Protein AF-A0A836VST0-F1 (afdb_monomer_lite)

Structure (mmCIF, N/CA/C/O backbone):
data_AF-A0A836VST0-F1
#
_entry.id   AF-A0A836VST0-F1
#
loop_
_atom_site.group_PDB
_atom_site.id
_atom_site.type_symbol
_atom_site.label_atom_id
_atom_site.label_alt_id
_atom_site.label_comp_id
_atom_site.label_asym_id
_atom_site.label_entity_id
_atom_site.label_seq_id
_atom_site.pdbx_PDB_ins_code
_atom_site.Cartn_x
_atom_site.Cartn_y
_atom_site.Cartn_z
_atom_site.occupancy
_atom_site.B_iso_or_equiv
_atom_site.auth_seq_id
_atom_site.auth_comp_id
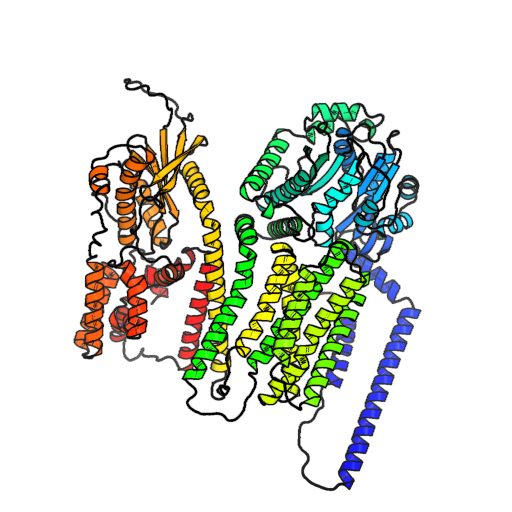_atom_site.auth_asym_id
_atom_site.auth_atom_id
_atom_site.pdbx_PDB_model_num
ATOM 1 N N . ARG A 1 1 ? -1.543 -33.586 1.232 1.00 31.83 1 ARG A N 1
ATOM 2 C CA . ARG A 1 1 ? -1.907 -34.970 0.840 1.00 31.83 1 ARG A CA 1
ATOM 3 C C . ARG A 1 1 ? -0.796 -35.488 -0.071 1.00 31.83 1 ARG A C 1
ATOM 5 O O . ARG A 1 1 ? -0.558 -34.846 -1.082 1.00 31.83 1 ARG A O 1
ATOM 12 N N . GLY A 1 2 ? -0.050 -36.518 0.348 1.00 39.66 2 GLY A N 1
ATOM 13 C CA . GLY A 1 2 ? 1.086 -37.079 -0.411 1.00 39.66 2 GLY A CA 1
ATOM 14 C C . GLY A 1 2 ? 2.455 -37.101 0.296 1.00 39.66 2 GLY A C 1
ATOM 15 O O . GLY A 1 2 ? 3.475 -37.101 -0.385 1.00 39.66 2 GLY A O 1
ATOM 16 N N . LEU A 1 3 ? 2.512 -37.085 1.635 1.00 35.84 3 LEU A N 1
ATOM 17 C CA . LEU A 1 3 ? 3.746 -37.400 2.371 1.00 35.84 3 LEU A CA 1
ATOM 18 C C . LEU A 1 3 ? 3.746 -38.905 2.700 1.00 35.84 3 LEU A C 1
ATOM 20 O O . LEU A 1 3 ? 2.733 -39.370 3.221 1.00 35.84 3 LEU A O 1
ATOM 24 N N . PRO A 1 4 ? 4.821 -39.664 2.411 1.00 44.03 4 PRO A N 1
ATOM 25 C CA . PRO A 1 4 ? 4.937 -41.047 2.870 1.00 44.03 4 PRO A CA 1
ATOM 26 C C . PRO A 1 4 ? 4.947 -41.084 4.405 1.00 44.03 4 PRO A C 1
ATOM 28 O O . PRO A 1 4 ? 5.564 -40.223 5.041 1.00 44.03 4 PRO A O 1
ATOM 31 N N . ALA A 1 5 ? 4.246 -42.063 4.984 1.00 39.41 5 ALA A N 1
ATOM 32 C CA . ALA A 1 5 ? 4.013 -42.206 6.426 1.00 39.41 5 ALA A CA 1
ATOM 33 C C . ALA A 1 5 ? 5.308 -42.165 7.265 1.00 39.41 5 ALA A C 1
ATOM 35 O O . ALA A 1 5 ? 5.320 -41.618 8.366 1.00 39.41 5 ALA A O 1
ATOM 36 N N . GLU A 1 6 ? 6.426 -42.613 6.696 1.00 40.56 6 GLU A N 1
ATOM 37 C CA . GLU A 1 6 ? 7.757 -42.601 7.317 1.00 40.56 6 GLU A CA 1
ATOM 38 C C . GLU A 1 6 ? 8.271 -41.190 7.664 1.00 40.56 6 GLU A C 1
ATOM 40 O O . GLU A 1 6 ? 9.011 -41.007 8.627 1.00 40.56 6 GLU A O 1
ATOM 45 N N . ARG A 1 7 ? 7.835 -40.146 6.944 1.00 44.38 7 ARG A N 1
ATOM 46 C CA . ARG A 1 7 ? 8.226 -38.749 7.233 1.00 44.38 7 ARG A CA 1
ATOM 47 C C . ARG A 1 7 ? 7.396 -38.101 8.326 1.00 44.38 7 ARG A C 1
ATOM 49 O O . ARG A 1 7 ? 7.887 -37.203 9.006 1.00 44.38 7 ARG A O 1
ATOM 56 N N . ILE A 1 8 ? 6.154 -38.550 8.489 1.00 45.81 8 ILE A N 1
ATOM 57 C CA . ILE A 1 8 ? 5.315 -38.142 9.615 1.00 45.81 8 ILE A CA 1
ATOM 58 C C . ILE A 1 8 ? 5.894 -38.754 10.890 1.00 45.81 8 ILE A C 1
ATOM 60 O O . ILE A 1 8 ? 6.000 -38.045 11.880 1.00 45.81 8 ILE A O 1
ATOM 64 N N . ALA A 1 9 ? 6.378 -39.999 10.839 1.00 40.22 9 ALA A N 1
ATOM 65 C CA . ALA A 1 9 ? 7.056 -40.641 11.964 1.00 40.22 9 ALA A CA 1
ATOM 66 C C . ALA A 1 9 ? 8.369 -39.939 12.358 1.00 40.22 9 ALA A C 1
ATOM 68 O O . ALA A 1 9 ? 8.625 -39.771 13.545 1.00 40.22 9 ALA A O 1
ATOM 69 N N . LEU A 1 10 ? 9.166 -39.455 11.395 1.00 38.84 10 LEU A N 1
ATOM 70 C CA . LEU A 1 10 ? 10.425 -38.757 11.695 1.00 38.84 10 LEU A CA 1
ATOM 71 C C . LEU A 1 10 ? 10.201 -37.367 12.321 1.00 38.84 10 LEU A C 1
ATOM 73 O O . LEU A 1 10 ? 10.872 -37.002 13.282 1.00 38.84 10 LEU A O 1
ATOM 77 N N . VAL A 1 11 ? 9.238 -36.593 11.803 1.00 39.47 11 VAL A N 1
ATOM 78 C CA . VAL A 1 11 ? 8.903 -35.259 12.340 1.00 39.47 11 VAL A CA 1
ATOM 79 C C . VAL A 1 11 ? 8.122 -35.375 13.648 1.00 39.47 11 VAL A C 1
ATOM 81 O O . VAL A 1 11 ? 8.413 -34.643 14.588 1.00 39.47 11 VAL A O 1
ATOM 84 N N . ALA A 1 12 ? 7.187 -36.323 13.754 1.00 40.03 12 ALA A N 1
ATOM 85 C CA . ALA A 1 12 ? 6.511 -36.622 15.012 1.00 40.03 12 ALA A CA 1
ATOM 86 C C . ALA A 1 12 ? 7.503 -37.144 16.055 1.00 40.03 12 ALA A C 1
ATOM 88 O O . ALA A 1 12 ? 7.417 -36.723 17.197 1.00 40.03 12 ALA A O 1
ATOM 89 N N . GLY A 1 13 ? 8.482 -37.967 15.668 1.00 38.47 13 GLY A N 1
ATOM 90 C CA . GLY A 1 13 ? 9.559 -38.435 16.542 1.00 38.47 13 GLY A CA 1
ATOM 91 C C . GLY A 1 13 ? 10.452 -37.301 17.046 1.00 38.47 13 GLY A C 1
ATOM 92 O O . GLY A 1 13 ? 10.760 -37.258 18.234 1.00 38.47 13 GLY A O 1
ATOM 93 N N . LEU A 1 14 ? 10.793 -36.327 16.193 1.00 39.16 14 LEU A N 1
ATOM 94 C CA . LEU A 1 14 ? 11.561 -35.145 16.604 1.00 39.16 14 LEU A CA 1
ATOM 95 C C . LEU A 1 14 ? 10.753 -34.232 17.546 1.00 39.16 14 LEU A C 1
ATOM 97 O O . LEU A 1 14 ? 11.276 -33.756 18.549 1.00 39.16 14 LEU A O 1
ATOM 101 N N . VAL A 1 15 ? 9.465 -34.022 17.254 1.00 39.41 15 VAL A N 1
ATOM 102 C CA . VAL A 1 15 ? 8.562 -33.184 18.064 1.00 39.41 15 VAL A CA 1
ATOM 103 C C . VAL A 1 15 ? 8.212 -33.859 19.397 1.00 39.41 15 VAL A C 1
ATOM 105 O O . VAL A 1 15 ? 8.201 -33.190 20.428 1.00 39.41 15 VAL A O 1
ATOM 108 N N . LEU A 1 16 ? 8.003 -35.179 19.418 1.00 39.66 16 LEU A N 1
ATOM 109 C CA . LEU A 1 16 ? 7.780 -35.961 20.640 1.00 39.66 16 LEU A CA 1
ATOM 110 C C . LEU A 1 16 ? 9.047 -36.067 21.489 1.00 39.66 16 LEU A C 1
ATOM 112 O O . LEU A 1 16 ? 8.943 -36.015 22.709 1.00 39.66 16 LEU A O 1
ATOM 116 N N . SER A 1 17 ? 10.237 -36.143 20.885 1.00 35.59 17 SER A N 1
ATOM 117 C CA . SER A 1 17 ? 11.496 -36.177 21.640 1.00 35.59 17 SER A CA 1
ATOM 118 C C . SER A 1 17 ? 11.819 -34.833 22.308 1.00 35.59 17 SER A C 1
ATOM 120 O O . SER A 1 17 ? 12.409 -34.831 23.389 1.00 35.59 17 SER A O 1
ATOM 122 N N . VAL A 1 18 ? 11.400 -33.707 21.713 1.00 37.06 18 VAL A N 1
ATOM 123 C CA . VAL A 1 18 ? 11.496 -32.361 22.315 1.00 37.06 18 VAL A CA 1
ATOM 124 C C . VAL A 1 18 ? 10.385 -32.127 23.352 1.00 37.06 18 VAL A C 1
ATOM 126 O O . VAL A 1 18 ? 10.632 -31.547 24.405 1.00 37.06 18 VAL A O 1
ATOM 129 N N . ALA A 1 19 ? 9.170 -32.633 23.120 1.00 35.31 19 ALA A N 1
ATOM 130 C CA . ALA A 1 19 ? 8.074 -32.539 24.090 1.00 35.31 19 ALA A CA 1
ATOM 131 C C . ALA A 1 19 ? 8.313 -33.414 25.338 1.00 35.31 19 ALA A C 1
ATOM 133 O O . ALA A 1 19 ? 8.010 -32.996 26.457 1.00 35.31 19 ALA A O 1
ATOM 134 N N . ALA A 1 20 ? 8.919 -34.593 25.172 1.00 36.44 20 ALA A N 1
ATOM 135 C CA . ALA A 1 20 ? 9.267 -35.493 26.272 1.00 36.44 20 ALA A CA 1
ATOM 136 C C . ALA A 1 20 ? 10.408 -34.959 27.159 1.00 36.44 20 ALA A C 1
ATOM 138 O O . ALA A 1 20 ? 10.540 -35.391 28.301 1.00 36.44 20 ALA A O 1
ATOM 139 N N . THR A 1 21 ? 11.205 -33.995 26.683 1.00 39.09 21 THR A N 1
ATOM 140 C CA . THR A 1 21 ? 12.284 -33.371 27.473 1.00 39.09 21 THR A CA 1
ATOM 141 C C . THR A 1 21 ? 11.822 -32.185 28.330 1.00 39.09 21 THR A C 1
ATOM 143 O O . THR A 1 21 ? 12.560 -31.771 29.219 1.00 39.09 21 THR A O 1
ATOM 146 N N . VAL A 1 22 ? 10.603 -31.665 28.130 1.00 37.94 22 VAL A N 1
ATOM 147 C CA . VAL A 1 22 ? 10.072 -30.498 28.872 1.00 37.94 22 VAL A CA 1
ATOM 148 C C . VAL A 1 22 ? 9.053 -30.892 29.958 1.00 37.94 22 VAL A C 1
ATOM 150 O O . VAL A 1 22 ? 8.786 -30.124 30.880 1.00 37.94 22 VAL A O 1
ATOM 153 N N . GLY A 1 23 ? 8.510 -32.110 29.918 1.00 35.81 23 GLY A N 1
ATOM 154 C CA . GLY A 1 23 ? 7.418 -32.543 30.795 1.00 35.81 23 GLY A CA 1
ATOM 155 C C . GLY A 1 23 ? 7.835 -33.376 32.008 1.00 35.81 23 GLY A C 1
ATOM 156 O O . GLY A 1 23 ? 7.440 -34.533 32.079 1.00 35.81 23 GLY A O 1
ATOM 157 N N . ALA A 1 24 ? 8.584 -32.819 32.966 1.00 35.56 24 ALA A N 1
ATOM 158 C CA . ALA A 1 24 ? 8.657 -33.364 34.334 1.00 35.56 24 ALA A CA 1
ATOM 159 C C . ALA A 1 24 ? 9.252 -32.348 35.330 1.00 35.56 24 ALA A C 1
ATOM 161 O O . ALA A 1 24 ? 10.381 -32.501 35.792 1.00 35.56 24 ALA A O 1
ATOM 162 N N . PHE A 1 25 ? 8.492 -31.310 35.684 1.00 33.81 25 PHE A N 1
ATOM 163 C CA . PHE A 1 25 ? 8.714 -30.567 36.929 1.00 33.81 25 PHE A CA 1
ATOM 164 C C . PHE A 1 25 ? 7.529 -30.841 37.854 1.00 33.81 25 PHE A C 1
ATOM 166 O O . PHE A 1 25 ? 6.464 -30.244 37.720 1.00 33.81 25 PHE A O 1
ATOM 173 N N . ASP A 1 26 ? 7.707 -31.813 38.748 1.00 33.62 26 ASP A N 1
ATOM 174 C CA . ASP A 1 26 ? 6.723 -32.181 39.763 1.00 33.62 26 ASP A CA 1
ATOM 175 C C . ASP A 1 26 ? 6.696 -31.096 40.852 1.00 33.62 26 ASP A C 1
ATOM 177 O O . ASP A 1 26 ? 7.674 -30.863 41.566 1.00 33.62 26 ASP A O 1
ATOM 181 N N . SER A 1 27 ? 5.589 -30.360 40.930 1.00 35.03 27 SER A N 1
ATOM 182 C CA . SER A 1 27 ? 5.390 -29.229 41.834 1.00 35.03 27 SER A CA 1
ATOM 183 C C . SER A 1 27 ? 4.758 -29.684 43.151 1.00 35.03 27 SER A C 1
ATOM 185 O O . SER A 1 27 ? 3.579 -29.423 43.408 1.00 35.03 27 SER A O 1
ATOM 187 N N . ARG A 1 28 ? 5.533 -30.354 44.010 1.00 33.41 28 ARG A N 1
ATOM 188 C CA . ARG A 1 28 ? 5.156 -30.566 45.418 1.00 33.41 28 ARG A CA 1
ATOM 189 C C . ARG A 1 28 ? 6.259 -30.054 46.348 1.00 33.41 28 ARG A C 1
ATOM 191 O O . ARG A 1 28 ? 7.420 -30.410 46.148 1.00 33.41 28 ARG A O 1
ATOM 198 N N . PRO A 1 29 ? 5.940 -29.235 47.367 1.00 37.50 29 PRO A N 1
ATOM 199 C CA . PRO A 1 29 ? 6.924 -28.856 48.373 1.00 37.50 29 PRO A CA 1
ATOM 200 C C . PRO A 1 29 ? 7.267 -30.087 49.232 1.00 37.50 29 PRO A C 1
ATOM 202 O O . PRO A 1 29 ? 6.350 -30.809 49.637 1.00 37.50 29 PRO A O 1
ATOM 205 N N . PRO A 1 30 ? 8.550 -30.369 49.523 1.00 40.41 30 PRO A N 1
ATOM 206 C CA . PRO A 1 30 ? 8.897 -31.468 50.412 1.00 40.41 30 PRO A CA 1
ATOM 207 C C . PRO A 1 30 ? 8.573 -31.080 51.865 1.00 40.41 30 PRO A C 1
ATOM 209 O O . PRO A 1 30 ? 8.796 -29.927 52.249 1.00 40.41 30 PRO A O 1
ATOM 212 N N . PRO A 1 31 ? 8.077 -32.013 52.695 1.00 43.12 31 PRO A N 1
ATOM 213 C CA . PRO A 1 31 ? 7.940 -31.771 54.120 1.00 43.12 31 PRO A CA 1
ATOM 214 C C . PRO A 1 31 ? 9.325 -31.701 54.779 1.00 43.12 31 PRO A C 1
ATOM 216 O O . PRO A 1 31 ? 10.317 -32.246 54.288 1.00 43.12 31 PRO A O 1
ATOM 219 N N . VAL A 1 32 ? 9.377 -30.993 55.901 1.00 50.97 32 VAL A N 1
ATOM 220 C CA . VAL A 1 32 ? 10.565 -30.761 56.726 1.00 50.97 32 VAL A CA 1
ATOM 221 C C . VAL A 1 32 ? 11.109 -32.094 57.259 1.00 50.97 32 VAL A C 1
ATOM 223 O O . VAL A 1 32 ? 10.440 -32.710 58.079 1.00 50.97 32 VAL A O 1
ATOM 226 N N . CYS A 1 33 ? 12.299 -32.534 56.813 1.00 45.81 33 CYS A N 1
ATOM 227 C CA . CYS A 1 33 ? 13.199 -33.420 57.578 1.00 45.81 33 CYS A CA 1
ATOM 228 C C . CYS A 1 33 ? 14.585 -33.648 56.919 1.00 45.81 33 CYS A C 1
ATOM 230 O O . CYS A 1 33 ? 14.680 -33.911 55.722 1.00 45.81 33 CYS A O 1
ATOM 232 N N . ASP A 1 34 ? 15.615 -33.621 57.776 1.00 55.09 34 ASP A N 1
ATOM 233 C CA . ASP A 1 34 ? 16.965 -34.227 57.726 1.00 55.09 34 ASP A CA 1
ATOM 234 C C . ASP A 1 34 ? 17.942 -33.895 56.560 1.00 55.09 34 ASP A C 1
ATOM 236 O O . ASP A 1 34 ? 17.784 -34.301 55.404 1.00 55.09 34 ASP A O 1
ATOM 240 N N . ASP A 1 35 ? 19.039 -33.203 56.905 1.00 55.19 35 ASP A N 1
ATOM 241 C CA . ASP A 1 35 ? 20.099 -32.690 56.014 1.00 55.19 35 ASP A CA 1
ATOM 242 C C . ASP A 1 35 ? 20.864 -33.809 55.270 1.00 55.19 35 ASP A C 1
ATOM 244 O O . ASP A 1 35 ? 21.394 -33.619 54.168 1.00 55.19 35 ASP A O 1
ATOM 248 N N . ARG A 1 36 ? 20.841 -35.038 55.804 1.00 54.59 36 ARG A N 1
ATOM 249 C CA . ARG A 1 36 ? 21.462 -36.210 55.165 1.00 54.59 36 ARG A CA 1
ATOM 250 C C . ARG A 1 36 ? 20.699 -36.671 53.915 1.00 54.59 36 ARG A C 1
ATOM 252 O O . ARG A 1 36 ? 21.322 -36.980 52.897 1.00 54.59 36 ARG A O 1
ATOM 259 N N . ARG A 1 37 ? 19.359 -36.620 53.937 1.00 53.59 37 ARG A N 1
ATOM 260 C CA . ARG A 1 37 ? 18.506 -36.988 52.788 1.00 53.59 37 ARG A CA 1
ATOM 261 C C . ARG A 1 37 ? 18.524 -35.935 51.677 1.00 53.59 37 ARG A C 1
ATOM 263 O O . ARG A 1 37 ? 18.409 -36.303 50.510 1.00 53.59 37 ARG A O 1
ATOM 270 N N . ARG A 1 38 ? 18.749 -34.649 51.990 1.00 53.12 38 ARG A N 1
ATOM 271 C CA . ARG A 1 38 ? 18.955 -33.585 50.980 1.00 53.12 38 ARG A CA 1
ATOM 272 C C . ARG A 1 38 ? 20.214 -33.806 50.143 1.00 53.12 38 ARG A C 1
ATOM 274 O O . ARG A 1 38 ? 20.172 -33.623 48.927 1.00 53.12 38 ARG A O 1
ATOM 281 N N . ARG A 1 39 ? 21.320 -34.231 50.763 1.00 57.09 39 ARG A N 1
ATOM 282 C CA . ARG A 1 39 ? 22.575 -34.516 50.043 1.00 57.09 39 ARG A CA 1
ATOM 283 C C . ARG A 1 39 ? 22.460 -35.756 49.153 1.00 57.09 39 ARG A C 1
ATOM 285 O O . ARG A 1 39 ? 22.973 -35.744 48.036 1.00 57.09 39 ARG A O 1
ATOM 292 N N . GLU A 1 40 ? 21.753 -36.794 49.598 1.00 58.84 40 GLU A N 1
ATOM 293 C CA . GLU A 1 40 ? 21.487 -37.988 48.781 1.00 58.84 40 GLU A CA 1
ATOM 294 C C . GLU A 1 40 ? 20.485 -37.731 47.650 1.00 58.84 40 GLU A C 1
ATOM 296 O O . GLU A 1 40 ? 20.718 -38.175 46.524 1.00 58.84 40 GLU A O 1
ATOM 301 N N . ALA A 1 41 ? 19.416 -36.968 47.905 1.00 55.53 41 ALA A N 1
ATOM 302 C CA . ALA A 1 41 ? 18.477 -36.534 46.872 1.00 55.53 41 ALA A CA 1
ATOM 303 C C . ALA A 1 41 ? 19.176 -35.653 45.824 1.00 55.53 41 ALA A C 1
ATOM 305 O O . ALA A 1 41 ? 19.047 -35.919 44.635 1.00 55.53 41 ALA A O 1
ATOM 306 N N . GLY A 1 42 ? 20.010 -34.694 46.246 1.00 62.91 42 GLY A N 1
ATOM 307 C CA . GLY A 1 42 ? 20.812 -33.858 45.346 1.00 62.91 42 GLY A CA 1
ATOM 308 C C . GLY A 1 42 ? 21.823 -34.649 44.507 1.00 62.91 42 GLY A C 1
ATOM 309 O O . GLY A 1 42 ? 21.976 -34.371 43.320 1.00 62.91 42 GLY A O 1
ATOM 310 N N . ARG A 1 43 ? 22.466 -35.685 45.073 1.00 63.44 43 ARG A N 1
ATOM 311 C CA . ARG A 1 43 ? 23.341 -36.601 44.312 1.00 63.44 43 ARG A CA 1
ATOM 312 C C . ARG A 1 43 ? 22.561 -37.460 43.315 1.00 63.44 43 ARG A C 1
ATOM 314 O O . ARG A 1 43 ? 23.029 -37.640 42.196 1.00 63.44 43 ARG A O 1
ATOM 321 N N . ARG A 1 44 ? 21.374 -37.962 43.682 1.00 60.84 44 ARG A N 1
ATOM 322 C CA . ARG A 1 44 ? 20.492 -38.717 42.770 1.00 60.84 44 ARG A CA 1
ATOM 323 C C . ARG A 1 44 ? 19.940 -37.836 41.646 1.00 60.84 44 ARG A C 1
ATOM 325 O O . ARG A 1 44 ? 19.890 -38.285 40.506 1.00 60.84 44 ARG A O 1
ATOM 332 N N . GLU A 1 45 ? 19.584 -36.588 41.941 1.00 61.91 45 GLU A N 1
ATOM 333 C CA . GLU A 1 45 ? 19.145 -35.585 40.962 1.00 61.91 45 GLU A CA 1
ATOM 334 C C . GLU A 1 45 ? 20.281 -35.228 39.988 1.00 61.91 45 GLU A C 1
ATOM 336 O O . GLU A 1 45 ? 20.083 -35.211 38.774 1.00 61.91 45 GLU A O 1
ATOM 341 N N . ALA A 1 46 ? 21.496 -35.007 40.504 1.00 61.53 46 ALA A N 1
ATOM 342 C CA . ALA A 1 46 ? 22.685 -34.735 39.699 1.00 61.53 46 ALA A CA 1
ATOM 343 C C . ALA A 1 46 ? 23.074 -35.935 38.820 1.00 61.53 46 ALA A C 1
ATOM 345 O O . ALA A 1 46 ? 23.380 -35.750 37.645 1.00 61.53 46 ALA A O 1
ATOM 346 N N . ALA A 1 47 ? 22.988 -37.163 39.345 1.00 65.75 47 ALA A N 1
ATOM 347 C CA . ALA A 1 47 ? 23.224 -38.387 38.582 1.00 65.75 47 ALA A CA 1
ATOM 348 C C . ALA A 1 47 ? 22.168 -38.597 37.482 1.00 65.75 47 ALA A C 1
ATOM 350 O O . ALA A 1 47 ? 22.524 -38.927 36.353 1.00 65.75 47 ALA A O 1
ATOM 351 N N . LYS A 1 48 ? 20.882 -38.328 37.762 1.00 65.62 48 LYS A N 1
ATOM 352 C CA . LYS A 1 48 ? 19.815 -38.344 36.745 1.00 65.62 48 LYS A CA 1
ATOM 353 C C . LYS A 1 48 ? 20.040 -37.289 35.661 1.00 65.62 48 LYS A C 1
ATOM 355 O O . LYS A 1 48 ? 19.895 -37.599 34.484 1.00 65.62 48 LYS A O 1
ATOM 360 N N . ARG A 1 49 ? 20.442 -36.065 36.029 1.00 62.84 49 ARG A N 1
ATOM 361 C CA . ARG A 1 49 ? 20.788 -35.002 35.066 1.00 62.84 49 ARG A CA 1
ATOM 362 C C . ARG A 1 49 ? 22.005 -35.368 34.217 1.00 62.84 49 ARG A C 1
ATOM 364 O O . ARG A 1 49 ? 21.967 -35.150 33.013 1.00 62.84 49 ARG A O 1
ATOM 371 N N . ALA A 1 50 ? 23.039 -35.962 34.812 1.00 63.50 50 ALA A N 1
ATOM 372 C CA . ALA A 1 50 ? 24.223 -36.432 34.092 1.00 63.50 50 ALA A CA 1
ATOM 373 C C . ALA A 1 50 ? 23.893 -37.583 33.125 1.00 63.50 50 ALA A C 1
ATOM 375 O O . ALA A 1 50 ? 24.366 -37.581 31.993 1.00 63.50 50 ALA A O 1
ATOM 376 N N . MET A 1 51 ? 23.029 -38.517 33.536 1.00 69.88 51 MET A N 1
ATOM 377 C CA . MET A 1 51 ? 22.559 -39.625 32.700 1.00 69.88 51 MET A CA 1
ATOM 378 C C . MET A 1 51 ? 21.643 -39.154 31.559 1.00 69.88 51 MET A C 1
ATOM 380 O O . MET A 1 51 ? 21.755 -39.636 30.437 1.00 69.88 51 MET A O 1
ATOM 384 N N . HIS A 1 52 ? 20.760 -38.180 31.804 1.00 67.44 52 HIS A N 1
ATOM 385 C CA . HIS A 1 52 ? 19.969 -37.560 30.737 1.00 67.44 52 HIS A CA 1
ATOM 386 C C . HIS A 1 52 ? 20.846 -36.751 29.777 1.00 67.44 52 HIS A C 1
ATOM 388 O O . HIS A 1 52 ? 20.631 -36.818 28.572 1.00 67.44 52 HIS A O 1
ATOM 394 N N . ALA A 1 53 ? 21.852 -36.032 30.281 1.00 62.38 53 ALA A N 1
ATOM 395 C CA . ALA A 1 53 ? 22.801 -35.296 29.450 1.00 62.38 53 ALA A CA 1
ATOM 396 C C . ALA A 1 53 ? 23.651 -36.235 28.578 1.00 62.38 53 ALA A C 1
ATOM 398 O O . ALA A 1 53 ? 23.851 -35.943 27.401 1.00 62.38 53 ALA A O 1
ATOM 399 N N . SER A 1 54 ? 24.099 -37.379 29.106 1.00 68.38 54 SER A N 1
ATOM 400 C CA . SER A 1 54 ? 24.838 -38.379 28.327 1.00 68.38 54 SER A CA 1
ATOM 401 C C . SER A 1 54 ? 23.949 -39.110 27.317 1.00 68.38 54 SER A C 1
ATOM 403 O O . SER A 1 54 ? 24.381 -39.333 26.189 1.00 68.38 54 SER A O 1
ATOM 405 N N . ALA A 1 55 ? 22.693 -39.408 27.663 1.00 70.31 55 ALA A N 1
ATOM 406 C CA . ALA A 1 55 ? 21.715 -39.969 26.730 1.00 70.31 55 ALA A CA 1
ATOM 407 C C . ALA A 1 55 ? 21.369 -38.987 25.595 1.00 70.31 55 ALA A C 1
ATOM 409 O O . ALA A 1 55 ? 21.320 -39.386 24.434 1.00 70.31 55 ALA A O 1
ATOM 410 N N . LEU A 1 56 ? 21.199 -37.695 25.907 1.00 68.81 56 LEU A N 1
ATOM 411 C CA . LEU A 1 56 ? 21.011 -36.626 24.919 1.00 68.81 56 LEU A CA 1
ATOM 412 C C . LEU A 1 56 ? 22.244 -36.455 24.028 1.00 68.81 56 LEU A C 1
ATOM 414 O O . LEU A 1 56 ? 22.096 -36.336 22.816 1.00 68.81 56 LEU A O 1
ATOM 418 N N . ALA A 1 57 ? 23.449 -36.485 24.601 1.00 69.69 57 ALA A N 1
ATOM 419 C CA . ALA A 1 57 ? 24.693 -36.414 23.839 1.00 69.69 57 ALA A CA 1
ATOM 420 C C . ALA A 1 57 ? 24.874 -37.637 22.923 1.00 69.69 57 ALA A C 1
ATOM 422 O O . ALA A 1 57 ? 25.264 -37.482 21.769 1.00 69.69 57 ALA A O 1
ATOM 423 N N . GLY A 1 58 ? 24.532 -38.838 23.398 1.00 79.44 58 GLY A N 1
ATOM 424 C CA . GLY A 1 58 ? 24.553 -40.068 22.605 1.00 79.44 58 GLY A CA 1
ATOM 425 C C . GLY A 1 58 ? 23.524 -40.060 21.473 1.00 79.44 58 GLY A C 1
ATOM 426 O O . GLY A 1 58 ? 23.860 -40.391 20.338 1.00 79.44 58 GLY A O 1
ATOM 427 N N . ALA A 1 59 ? 22.295 -39.611 21.745 1.00 75.75 59 ALA A N 1
ATOM 428 C CA . ALA A 1 59 ? 21.255 -39.449 20.730 1.00 75.75 59 ALA A CA 1
ATOM 429 C C . ALA A 1 59 ? 21.636 -38.383 19.690 1.00 75.75 59 ALA A C 1
ATOM 431 O O . ALA A 1 59 ? 21.503 -38.618 18.491 1.00 75.75 59 ALA A O 1
ATOM 432 N N . ALA A 1 60 ? 22.173 -37.240 20.128 1.00 74.75 60 ALA A N 1
ATOM 433 C CA . ALA A 1 60 ? 22.680 -36.199 19.238 1.00 74.75 60 ALA A CA 1
ATOM 434 C C . ALA A 1 60 ? 23.856 -36.702 18.387 1.00 74.75 60 ALA A C 1
ATOM 436 O O . ALA A 1 60 ? 23.900 -36.428 17.191 1.00 74.75 60 ALA A O 1
ATOM 437 N N . GLY A 1 61 ? 24.764 -37.489 18.973 1.00 83.25 61 GLY A N 1
ATOM 438 C CA . GLY A 1 61 ? 25.874 -38.130 18.269 1.00 83.25 61 GLY A CA 1
ATOM 439 C C . GLY A 1 61 ? 25.409 -39.139 17.217 1.00 83.25 61 GLY A C 1
ATOM 440 O O . GLY A 1 61 ? 25.895 -39.107 16.091 1.00 83.25 61 GLY A O 1
ATOM 441 N N . LEU A 1 62 ? 24.418 -39.976 17.537 1.00 83.12 62 LEU A N 1
ATOM 442 C CA . LEU A 1 62 ? 23.794 -40.913 16.593 1.00 83.12 62 LEU A CA 1
ATOM 443 C C . LEU A 1 62 ? 23.089 -40.190 15.443 1.00 83.12 62 LEU A C 1
ATOM 445 O O . LEU A 1 62 ? 23.246 -40.579 14.288 1.00 83.12 62 LEU A O 1
ATOM 449 N N . VAL A 1 63 ? 22.348 -39.119 15.736 1.00 83.19 63 VAL A N 1
ATOM 450 C CA . VAL A 1 63 ? 21.700 -38.292 14.707 1.00 83.19 63 VAL A CA 1
ATOM 451 C C . VAL A 1 63 ? 22.746 -37.601 13.834 1.00 83.19 63 VAL A C 1
ATOM 453 O O . VAL A 1 63 ? 22.606 -37.601 12.614 1.00 83.19 63 VAL A O 1
ATOM 456 N N . ALA A 1 64 ? 23.817 -37.064 14.420 1.00 81.06 64 ALA A N 1
ATOM 457 C CA . ALA A 1 64 ? 24.913 -36.454 13.675 1.00 81.06 64 ALA A CA 1
ATOM 458 C C . ALA A 1 64 ? 25.638 -37.476 12.785 1.00 81.06 64 ALA A C 1
ATOM 460 O O . ALA A 1 64 ? 25.886 -37.187 11.618 1.00 81.06 64 ALA A O 1
ATOM 461 N N . ALA A 1 65 ? 25.908 -38.684 13.289 1.00 83.31 65 ALA A N 1
ATOM 462 C CA . ALA A 1 65 ? 26.512 -39.771 12.521 1.00 83.31 65 ALA A CA 1
ATOM 463 C C . ALA A 1 65 ? 25.589 -40.263 11.393 1.00 83.31 65 ALA A C 1
ATOM 465 O O . ALA A 1 65 ? 26.051 -40.486 10.277 1.00 83.31 65 ALA A O 1
ATOM 466 N N . ALA A 1 66 ? 24.280 -40.366 11.643 1.00 82.50 66 ALA A N 1
ATOM 467 C CA . ALA A 1 66 ? 23.292 -40.714 10.625 1.00 82.50 66 ALA A CA 1
ATOM 468 C C . ALA A 1 66 ? 23.174 -39.627 9.544 1.00 82.50 66 ALA A C 1
ATOM 470 O O . ALA A 1 66 ? 23.133 -39.942 8.356 1.00 82.50 66 ALA A O 1
ATOM 471 N N . LEU A 1 67 ? 23.170 -38.346 9.929 1.00 80.00 67 LEU A N 1
ATOM 472 C CA . LEU A 1 67 ? 23.187 -37.220 8.991 1.00 80.00 67 LEU A CA 1
ATOM 473 C C . LEU A 1 67 ? 24.489 -37.184 8.181 1.00 80.00 67 LEU A C 1
ATOM 475 O O . LEU A 1 67 ? 24.436 -36.988 6.970 1.00 80.00 67 LEU A O 1
ATOM 479 N N . ALA A 1 68 ? 25.638 -37.432 8.814 1.00 80.00 68 ALA A N 1
ATOM 480 C CA . ALA A 1 68 ? 26.929 -37.534 8.140 1.00 80.00 68 ALA A CA 1
ATOM 481 C C . ALA A 1 68 ? 26.967 -38.717 7.159 1.00 80.00 68 ALA A C 1
ATOM 483 O O . ALA A 1 68 ? 27.414 -38.553 6.028 1.00 80.00 68 ALA A O 1
ATOM 484 N N . GLY A 1 69 ? 26.421 -39.876 7.542 1.00 82.75 69 GLY A N 1
ATOM 485 C CA . GLY A 1 69 ? 26.266 -41.034 6.659 1.00 82.75 69 GLY A CA 1
ATOM 486 C C . GLY A 1 69 ? 25.348 -40.747 5.466 1.00 82.75 69 GLY A C 1
ATOM 487 O O . GLY A 1 69 ? 25.691 -41.063 4.331 1.00 82.75 69 GLY A O 1
ATOM 488 N N . LEU A 1 70 ? 24.216 -40.069 5.686 1.00 78.19 70 LEU A N 1
ATOM 489 C CA . LEU A 1 70 ? 23.306 -39.644 4.613 1.00 78.19 70 LEU A CA 1
ATOM 490 C C . LEU A 1 70 ? 23.956 -38.637 3.650 1.00 78.19 70 LEU A C 1
ATOM 492 O O . LEU A 1 70 ? 23.697 -38.686 2.445 1.00 78.19 70 LEU A O 1
ATOM 496 N N . LEU A 1 71 ? 24.799 -37.736 4.163 1.00 77.06 71 LEU A N 1
ATOM 497 C CA . LEU A 1 71 ? 25.590 -36.817 3.343 1.00 77.06 71 LEU A CA 1
ATOM 498 C C . LEU A 1 71 ? 26.666 -37.566 2.543 1.00 77.06 71 LEU A C 1
ATOM 500 O O . LEU A 1 71 ? 26.795 -37.319 1.347 1.00 77.06 71 LEU A O 1
ATOM 504 N N . ALA A 1 72 ? 27.368 -38.522 3.161 1.00 78.50 72 ALA A N 1
ATOM 505 C CA . ALA A 1 72 ? 28.414 -39.318 2.516 1.00 78.50 72 ALA A CA 1
ATOM 506 C C . ALA A 1 72 ? 27.888 -40.202 1.369 1.00 78.50 72 ALA A C 1
ATOM 508 O O . ALA A 1 72 ? 28.592 -40.415 0.388 1.00 78.50 72 ALA A O 1
ATOM 509 N N . VAL A 1 73 ? 26.638 -40.676 1.453 1.00 83.62 73 VAL A N 1
ATOM 510 C CA . VAL A 1 73 ? 25.989 -41.498 0.408 1.00 83.62 73 VAL A CA 1
ATOM 511 C C . VAL A 1 73 ? 25.304 -40.635 -0.675 1.00 83.62 73 VAL A C 1
ATOM 513 O O . VAL A 1 73 ? 24.635 -41.149 -1.568 1.00 83.62 73 VAL A O 1
ATOM 516 N N . GLY A 1 74 ? 25.430 -39.303 -0.631 1.00 79.75 74 GLY A N 1
ATOM 517 C CA . GLY A 1 74 ? 24.834 -38.417 -1.643 1.00 79.75 74 GLY A CA 1
ATOM 518 C C . GLY A 1 74 ? 23.297 -38.376 -1.612 1.00 79.75 74 GLY A C 1
ATOM 519 O O . GLY A 1 74 ? 22.652 -37.935 -2.572 1.00 79.75 74 GLY A O 1
ATOM 520 N N . ALA A 1 75 ? 22.672 -38.797 -0.503 1.00 81.56 75 ALA A N 1
ATOM 521 C CA . ALA A 1 75 ? 21.216 -38.779 -0.350 1.00 81.56 75 ALA A CA 1
ATOM 522 C C . ALA A 1 75 ? 20.653 -37.350 -0.454 1.00 81.56 75 ALA A C 1
ATOM 524 O O . ALA A 1 75 ? 19.544 -37.151 -0.952 1.00 81.56 75 ALA A O 1
ATOM 525 N N . GLY A 1 76 ? 21.439 -36.348 -0.042 1.00 81.38 76 GLY A N 1
ATOM 526 C CA . GLY A 1 76 ? 21.108 -34.929 -0.187 1.00 81.38 76 GLY A CA 1
ATOM 527 C C . GLY A 1 76 ? 20.989 -34.477 -1.646 1.00 81.38 76 GLY A C 1
ATOM 528 O O . GLY A 1 76 ? 20.027 -33.791 -1.996 1.00 81.38 76 GLY A O 1
ATOM 529 N N . GLU A 1 77 ? 21.904 -34.902 -2.521 1.00 83.62 77 GLU A N 1
ATOM 530 C CA . GLU A 1 77 ? 21.863 -34.567 -3.951 1.00 83.62 77 GLU A CA 1
ATOM 531 C C . GLU A 1 77 ? 20.691 -35.250 -4.650 1.00 83.62 77 GLU A C 1
ATOM 533 O O . GLU A 1 77 ? 19.932 -34.605 -5.377 1.00 83.62 77 GLU A O 1
ATOM 538 N N . SER A 1 78 ? 20.485 -36.536 -4.357 1.00 84.75 78 SER A N 1
ATOM 539 C CA . SER A 1 78 ? 19.347 -37.308 -4.865 1.00 84.75 78 SER A CA 1
ATOM 540 C C . SER A 1 78 ? 18.015 -36.691 -4.427 1.00 84.75 78 SER A C 1
ATOM 542 O O . SER A 1 78 ? 17.095 -36.523 -5.233 1.00 84.75 78 SER A O 1
ATOM 544 N N . TRP A 1 79 ? 17.922 -36.272 -3.161 1.00 86.94 79 TRP A N 1
ATOM 545 C CA . TRP A 1 79 ? 16.767 -35.561 -2.621 1.00 86.94 79 TRP A CA 1
ATOM 546 C C . TRP A 1 79 ? 16.546 -34.208 -3.305 1.00 86.94 79 TRP A C 1
ATOM 548 O O . TRP A 1 79 ? 15.417 -33.886 -3.688 1.00 86.94 79 TRP A O 1
ATOM 558 N N . SER A 1 80 ? 17.613 -33.426 -3.488 1.00 87.81 80 SER A N 1
ATOM 559 C CA . SER A 1 80 ? 17.563 -32.127 -4.158 1.00 87.81 80 SER A CA 1
ATOM 560 C C . SER A 1 80 ? 17.085 -32.271 -5.602 1.00 87.81 80 SER A C 1
ATOM 562 O O . SER A 1 80 ? 16.115 -31.615 -5.986 1.00 87.81 80 SER A O 1
ATOM 564 N N . ARG A 1 81 ? 17.656 -33.211 -6.367 1.00 88.75 81 ARG A N 1
ATOM 565 C CA . ARG A 1 81 ? 17.265 -33.501 -7.754 1.00 88.75 81 ARG A CA 1
ATOM 566 C C . ARG A 1 81 ? 15.808 -33.959 -7.849 1.00 88.75 81 ARG A C 1
ATOM 568 O O . ARG A 1 81 ? 15.057 -33.451 -8.681 1.00 88.75 81 ARG A O 1
ATOM 575 N N . ALA A 1 82 ? 15.361 -34.843 -6.954 1.00 89.06 82 ALA A N 1
ATOM 576 C CA . ALA A 1 82 ? 13.963 -35.273 -6.898 1.00 89.06 82 ALA A CA 1
ATOM 577 C C . ALA A 1 82 ? 13.009 -34.110 -6.566 1.00 89.06 82 ALA A C 1
ATOM 579 O O . ALA A 1 82 ? 11.935 -33.989 -7.161 1.00 89.06 82 ALA A O 1
ATOM 580 N N . ARG A 1 83 ? 13.387 -33.226 -5.632 1.00 91.62 83 ARG A N 1
ATOM 581 C CA . ARG A 1 83 ? 12.618 -32.017 -5.297 1.00 91.62 83 ARG A CA 1
ATOM 582 C C . ARG A 1 83 ? 12.560 -31.049 -6.480 1.00 91.62 83 ARG A C 1
ATOM 584 O O . ARG A 1 83 ? 11.476 -30.560 -6.787 1.00 91.62 83 ARG A O 1
ATOM 591 N N . GLN A 1 84 ? 13.686 -30.790 -7.138 1.00 93.44 84 GLN A N 1
ATOM 592 C CA . GLN A 1 84 ? 13.784 -29.912 -8.307 1.00 93.44 84 GLN A CA 1
ATOM 593 C C . GLN A 1 84 ? 12.917 -30.431 -9.461 1.00 93.44 84 GLN A C 1
ATOM 595 O O . GLN A 1 84 ? 12.075 -29.686 -9.958 1.00 93.44 84 GLN A O 1
ATOM 600 N N . GLY A 1 85 ? 13.004 -31.725 -9.788 1.00 91.50 85 GLY A N 1
ATOM 601 C CA . GLY A 1 85 ? 12.148 -32.355 -10.797 1.00 91.50 85 GLY A CA 1
ATOM 602 C C . GLY A 1 85 ? 10.654 -32.289 -10.451 1.00 91.50 85 GLY A C 1
ATOM 603 O O . GLY A 1 85 ? 9.815 -32.103 -11.329 1.00 91.50 85 GLY A O 1
ATOM 604 N N . ARG A 1 86 ? 10.281 -32.360 -9.162 1.00 90.81 86 ARG A N 1
ATOM 605 C CA . ARG A 1 86 ? 8.887 -32.137 -8.727 1.00 90.81 86 ARG A CA 1
ATOM 606 C C . ARG A 1 86 ? 8.432 -30.690 -8.895 1.00 90.81 86 ARG A C 1
ATOM 608 O O . ARG A 1 86 ? 7.264 -30.491 -9.209 1.00 90.81 86 ARG A O 1
ATOM 615 N N . ILE A 1 87 ? 9.299 -29.710 -8.635 1.00 90.38 87 ILE A N 1
ATOM 616 C CA . ILE A 1 87 ? 8.984 -28.282 -8.801 1.00 90.38 87 ILE A CA 1
ATOM 617 C C . ILE A 1 87 ? 8.824 -27.956 -10.286 1.00 90.38 87 ILE A C 1
ATOM 619 O O . ILE A 1 87 ? 7.808 -27.377 -10.655 1.00 90.38 87 ILE A O 1
ATOM 623 N N . TRP A 1 88 ? 9.771 -28.392 -11.122 1.00 92.56 88 TRP A N 1
ATOM 624 C CA . TRP A 1 88 ? 9.686 -28.306 -12.582 1.00 92.56 88 TRP A CA 1
ATOM 625 C C . TRP A 1 88 ? 8.388 -28.937 -13.101 1.00 92.56 88 TRP A C 1
ATOM 627 O O . TRP A 1 88 ? 7.604 -28.281 -13.782 1.00 92.56 88 TRP A O 1
ATOM 637 N N . GLY A 1 89 ? 8.102 -30.157 -12.628 1.00 91.94 89 GLY A N 1
ATOM 638 C CA . GLY A 1 89 ? 6.902 -30.944 -12.919 1.00 91.94 89 GLY A CA 1
ATOM 639 C C . GLY A 1 89 ? 5.553 -30.288 -12.604 1.00 91.94 89 GLY A C 1
ATOM 640 O O . GLY A 1 89 ? 4.526 -30.888 -12.900 1.00 91.94 89 GLY A O 1
ATOM 641 N N . ARG A 1 90 ? 5.523 -29.112 -11.957 1.00 91.56 90 ARG A N 1
ATOM 642 C CA . ARG A 1 90 ? 4.288 -28.335 -11.740 1.00 91.56 90 ARG A CA 1
ATOM 643 C C . ARG A 1 90 ? 3.891 -27.497 -12.953 1.00 91.56 90 ARG A C 1
ATOM 645 O O . ARG A 1 90 ? 2.722 -27.154 -13.064 1.00 91.56 90 ARG A O 1
ATOM 652 N N . LEU A 1 91 ? 4.859 -27.128 -13.792 1.00 89.31 91 LEU A N 1
ATOM 653 C CA . LEU A 1 91 ? 4.667 -26.232 -14.936 1.00 89.31 91 LEU A CA 1
ATOM 654 C C . LEU A 1 91 ? 5.000 -26.919 -16.258 1.00 89.31 91 LEU A C 1
ATOM 656 O O . LEU A 1 91 ? 4.326 -26.674 -17.253 1.00 89.31 91 LEU A O 1
ATOM 660 N N . LEU A 1 92 ? 6.033 -27.764 -16.264 1.00 91.44 92 LEU A N 1
ATOM 661 C CA . LEU A 1 92 ? 6.554 -28.426 -17.456 1.00 91.44 92 LEU A CA 1
ATOM 662 C C . LEU A 1 92 ? 6.716 -29.936 -17.212 1.00 91.44 92 LEU A C 1
ATOM 664 O O . LEU A 1 92 ? 6.941 -30.343 -16.067 1.00 91.44 92 LEU A O 1
ATOM 668 N N . PRO A 1 93 ? 6.607 -30.783 -18.251 1.00 91.75 93 PRO A N 1
ATOM 669 C CA . PRO A 1 93 ? 6.837 -32.223 -18.146 1.00 91.75 93 PRO A CA 1
ATOM 670 C C . PRO A 1 93 ? 8.168 -32.562 -17.462 1.00 91.75 93 PRO A C 1
ATOM 672 O O . PRO A 1 93 ? 9.203 -31.957 -17.735 1.00 91.75 93 PRO A O 1
ATOM 675 N N . ARG A 1 94 ? 8.165 -33.549 -16.556 1.00 89.56 94 ARG A N 1
ATOM 676 C CA . ARG A 1 94 ? 9.359 -33.896 -15.754 1.00 89.56 94 ARG A CA 1
ATOM 677 C C . ARG A 1 94 ? 10.539 -34.397 -16.583 1.00 89.56 94 ARG A C 1
ATOM 679 O O . ARG A 1 94 ? 11.674 -34.217 -16.161 1.00 89.56 94 ARG A O 1
ATOM 686 N N . GLU A 1 95 ? 10.264 -35.016 -17.723 1.00 88.88 95 GLU A N 1
ATOM 687 C CA . GLU A 1 95 ? 11.261 -35.598 -18.632 1.00 88.88 95 GLU A CA 1
ATOM 688 C C . GLU A 1 95 ? 12.142 -34.530 -19.300 1.00 88.88 95 GLU A C 1
ATOM 690 O O . GLU A 1 95 ? 13.272 -34.799 -19.701 1.00 88.88 95 GLU A O 1
ATOM 695 N N . GLU A 1 96 ? 11.649 -33.293 -19.357 1.00 92.44 96 GLU A N 1
ATOM 696 C CA . GLU A 1 96 ? 12.326 -32.152 -19.973 1.00 92.44 96 GLU A CA 1
ATOM 697 C C . GLU A 1 96 ? 13.317 -31.457 -19.027 1.00 92.44 96 GLU A C 1
ATOM 699 O O . GLU A 1 96 ? 14.092 -30.601 -19.460 1.00 92.44 96 GLU A O 1
ATOM 704 N N . PHE A 1 97 ? 13.319 -31.816 -17.738 1.00 94.38 97 PHE A N 1
ATOM 705 C CA . PHE A 1 97 ? 14.225 -31.253 -16.739 1.00 94.38 97 PHE A CA 1
ATOM 706 C C . PHE A 1 97 ? 15.668 -31.715 -16.982 1.00 94.38 97 PHE A C 1
ATOM 708 O O . PHE A 1 97 ? 15.949 -32.912 -17.048 1.00 94.38 97 PHE A O 1
ATOM 715 N N . ARG A 1 98 ? 16.608 -30.767 -17.073 1.00 94.12 98 ARG A N 1
ATOM 716 C CA . ARG A 1 98 ? 18.032 -31.055 -17.328 1.00 94.12 98 ARG A CA 1
ATOM 717 C C . ARG A 1 98 ? 18.928 -30.744 -16.138 1.00 94.12 98 ARG A C 1
ATOM 719 O O . ARG A 1 98 ? 19.906 -31.453 -15.921 1.00 94.12 98 ARG A O 1
ATOM 726 N N . GLY A 1 99 ? 18.604 -29.726 -15.348 1.00 94.50 99 GLY A N 1
ATOM 727 C CA . GLY A 1 99 ? 19.413 -29.379 -14.187 1.00 94.50 99 GLY A CA 1
ATOM 728 C C . GLY A 1 99 ? 18.971 -28.103 -13.491 1.00 94.50 99 GLY A C 1
ATOM 729 O O . GLY A 1 99 ? 17.908 -27.546 -13.763 1.00 94.50 99 GLY A O 1
ATOM 730 N N . ALA A 1 100 ? 19.796 -27.649 -12.555 1.00 95.31 100 ALA A N 1
ATOM 731 C CA . ALA A 1 100 ? 19.569 -26.422 -11.813 1.00 95.31 100 ALA A CA 1
ATOM 732 C C . ALA A 1 100 ? 20.895 -25.738 -11.476 1.00 95.31 100 ALA A C 1
ATOM 734 O O . ALA A 1 100 ? 21.910 -26.407 -11.295 1.00 95.31 100 ALA A O 1
ATOM 735 N N . PHE A 1 101 ? 20.862 -24.420 -11.329 1.00 94.81 101 PHE A N 1
ATOM 736 C CA . PHE A 1 101 ? 21.939 -23.636 -10.730 1.00 94.81 101 PHE A CA 1
ATOM 737 C C . PHE A 1 101 ? 21.353 -22.679 -9.689 1.00 94.81 101 PHE A C 1
ATOM 739 O O . PHE A 1 101 ? 20.150 -22.418 -9.668 1.00 94.81 101 PHE A O 1
ATOM 746 N N . THR A 1 102 ? 22.189 -22.203 -8.773 1.00 92.06 102 THR A N 1
ATOM 747 C CA . THR A 1 102 ? 21.758 -21.338 -7.668 1.00 92.06 102 THR A CA 1
ATOM 748 C C . THR A 1 102 ? 22.659 -20.118 -7.624 1.00 92.06 102 THR A C 1
ATOM 750 O O . THR A 1 102 ? 23.869 -20.251 -7.780 1.00 92.06 102 THR A O 1
ATOM 753 N N . THR A 1 103 ? 22.056 -18.953 -7.431 1.00 91.12 103 THR A N 1
ATOM 754 C CA . THR A 1 103 ? 22.740 -17.688 -7.155 1.00 91.12 103 THR A CA 1
ATOM 755 C C . THR A 1 103 ? 22.459 -17.270 -5.717 1.00 91.12 103 THR A C 1
ATOM 757 O O . THR A 1 103 ? 21.625 -17.870 -5.028 1.00 91.12 103 THR A O 1
ATOM 760 N N . ALA A 1 104 ? 23.084 -16.182 -5.277 1.00 84.12 104 ALA A N 1
ATOM 761 C CA . ALA A 1 104 ? 22.712 -15.531 -4.027 1.00 84.12 104 ALA A CA 1
ATOM 762 C C . ALA A 1 104 ? 21.229 -15.110 -3.957 1.00 84.12 104 ALA A C 1
ATOM 764 O O . ALA A 1 104 ? 20.715 -14.936 -2.859 1.00 84.12 104 ALA A O 1
ATOM 765 N N . G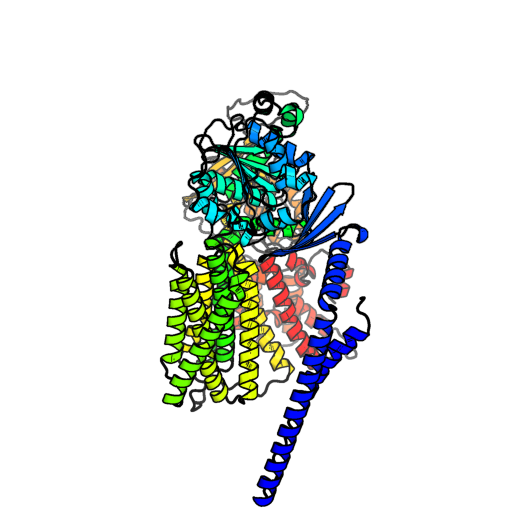LN A 1 105 ? 20.528 -14.912 -5.081 1.00 83.31 105 GLN A N 1
ATOM 766 C CA . GLN A 1 105 ? 19.143 -14.422 -5.069 1.00 83.31 105 GLN A CA 1
ATOM 767 C C . GLN A 1 105 ? 18.098 -15.521 -5.256 1.00 83.31 105 GLN A C 1
ATOM 769 O O . GLN A 1 105 ? 17.004 -15.417 -4.697 1.00 83.31 105 GLN A O 1
ATOM 774 N N . ALA A 1 106 ? 18.383 -16.543 -6.065 1.00 88.25 106 ALA A N 1
ATOM 775 C CA . ALA A 1 106 ? 17.390 -17.549 -6.414 1.00 88.25 106 ALA A CA 1
ATOM 776 C C . ALA A 1 106 ? 18.002 -18.879 -6.868 1.00 88.25 106 ALA A C 1
ATOM 778 O O . ALA A 1 106 ? 19.157 -18.978 -7.278 1.00 88.25 106 ALA A O 1
ATOM 779 N N . GLN A 1 107 ? 17.164 -19.915 -6.845 1.00 92.56 107 GLN A N 1
ATOM 780 C CA . GLN A 1 107 ? 17.425 -21.175 -7.529 1.00 92.56 107 GLN A CA 1
ATOM 781 C C . GLN A 1 107 ? 16.722 -21.166 -8.890 1.00 92.56 107 GLN A C 1
ATOM 783 O O . GLN A 1 107 ? 15.517 -20.910 -8.967 1.00 92.56 107 GLN A O 1
ATOM 788 N N . TYR A 1 108 ? 17.470 -21.496 -9.939 1.00 95.31 108 TYR A N 1
ATOM 789 C CA . TYR A 1 108 ? 17.004 -21.559 -11.319 1.00 95.31 108 TYR A CA 1
ATOM 790 C C . TYR A 1 108 ? 17.029 -23.006 -11.799 1.00 95.31 108 TYR A C 1
ATOM 792 O O . TYR A 1 108 ? 18.041 -23.695 -11.677 1.00 95.31 108 TYR A O 1
ATOM 800 N N . LEU A 1 109 ? 15.904 -23.475 -12.330 1.00 96.00 109 LEU A N 1
ATOM 801 C CA . LEU A 1 109 ? 15.762 -24.801 -12.927 1.00 96.00 109 LEU A CA 1
ATOM 802 C C . LEU A 1 109 ? 15.800 -24.646 -14.442 1.00 96.00 109 LEU A C 1
ATOM 804 O O . LEU A 1 109 ? 15.172 -23.727 -14.952 1.00 96.00 109 LEU A O 1
ATOM 808 N N . PHE A 1 110 ? 16.480 -25.525 -15.168 1.00 95.94 110 PHE A N 1
ATOM 809 C CA . PHE A 1 110 ? 16.533 -25.448 -16.624 1.00 95.94 110 PHE A CA 1
ATOM 810 C C . PHE A 1 110 ? 16.260 -26.793 -17.293 1.00 95.94 110 PHE A C 1
ATOM 812 O O . PHE A 1 110 ? 16.521 -27.867 -16.738 1.00 95.94 110 PHE A O 1
ATOM 819 N N . GLY A 1 111 ? 15.731 -26.712 -18.509 1.00 95.19 111 GLY A N 1
ATOM 820 C CA . GLY A 1 111 ? 15.306 -27.857 -19.297 1.00 95.19 111 GLY A CA 1
ATOM 821 C C . GLY A 1 111 ? 15.188 -27.543 -20.784 1.00 95.19 111 GLY A C 1
ATOM 822 O O . GLY A 1 111 ? 15.483 -26.429 -21.220 1.00 95.19 111 GLY A O 1
ATOM 823 N N . GLN A 1 112 ? 14.772 -28.537 -21.564 1.00 92.38 112 GLN A N 1
ATOM 824 C CA . GLN A 1 112 ? 14.528 -28.387 -23.000 1.00 92.38 112 GLN A CA 1
ATOM 825 C C . GLN A 1 112 ? 13.139 -28.897 -23.366 1.00 92.38 112 GLN A C 1
ATOM 827 O O . GLN A 1 112 ? 12.827 -30.048 -23.077 1.00 92.38 112 GLN A O 1
ATOM 832 N N . ARG A 1 113 ? 12.356 -28.058 -24.046 1.00 88.25 113 ARG A N 1
ATOM 833 C CA . ARG A 1 113 ? 10.993 -28.352 -24.493 1.00 88.25 113 ARG A CA 1
ATOM 834 C C . ARG A 1 113 ? 10.801 -27.898 -25.931 1.00 88.25 113 ARG A C 1
ATOM 836 O O . ARG A 1 113 ? 11.073 -26.742 -26.221 1.00 88.25 113 ARG A O 1
ATOM 843 N N . GLU A 1 114 ? 10.323 -28.781 -26.809 1.00 86.25 114 GLU A N 1
ATOM 844 C CA . GLU A 1 114 ? 9.944 -28.432 -28.195 1.00 86.25 114 GLU A CA 1
ATOM 845 C C . GLU A 1 114 ? 11.043 -27.636 -28.948 1.00 86.25 114 GLU A C 1
ATOM 847 O O . GLU A 1 114 ? 10.775 -26.700 -29.695 1.00 86.25 114 GLU A O 1
ATOM 852 N N . GLY A 1 115 ? 12.318 -27.977 -28.712 1.00 84.31 115 GLY A N 1
ATOM 853 C CA . GLY A 1 115 ? 13.473 -27.282 -29.302 1.00 84.31 115 GLY A CA 1
ATOM 854 C C . GLY A 1 115 ? 13.875 -25.964 -28.621 1.00 84.31 115 GLY A C 1
ATOM 855 O O . GLY A 1 115 ? 14.872 -25.360 -29.016 1.00 84.31 115 GLY A O 1
ATOM 856 N N . GLN A 1 116 ? 13.160 -25.534 -27.579 1.00 91.62 116 GLN A N 1
ATOM 857 C CA . GLN A 1 116 ? 13.487 -24.368 -26.761 1.00 91.62 116 GLN A CA 1
ATOM 858 C C . GLN A 1 116 ? 14.213 -24.759 -25.469 1.00 91.62 116 GLN A C 1
ATOM 860 O O . GLN A 1 116 ? 13.839 -25.705 -24.777 1.00 91.62 116 GLN A O 1
ATOM 865 N N . PHE A 1 117 ? 15.236 -23.995 -25.099 1.00 94.81 117 PHE A N 1
ATOM 866 C CA . PHE A 1 117 ? 15.841 -24.026 -23.774 1.00 94.81 117 PHE A CA 1
ATOM 867 C C . PHE A 1 117 ? 15.060 -23.103 -22.838 1.00 94.81 117 PHE A C 1
ATOM 869 O O . PHE A 1 117 ? 14.923 -21.911 -23.116 1.00 94.81 117 PHE A O 1
ATOM 876 N N . VAL A 1 118 ? 14.557 -23.649 -21.733 1.00 95.25 118 VAL A N 1
ATOM 877 C CA . VAL A 1 118 ? 13.682 -22.931 -20.799 1.00 95.25 118 VAL A CA 1
ATOM 878 C C . VAL A 1 118 ? 14.304 -22.919 -19.413 1.00 95.25 118 VAL A C 1
ATOM 880 O O . VAL A 1 118 ? 14.766 -23.950 -18.923 1.00 95.25 118 VAL A O 1
ATOM 883 N N . VAL A 1 119 ? 14.275 -21.756 -18.767 1.00 95.69 119 VAL A N 1
ATOM 884 C CA . VAL A 1 119 ? 14.702 -21.556 -17.381 1.00 95.69 119 VAL A CA 1
ATOM 885 C C . VAL A 1 119 ? 13.504 -21.121 -16.549 1.00 95.69 119 VAL A C 1
ATOM 887 O O . VAL A 1 119 ? 12.789 -20.195 -16.924 1.00 95.69 119 VAL A O 1
ATOM 890 N N . LEU A 1 120 ? 13.299 -21.767 -15.404 1.00 94.12 120 LEU A N 1
ATOM 891 C CA . LEU A 1 120 ? 12.256 -21.458 -14.434 1.00 94.12 120 LEU A CA 1
ATOM 892 C C . LEU A 1 120 ? 12.862 -20.923 -13.134 1.00 94.12 120 LEU A C 1
ATOM 894 O O . LEU A 1 120 ? 13.784 -21.522 -12.576 1.00 94.12 120 LEU A O 1
ATOM 898 N N . SER A 1 121 ? 12.277 -19.862 -12.584 1.00 91.56 121 SER A N 1
ATOM 899 C CA . SER A 1 121 ? 12.458 -19.463 -11.185 1.00 91.56 121 SER A CA 1
ATOM 900 C C . SER A 1 121 ? 11.178 -18.830 -10.639 1.00 91.56 121 SER A C 1
ATOM 902 O O . SER A 1 121 ? 10.280 -18.463 -11.393 1.00 91.56 121 SER A O 1
ATOM 904 N N . TRP A 1 122 ? 11.025 -18.794 -9.311 1.00 83.19 122 TRP A N 1
ATOM 905 C CA . TRP A 1 122 ? 9.851 -18.206 -8.636 1.00 83.19 122 TRP A CA 1
ATOM 906 C C . TRP A 1 122 ? 8.478 -18.733 -9.099 1.00 83.19 122 TRP A C 1
ATOM 908 O O . TRP A 1 122 ? 7.461 -18.069 -8.923 1.00 83.19 122 TRP A O 1
ATOM 918 N N . GLY A 1 123 ? 8.432 -19.946 -9.658 1.00 82.38 123 GLY A N 1
ATOM 919 C CA . GLY A 1 123 ? 7.196 -20.541 -10.173 1.00 82.38 123 GLY A CA 1
ATOM 920 C C . GLY A 1 123 ? 6.741 -19.995 -11.531 1.00 82.38 123 GLY A C 1
ATOM 921 O O . GLY A 1 123 ? 5.573 -20.164 -11.865 1.00 82.38 123 GLY A O 1
ATOM 922 N N . GLY A 1 124 ? 7.632 -19.372 -12.308 1.00 87.56 124 GLY A N 1
ATOM 923 C CA . GLY A 1 124 ? 7.374 -18.927 -13.679 1.00 87.56 124 GLY A CA 1
ATOM 924 C C . GLY A 1 124 ? 8.580 -19.127 -14.600 1.00 87.56 124 GLY A C 1
ATOM 925 O O . GLY A 1 124 ? 9.636 -19.588 -14.163 1.00 87.56 124 GLY A O 1
ATOM 926 N N . VAL A 1 125 ? 8.403 -18.800 -15.883 1.00 90.00 125 VAL A N 1
ATOM 927 C CA . VAL A 1 125 ? 9.473 -18.820 -16.893 1.00 90.00 125 VAL A CA 1
ATOM 928 C C . VAL A 1 125 ? 10.297 -17.540 -16.786 1.00 90.00 125 VAL A C 1
ATOM 930 O O . VAL A 1 125 ? 9.755 -16.442 -16.890 1.00 90.00 125 VAL A O 1
ATOM 933 N N . SER A 1 126 ? 11.602 -17.698 -16.592 1.00 90.31 126 SER A N 1
ATOM 934 C CA . SER A 1 126 ? 12.574 -16.607 -16.461 1.00 90.31 126 SER A CA 1
ATOM 935 C C . SER A 1 126 ? 13.343 -16.367 -17.758 1.00 90.31 126 SER A C 1
ATOM 937 O O . SER A 1 126 ? 13.707 -15.233 -18.049 1.00 90.31 126 SER A O 1
ATOM 939 N N . GLU A 1 127 ? 13.563 -17.417 -18.554 1.00 92.44 127 GLU A N 1
ATOM 940 C CA . GLU A 1 127 ? 14.182 -17.333 -19.879 1.00 92.44 127 GLU A CA 1
ATOM 941 C C . GLU A 1 127 ? 13.614 -18.428 -20.787 1.00 92.44 127 GLU A C 1
ATOM 943 O O . GLU A 1 127 ? 13.402 -19.558 -20.343 1.00 92.44 127 GLU A O 1
ATOM 948 N N . ALA A 1 128 ? 13.398 -18.100 -22.058 1.00 93.19 128 ALA A N 1
ATOM 949 C CA . ALA A 1 128 ? 13.055 -19.054 -23.106 1.00 93.19 128 ALA A CA 1
ATOM 950 C C . ALA A 1 128 ? 13.879 -18.725 -24.358 1.00 93.19 128 ALA A C 1
ATOM 952 O O . ALA A 1 128 ? 13.903 -17.575 -24.807 1.00 93.19 128 ALA A O 1
ATOM 953 N N . LEU A 1 129 ? 14.592 -19.716 -24.897 1.00 93.12 129 LEU A N 1
ATOM 954 C CA . LEU A 1 129 ? 15.517 -19.550 -26.019 1.00 93.12 129 LEU A CA 1
ATOM 955 C C . LEU A 1 129 ? 15.260 -20.621 -27.094 1.00 93.12 129 LEU A C 1
ATOM 957 O O . LEU A 1 129 ? 15.356 -21.800 -26.771 1.00 93.12 129 LEU A O 1
ATOM 961 N N . PRO A 1 130 ? 14.991 -20.254 -28.360 1.00 90.00 130 PRO A N 1
ATOM 962 C CA . PRO A 1 130 ? 14.893 -18.888 -28.851 1.00 90.00 130 PRO A CA 1
ATOM 963 C C . PRO A 1 130 ? 13.469 -18.333 -28.656 1.00 90.00 130 PRO A C 1
ATOM 965 O O . PRO A 1 130 ? 12.500 -18.930 -29.116 1.00 90.00 130 PRO A O 1
ATOM 968 N N . ASN A 1 131 ? 13.339 -17.157 -28.040 1.00 89.88 131 ASN A N 1
ATOM 969 C CA . ASN A 1 131 ? 12.095 -16.380 -28.040 1.00 89.88 131 ASN A CA 1
ATOM 970 C C . ASN A 1 131 ? 12.167 -15.338 -29.161 1.00 89.88 131 ASN A C 1
ATOM 972 O O . ASN A 1 131 ? 12.367 -14.145 -28.923 1.00 89.88 131 ASN A O 1
ATOM 976 N N . THR A 1 132 ? 12.135 -15.825 -30.403 1.00 90.31 132 THR A N 1
ATOM 977 C CA . THR A 1 132 ? 12.359 -14.995 -31.584 1.00 90.31 132 THR A CA 1
ATOM 978 C C . THR A 1 132 ? 11.301 -13.898 -31.668 1.00 90.31 132 THR A C 1
ATOM 980 O O . THR A 1 132 ? 11.658 -12.725 -31.573 1.00 90.31 132 THR A O 1
ATOM 983 N N . GLU A 1 133 ? 10.034 -14.248 -31.861 1.00 91.12 133 GLU A N 1
ATOM 984 C CA . GLU A 1 133 ? 8.941 -13.314 -32.163 1.00 91.12 133 GLU A CA 1
ATOM 985 C C . GLU A 1 133 ? 8.944 -12.069 -31.265 1.00 91.12 133 GLU A C 1
ATOM 987 O O . GLU A 1 133 ? 9.161 -10.961 -31.763 1.00 91.12 133 GLU A O 1
ATOM 992 N N . HIS A 1 134 ? 8.863 -12.269 -29.947 1.00 91.81 134 HIS A N 1
ATOM 993 C CA . HIS A 1 134 ? 8.894 -11.183 -28.971 1.00 91.81 134 HIS A CA 1
ATOM 994 C C . HIS A 1 134 ? 10.187 -10.356 -29.057 1.00 91.81 134 HIS A C 1
ATOM 996 O O . HIS A 1 134 ? 10.138 -9.127 -29.085 1.00 91.81 134 HIS A O 1
ATOM 1002 N N . ALA A 1 135 ? 11.355 -11.002 -29.169 1.00 94.69 135 ALA A N 1
ATOM 1003 C CA . ALA A 1 135 ? 12.622 -10.284 -29.296 1.00 94.69 135 ALA A CA 1
ATOM 1004 C C . ALA A 1 135 ? 12.671 -9.396 -30.550 1.00 94.69 135 ALA A C 1
ATOM 1006 O O . ALA A 1 135 ? 13.198 -8.289 -30.490 1.00 94.69 135 ALA A O 1
ATOM 1007 N N . SER A 1 136 ? 12.109 -9.847 -31.674 1.00 95.25 136 SER A N 1
ATOM 1008 C CA . SER A 1 136 ? 12.040 -9.026 -32.889 1.00 95.25 136 SER A CA 1
ATOM 1009 C C . SER A 1 136 ? 11.077 -7.861 -32.767 1.00 95.25 136 SER A C 1
ATOM 1011 O O . SER A 1 136 ? 11.408 -6.780 -33.243 1.00 95.25 136 SER A O 1
ATOM 1013 N N . GLU A 1 137 ? 9.924 -8.054 -32.126 1.00 94.56 137 GLU A N 1
ATOM 1014 C CA . GLU A 1 137 ? 8.972 -6.970 -31.873 1.00 94.56 137 GLU A CA 1
ATOM 1015 C C . GLU A 1 137 ? 9.622 -5.861 -31.031 1.00 94.56 137 GLU A C 1
ATOM 1017 O O . GLU A 1 137 ? 9.558 -4.682 -31.385 1.00 94.56 137 GLU A O 1
ATOM 1022 N N . VAL A 1 138 ? 10.322 -6.243 -29.954 1.00 95.19 138 VAL A N 1
ATOM 1023 C CA . VAL A 1 138 ? 11.031 -5.306 -29.069 1.00 95.19 138 VAL A CA 1
ATOM 1024 C C . VAL A 1 138 ? 12.165 -4.585 -29.800 1.00 95.19 138 VAL A C 1
ATOM 1026 O O . VAL A 1 138 ? 12.371 -3.387 -29.602 1.00 95.19 138 VAL A O 1
ATOM 1029 N N . ILE A 1 139 ? 12.895 -5.272 -30.679 1.00 96.31 139 ILE A N 1
ATOM 1030 C CA . ILE A 1 139 ? 13.939 -4.647 -31.503 1.00 96.31 139 ILE A CA 1
ATOM 1031 C C . ILE A 1 139 ? 13.325 -3.679 -32.517 1.00 96.31 139 ILE A C 1
ATOM 1033 O O . ILE A 1 139 ? 13.834 -2.572 -32.678 1.00 96.31 139 ILE A O 1
ATOM 1037 N N . ALA A 1 140 ? 12.221 -4.059 -33.163 1.00 96.12 140 ALA A N 1
ATOM 1038 C CA . ALA A 1 140 ? 11.544 -3.219 -34.141 1.00 96.12 140 ALA A CA 1
ATOM 1039 C C . ALA A 1 140 ? 11.023 -1.926 -33.514 1.00 96.12 140 ALA A C 1
ATOM 1041 O O . ALA A 1 140 ? 11.333 -0.842 -34.007 1.00 96.12 140 ALA A O 1
ATOM 1042 N N . LEU A 1 141 ? 10.297 -2.016 -32.393 1.00 94.94 141 LEU A N 1
ATOM 1043 C CA . LEU A 1 141 ? 9.747 -0.831 -31.726 1.00 94.94 141 LEU A CA 1
ATOM 1044 C C . LEU A 1 141 ? 10.843 0.102 -31.192 1.00 94.94 141 LEU A C 1
ATOM 1046 O O . LEU A 1 141 ? 10.656 1.316 -31.169 1.00 94.94 141 LEU A O 1
ATOM 1050 N N . SER A 1 142 ? 11.986 -0.446 -30.770 1.00 95.94 142 SER A N 1
ATOM 1051 C CA . SER A 1 142 ? 13.056 0.344 -30.155 1.00 95.94 142 SER A CA 1
ATOM 1052 C C . SER A 1 142 ? 14.002 0.969 -31.182 1.00 95.94 142 SER A C 1
ATOM 1054 O O . SER A 1 142 ? 14.256 2.172 -31.124 1.00 95.94 142 SER A O 1
ATOM 1056 N N . LEU A 1 143 ? 14.474 0.207 -32.174 1.00 96.75 143 LEU A N 1
ATOM 1057 C CA . LEU A 1 143 ? 15.345 0.736 -33.229 1.00 96.75 143 LEU A CA 1
ATOM 1058 C C . LEU A 1 143 ? 14.610 1.669 -34.195 1.00 96.75 143 LEU A C 1
ATOM 1060 O O . LEU A 1 143 ? 15.240 2.574 -34.731 1.00 96.75 143 LEU A O 1
ATOM 1064 N N . ALA A 1 144 ? 13.293 1.531 -34.378 1.00 96.56 144 ALA A N 1
ATOM 1065 C CA . ALA A 1 144 ? 12.518 2.512 -35.142 1.00 96.56 144 ALA A CA 1
ATOM 1066 C C . ALA A 1 144 ? 12.589 3.926 -34.531 1.00 96.56 144 ALA A C 1
ATOM 1068 O O . ALA A 1 144 ? 12.523 4.924 -35.249 1.00 96.56 144 ALA A O 1
ATOM 1069 N N . GLN A 1 145 ? 12.761 4.027 -33.208 1.00 96.69 145 GLN A N 1
ATOM 1070 C CA . GLN A 1 145 ? 12.909 5.308 -32.509 1.00 96.69 145 GLN A CA 1
ATOM 1071 C C . GLN A 1 145 ? 14.327 5.871 -32.643 1.00 96.69 145 GLN A C 1
ATOM 1073 O O . GLN A 1 145 ? 14.485 7.087 -32.741 1.00 96.69 145 GLN A O 1
ATOM 1078 N N . HIS A 1 146 ? 15.344 5.003 -32.707 1.00 96.19 146 HIS A N 1
ATOM 1079 C CA . HIS A 1 146 ? 16.740 5.395 -32.913 1.00 96.19 146 HIS A CA 1
ATOM 1080 C C . HIS A 1 146 ? 17.465 4.492 -33.939 1.00 96.19 146 HIS A C 1
ATOM 1082 O O . HIS A 1 146 ? 18.265 3.631 -33.557 1.00 96.19 146 HIS A O 1
ATOM 1088 N N . PRO A 1 147 ? 17.271 4.713 -35.256 1.00 95.19 147 PRO A N 1
ATOM 1089 C CA . PRO A 1 147 ? 17.787 3.812 -36.298 1.00 95.19 147 PRO A CA 1
ATOM 1090 C C . PRO A 1 147 ? 19.311 3.705 -36.366 1.00 95.19 147 PRO A C 1
ATOM 1092 O O . PRO A 1 147 ? 19.843 2.710 -36.848 1.00 95.19 147 PRO A O 1
ATOM 1095 N N . GLN A 1 148 ? 20.018 4.724 -35.870 1.00 94.62 148 GLN A N 1
ATOM 1096 C CA . GLN A 1 148 ? 21.482 4.798 -35.856 1.00 94.62 148 GLN A CA 1
ATOM 1097 C C . GLN A 1 148 ? 22.112 4.233 -34.571 1.00 94.62 148 GLN A C 1
ATOM 1099 O O . GLN A 1 148 ? 23.298 4.449 -34.338 1.00 94.62 148 GLN A O 1
ATOM 1104 N N . ALA A 1 149 ? 21.338 3.568 -33.704 1.00 96.31 149 ALA A N 1
ATOM 1105 C CA . ALA A 1 149 ? 21.856 3.057 -32.435 1.00 96.31 149 ALA A CA 1
ATOM 1106 C C . ALA A 1 149 ? 22.921 1.976 -32.679 1.00 96.31 149 ALA A C 1
ATOM 1108 O O . ALA A 1 149 ? 22.694 1.060 -33.473 1.00 96.31 149 ALA A O 1
ATOM 1109 N N . ARG A 1 150 ? 24.060 2.076 -31.982 1.00 97.12 150 ARG A N 1
ATOM 1110 C CA . ARG A 1 150 ? 25.191 1.138 -32.097 1.00 97.12 150 ARG A CA 1
ATOM 1111 C C . ARG A 1 150 ? 25.540 0.467 -30.777 1.00 97.12 150 ARG A C 1
ATOM 1113 O O . ARG A 1 150 ? 25.940 -0.697 -30.760 1.00 97.12 150 ARG A O 1
ATOM 1120 N N . ARG A 1 151 ? 25.383 1.197 -29.671 1.00 98.00 151 ARG A N 1
ATOM 1121 C CA . ARG A 1 151 ? 25.659 0.728 -28.309 1.00 98.00 151 ARG A CA 1
ATOM 1122 C C . ARG A 1 151 ? 24.351 0.569 -27.551 1.00 98.00 151 ARG A C 1
ATOM 1124 O O . ARG A 1 151 ? 23.670 1.558 -27.276 1.00 98.00 151 ARG A O 1
ATOM 1131 N N . VAL A 1 152 ? 24.015 -0.671 -27.211 1.00 98.19 152 VAL A N 1
ATOM 1132 C CA . VAL A 1 152 ? 22.732 -1.023 -26.594 1.00 98.19 152 VAL A CA 1
ATOM 1133 C C . VAL A 1 152 ? 22.945 -1.618 -25.208 1.00 98.19 152 VAL A C 1
ATOM 1135 O O . VAL A 1 152 ? 23.708 -2.569 -25.037 1.00 98.19 152 VAL A O 1
ATOM 1138 N N . LEU A 1 153 ? 22.230 -1.082 -24.223 1.00 98.25 153 LEU A N 1
ATOM 1139 C CA . LEU A 1 153 ? 22.116 -1.663 -22.890 1.00 98.25 153 LEU A CA 1
ATOM 1140 C C . LEU A 1 153 ? 20.760 -2.355 -22.760 1.00 98.25 153 LEU A C 1
ATOM 1142 O O . LEU A 1 153 ? 19.723 -1.731 -22.966 1.00 98.25 153 LEU A O 1
ATOM 1146 N N . VAL A 1 154 ? 20.755 -3.627 -22.373 1.00 98.06 154 VAL A N 1
ATOM 1147 C CA . VAL A 1 154 ? 19.536 -4.406 -22.135 1.00 98.06 154 VAL A CA 1
ATOM 1148 C C . VAL A 1 154 ? 19.504 -4.846 -20.676 1.00 98.06 154 VAL A C 1
ATOM 1150 O O . VAL A 1 154 ? 20.458 -5.446 -20.181 1.00 98.06 154 VAL A O 1
ATOM 1153 N N . VAL A 1 155 ? 18.410 -4.552 -19.978 1.00 96.94 155 VAL A N 1
ATOM 1154 C CA . VAL A 1 155 ? 18.236 -4.846 -18.553 1.00 96.94 155 VAL A CA 1
ATOM 1155 C C . VAL A 1 155 ? 16.975 -5.674 -18.341 1.00 96.94 155 VAL A C 1
ATOM 1157 O O . VAL A 1 155 ? 15.878 -5.209 -18.643 1.00 96.94 155 VAL A O 1
ATOM 1160 N N . GLY A 1 156 ? 17.122 -6.861 -17.751 1.00 92.19 156 GLY A N 1
ATOM 1161 C CA . GLY A 1 156 ? 15.995 -7.673 -17.284 1.00 92.19 156 GLY A CA 1
ATOM 1162 C C . GLY A 1 156 ? 16.072 -9.163 -17.633 1.00 92.19 156 GLY A C 1
ATOM 1163 O O . GLY A 1 156 ? 16.961 -9.583 -18.382 1.00 92.19 156 GLY A O 1
ATOM 1164 N N . PRO A 1 157 ? 15.165 -9.978 -17.057 1.00 88.06 157 PRO A N 1
ATOM 1165 C CA . PRO A 1 157 ? 15.009 -11.394 -17.404 1.00 88.06 157 PRO A CA 1
ATOM 1166 C C . PRO A 1 157 ? 14.474 -11.562 -18.835 1.00 88.06 157 PRO A C 1
ATOM 1168 O O . PRO A 1 157 ? 13.983 -10.603 -19.434 1.00 88.06 157 PRO A O 1
ATOM 1171 N N . GLY A 1 158 ? 14.588 -12.762 -19.412 1.00 88.88 158 GLY A N 1
ATOM 1172 C CA . GLY A 1 158 ? 14.040 -13.077 -20.741 1.00 88.88 158 GLY A CA 1
ATOM 1173 C C . GLY A 1 158 ? 14.665 -12.285 -21.895 1.00 88.88 158 GLY A C 1
ATOM 1174 O O . GLY A 1 158 ? 14.098 -12.207 -22.985 1.00 88.88 158 GLY A O 1
ATOM 1175 N N . SER A 1 159 ? 15.796 -11.628 -21.641 1.00 93.94 159 SER A N 1
ATOM 1176 C CA . SER A 1 159 ? 16.362 -10.611 -22.525 1.00 93.94 159 SER A CA 1
ATOM 1177 C C . SER A 1 159 ? 17.547 -11.112 -23.340 1.00 93.94 159 SER A C 1
ATOM 1179 O O . SER A 1 159 ? 17.994 -10.413 -24.251 1.00 93.94 159 SER A O 1
ATOM 1181 N N . LEU A 1 160 ? 18.031 -12.335 -23.092 1.00 95.38 160 LEU A N 1
ATOM 1182 C CA . LEU A 1 160 ? 19.134 -12.880 -23.876 1.00 95.38 160 LEU A CA 1
ATOM 1183 C C . LEU A 1 160 ? 18.721 -13.046 -25.346 1.00 95.38 160 LEU A C 1
ATOM 1185 O O . LEU A 1 160 ? 19.495 -12.697 -26.231 1.00 95.38 160 LEU A O 1
ATOM 1189 N N . SER A 1 161 ? 17.478 -13.461 -25.622 1.00 94.62 161 SER A N 1
ATOM 1190 C CA . SER A 1 161 ? 16.942 -13.526 -26.995 1.00 94.62 161 SER A CA 1
ATOM 1191 C C . SER A 1 161 ? 17.020 -12.178 -27.732 1.00 94.62 161 SER A C 1
ATOM 1193 O O . SER A 1 161 ? 17.348 -12.154 -28.919 1.00 94.62 161 SER A O 1
ATOM 1195 N N . ILE A 1 162 ? 16.777 -11.058 -27.035 1.00 95.94 162 ILE A N 1
ATOM 1196 C CA . ILE A 1 162 ? 16.897 -9.696 -27.587 1.00 95.94 162 ILE A CA 1
ATOM 1197 C C . ILE A 1 162 ? 18.359 -9.406 -27.936 1.00 95.94 162 ILE A C 1
ATOM 1199 O O . ILE A 1 162 ? 18.658 -9.014 -29.064 1.00 95.94 162 ILE A O 1
ATOM 1203 N N . CYS A 1 163 ? 19.285 -9.675 -27.011 1.00 96.38 163 CYS A N 1
ATOM 1204 C CA . CYS A 1 163 ? 20.720 -9.488 -27.229 1.00 96.38 163 CYS A CA 1
ATOM 1205 C C . CYS A 1 163 ? 21.234 -10.307 -28.424 1.00 96.38 163 CYS A C 1
ATOM 1207 O O . CYS A 1 163 ? 21.913 -9.770 -29.297 1.00 96.38 163 CYS A O 1
ATOM 1209 N N . LEU A 1 164 ? 20.873 -11.593 -28.499 1.00 94.94 164 LEU A N 1
ATOM 1210 C CA . LEU A 1 164 ? 21.293 -12.491 -29.579 1.00 94.94 164 LEU A CA 1
ATOM 1211 C C . LEU A 1 164 ? 20.783 -12.030 -30.951 1.00 94.94 164 LEU A C 1
ATOM 1213 O O . LEU A 1 164 ? 21.500 -12.154 -31.945 1.00 94.94 164 LEU A O 1
ATOM 1217 N N . ARG A 1 165 ? 19.558 -11.491 -31.026 1.00 93.94 165 ARG A N 1
ATOM 1218 C CA . ARG A 1 165 ? 19.003 -10.975 -32.286 1.00 93.94 165 ARG A CA 1
ATOM 1219 C C . ARG A 1 165 ? 19.588 -9.625 -32.683 1.00 93.94 165 ARG A C 1
ATOM 1221 O O . ARG A 1 165 ? 19.893 -9.455 -33.860 1.00 93.94 165 ARG A O 1
ATOM 1228 N N . LEU A 1 166 ? 19.806 -8.710 -31.737 1.00 95.00 166 LEU A N 1
ATOM 1229 C CA . LEU A 1 166 ? 20.453 -7.417 -32.000 1.00 95.00 166 LEU A CA 1
ATOM 1230 C C . LEU A 1 166 ? 21.833 -7.592 -32.643 1.00 95.00 166 LEU A C 1
ATOM 1232 O O . LEU A 1 166 ? 22.158 -6.873 -33.582 1.00 95.00 166 LEU A O 1
ATOM 1236 N N . ARG A 1 167 ? 22.611 -8.598 -32.221 1.00 93.69 167 ARG A N 1
ATOM 1237 C CA . ARG A 1 167 ? 23.926 -8.903 -32.817 1.00 93.69 167 ARG A CA 1
ATOM 1238 C C . ARG A 1 167 ? 23.893 -9.269 -34.297 1.00 93.69 167 ARG A C 1
ATOM 1240 O O . ARG A 1 167 ? 24.931 -9.215 -34.945 1.00 93.69 167 ARG A O 1
ATOM 1247 N N . ARG A 1 168 ? 22.740 -9.679 -34.835 1.00 92.62 168 ARG A N 1
ATOM 1248 C CA . ARG A 1 168 ? 22.614 -9.986 -36.268 1.00 92.62 168 ARG A CA 1
ATOM 1249 C C . ARG A 1 168 ? 22.625 -8.724 -37.132 1.00 92.62 168 ARG A C 1
ATOM 1251 O O . ARG A 1 168 ? 22.801 -8.833 -38.341 1.00 92.62 168 ARG A O 1
ATOM 1258 N N . LEU A 1 169 ? 22.423 -7.548 -36.535 1.00 94.56 169 LEU A N 1
ATOM 1259 C CA . LEU A 1 169 ? 22.464 -6.278 -37.246 1.00 94.56 169 LEU A CA 1
ATOM 1260 C C . LEU A 1 169 ? 23.905 -5.759 -37.320 1.00 94.56 169 LEU A C 1
ATOM 1262 O O . LEU A 1 169 ? 24.544 -5.600 -36.280 1.00 94.56 169 LEU A O 1
ATOM 1266 N N . PRO A 1 170 ? 24.408 -5.418 -38.519 1.00 93.12 170 PRO A N 1
ATOM 1267 C CA . PRO A 1 170 ? 25.815 -5.065 -38.718 1.00 93.12 170 PRO A CA 1
ATOM 1268 C C . PRO A 1 170 ? 26.229 -3.750 -38.043 1.00 93.12 170 PRO A C 1
ATOM 1270 O O . PRO A 1 170 ? 27.411 -3.523 -37.820 1.00 93.12 170 PRO A O 1
ATOM 1273 N N . GLN A 1 171 ? 25.274 -2.874 -37.730 1.00 95.44 171 GLN A N 1
ATOM 1274 C CA . GLN A 1 171 ? 25.528 -1.587 -37.075 1.00 95.44 171 GLN A CA 1
ATOM 1275 C C . GLN A 1 171 ? 25.687 -1.675 -35.552 1.00 95.44 171 GLN A C 1
ATOM 1277 O O . GLN A 1 171 ? 26.092 -0.696 -34.929 1.00 95.44 171 GLN A O 1
ATOM 1282 N N . ILE A 1 172 ? 25.308 -2.802 -34.940 1.00 96.56 172 ILE A N 1
ATOM 1283 C CA . ILE A 1 172 ? 25.366 -2.972 -33.489 1.00 96.56 172 ILE A CA 1
ATOM 1284 C C . ILE A 1 172 ? 26.786 -3.383 -33.107 1.00 96.56 172 ILE A C 1
ATOM 1286 O O . ILE A 1 172 ? 27.214 -4.507 -33.353 1.00 96.56 172 ILE A O 1
ATOM 1290 N N . GLU A 1 173 ? 27.508 -2.456 -32.486 1.00 95.81 173 GLU A N 1
ATOM 1291 C CA . GLU A 1 173 ? 28.916 -2.615 -32.116 1.00 95.81 173 GLU A CA 1
ATOM 1292 C C . GLU A 1 173 ? 29.067 -3.213 -30.710 1.00 95.81 173 GLU A C 1
ATOM 1294 O O . GLU A 1 173 ? 29.958 -4.023 -30.452 1.00 95.81 173 GLU A O 1
ATOM 1299 N N . ARG A 1 174 ? 28.188 -2.822 -29.777 1.00 96.75 174 ARG A N 1
ATOM 1300 C CA . ARG A 1 174 ? 28.296 -3.189 -28.359 1.00 96.75 174 ARG A CA 1
ATOM 1301 C C . ARG A 1 174 ? 26.930 -3.490 -27.766 1.00 96.75 174 ARG A C 1
ATOM 1303 O O . ARG A 1 174 ? 26.017 -2.672 -27.851 1.00 96.75 174 ARG A O 1
ATOM 1310 N N . ILE A 1 175 ? 26.827 -4.633 -27.092 1.00 97.81 175 ILE A N 1
ATOM 1311 C CA . ILE A 1 175 ? 25.648 -5.004 -26.308 1.00 97.81 175 ILE A CA 1
ATOM 1312 C C . ILE A 1 175 ? 26.087 -5.323 -24.890 1.00 97.81 175 ILE A C 1
ATOM 1314 O O . ILE A 1 175 ? 26.922 -6.205 -24.683 1.00 97.81 175 ILE A O 1
ATOM 1318 N N . VAL A 1 176 ? 25.503 -4.625 -23.924 1.00 97.75 176 VAL A N 1
ATOM 1319 C CA . VAL A 1 176 ? 25.666 -4.918 -22.501 1.00 97.75 176 VAL A CA 1
ATOM 1320 C C . VAL A 1 176 ? 24.355 -5.490 -21.986 1.00 97.75 176 VAL A C 1
ATOM 1322 O O . VAL A 1 176 ? 23.302 -4.880 -22.159 1.00 97.75 176 VAL A O 1
ATOM 1325 N N . TRP A 1 177 ? 24.414 -6.663 -21.360 1.00 97.44 177 TRP A N 1
ATOM 1326 C CA . TRP A 1 177 ? 23.261 -7.290 -20.727 1.00 97.44 177 TRP A CA 1
ATOM 1327 C C . TRP A 1 177 ? 23.431 -7.308 -19.211 1.00 97.44 177 TRP A C 1
ATOM 1329 O O . TRP A 1 177 ? 24.395 -7.867 -18.680 1.00 97.44 177 TRP A O 1
ATOM 1339 N N . LEU A 1 178 ? 22.471 -6.696 -18.521 1.00 96.12 178 LEU A N 1
ATOM 1340 C CA . LEU A 1 178 ? 22.377 -6.688 -17.069 1.00 96.12 178 LEU A CA 1
ATOM 1341 C C . LEU A 1 178 ? 21.090 -7.367 -16.609 1.00 96.12 178 LEU A C 1
ATOM 1343 O O . LEU A 1 178 ? 20.062 -7.369 -17.289 1.00 96.12 178 LEU A O 1
ATOM 1347 N N . HIS A 1 179 ? 21.140 -7.903 -15.399 1.00 93.31 179 HIS A N 1
ATOM 1348 C CA . HIS A 1 179 ? 20.023 -8.589 -14.776 1.00 93.31 179 HIS A CA 1
ATOM 1349 C C . HIS A 1 179 ? 19.918 -8.155 -13.301 1.00 93.31 179 HIS A C 1
ATOM 1351 O O . HIS A 1 179 ? 20.956 -7.909 -12.683 1.00 93.31 179 HIS A O 1
ATOM 1357 N N . PRO A 1 180 ? 18.704 -8.047 -12.714 1.00 89.69 180 PRO A N 1
ATOM 1358 C CA . PRO A 1 180 ? 18.539 -7.715 -11.290 1.00 89.69 180 PRO A CA 1
ATOM 1359 C C . PRO A 1 180 ? 19.268 -8.670 -10.331 1.00 89.69 180 PRO A C 1
ATOM 1361 O O . PRO A 1 180 ? 19.653 -8.277 -9.230 1.00 89.69 180 PRO A O 1
ATOM 1364 N N . ASP A 1 181 ? 19.463 -9.912 -10.773 1.00 91.19 181 ASP A N 1
ATOM 1365 C CA . ASP A 1 181 ? 20.390 -10.884 -10.191 1.00 91.19 181 ASP A CA 1
ATOM 1366 C C . ASP A 1 181 ? 21.743 -10.822 -10.927 1.00 91.19 181 ASP A C 1
ATOM 1368 O O . ASP A 1 181 ? 21.815 -11.323 -12.054 1.00 91.19 181 ASP A O 1
ATOM 1372 N N . PRO A 1 182 ? 22.795 -10.211 -10.342 1.00 90.94 182 PRO A N 1
ATOM 1373 C CA . PRO A 1 182 ? 24.075 -9.980 -11.019 1.00 90.94 182 PRO A CA 1
ATOM 1374 C C . PRO A 1 182 ? 24.815 -11.260 -11.419 1.00 90.94 182 PRO A C 1
ATOM 1376 O O . PRO A 1 182 ? 25.560 -11.267 -12.399 1.00 90.94 182 PRO A O 1
ATOM 1379 N N . GLU A 1 183 ? 24.615 -12.350 -10.675 1.00 92.19 183 GLU A N 1
ATOM 1380 C CA . GLU A 1 183 ? 25.276 -13.637 -10.925 1.00 92.19 183 GLU A CA 1
ATOM 1381 C C . GLU A 1 183 ? 24.594 -14.417 -12.058 1.00 92.19 183 GLU A C 1
ATOM 1383 O O . GLU A 1 183 ? 25.240 -15.213 -12.748 1.00 92.19 183 GLU A O 1
ATOM 1388 N N . TYR A 1 184 ? 23.301 -14.159 -12.287 1.00 94.06 184 TYR A N 1
ATOM 1389 C CA . TYR A 1 184 ? 22.470 -14.923 -13.216 1.00 94.06 184 TYR A CA 1
ATOM 1390 C C . TYR A 1 184 ? 23.011 -14.959 -14.654 1.00 94.06 184 TYR A C 1
ATOM 1392 O O . TYR A 1 184 ? 23.138 -16.065 -15.178 1.00 94.06 184 TYR A O 1
ATOM 1400 N N . PRO A 1 185 ? 23.397 -13.839 -15.306 1.00 94.69 185 PRO A N 1
ATOM 1401 C CA . PRO A 1 185 ? 23.893 -13.880 -16.681 1.00 94.69 185 PRO A CA 1
ATOM 1402 C C . PRO A 1 185 ? 25.090 -14.815 -16.861 1.00 94.69 185 PRO A C 1
ATOM 1404 O O . PRO A 1 185 ? 25.110 -15.629 -17.780 1.00 94.69 185 PRO A O 1
ATOM 1407 N N . ARG A 1 186 ? 26.073 -14.751 -15.953 1.00 93.62 186 ARG A N 1
ATOM 1408 C CA . ARG A 1 186 ? 27.275 -15.597 -16.016 1.00 93.62 186 ARG A CA 1
ATOM 1409 C C . ARG A 1 186 ? 26.944 -17.061 -15.739 1.00 93.62 186 ARG A C 1
ATOM 1411 O O . ARG A 1 186 ? 27.423 -17.937 -16.455 1.00 93.62 186 ARG A O 1
ATOM 1418 N N . ALA A 1 187 ? 26.100 -17.325 -14.741 1.00 94.62 187 ALA A N 1
ATOM 1419 C CA . ALA A 1 187 ? 25.654 -18.677 -14.425 1.00 94.62 187 ALA A CA 1
ATOM 1420 C C . ALA A 1 187 ? 24.852 -19.305 -15.581 1.00 94.62 187 ALA A C 1
ATOM 1422 O O . ALA A 1 187 ? 25.062 -20.473 -15.906 1.00 94.62 187 ALA A O 1
ATOM 1423 N N . LEU A 1 188 ? 24.001 -18.520 -16.252 1.00 95.06 188 LEU A N 1
ATOM 1424 C CA . LEU A 1 188 ? 23.238 -18.959 -17.417 1.00 95.06 188 LEU A CA 1
ATOM 1425 C C . LEU A 1 188 ? 24.164 -19.359 -18.569 1.00 95.06 188 LEU A C 1
ATOM 1427 O O . LEU A 1 188 ? 24.019 -20.456 -19.103 1.00 95.06 188 LEU A O 1
ATOM 1431 N N . LEU A 1 189 ? 25.142 -18.515 -18.925 1.00 93.12 189 LEU A N 1
ATOM 1432 C CA . LEU A 1 189 ? 26.092 -18.807 -20.009 1.00 93.12 189 LEU A CA 1
ATOM 1433 C C . LEU A 1 189 ? 26.823 -20.145 -19.805 1.00 93.12 189 LEU A C 1
ATOM 1435 O O . LEU A 1 189 ? 27.097 -20.843 -20.780 1.00 93.12 189 LEU A O 1
ATOM 1439 N N . ASN A 1 190 ? 27.071 -20.539 -18.551 1.00 93.19 190 ASN A N 1
ATOM 1440 C CA . ASN A 1 190 ? 27.715 -21.810 -18.216 1.00 93.19 190 ASN A CA 1
ATOM 1441 C C . ASN A 1 190 ? 26.831 -23.038 -18.464 1.00 93.19 190 ASN A C 1
ATOM 1443 O O . ASN A 1 190 ? 27.373 -24.121 -18.687 1.00 93.19 190 ASN A O 1
ATOM 1447 N N . VAL A 1 191 ? 25.505 -22.887 -18.479 1.00 94.31 191 VAL A N 1
ATOM 1448 C CA . VAL A 1 191 ? 24.548 -23.988 -18.693 1.00 94.31 191 VAL A CA 1
ATOM 1449 C C . VAL A 1 191 ? 23.863 -23.948 -20.062 1.00 94.31 191 VAL A C 1
ATOM 1451 O O . VAL A 1 191 ? 23.144 -24.884 -20.409 1.00 94.31 191 VAL A O 1
ATOM 1454 N N . LEU A 1 192 ? 24.088 -22.898 -20.862 1.00 93.62 192 LEU A N 1
ATOM 1455 C CA . LEU A 1 192 ? 23.492 -22.779 -22.192 1.00 93.62 192 LEU A CA 1
ATOM 1456 C C . LEU A 1 192 ? 23.949 -23.906 -23.135 1.00 93.62 192 LEU A C 1
ATOM 1458 O O . LEU A 1 192 ? 25.145 -24.239 -23.157 1.00 93.62 192 LEU A O 1
ATOM 1462 N N . PRO A 1 193 ? 23.035 -24.427 -23.979 1.00 92.19 193 PRO A N 1
ATOM 1463 C CA . PRO A 1 193 ? 23.387 -25.282 -25.107 1.00 92.19 193 PRO A CA 1
ATOM 1464 C C . PRO A 1 193 ? 24.374 -24.595 -26.062 1.00 92.19 193 PRO A C 1
ATOM 1466 O O . PRO A 1 193 ? 24.333 -23.373 -26.226 1.00 92.19 193 PRO A O 1
ATOM 1469 N N . HIS A 1 194 ? 25.214 -25.391 -26.734 1.00 88.94 194 HIS A N 1
ATOM 1470 C CA . HIS A 1 194 ? 26.303 -24.918 -27.605 1.00 88.94 194 HIS A CA 1
ATOM 1471 C C . HIS A 1 194 ? 25.880 -23.822 -28.610 1.00 88.94 194 HIS A C 1
ATOM 1473 O O . HIS A 1 194 ? 26.523 -22.773 -28.617 1.00 88.94 194 HIS A O 1
ATOM 1479 N N . PRO A 1 195 ? 24.758 -23.947 -29.359 1.00 88.56 195 PRO A N 1
ATOM 1480 C CA . PRO A 1 195 ? 24.374 -22.926 -30.342 1.00 88.56 195 PRO A CA 1
ATOM 1481 C C . PRO A 1 195 ? 24.092 -21.546 -29.728 1.00 88.56 195 PRO A C 1
ATOM 1483 O O . PRO A 1 195 ? 24.421 -20.515 -30.313 1.00 88.56 195 PRO A O 1
ATOM 1486 N N . PHE A 1 196 ? 23.487 -21.506 -28.536 1.00 90.94 196 PHE A N 1
ATOM 1487 C CA . PHE A 1 196 ? 23.173 -20.248 -27.848 1.00 90.94 196 PHE A CA 1
ATOM 1488 C C . PHE A 1 196 ? 24.383 -19.676 -27.118 1.00 90.94 196 PHE A C 1
ATOM 1490 O O . PHE A 1 196 ? 24.523 -18.457 -27.035 1.00 90.94 196 PHE A O 1
ATOM 1497 N N . ARG A 1 197 ? 25.264 -20.546 -26.613 1.00 91.25 197 ARG A N 1
ATOM 1498 C CA . ARG A 1 197 ? 26.523 -20.144 -25.987 1.00 91.25 197 ARG A CA 1
ATOM 1499 C C . ARG A 1 197 ? 27.424 -19.426 -26.986 1.00 91.25 197 ARG A C 1
ATOM 1501 O O . ARG A 1 197 ? 27.911 -18.345 -26.671 1.00 91.25 197 ARG A O 1
ATOM 1508 N N . ASP A 1 198 ? 27.583 -19.975 -28.187 1.00 89.69 198 ASP A N 1
ATOM 1509 C CA . ASP A 1 198 ? 28.399 -19.360 -29.240 1.00 89.69 198 ASP A CA 1
ATOM 1510 C C . ASP A 1 198 ? 27.805 -18.036 -29.709 1.00 89.69 198 ASP A C 1
ATOM 1512 O O . ASP A 1 198 ? 28.499 -17.024 -29.787 1.00 89.69 198 ASP A O 1
ATOM 1516 N N . ALA A 1 199 ? 26.488 -17.998 -29.927 1.00 89.31 199 ALA A N 1
ATOM 1517 C CA . ALA A 1 199 ? 25.797 -16.769 -30.305 1.00 89.31 199 ALA A CA 1
ATOM 1518 C C . ALA A 1 199 ? 25.929 -15.661 -29.237 1.00 89.31 199 ALA A C 1
ATOM 1520 O O . ALA A 1 199 ? 25.898 -14.469 -29.563 1.00 89.31 199 ALA A O 1
ATOM 1521 N N . ALA A 1 200 ? 26.110 -16.032 -27.965 1.00 91.31 200 ALA A N 1
ATOM 1522 C CA . ALA A 1 200 ? 26.321 -15.095 -26.867 1.00 91.31 200 ALA A CA 1
ATOM 1523 C C . ALA A 1 200 ? 27.768 -14.566 -26.767 1.00 91.31 200 ALA A C 1
ATOM 1525 O O . ALA A 1 200 ? 27.983 -13.574 -26.067 1.00 91.31 200 ALA A O 1
ATOM 1526 N N . GLN A 1 201 ? 28.749 -15.151 -27.475 1.00 85.88 201 GLN A N 1
ATOM 1527 C CA . GLN A 1 201 ? 30.159 -14.723 -27.459 1.00 85.88 201 GLN A CA 1
ATOM 1528 C C . GLN A 1 201 ? 30.328 -13.327 -28.083 1.00 85.88 201 GLN A C 1
ATOM 1530 O O . GLN A 1 201 ? 30.501 -13.190 -29.293 1.00 85.88 201 GLN A O 1
ATOM 1535 N N . GLY A 1 202 ? 30.212 -12.273 -27.272 1.00 85.12 202 GLY A N 1
ATOM 1536 C CA . GLY A 1 202 ? 30.213 -10.866 -27.703 1.00 85.12 202 GLY A CA 1
ATOM 1537 C C . GLY A 1 202 ? 29.141 -10.005 -27.025 1.00 85.12 202 GLY A C 1
ATOM 1538 O O . GLY A 1 202 ? 29.167 -8.784 -27.151 1.00 85.12 202 GLY A O 1
ATOM 1539 N N . VAL A 1 203 ? 28.226 -10.619 -26.269 1.00 95.00 203 VAL A N 1
ATOM 1540 C CA . VAL A 1 203 ? 27.370 -9.908 -25.313 1.00 95.00 203 VAL A CA 1
ATOM 1541 C C . VAL A 1 203 ? 28.163 -9.695 -24.025 1.00 95.00 203 VAL A C 1
ATOM 1543 O O . VAL A 1 203 ? 28.624 -10.652 -23.403 1.00 95.00 203 VAL A O 1
ATOM 1546 N N . ALA A 1 204 ? 28.335 -8.444 -23.608 1.00 95.94 204 ALA A N 1
ATOM 1547 C CA . ALA A 1 204 ? 29.028 -8.129 -22.370 1.00 95.94 204 ALA A CA 1
ATOM 1548 C C . ALA A 1 204 ? 28.123 -8.392 -21.162 1.00 95.94 204 ALA A C 1
ATOM 1550 O O . ALA A 1 204 ? 27.018 -7.857 -21.079 1.00 95.94 204 ALA A O 1
ATOM 1551 N N . VAL A 1 205 ? 28.625 -9.178 -20.207 1.00 95.56 205 VAL A N 1
ATOM 1552 C CA . VAL A 1 205 ? 27.947 -9.512 -18.944 1.00 95.56 205 VAL A CA 1
ATOM 1553 C C . VAL A 1 205 ? 28.816 -9.098 -17.742 1.00 95.56 205 VAL A C 1
ATOM 1555 O O . VAL A 1 205 ? 29.525 -9.926 -17.154 1.00 95.56 205 VAL A O 1
ATOM 1558 N N . PRO A 1 206 ? 28.803 -7.804 -17.359 1.00 92.75 206 PRO A N 1
ATOM 1559 C CA . PRO A 1 206 ? 29.659 -7.264 -16.298 1.00 92.75 206 PRO A CA 1
ATOM 1560 C C . PRO A 1 206 ? 29.522 -7.966 -14.941 1.00 92.75 206 PRO A C 1
ATOM 1562 O O . PRO A 1 206 ? 30.453 -7.918 -14.144 1.00 92.75 206 PRO A O 1
ATOM 1565 N N . GLY A 1 207 ? 28.396 -8.642 -14.681 1.00 89.81 207 GLY A N 1
ATOM 1566 C CA . GLY A 1 207 ? 28.153 -9.364 -13.428 1.00 89.81 207 GLY A CA 1
ATOM 1567 C C . GLY A 1 207 ? 28.020 -8.446 -12.210 1.00 89.81 207 GLY A C 1
ATOM 1568 O O . GLY A 1 207 ? 28.357 -8.849 -11.103 1.00 89.81 207 GLY A O 1
ATOM 1569 N N . GLN A 1 208 ? 27.584 -7.203 -12.427 1.00 90.38 208 GLN A N 1
ATOM 1570 C CA . GLN A 1 208 ? 27.384 -6.181 -11.399 1.00 90.38 208 GLN A CA 1
ATOM 1571 C C . GLN A 1 208 ? 25.895 -5.854 -11.245 1.00 90.38 208 GLN A C 1
ATOM 1573 O O . GLN A 1 208 ? 25.095 -6.111 -12.148 1.00 90.38 208 GLN A O 1
ATOM 1578 N N . GLU A 1 209 ? 25.519 -5.265 -10.108 1.00 90.31 209 GLU A N 1
ATOM 1579 C CA . GLU A 1 209 ? 24.161 -4.757 -9.905 1.00 90.31 209 GLU A CA 1
ATOM 1580 C C . GLU A 1 209 ? 23.883 -3.561 -10.828 1.00 90.31 209 GLU A C 1
ATOM 1582 O O . GLU A 1 209 ? 24.755 -2.731 -11.078 1.00 90.31 209 GLU A O 1
ATOM 1587 N N . VAL A 1 210 ? 22.657 -3.477 -11.354 1.00 93.25 210 VAL A N 1
ATOM 1588 C CA . VAL A 1 210 ? 22.273 -2.524 -12.406 1.00 93.25 210 VAL A CA 1
ATOM 1589 C C . VAL A 1 210 ? 22.545 -1.066 -12.016 1.00 93.25 210 VAL A C 1
ATOM 1591 O O . VAL A 1 210 ? 23.165 -0.333 -12.782 1.00 93.25 210 VAL A O 1
ATOM 1594 N N . ARG A 1 211 ? 22.095 -0.614 -10.838 1.00 93.25 211 ARG A N 1
ATOM 1595 C CA . ARG A 1 211 ? 22.305 0.770 -10.379 1.00 93.25 211 ARG A CA 1
ATOM 1596 C C . ARG A 1 211 ? 23.762 1.042 -10.044 1.00 93.25 211 ARG A C 1
ATOM 1598 O O . ARG A 1 211 ? 24.193 2.185 -10.167 1.00 93.25 211 ARG A O 1
ATOM 1605 N N . GLN A 1 212 ? 24.497 0.045 -9.559 1.00 91.69 212 GLN A N 1
ATOM 1606 C CA . GLN A 1 212 ? 25.938 0.172 -9.351 1.00 91.69 212 GLN A CA 1
ATOM 1607 C C . GLN A 1 212 ? 26.660 0.382 -10.689 1.00 91.69 212 GLN A C 1
ATOM 1609 O O . GLN A 1 212 ? 27.335 1.395 -10.856 1.00 91.69 212 GLN A O 1
ATOM 1614 N N . TYR A 1 213 ? 26.415 -0.488 -11.670 1.00 94.62 213 TYR A N 1
ATOM 1615 C CA . TYR A 1 213 ? 27.007 -0.377 -13.002 1.00 94.62 213 TYR A CA 1
ATOM 1616 C C . TYR A 1 213 ? 26.696 0.978 -13.653 1.00 94.62 213 TYR A C 1
ATOM 1618 O O . TYR A 1 213 ? 27.598 1.640 -14.150 1.00 94.62 213 TYR A O 1
ATOM 1626 N N . LEU A 1 214 ? 25.441 1.444 -13.594 1.00 95.25 214 LEU A N 1
ATOM 1627 C CA . LEU A 1 214 ? 25.049 2.747 -14.155 1.00 95.25 214 LEU A CA 1
ATOM 1628 C C . LEU A 1 214 ? 25.697 3.954 -13.451 1.00 95.25 214 LEU A C 1
ATOM 1630 O O . LEU A 1 214 ? 25.781 5.024 -14.048 1.00 95.25 214 LEU A O 1
ATOM 1634 N N . ARG A 1 215 ? 26.122 3.816 -12.187 1.00 92.75 215 ARG A N 1
ATOM 1635 C CA . ARG A 1 215 ? 26.841 4.873 -11.455 1.00 92.75 215 ARG A CA 1
ATOM 1636 C C . ARG A 1 215 ? 28.321 4.920 -11.814 1.00 92.75 215 ARG A C 1
ATOM 1638 O O . ARG A 1 215 ? 28.888 6.006 -11.862 1.00 92.75 215 ARG A O 1
ATOM 1645 N N . GLU A 1 216 ? 28.928 3.755 -12.006 1.00 93.62 216 GLU A N 1
ATOM 1646 C CA . GLU A 1 216 ? 30.376 3.601 -12.168 1.00 93.62 216 GLU A CA 1
ATOM 1647 C C . GLU A 1 216 ? 30.813 3.606 -13.638 1.00 93.62 216 GLU A C 1
ATOM 1649 O O . GLU A 1 216 ? 31.951 3.962 -13.941 1.00 93.62 216 GLU A O 1
ATOM 1654 N N . THR A 1 217 ? 29.929 3.219 -14.564 1.00 94.44 217 THR A N 1
ATOM 1655 C CA . THR A 1 217 ? 30.297 3.065 -15.972 1.00 94.44 217 THR A CA 1
ATOM 1656 C C . THR A 1 217 ? 30.582 4.414 -16.645 1.00 94.44 217 THR A C 1
ATOM 1658 O O . THR A 1 217 ? 29.746 5.324 -16.610 1.00 94.44 217 THR A O 1
ATOM 1661 N N . PRO A 1 218 ? 31.734 4.564 -17.323 1.00 92.94 218 PRO A N 1
ATOM 1662 C CA . PRO A 1 218 ? 31.985 5.713 -18.184 1.00 92.94 218 PRO A CA 1
ATOM 1663 C C . PRO A 1 218 ? 31.294 5.570 -19.551 1.00 92.94 218 PRO A C 1
ATOM 1665 O O . PRO A 1 218 ? 31.200 6.553 -20.286 1.00 92.94 218 PRO A O 1
ATOM 1668 N N . GLU A 1 219 ? 30.815 4.369 -19.908 1.00 94.19 219 GLU A N 1
ATOM 1669 C CA . GLU A 1 219 ? 30.191 4.097 -21.205 1.00 94.19 219 GLU A CA 1
ATOM 1670 C C . GLU A 1 219 ? 28.907 4.933 -21.406 1.00 94.19 219 GLU A C 1
ATOM 1672 O O . GLU A 1 219 ? 28.212 5.314 -20.458 1.00 94.19 219 GLU A O 1
ATOM 1677 N N . ARG A 1 220 ? 28.598 5.245 -22.671 1.00 96.38 220 ARG A N 1
ATOM 1678 C CA . ARG A 1 220 ? 27.348 5.896 -23.086 1.00 96.38 220 ARG A CA 1
ATOM 1679 C C . ARG A 1 220 ? 26.607 4.999 -24.067 1.00 96.38 220 ARG A C 1
ATOM 1681 O O . ARG A 1 220 ? 27.231 4.440 -24.968 1.00 96.38 220 ARG A O 1
ATOM 1688 N N . PHE A 1 221 ? 25.295 4.890 -23.901 1.00 98.00 221 PHE A N 1
ATOM 1689 C CA . PHE A 1 221 ? 24.434 4.023 -24.701 1.00 98.00 221 PHE A CA 1
ATOM 1690 C C . PHE A 1 221 ? 23.497 4.846 -25.578 1.00 98.00 221 PHE A C 1
ATOM 1692 O O . PHE A 1 221 ? 22.925 5.837 -25.129 1.00 98.00 221 PHE A O 1
ATOM 1699 N N . ASP A 1 222 ? 23.314 4.414 -26.821 1.00 98.06 222 ASP A N 1
ATOM 1700 C CA . ASP A 1 222 ? 22.386 5.061 -27.752 1.00 98.06 222 ASP A CA 1
ATOM 1701 C C . ASP A 1 222 ? 20.954 4.542 -27.517 1.00 98.06 222 ASP A C 1
ATOM 1703 O O . ASP A 1 222 ? 19.974 5.248 -27.745 1.00 98.06 222 ASP A O 1
ATOM 1707 N N . LEU A 1 223 ? 20.833 3.310 -27.006 1.00 98.12 223 LEU A N 1
ATOM 1708 C CA . LEU A 1 223 ? 19.563 2.671 -26.679 1.00 98.12 223 LEU A CA 1
ATOM 1709 C C . LEU A 1 223 ? 19.656 1.911 -25.349 1.00 98.12 223 LEU A C 1
ATOM 1711 O O . LEU A 1 223 ? 20.547 1.084 -25.159 1.00 98.12 223 LEU A O 1
ATOM 1715 N N . VAL A 1 224 ? 18.707 2.157 -24.445 1.00 98.44 224 VAL A N 1
ATOM 1716 C CA . VAL A 1 224 ? 18.557 1.433 -23.175 1.00 98.44 224 VAL A CA 1
ATOM 1717 C C . VAL A 1 224 ? 17.192 0.750 -23.143 1.00 98.44 224 VAL A C 1
ATOM 1719 O O . VAL A 1 224 ? 16.159 1.415 -23.171 1.00 98.44 224 VAL A O 1
ATOM 1722 N N . LEU A 1 225 ? 17.181 -0.578 -23.047 1.00 98.19 225 LEU A N 1
ATOM 1723 C CA . LEU A 1 225 ? 15.980 -1.406 -22.975 1.00 98.19 225 LEU A CA 1
ATOM 1724 C C . LEU A 1 225 ? 15.787 -1.929 -21.550 1.00 98.19 225 LEU A C 1
ATOM 1726 O O . LEU A 1 225 ? 16.538 -2.787 -21.090 1.00 98.19 225 LEU A O 1
ATOM 1730 N N . LEU A 1 226 ? 14.761 -1.441 -20.857 1.00 97.38 226 LEU A N 1
ATOM 1731 C CA . LEU A 1 226 ? 14.335 -1.945 -19.554 1.00 97.38 226 LEU A CA 1
ATOM 1732 C C . LEU A 1 226 ? 13.203 -2.957 -19.748 1.00 97.38 226 LEU A C 1
ATOM 1734 O O . LEU A 1 226 ? 12.018 -2.616 -19.714 1.00 97.38 226 LEU A O 1
ATOM 1738 N N . ASN A 1 227 ? 13.582 -4.216 -19.939 1.00 94.50 227 ASN A N 1
ATOM 1739 C CA . ASN A 1 227 ? 12.670 -5.345 -20.060 1.00 94.50 227 ASN A CA 1
ATOM 1740 C C . ASN A 1 227 ? 12.426 -6.004 -18.691 1.00 94.50 227 ASN A C 1
ATOM 1742 O O . ASN A 1 227 ? 12.679 -7.188 -18.469 1.00 94.50 227 ASN A O 1
ATOM 1746 N N . LEU A 1 228 ? 11.975 -5.204 -17.728 1.00 92.06 228 LEU A N 1
ATOM 1747 C CA . LEU A 1 228 ? 11.765 -5.636 -16.349 1.00 92.06 228 LEU A CA 1
ATOM 1748 C C . LEU A 1 228 ? 10.294 -5.983 -16.101 1.00 92.06 228 LEU A C 1
ATOM 1750 O O . LEU A 1 228 ? 9.420 -5.422 -16.757 1.00 92.06 228 LEU A O 1
ATOM 1754 N N . PRO A 1 229 ? 9.990 -6.922 -15.189 1.00 89.50 229 PRO A N 1
ATOM 1755 C CA . PRO A 1 229 ? 8.617 -7.156 -14.754 1.00 89.50 229 PRO A CA 1
ATOM 1756 C C . PRO A 1 229 ? 8.057 -5.941 -14.002 1.00 89.50 229 PRO A C 1
ATOM 1758 O O . PRO A 1 229 ? 8.808 -5.077 -13.536 1.00 89.50 229 PRO A O 1
ATOM 1761 N N . ASP A 1 230 ? 6.731 -5.906 -13.846 1.00 89.69 230 ASP A N 1
ATOM 1762 C CA . ASP A 1 230 ? 6.064 -4.872 -13.055 1.00 89.69 230 ASP A CA 1
ATOM 1763 C C . ASP A 1 230 ? 6.637 -4.809 -11.628 1.00 89.69 230 ASP A C 1
ATOM 1765 O O . ASP A 1 230 ? 6.994 -5.851 -11.061 1.00 89.69 230 ASP A O 1
ATOM 1769 N N . PRO A 1 231 ? 6.692 -3.618 -11.005 1.00 91.56 231 PRO A N 1
ATOM 1770 C CA . PRO A 1 231 ? 7.318 -3.418 -9.702 1.00 91.56 231 PRO A CA 1
ATOM 1771 C C . PRO A 1 231 ? 6.497 -3.984 -8.530 1.00 91.56 231 PRO A C 1
ATOM 1773 O O . PRO A 1 231 ? 6.141 -3.271 -7.609 1.00 91.56 231 PRO A O 1
ATOM 1776 N N . THR A 1 232 ? 6.211 -5.283 -8.500 1.00 88.94 232 THR A N 1
ATOM 1777 C CA . THR A 1 232 ? 5.402 -5.940 -7.451 1.00 88.94 232 THR A CA 1
ATOM 1778 C C . THR A 1 232 ? 6.135 -6.134 -6.121 1.00 88.94 232 THR A C 1
ATOM 1780 O O . THR A 1 232 ? 5.524 -6.530 -5.128 1.00 88.94 232 THR A O 1
ATOM 1783 N N . THR A 1 233 ? 7.435 -5.839 -6.074 1.00 87.94 233 THR A N 1
ATOM 1784 C CA . THR A 1 233 ? 8.276 -5.935 -4.877 1.00 87.94 233 THR A CA 1
ATOM 1785 C C . THR A 1 233 ? 9.106 -4.670 -4.691 1.00 87.94 233 THR A C 1
ATOM 1787 O O . THR A 1 233 ? 9.384 -3.942 -5.646 1.00 87.94 233 THR A O 1
ATOM 1790 N N . LEU A 1 234 ? 9.587 -4.443 -3.465 1.00 82.94 234 LEU A N 1
ATOM 1791 C CA . LEU A 1 234 ? 10.488 -3.328 -3.156 1.00 82.94 234 LEU A CA 1
ATOM 1792 C C . LEU A 1 234 ? 11.822 -3.422 -3.925 1.00 82.94 234 LEU A C 1
ATOM 1794 O O . LEU A 1 234 ? 12.431 -2.394 -4.212 1.00 82.94 234 LEU A O 1
ATOM 1798 N N . VAL A 1 235 ? 12.260 -4.637 -4.295 1.00 84.75 235 VAL A N 1
ATOM 1799 C CA . VAL A 1 235 ? 13.436 -4.854 -5.161 1.00 84.75 235 VAL A CA 1
ATOM 1800 C C . VAL A 1 235 ? 13.173 -4.269 -6.546 1.00 84.75 235 VAL A C 1
ATOM 1802 O O . VAL A 1 235 ? 13.960 -3.463 -7.026 1.00 84.75 235 VAL A O 1
ATOM 1805 N N . LEU A 1 236 ? 12.053 -4.642 -7.173 1.00 89.50 236 LEU A N 1
ATOM 1806 C CA . LEU A 1 236 ? 11.727 -4.236 -8.541 1.00 89.50 236 LEU A CA 1
ATOM 1807 C C . LEU A 1 236 ? 11.316 -2.763 -8.635 1.00 89.50 236 LEU A C 1
ATOM 1809 O O . LEU A 1 236 ? 11.619 -2.108 -9.631 1.00 89.50 236 LEU A O 1
ATOM 1813 N N . ASN A 1 237 ? 10.690 -2.214 -7.587 1.00 92.62 237 ASN A N 1
ATOM 1814 C CA . ASN A 1 237 ? 10.289 -0.806 -7.534 1.00 92.62 237 ASN A CA 1
ATOM 1815 C C . ASN A 1 237 ? 11.448 0.151 -7.805 1.00 92.62 237 ASN A C 1
ATOM 1817 O O . ASN A 1 237 ? 11.242 1.200 -8.407 1.00 92.62 237 ASN A O 1
ATOM 1821 N N . ARG A 1 238 ? 12.666 -0.223 -7.403 1.00 91.75 238 ARG A N 1
ATOM 1822 C CA . ARG A 1 238 ? 13.864 0.592 -7.603 1.00 91.75 238 ARG A CA 1
ATOM 1823 C C . ARG A 1 238 ? 14.152 0.890 -9.073 1.00 91.75 238 ARG A C 1
ATOM 1825 O O . ARG A 1 238 ? 14.792 1.883 -9.376 1.00 91.75 238 ARG A O 1
ATOM 1832 N N . TYR A 1 239 ? 13.711 0.046 -9.996 1.00 94.06 239 TYR A N 1
ATOM 1833 C CA . TYR A 1 239 ? 13.940 0.270 -11.423 1.00 94.06 239 TYR A CA 1
ATOM 1834 C C . TYR A 1 239 ? 12.855 1.147 -12.065 1.00 94.06 239 TYR A C 1
ATOM 1836 O O . TYR A 1 239 ? 12.858 1.363 -13.271 1.00 94.06 239 TYR A O 1
ATOM 1844 N N . TRP A 1 240 ? 11.938 1.669 -11.248 1.00 95.31 240 TRP A N 1
ATOM 1845 C CA . TRP A 1 240 ? 10.823 2.519 -11.655 1.00 95.31 240 TRP A CA 1
ATOM 1846 C C . TRP A 1 240 ? 10.813 3.866 -10.930 1.00 95.31 240 TRP A C 1
ATOM 1848 O O . TRP A 1 240 ? 9.780 4.533 -10.911 1.00 95.31 240 TRP A O 1
ATOM 1858 N N . THR A 1 241 ? 11.911 4.257 -10.280 1.00 96.12 241 THR A N 1
ATOM 1859 C CA . THR A 1 241 ? 11.992 5.512 -9.520 1.00 96.12 241 THR A CA 1
ATOM 1860 C C . THR A 1 241 ? 12.609 6.642 -10.333 1.00 96.12 241 THR A C 1
ATOM 1862 O O . THR A 1 241 ? 13.371 6.414 -11.278 1.00 96.12 241 THR A O 1
ATOM 1865 N N . ARG A 1 242 ? 12.309 7.885 -9.944 1.00 97.25 242 ARG A N 1
ATOM 1866 C CA . ARG A 1 242 ? 12.936 9.087 -10.511 1.00 97.25 242 ARG A CA 1
ATOM 1867 C C . ARG A 1 242 ? 14.462 9.013 -10.436 1.00 97.25 242 ARG A C 1
ATOM 1869 O O . ARG A 1 242 ? 15.141 9.369 -11.399 1.00 97.25 242 ARG A O 1
ATOM 1876 N N . GLU A 1 243 ? 15.001 8.541 -9.316 1.00 95.31 243 GLU A N 1
ATOM 1877 C CA . GLU A 1 243 ? 16.440 8.410 -9.085 1.00 95.31 243 GLU A CA 1
ATOM 1878 C C . GLU A 1 243 ? 17.068 7.436 -10.089 1.00 95.31 243 GLU A C 1
ATOM 1880 O O . GLU A 1 243 ? 18.093 7.742 -10.701 1.00 95.31 243 GLU A O 1
ATOM 1885 N N . PHE A 1 244 ? 16.416 6.299 -10.345 1.00 96.00 244 PHE A N 1
ATOM 1886 C CA . PHE A 1 244 ? 16.888 5.341 -11.339 1.00 96.00 244 PHE A CA 1
ATOM 1887 C C . PHE A 1 244 ? 16.828 5.882 -12.766 1.00 96.00 244 PHE A C 1
ATOM 1889 O O . PHE A 1 244 ? 17.810 5.774 -13.496 1.00 96.00 244 PHE A O 1
ATOM 1896 N N . PHE A 1 245 ? 15.724 6.516 -13.164 1.00 97.75 245 PHE A N 1
ATOM 1897 C CA . PHE A 1 245 ? 15.645 7.125 -14.493 1.00 97.75 245 PHE A CA 1
ATOM 1898 C C . PHE A 1 245 ? 16.665 8.255 -14.669 1.00 97.75 245 PHE A C 1
ATOM 1900 O O . PHE A 1 245 ? 17.186 8.434 -15.766 1.00 97.75 245 PHE A O 1
ATOM 1907 N N . THR A 1 246 ? 17.022 8.963 -13.594 1.00 97.25 246 THR A N 1
ATOM 1908 C CA . THR A 1 246 ? 18.105 9.958 -13.606 1.00 97.25 246 THR A CA 1
ATOM 1909 C C . THR A 1 246 ? 19.471 9.305 -13.832 1.00 97.25 246 THR A C 1
ATOM 1911 O O . THR A 1 246 ? 20.282 9.839 -14.588 1.00 97.25 246 THR A O 1
ATOM 1914 N N . LEU A 1 247 ? 19.732 8.136 -13.230 1.00 95.88 247 LEU A N 1
ATOM 1915 C CA . LEU A 1 247 ? 20.942 7.352 -13.510 1.00 95.88 247 LEU A CA 1
ATOM 1916 C C . LEU A 1 247 ? 20.985 6.894 -14.970 1.00 95.88 247 LEU A C 1
ATOM 1918 O O . LEU A 1 247 ? 21.984 7.119 -15.646 1.00 95.88 247 LEU A O 1
ATOM 1922 N N . VAL A 1 248 ? 19.885 6.331 -15.479 1.00 97.50 248 VAL A N 1
ATOM 1923 C CA . VAL A 1 248 ? 19.778 5.911 -16.885 1.00 97.50 248 VAL A CA 1
ATOM 1924 C C . VAL A 1 248 ? 20.041 7.090 -17.820 1.00 97.50 248 VAL A C 1
ATOM 1926 O O . VAL A 1 248 ? 20.869 6.983 -18.722 1.00 97.50 248 VAL A O 1
ATOM 1929 N N . LYS A 1 249 ? 19.414 8.241 -17.557 1.00 97.38 249 LYS A N 1
ATOM 1930 C CA . LYS A 1 249 ? 19.601 9.474 -18.327 1.00 97.38 249 LYS A CA 1
ATOM 1931 C C . LYS A 1 249 ? 21.074 9.882 -18.438 1.00 97.38 249 LYS A C 1
ATOM 1933 O O . LYS A 1 249 ? 21.523 10.207 -19.527 1.00 97.38 249 LYS A O 1
ATOM 1938 N N . ARG A 1 250 ? 21.847 9.809 -17.346 1.00 96.06 250 ARG A N 1
ATOM 1939 C CA . ARG A 1 250 ? 23.289 10.148 -17.343 1.00 96.06 250 ARG A CA 1
ATOM 1940 C C . ARG A 1 250 ? 24.139 9.220 -18.215 1.00 96.06 250 ARG A C 1
ATOM 1942 O O . ARG A 1 250 ? 25.211 9.626 -18.658 1.00 96.06 250 ARG A O 1
ATOM 1949 N N . THR A 1 251 ? 23.675 7.993 -18.444 1.00 96.69 251 THR A N 1
ATOM 1950 C CA . THR A 1 251 ? 24.358 6.997 -19.285 1.00 96.69 251 THR A CA 1
ATOM 1951 C C . THR A 1 251 ? 23.906 7.013 -20.744 1.00 96.69 251 THR A C 1
ATOM 1953 O O . THR A 1 251 ? 24.509 6.327 -21.565 1.00 96.69 251 THR A O 1
ATOM 1956 N N . LEU A 1 252 ? 22.878 7.787 -21.103 1.00 97.31 252 LEU A N 1
ATOM 1957 C CA . LEU A 1 252 ? 22.456 7.925 -22.496 1.00 97.31 252 LEU A CA 1
ATOM 1958 C C . LEU A 1 252 ? 23.412 8.848 -23.264 1.00 97.31 252 LEU A C 1
ATOM 1960 O O . LEU A 1 252 ? 23.880 9.863 -22.748 1.00 97.31 252 LEU A O 1
ATOM 1964 N N . ALA A 1 253 ? 23.714 8.483 -24.508 1.00 96.38 253 ALA A N 1
ATOM 1965 C CA . ALA A 1 253 ? 24.372 9.364 -25.464 1.00 96.38 253 ALA A CA 1
ATOM 1966 C C . ALA A 1 253 ? 23.426 10.502 -25.892 1.00 96.38 253 ALA A C 1
ATOM 1968 O O . ALA A 1 253 ? 22.216 10.444 -25.665 1.00 96.38 253 ALA A O 1
ATOM 1969 N N . THR A 1 254 ? 23.956 11.541 -26.541 1.00 92.38 254 THR A N 1
ATOM 1970 C CA . THR A 1 254 ? 23.133 12.626 -27.096 1.00 92.38 254 THR A CA 1
ATOM 1971 C C . THR A 1 254 ? 22.119 12.066 -28.094 1.00 92.38 254 THR A C 1
ATOM 1973 O O . THR A 1 254 ? 22.493 11.412 -29.062 1.00 92.38 254 THR A O 1
ATOM 1976 N N . GLY A 1 255 ? 20.831 12.321 -27.852 1.00 91.62 255 GLY A N 1
ATOM 1977 C CA . GLY A 1 255 ? 19.737 11.753 -28.647 1.00 91.62 255 GLY A CA 1
ATOM 1978 C C . GLY A 1 255 ? 19.377 10.306 -28.301 1.00 91.62 255 GLY A C 1
ATOM 1979 O O . GLY A 1 255 ? 18.458 9.768 -28.908 1.00 91.62 255 GLY A O 1
ATOM 1980 N N . GLY A 1 256 ? 20.044 9.694 -27.319 1.00 96.81 256 GLY A N 1
ATOM 1981 C CA . GLY A 1 256 ? 19.788 8.325 -26.890 1.00 96.81 256 GLY A CA 1
ATOM 1982 C C . GLY A 1 256 ? 18.360 8.112 -26.384 1.00 96.81 256 GLY A C 1
ATOM 1983 O O . GLY A 1 256 ? 17.684 9.041 -25.925 1.00 96.81 256 GLY A O 1
ATOM 1984 N N . VAL A 1 257 ? 17.894 6.869 -26.480 1.00 98.25 257 VAL A N 1
ATOM 1985 C CA . VAL A 1 257 ? 16.502 6.498 -26.203 1.00 98.25 257 VAL A CA 1
ATOM 1986 C C . VAL A 1 257 ? 16.423 5.462 -25.086 1.00 98.25 257 VAL A C 1
ATOM 1988 O O . VAL A 1 257 ? 17.132 4.458 -25.084 1.00 98.25 257 VAL A O 1
ATOM 1991 N N . LEU A 1 258 ? 15.516 5.695 -24.143 1.00 98.44 258 LEU A N 1
ATOM 1992 C CA . LEU A 1 258 ? 15.089 4.736 -23.133 1.00 98.44 258 LEU A CA 1
ATOM 1993 C C . LEU A 1 258 ? 13.786 4.071 -23.582 1.00 98.44 258 LEU A C 1
ATOM 1995 O O . LEU A 1 258 ? 12.838 4.775 -23.910 1.00 98.44 258 LEU A O 1
ATOM 1999 N N . CYS A 1 259 ? 13.695 2.744 -23.526 1.00 97.88 259 CYS A N 1
ATOM 2000 C CA . CYS A 1 259 ? 12.446 1.999 -23.690 1.00 97.88 259 CYS A CA 1
ATOM 2001 C C . CYS A 1 259 ? 12.172 1.172 -22.429 1.00 97.88 259 CYS A C 1
ATOM 2003 O O . CYS A 1 259 ? 12.954 0.285 -22.094 1.00 97.88 259 CYS A O 1
ATOM 2005 N N . ALA A 1 260 ? 11.062 1.436 -21.741 1.00 97.00 260 ALA A N 1
ATOM 2006 C CA . ALA A 1 260 ? 10.672 0.751 -20.513 1.00 97.00 260 ALA A CA 1
ATOM 2007 C C . ALA A 1 260 ? 9.336 0.021 -20.675 1.00 97.00 260 ALA A C 1
ATOM 2009 O O . ALA A 1 260 ? 8.325 0.635 -21.025 1.00 97.00 260 ALA A O 1
ATOM 2010 N N . ARG A 1 261 ? 9.335 -1.287 -20.403 1.00 94.94 261 ARG A N 1
ATOM 2011 C CA . ARG A 1 261 ? 8.157 -2.156 -20.522 1.00 94.94 261 ARG A CA 1
ATOM 2012 C C . ARG A 1 261 ? 7.325 -2.153 -19.248 1.00 94.94 261 ARG A C 1
ATOM 2014 O O . ARG A 1 261 ? 7.869 -2.401 -18.185 1.00 94.94 261 ARG A O 1
ATOM 2021 N N . MET A 1 262 ? 6.012 -1.989 -19.353 1.00 91.31 262 MET A N 1
ATOM 2022 C CA . MET A 1 262 ? 5.067 -2.218 -18.255 1.00 91.31 262 MET A CA 1
ATOM 2023 C C . MET A 1 262 ? 3.841 -2.988 -18.732 1.00 91.31 262 MET A C 1
ATOM 2025 O O . MET A 1 262 ? 3.513 -2.983 -19.921 1.00 91.31 262 MET A O 1
ATOM 2029 N N . THR A 1 263 ? 3.096 -3.564 -17.795 1.00 88.31 263 THR A N 1
ATOM 2030 C CA . THR A 1 263 ? 1.746 -4.047 -18.092 1.00 88.31 263 THR A CA 1
ATOM 2031 C C . THR A 1 263 ? 0.848 -2.908 -18.588 1.00 88.31 263 THR A C 1
ATOM 2033 O O . THR A 1 263 ? 0.689 -1.881 -17.926 1.00 88.31 263 THR A O 1
ATOM 2036 N N . GLY A 1 264 ? 0.214 -3.135 -19.737 1.00 82.94 264 GLY A N 1
ATOM 2037 C CA . GLY A 1 264 ? -0.813 -2.290 -20.334 1.00 82.94 264 GLY A CA 1
ATOM 2038 C C . GLY A 1 264 ? -2.151 -3.021 -20.474 1.00 82.94 264 GLY A C 1
ATOM 2039 O O . GLY A 1 264 ? -2.423 -4.016 -19.800 1.00 82.94 264 GLY A O 1
ATOM 2040 N N . ALA A 1 265 ? -3.017 -2.501 -21.342 1.00 76.44 265 ALA A N 1
ATOM 2041 C CA . ALA A 1 265 ? -4.196 -3.218 -21.819 1.00 76.44 265 ALA A CA 1
ATOM 2042 C C . ALA A 1 265 ? -4.559 -2.788 -23.241 1.00 76.44 265 ALA A C 1
ATOM 2044 O O . ALA A 1 265 ? -4.638 -1.592 -23.534 1.00 76.44 265 ALA A O 1
ATOM 2045 N N . ALA A 1 266 ? -4.869 -3.754 -24.107 1.00 64.12 266 ALA A N 1
ATOM 2046 C CA . ALA A 1 266 ? -5.222 -3.464 -25.494 1.00 64.12 266 ALA A CA 1
ATOM 2047 C C . ALA A 1 266 ? -6.543 -2.679 -25.661 1.00 64.12 266 ALA A C 1
ATOM 2049 O O . ALA A 1 266 ? -6.605 -1.789 -26.508 1.00 64.12 266 ALA A O 1
ATOM 2050 N N . ASN A 1 267 ? -7.582 -2.977 -24.860 1.00 67.44 267 ASN A N 1
ATOM 2051 C CA . ASN A 1 267 ? -8.956 -2.496 -25.120 1.00 67.44 267 ASN A CA 1
ATOM 2052 C C . ASN A 1 267 ? -9.692 -1.877 -23.913 1.00 67.44 267 ASN A C 1
ATOM 2054 O O . ASN A 1 267 ? -10.610 -1.080 -24.100 1.00 67.44 267 ASN A O 1
ATOM 2058 N N . PHE A 1 268 ? -9.329 -2.222 -22.673 1.00 72.81 268 PHE A N 1
ATOM 2059 C CA . PHE A 1 268 ? -10.019 -1.728 -21.476 1.00 72.81 268 PHE A CA 1
ATOM 2060 C C . PHE A 1 268 ? -9.029 -1.369 -20.373 1.00 72.81 268 PHE A C 1
ATOM 2062 O O . PHE A 1 268 ? -8.227 -2.200 -19.959 1.00 72.81 268 PHE A O 1
ATOM 2069 N N . MET A 1 269 ? -9.131 -0.147 -19.848 1.00 76.94 269 MET A N 1
ATOM 2070 C CA . MET A 1 269 ? -8.287 0.308 -18.745 1.00 76.94 269 MET A CA 1
ATOM 2071 C C . MET A 1 269 ? -9.102 0.511 -17.472 1.00 76.94 269 MET A C 1
ATOM 2073 O O . MET A 1 269 ? -9.799 1.515 -17.307 1.00 76.94 269 MET A O 1
ATOM 2077 N N . GLY A 1 270 ? -8.990 -0.459 -16.561 1.00 80.06 270 GLY A N 1
ATOM 2078 C CA . GLY A 1 270 ? -9.487 -0.337 -15.193 1.00 80.06 270 GLY A CA 1
ATOM 2079 C C . GLY A 1 270 ? -8.714 0.719 -14.395 1.00 80.06 270 GLY A C 1
ATOM 2080 O O . GLY A 1 270 ? -7.589 1.074 -14.743 1.00 80.06 270 GLY A O 1
ATOM 2081 N N . GLY A 1 271 ? -9.306 1.215 -13.306 1.00 82.06 271 GLY A N 1
ATOM 2082 C CA . GLY A 1 271 ? -8.719 2.299 -12.512 1.00 82.06 271 GLY A CA 1
ATOM 2083 C C . GLY A 1 271 ? -7.325 1.975 -11.964 1.00 82.06 271 GLY A C 1
ATOM 2084 O O . GLY A 1 271 ? -6.445 2.827 -12.009 1.00 82.06 271 GLY A O 1
ATOM 2085 N N . GLU A 1 272 ? -7.096 0.746 -11.499 1.00 87.06 272 GLU A N 1
ATOM 2086 C CA . GLU A 1 272 ? -5.804 0.305 -10.959 1.00 87.06 272 GLU A CA 1
ATOM 2087 C C . GLU A 1 272 ? -4.694 0.336 -12.021 1.00 87.06 272 GLU A C 1
ATOM 2089 O O . GLU A 1 272 ? -3.596 0.822 -11.752 1.00 87.06 272 GLU A O 1
ATOM 2094 N N . LEU A 1 273 ? -5.001 -0.103 -13.246 1.00 88.12 273 LEU A N 1
ATOM 2095 C CA . LEU A 1 273 ? -4.068 -0.056 -14.373 1.00 88.12 273 LEU A CA 1
ATOM 2096 C C . LEU A 1 273 ? -3.771 1.389 -14.795 1.00 88.12 273 LEU A C 1
ATOM 2098 O O . LEU A 1 273 ? -2.621 1.733 -15.056 1.00 88.12 273 LEU A O 1
ATOM 2102 N N . VAL A 1 274 ? -4.792 2.257 -14.802 1.00 90.50 274 VAL A N 1
ATOM 2103 C CA . VAL A 1 274 ? -4.611 3.691 -15.076 1.00 90.50 274 VAL A CA 1
ATOM 2104 C C . VAL A 1 274 ? -3.677 4.331 -14.051 1.00 90.50 274 VAL A C 1
ATOM 2106 O O . VAL A 1 274 ? -2.827 5.127 -14.439 1.00 90.50 274 VAL A O 1
ATOM 2109 N N . TYR A 1 275 ? -3.792 3.984 -12.764 1.00 91.25 275 TYR A N 1
ATOM 2110 C CA . TYR A 1 275 ? -2.881 4.493 -11.738 1.00 91.25 275 TYR A CA 1
ATOM 2111 C C . TYR A 1 275 ? -1.441 4.022 -11.953 1.00 91.25 275 TYR A C 1
ATOM 2113 O O . TYR A 1 275 ? -0.545 4.866 -11.936 1.00 91.25 275 TYR A O 1
ATOM 2121 N N . LEU A 1 276 ? -1.227 2.732 -12.239 1.00 92.19 276 LEU A N 1
ATOM 2122 C CA . LEU A 1 276 ? 0.100 2.192 -12.552 1.00 92.19 276 LEU A CA 1
ATOM 2123 C C . LEU A 1 276 ? 0.737 2.920 -13.746 1.00 92.19 276 LEU A C 1
ATOM 2125 O O . LEU A 1 276 ? 1.830 3.471 -13.615 1.00 92.19 276 LEU A O 1
ATOM 2129 N N . GLY A 1 277 ? 0.017 3.007 -14.869 1.00 92.75 277 GLY A N 1
ATOM 2130 C CA . GLY A 1 277 ? 0.494 3.700 -16.065 1.00 92.75 277 GLY A CA 1
ATOM 2131 C C . GLY A 1 277 ? 0.721 5.196 -15.833 1.00 92.75 277 GLY A C 1
ATOM 2132 O O . GLY A 1 277 ? 1.759 5.726 -16.215 1.00 92.75 277 GLY A O 1
ATOM 2133 N N . SER A 1 278 ? -0.187 5.882 -15.127 1.00 93.19 278 SER A N 1
ATOM 2134 C CA . SER A 1 278 ? -0.025 7.311 -14.813 1.00 93.19 278 SER A CA 1
ATOM 2135 C C . SER A 1 278 ? 1.159 7.593 -13.886 1.00 93.19 278 SER A C 1
ATOM 2137 O O . SER A 1 278 ? 1.850 8.589 -14.081 1.00 93.19 278 SER A O 1
ATOM 2139 N N . SER A 1 279 ? 1.438 6.712 -12.921 1.00 94.62 279 SER A N 1
ATOM 2140 C CA . SER A 1 279 ? 2.610 6.813 -12.048 1.00 94.62 279 SER A CA 1
ATOM 2141 C C . SER A 1 279 ? 3.901 6.643 -12.832 1.00 94.62 279 SER A C 1
ATOM 2143 O O . SER A 1 279 ? 4.816 7.456 -12.705 1.00 94.62 279 SER A O 1
ATOM 2145 N N . ALA A 1 280 ? 3.958 5.636 -13.697 1.00 94.69 280 ALA A N 1
ATOM 2146 C CA . ALA A 1 280 ? 5.130 5.372 -14.509 1.00 94.69 280 ALA A CA 1
ATOM 2147 C C . ALA A 1 280 ? 5.388 6.476 -15.550 1.00 94.69 280 ALA A C 1
ATOM 2149 O O . ALA A 1 280 ? 6.502 6.997 -15.604 1.00 94.69 280 ALA A O 1
ATOM 2150 N N . VAL A 1 281 ? 4.359 6.911 -16.293 1.00 94.94 281 VAL A N 1
ATOM 2151 C CA . VAL A 1 281 ? 4.448 8.055 -17.220 1.00 94.94 281 VAL A CA 1
ATOM 2152 C C . VAL A 1 281 ? 4.927 9.294 -16.476 1.00 94.94 281 VAL A C 1
ATOM 2154 O O . VAL A 1 281 ? 5.916 9.897 -16.881 1.00 94.94 281 VAL A O 1
ATOM 2157 N N . ARG A 1 282 ? 4.295 9.645 -15.347 1.00 95.88 282 ARG A N 1
ATOM 2158 C CA . ARG A 1 282 ? 4.644 10.874 -14.630 1.00 95.88 282 ARG A CA 1
ATOM 2159 C C . ARG A 1 282 ? 6.043 10.834 -14.020 1.00 95.88 282 ARG A C 1
ATOM 2161 O O . ARG A 1 282 ? 6.715 11.860 -13.946 1.00 95.88 282 ARG A O 1
ATOM 2168 N N . THR A 1 283 ? 6.498 9.657 -13.596 1.00 97.06 283 THR A N 1
ATOM 2169 C CA . THR A 1 283 ? 7.856 9.484 -13.069 1.00 97.06 283 THR A CA 1
ATOM 2170 C C . THR A 1 283 ? 8.897 9.670 -14.175 1.00 97.06 283 THR A C 1
ATOM 2172 O O . THR A 1 283 ? 9.860 10.407 -13.966 1.00 97.06 283 THR A O 1
ATOM 2175 N N . ILE A 1 284 ? 8.680 9.096 -15.363 1.00 96.81 284 ILE A N 1
ATOM 2176 C CA . ILE A 1 284 ? 9.567 9.283 -16.523 1.00 96.81 284 ILE A CA 1
ATOM 2177 C C . ILE A 1 284 ? 9.536 10.737 -17.015 1.00 96.81 284 ILE A C 1
ATOM 2179 O O . ILE A 1 284 ? 10.598 11.327 -17.192 1.00 96.81 284 ILE A O 1
ATOM 2183 N N . GLU A 1 285 ? 8.353 11.346 -17.153 1.00 96.00 285 GLU A N 1
ATOM 2184 C CA . GLU A 1 285 ? 8.185 12.759 -17.546 1.00 96.00 285 GLU A CA 1
ATOM 2185 C C . GLU A 1 285 ? 8.850 13.736 -16.559 1.00 96.00 285 GLU A C 1
ATOM 2187 O O . GLU A 1 285 ? 9.165 14.867 -16.915 1.00 96.00 285 GLU A O 1
ATOM 2192 N N . SER A 1 286 ? 9.090 13.321 -15.308 1.00 96.19 286 SER A N 1
ATOM 2193 C CA . SER A 1 286 ? 9.834 14.140 -14.341 1.00 96.19 286 SER A CA 1
ATOM 2194 C C . SER A 1 286 ? 11.349 14.183 -14.588 1.00 96.19 286 SER A C 1
ATOM 2196 O O . SER A 1 286 ? 12.046 14.951 -13.930 1.00 96.19 286 SER A O 1
ATOM 2198 N N . VAL A 1 287 ? 11.857 13.366 -15.518 1.00 97.50 287 VAL A N 1
ATOM 2199 C CA . VAL A 1 287 ? 13.284 13.237 -15.864 1.00 97.50 287 VAL A CA 1
ATOM 2200 C C . VAL A 1 287 ? 13.535 13.510 -17.354 1.00 97.50 287 VAL A C 1
ATOM 2202 O O . VAL A 1 287 ? 14.536 14.145 -17.710 1.00 97.50 287 VAL A O 1
ATOM 2205 N N . PHE A 1 288 ? 12.632 13.044 -18.219 1.00 97.56 288 PHE A N 1
ATOM 2206 C CA . PHE A 1 288 ? 12.708 13.174 -19.671 1.00 97.56 288 PHE A CA 1
ATOM 2207 C C . PHE A 1 288 ? 11.612 14.109 -20.201 1.00 97.56 288 PHE A C 1
ATOM 2209 O O . PHE A 1 288 ? 10.444 13.914 -19.863 1.00 97.56 288 PHE A O 1
ATOM 2216 N N . PRO A 1 289 ? 11.956 15.090 -21.053 1.00 95.38 289 PRO A N 1
ATOM 2217 C CA . PRO A 1 289 ? 10.984 16.030 -21.608 1.00 95.38 289 PRO A CA 1
ATOM 2218 C C . PRO A 1 289 ? 10.058 15.398 -22.657 1.00 95.38 289 PRO A C 1
ATOM 2220 O O . PRO A 1 289 ? 8.898 15.796 -22.763 1.00 95.38 289 PRO A O 1
ATOM 2223 N N . HIS A 1 290 ? 10.541 14.408 -23.416 1.00 96.75 290 HIS A N 1
ATOM 2224 C CA . HIS A 1 290 ? 9.783 13.769 -24.491 1.00 96.75 290 HIS A CA 1
ATOM 2225 C C . HIS A 1 290 ? 9.508 12.303 -24.159 1.00 96.75 290 HIS A C 1
ATOM 2227 O O . HIS A 1 290 ? 10.435 11.535 -23.893 1.00 96.75 290 HIS A O 1
ATOM 2233 N N . VAL A 1 291 ? 8.226 11.917 -24.187 1.00 96.62 291 VAL A N 1
ATOM 2234 C CA . VAL A 1 291 ? 7.762 10.548 -23.926 1.00 96.62 291 VAL A CA 1
ATOM 2235 C C . VAL A 1 291 ? 6.701 10.149 -24.951 1.00 96.62 291 VAL A C 1
ATOM 2237 O O . VAL A 1 291 ? 5.696 10.844 -25.119 1.00 96.62 291 VAL A O 1
ATOM 2240 N N . VAL A 1 292 ? 6.900 9.003 -25.601 1.00 95.94 292 VAL A N 1
ATOM 2241 C CA . VAL A 1 292 ? 5.927 8.355 -26.492 1.00 95.94 292 VAL A CA 1
ATOM 2242 C C . VAL A 1 292 ? 5.582 6.959 -25.973 1.00 95.94 292 VAL A C 1
ATOM 2244 O O . VAL A 1 292 ? 6.303 6.378 -25.162 1.00 95.94 292 VAL A O 1
ATOM 2247 N N . LEU A 1 293 ? 4.440 6.427 -26.401 1.00 94.81 293 LEU A N 1
ATOM 2248 C CA . LEU A 1 293 ? 3.890 5.167 -25.905 1.00 94.81 293 LEU A CA 1
ATOM 2249 C C . LEU A 1 293 ? 3.632 4.217 -27.073 1.00 94.81 293 LEU A C 1
ATOM 2251 O O . LEU A 1 293 ? 2.926 4.583 -28.011 1.00 94.81 293 LEU A O 1
ATOM 2255 N N . LYS A 1 294 ? 4.122 2.979 -26.964 1.00 94.62 294 LYS A N 1
ATOM 2256 C CA . LYS A 1 294 ? 3.578 1.838 -27.712 1.00 94.62 294 LYS A CA 1
ATOM 2257 C C . LYS A 1 294 ? 2.497 1.168 -26.853 1.00 94.62 294 LYS A C 1
ATOM 2259 O O . LYS A 1 294 ? 2.819 0.739 -25.744 1.00 94.62 294 LYS A O 1
ATOM 2264 N N . PRO A 1 295 ? 1.236 1.090 -27.308 1.00 91.31 295 PRO A N 1
ATOM 2265 C CA . PRO A 1 295 ? 0.142 0.494 -26.555 1.00 91.31 295 PRO A CA 1
ATOM 2266 C C . PRO A 1 295 ? 0.100 -1.027 -26.756 1.00 91.31 295 PRO A C 1
ATOM 2268 O O . PRO A 1 295 ? 0.580 -1.557 -27.756 1.00 91.31 295 PRO A O 1
ATOM 2271 N N . GLY A 1 296 ? -0.545 -1.733 -25.834 1.00 86.38 296 GLY A N 1
ATOM 2272 C CA . GLY A 1 296 ? -0.808 -3.166 -25.944 1.00 86.38 296 GLY A CA 1
ATOM 2273 C C . GLY A 1 296 ? -1.086 -3.774 -24.579 1.00 86.38 296 GLY A C 1
ATOM 2274 O O . GLY A 1 296 ? -1.262 -3.043 -23.605 1.00 86.38 296 GLY A O 1
ATOM 2275 N N . ASP A 1 297 ? -1.105 -5.103 -24.511 1.00 82.75 297 ASP A N 1
ATOM 2276 C CA . ASP A 1 297 ? -1.076 -5.820 -23.228 1.00 82.75 297 ASP A CA 1
ATOM 2277 C C . ASP A 1 297 ? 0.263 -5.603 -22.512 1.00 82.75 297 ASP A C 1
ATOM 2279 O O . ASP A 1 297 ? 0.317 -5.508 -21.286 1.00 82.75 297 ASP A O 1
ATOM 2283 N N . GLU A 1 298 ? 1.323 -5.395 -23.295 1.00 88.88 298 GLU A N 1
ATOM 2284 C CA . GLU A 1 298 ? 2.566 -4.774 -22.858 1.00 88.88 298 GLU A CA 1
ATOM 2285 C C . GLU A 1 298 ? 2.677 -3.376 -23.462 1.00 88.88 298 GLU A C 1
ATOM 2287 O O . GLU A 1 298 ? 2.793 -3.201 -24.682 1.00 88.88 298 GLU A O 1
ATOM 2292 N N . SER A 1 299 ? 2.642 -2.376 -22.588 1.00 92.06 299 SER A N 1
ATOM 2293 C CA . SER A 1 299 ? 2.872 -0.989 -22.954 1.00 92.06 299 SER A CA 1
ATOM 2294 C C . SER A 1 299 ? 4.359 -0.673 -22.828 1.00 92.06 299 SER A C 1
ATOM 2296 O O . SER A 1 299 ? 4.977 -0.965 -21.805 1.00 92.06 299 SER A O 1
ATOM 2298 N N . TRP A 1 300 ? 4.935 -0.036 -23.846 1.00 95.31 300 TRP A N 1
ATOM 2299 C CA . TRP A 1 300 ? 6.315 0.449 -23.793 1.00 95.31 300 TRP A CA 1
ATOM 2300 C C . TRP A 1 300 ? 6.332 1.969 -23.734 1.00 95.31 300 TRP A C 1
ATOM 2302 O O . TRP A 1 300 ? 5.853 2.636 -24.654 1.00 95.31 300 TRP A O 1
ATOM 2312 N N . LEU A 1 301 ? 6.889 2.511 -22.652 1.00 96.31 301 LEU A N 1
ATOM 2313 C CA . LEU A 1 301 ? 7.182 3.933 -22.528 1.00 96.31 301 LEU A CA 1
ATOM 2314 C C . LEU A 1 301 ? 8.564 4.211 -23.092 1.00 96.31 301 LEU A C 1
ATOM 2316 O O . LEU A 1 301 ? 9.555 3.628 -22.654 1.00 96.31 301 LEU A O 1
ATOM 2320 N N . ILE A 1 302 ? 8.614 5.106 -24.065 1.00 97.88 302 ILE A N 1
ATOM 2321 C CA . ILE A 1 302 ? 9.823 5.449 -24.794 1.00 97.88 302 ILE A CA 1
ATOM 2322 C C . ILE A 1 302 ? 10.135 6.906 -24.491 1.00 97.88 302 ILE A C 1
ATOM 2324 O O . ILE A 1 302 ? 9.274 7.760 -24.686 1.00 97.88 302 ILE A O 1
ATOM 2328 N N . ALA A 1 303 ? 11.337 7.186 -24.003 1.00 97.94 303 ALA A N 1
ATOM 2329 C CA . ALA A 1 303 ? 11.712 8.501 -23.504 1.00 97.94 303 ALA A CA 1
ATOM 2330 C C . ALA A 1 303 ? 13.094 8.939 -23.996 1.00 97.94 303 ALA A C 1
ATOM 2332 O O . ALA A 1 303 ? 13.993 8.117 -24.168 1.00 97.94 303 ALA A O 1
ATOM 2333 N N . SER A 1 304 ? 13.256 10.241 -24.228 1.00 97.62 304 SER A N 1
ATOM 2334 C CA . SER A 1 304 ? 14.513 10.848 -24.675 1.00 97.62 304 SER A CA 1
ATOM 2335 C C . SER A 1 304 ? 14.568 12.327 -24.287 1.00 97.62 304 SER A C 1
ATOM 2337 O O . SER A 1 304 ? 13.552 12.949 -23.970 1.00 97.62 304 SER A O 1
ATOM 2339 N N . GLU A 1 305 ? 15.776 12.890 -24.300 1.00 95.38 305 GLU A N 1
ATOM 2340 C CA . GLU A 1 305 ? 15.974 14.343 -24.285 1.00 95.38 305 GLU A CA 1
ATOM 2341 C C . GLU A 1 305 ? 15.754 14.978 -25.658 1.00 95.38 305 GLU A C 1
ATOM 2343 O O . GLU A 1 305 ? 15.501 16.175 -25.733 1.00 95.38 305 GLU A O 1
ATOM 2348 N N . SER A 1 306 ? 15.835 14.190 -26.734 1.00 91.69 306 SER A N 1
ATOM 2349 C CA . SER A 1 306 ? 15.569 14.669 -28.087 1.00 91.69 306 SER A CA 1
ATOM 2350 C C . SER A 1 306 ? 14.074 14.648 -28.402 1.00 91.69 306 SER A C 1
ATOM 2352 O O . SER A 1 306 ? 13.340 13.739 -28.014 1.00 91.69 306 SER A O 1
ATOM 2354 N N . ASP A 1 307 ? 13.652 15.631 -29.185 1.00 91.75 307 ASP A N 1
ATOM 2355 C CA . ASP A 1 307 ? 12.333 15.767 -29.801 1.00 91.75 307 ASP A CA 1
ATOM 2356 C C . ASP A 1 307 ? 12.095 14.818 -30.994 1.00 91.75 307 ASP A C 1
ATOM 2358 O O . ASP A 1 307 ? 10.996 14.779 -31.539 1.00 91.75 307 ASP A O 1
ATOM 2362 N N . ARG A 1 308 ? 13.089 14.005 -31.384 1.00 92.06 308 ARG A N 1
ATOM 2363 C CA . ARG A 1 308 ? 13.014 13.066 -32.522 1.00 92.06 308 ARG A CA 1
ATOM 2364 C C . ARG A 1 308 ? 12.100 11.860 -32.298 1.00 92.06 308 ARG A C 1
ATOM 2366 O O . ARG A 1 308 ? 11.904 11.074 -33.234 1.00 92.06 308 ARG A O 1
ATOM 2373 N N . LEU A 1 309 ? 11.594 11.665 -31.081 1.00 95.88 309 LEU A N 1
ATOM 2374 C CA . LEU A 1 309 ? 10.655 10.588 -30.778 1.00 95.88 309 LEU A CA 1
ATOM 2375 C C . LEU A 1 309 ? 9.344 10.797 -31.531 1.00 95.88 309 LEU A C 1
ATOM 2377 O O . LEU A 1 309 ? 8.806 11.899 -31.575 1.00 95.88 309 LEU A O 1
ATOM 2381 N N . THR A 1 310 ? 8.796 9.716 -32.074 1.00 95.44 310 THR A N 1
ATOM 2382 C CA . THR A 1 310 ? 7.551 9.774 -32.841 1.00 95.44 310 THR A CA 1
ATOM 2383 C C . THR A 1 310 ? 6.634 8.617 -32.469 1.00 95.44 310 THR A C 1
ATOM 2385 O O . THR A 1 310 ? 7.072 7.510 -32.152 1.00 95.44 310 THR A O 1
ATOM 2388 N N . ALA A 1 311 ? 5.336 8.895 -32.480 1.00 93.81 311 ALA A N 1
ATOM 2389 C CA . ALA A 1 311 ? 4.278 7.898 -32.357 1.00 93.81 311 ALA A CA 1
ATOM 2390 C C . ALA A 1 311 ? 3.625 7.597 -33.718 1.00 93.81 311 ALA A C 1
ATOM 2392 O O . ALA A 1 311 ? 2.674 6.819 -33.773 1.00 93.81 311 ALA A O 1
ATOM 2393 N N . ALA A 1 312 ? 4.098 8.230 -34.801 1.00 95.69 312 ALA A N 1
ATOM 2394 C CA . ALA A 1 312 ? 3.544 8.063 -36.135 1.00 95.69 312 ALA A CA 1
ATOM 2395 C C . ALA A 1 312 ? 4.003 6.719 -36.734 1.00 95.69 312 ALA A C 1
ATOM 2397 O O . ALA A 1 312 ? 5.195 6.534 -36.989 1.00 95.69 312 ALA A O 1
ATOM 2398 N N . PRO A 1 313 ? 3.084 5.773 -36.993 1.00 95.56 313 PRO A N 1
ATOM 2399 C CA . PRO A 1 313 ? 3.459 4.422 -37.401 1.00 95.56 313 PRO A CA 1
ATOM 2400 C C . PRO A 1 313 ? 4.165 4.372 -38.766 1.00 95.56 313 PRO A C 1
ATOM 2402 O O . PRO A 1 313 ? 5.114 3.609 -38.924 1.00 95.56 313 PRO A O 1
ATOM 2405 N N . ALA A 1 314 ? 3.759 5.213 -39.727 1.00 96.38 314 ALA A N 1
ATOM 2406 C CA . ALA A 1 314 ? 4.382 5.269 -41.053 1.00 96.38 314 ALA A CA 1
ATOM 2407 C C . ALA A 1 314 ? 5.843 5.740 -40.984 1.00 96.38 314 ALA A C 1
ATOM 2409 O O . ALA A 1 314 ? 6.720 5.151 -41.607 1.00 96.38 314 ALA A O 1
ATOM 2410 N N . GLU A 1 315 ? 6.117 6.746 -40.153 1.00 96.56 315 GLU A N 1
ATOM 2411 C CA . GLU A 1 315 ? 7.474 7.244 -39.942 1.00 96.56 315 GLU A CA 1
ATOM 2412 C C . GLU A 1 315 ? 8.359 6.182 -39.275 1.00 96.56 315 GLU A C 1
ATOM 2414 O O . GLU A 1 315 ? 9.495 5.967 -39.690 1.00 96.56 315 GLU A O 1
ATOM 2419 N N . LEU A 1 316 ? 7.833 5.473 -38.269 1.00 96.94 316 LEU A N 1
ATOM 2420 C CA . LEU A 1 316 ? 8.550 4.380 -37.604 1.00 96.94 316 LEU A CA 1
ATOM 2421 C C . LEU A 1 316 ? 8.846 3.221 -38.558 1.00 96.94 316 LEU A C 1
ATOM 2423 O O . LEU A 1 316 ? 9.957 2.690 -38.534 1.00 96.94 316 LEU A O 1
ATOM 2427 N N . ARG A 1 317 ? 7.884 2.857 -39.416 1.00 97.12 317 ARG A N 1
ATOM 2428 C CA . ARG A 1 317 ? 8.077 1.871 -40.487 1.00 97.12 317 ARG A CA 1
ATOM 2429 C C . ARG A 1 317 ? 9.242 2.278 -41.384 1.00 97.12 317 ARG A C 1
ATOM 2431 O O . ARG A 1 317 ? 10.142 1.468 -41.585 1.00 97.12 317 ARG A O 1
ATOM 2438 N N . ASP A 1 318 ? 9.247 3.512 -41.884 1.00 97.25 318 ASP A N 1
ATOM 2439 C CA . ASP A 1 318 ? 10.268 3.993 -42.826 1.00 97.25 318 ASP A CA 1
ATOM 2440 C C . ASP A 1 318 ? 11.653 4.058 -42.166 1.00 97.25 318 ASP A C 1
ATOM 2442 O O . ASP A 1 318 ? 12.646 3.591 -42.729 1.00 97.25 318 ASP A O 1
ATOM 2446 N N . ARG A 1 319 ? 11.710 4.542 -40.918 1.00 96.56 319 ARG A N 1
ATOM 2447 C CA . ARG A 1 319 ? 12.923 4.559 -40.089 1.00 96.56 319 ARG A CA 1
ATOM 2448 C C . ARG A 1 319 ? 13.500 3.160 -39.874 1.00 96.56 319 ARG A C 1
ATOM 2450 O O . ARG A 1 319 ? 14.713 2.985 -39.961 1.00 96.56 319 ARG A O 1
ATOM 2457 N N . PHE A 1 320 ? 12.654 2.169 -39.598 1.00 97.00 320 PHE A N 1
ATOM 2458 C CA . PHE A 1 320 ? 13.091 0.788 -39.399 1.00 97.00 320 PHE A CA 1
ATOM 2459 C C . PHE A 1 320 ? 13.468 0.097 -40.715 1.00 97.00 320 PHE A C 1
ATOM 2461 O O . PHE A 1 320 ? 14.453 -0.635 -40.760 1.00 97.00 320 PHE A O 1
ATOM 2468 N N . ALA A 1 321 ? 12.738 0.363 -41.801 1.00 96.38 321 ALA A N 1
ATOM 2469 C CA . ALA A 1 321 ? 13.033 -0.172 -43.130 1.00 96.38 321 ALA A CA 1
ATOM 2470 C C . ALA A 1 321 ? 14.400 0.292 -43.663 1.00 96.38 321 ALA A C 1
ATOM 2472 O O . ALA A 1 321 ? 15.065 -0.457 -44.376 1.00 96.38 321 ALA A O 1
ATOM 2473 N N . ALA A 1 322 ? 14.850 1.491 -43.276 1.00 95.88 322 ALA A N 1
ATOM 2474 C CA . ALA A 1 322 ? 16.163 2.025 -43.641 1.00 95.88 322 ALA A CA 1
ATOM 2475 C C . ALA A 1 322 ? 17.350 1.281 -42.987 1.00 95.88 322 ALA A C 1
ATOM 2477 O O . ALA A 1 322 ? 18.498 1.456 -43.401 1.00 95.88 322 ALA A O 1
ATOM 2478 N N . ILE A 1 323 ? 17.106 0.451 -41.968 1.00 96.06 323 ILE A N 1
ATOM 2479 C CA . ILE A 1 323 ? 18.148 -0.283 -41.246 1.00 96.06 323 ILE A CA 1
ATOM 2480 C C . ILE A 1 323 ? 18.557 -1.529 -42.040 1.00 96.06 323 ILE A C 1
ATOM 2482 O O . ILE A 1 323 ? 17.751 -2.421 -42.324 1.00 96.06 323 ILE A O 1
ATOM 2486 N N . ARG A 1 324 ? 19.851 -1.651 -42.351 1.00 94.88 324 ARG A N 1
ATOM 2487 C CA . ARG A 1 324 ? 20.381 -2.796 -43.103 1.00 94.88 324 ARG A CA 1
ATOM 2488 C C . ARG A 1 324 ? 20.160 -4.105 -42.332 1.00 94.88 324 ARG A C 1
ATOM 2490 O O . ARG A 1 324 ? 20.708 -4.296 -41.252 1.00 94.88 324 ARG A O 1
ATOM 2497 N N . GLY A 1 325 ? 19.391 -5.024 -42.918 1.00 92.44 325 GLY A N 1
ATOM 2498 C CA . GLY A 1 325 ? 19.075 -6.334 -42.330 1.00 92.44 325 GLY A CA 1
ATOM 2499 C C . GLY A 1 325 ? 17.866 -6.350 -41.383 1.00 92.44 325 GLY A C 1
ATOM 2500 O O . GLY A 1 325 ? 17.443 -7.429 -40.973 1.00 92.44 325 GLY A O 1
ATOM 2501 N N . ALA A 1 326 ? 17.252 -5.201 -41.080 1.00 92.19 326 ALA A N 1
ATOM 2502 C CA . ALA A 1 326 ? 16.101 -5.130 -40.175 1.00 92.19 326 ALA A CA 1
ATOM 2503 C C . ALA A 1 326 ? 14.858 -5.861 -40.702 1.00 92.19 326 ALA A C 1
ATOM 2505 O O . ALA A 1 326 ? 14.202 -6.565 -39.935 1.00 92.19 326 ALA A O 1
ATOM 2506 N N . ALA A 1 327 ? 14.587 -5.792 -42.010 1.00 92.38 327 ALA A N 1
ATOM 2507 C CA . ALA A 1 327 ? 13.448 -6.480 -42.626 1.00 92.38 327 ALA A CA 1
ATOM 2508 C C . ALA A 1 327 ? 13.500 -8.017 -42.479 1.00 92.38 327 ALA A C 1
ATOM 2510 O O . ALA A 1 327 ? 12.463 -8.673 -42.493 1.00 92.38 327 ALA A O 1
ATOM 2511 N N . GLN A 1 328 ? 14.695 -8.598 -42.298 1.00 92.25 328 GLN A N 1
ATOM 2512 C CA . GLN A 1 328 ? 14.871 -10.035 -42.039 1.00 92.25 328 GLN A CA 1
ATOM 2513 C C . GLN A 1 328 ? 14.600 -10.404 -40.571 1.00 92.25 328 GLN A C 1
ATOM 2515 O O . GLN A 1 328 ? 14.360 -11.569 -40.251 1.00 92.25 328 GLN A O 1
ATOM 2520 N N . LEU A 1 329 ? 14.665 -9.429 -39.657 1.00 91.69 329 LEU A N 1
ATOM 2521 C CA . LEU A 1 329 ? 14.324 -9.626 -38.251 1.00 91.69 329 LEU A CA 1
ATOM 2522 C C . LEU A 1 329 ? 12.823 -9.494 -38.023 1.00 91.69 329 LEU A C 1
ATOM 2524 O O . LEU A 1 329 ? 12.242 -10.339 -37.337 1.00 91.69 329 LEU A O 1
ATOM 2528 N N . TYR A 1 330 ? 12.220 -8.435 -38.554 1.00 95.38 330 TYR A N 1
ATOM 2529 C CA . TYR A 1 330 ? 10.811 -8.111 -38.376 1.00 95.38 330 TYR A CA 1
ATOM 2530 C C . TYR A 1 330 ? 10.298 -7.365 -39.618 1.00 95.38 330 TYR A C 1
ATOM 2532 O O . TYR A 1 330 ? 11.010 -6.499 -40.129 1.00 95.38 330 TYR A O 1
ATOM 2540 N N . PRO A 1 331 ? 9.091 -7.661 -40.126 1.00 95.56 331 PRO A N 1
ATOM 2541 C CA . PRO A 1 331 ? 8.536 -6.930 -41.261 1.00 95.56 331 PRO A CA 1
ATOM 2542 C C . PRO A 1 331 ? 8.260 -5.467 -40.865 1.00 95.56 331 PRO A C 1
ATOM 2544 O O . PRO A 1 331 ? 7.515 -5.246 -39.907 1.00 95.56 331 PRO A O 1
ATOM 2547 N N . PRO A 1 332 ? 8.802 -4.454 -41.575 1.00 94.50 332 PRO A N 1
ATOM 2548 C CA . PRO A 1 332 ? 8.600 -3.049 -41.209 1.00 94.50 332 PRO A CA 1
ATOM 2549 C C . PRO A 1 332 ? 7.125 -2.648 -41.110 1.00 94.50 332 PRO A C 1
ATOM 2551 O O . PRO A 1 332 ? 6.753 -1.921 -40.191 1.00 94.50 332 PRO A O 1
ATOM 2554 N N . ASP A 1 333 ? 6.263 -3.179 -41.984 1.00 94.69 333 ASP A N 1
ATOM 2555 C CA . ASP A 1 333 ? 4.815 -2.927 -41.950 1.00 94.69 333 ASP A CA 1
ATOM 2556 C C . ASP A 1 333 ? 4.149 -3.397 -40.650 1.00 94.69 333 ASP A C 1
ATOM 2558 O O . ASP A 1 333 ? 3.129 -2.845 -40.238 1.00 94.69 333 ASP A O 1
ATOM 2562 N N . GLY A 1 334 ? 4.758 -4.345 -39.932 1.00 93.56 334 GLY A N 1
ATOM 2563 C CA . GLY A 1 334 ? 4.294 -4.761 -38.612 1.00 93.56 334 GLY A CA 1
ATOM 2564 C C . GLY A 1 334 ? 4.335 -3.632 -37.573 1.00 93.56 334 GLY A C 1
ATOM 2565 O O . GLY A 1 334 ? 3.619 -3.704 -36.577 1.00 93.56 334 GLY A O 1
ATOM 2566 N N . LEU A 1 335 ? 5.115 -2.561 -37.778 1.00 94.06 335 LEU A N 1
ATOM 2567 C CA . LEU A 1 335 ? 5.092 -1.385 -36.893 1.00 94.06 335 LEU A CA 1
ATOM 2568 C C . LEU A 1 335 ? 3.755 -0.635 -36.960 1.00 94.06 335 LEU A C 1
ATOM 2570 O O . LEU A 1 335 ? 3.351 -0.034 -35.961 1.00 94.06 335 LEU A O 1
ATOM 2574 N N . MET A 1 336 ? 3.023 -0.748 -38.075 1.00 93.88 336 MET A N 1
ATOM 2575 C CA . MET A 1 336 ? 1.688 -0.164 -38.225 1.00 93.88 336 MET A CA 1
ATOM 2576 C C . MET A 1 336 ? 0.684 -0.770 -37.238 1.00 93.88 336 MET A C 1
ATOM 2578 O O . MET A 1 336 ? -0.162 -0.054 -36.706 1.00 93.88 336 MET A O 1
ATOM 2582 N N . SER A 1 337 ? 0.801 -2.070 -36.939 1.00 91.19 337 SER A N 1
ATOM 2583 C CA . SER A 1 337 ? -0.047 -2.743 -35.945 1.00 91.19 337 SER A CA 1
ATOM 2584 C C . SER A 1 337 ? 0.403 -2.522 -34.501 1.00 91.19 337 SER A C 1
ATOM 2586 O O . SER A 1 337 ? -0.412 -2.633 -33.585 1.00 91.19 337 SER A O 1
ATOM 2588 N N . LEU A 1 338 ? 1.681 -2.195 -34.279 1.00 91.00 338 LEU A N 1
ATOM 2589 C CA . LEU A 1 338 ? 2.204 -1.915 -32.939 1.00 91.00 338 LEU A CA 1
ATOM 2590 C C . LEU A 1 338 ? 1.843 -0.501 -32.470 1.00 91.00 338 LEU A C 1
ATOM 2592 O O . LEU A 1 338 ? 1.510 -0.321 -31.302 1.00 91.00 338 LEU A O 1
ATOM 2596 N N . TYR A 1 339 ? 1.862 0.488 -33.369 1.00 92.88 339 TYR A N 1
ATOM 2597 C CA . TYR A 1 339 ? 1.623 1.904 -33.062 1.00 92.88 339 TYR A CA 1
ATOM 2598 C C . TYR A 1 339 ? 0.271 2.401 -33.590 1.00 92.88 339 TYR A C 1
ATOM 2600 O O . TYR A 1 339 ? 0.197 3.332 -34.388 1.00 92.88 339 TYR A O 1
ATOM 2608 N N . VAL A 1 340 ? -0.824 1.794 -33.122 1.00 91.75 340 VAL A N 1
ATOM 2609 C CA . VAL A 1 340 ? -2.187 2.212 -33.497 1.00 91.75 340 VAL A CA 1
ATOM 2610 C C . VAL A 1 340 ? -2.513 3.591 -32.885 1.00 91.75 340 VAL A C 1
ATOM 2612 O O . VAL A 1 340 ? -2.635 3.673 -31.656 1.00 91.75 340 VAL A O 1
ATOM 2615 N N . PRO A 1 341 ? -2.712 4.663 -33.686 1.00 91.56 341 PRO A N 1
ATOM 2616 C CA . PRO A 1 341 ? -2.830 6.035 -33.174 1.00 91.56 341 PRO A CA 1
ATOM 2617 C C . PRO A 1 341 ? -3.962 6.230 -32.162 1.00 91.56 341 PRO A C 1
ATOM 2619 O O . PRO A 1 341 ? -3.742 6.799 -31.092 1.00 91.56 341 PRO A O 1
ATOM 2622 N N . ASP A 1 342 ? -5.145 5.677 -32.441 1.00 90.00 342 ASP A N 1
ATOM 2623 C CA . ASP A 1 342 ? -6.312 5.792 -31.559 1.00 90.00 342 ASP A CA 1
ATOM 2624 C C . ASP A 1 342 ? -6.059 5.163 -30.184 1.00 90.00 342 ASP A C 1
ATOM 2626 O O . ASP A 1 342 ? -6.468 5.703 -29.155 1.00 90.00 342 ASP A O 1
ATOM 2630 N N . ARG A 1 343 ? -5.328 4.038 -30.141 1.00 90.00 343 ARG A N 1
ATOM 2631 C CA . ARG A 1 343 ? -4.967 3.366 -28.883 1.00 90.00 343 ARG A CA 1
ATOM 2632 C C . ARG A 1 343 ? -3.941 4.172 -28.097 1.00 90.00 343 ARG A C 1
ATOM 2634 O O . ARG A 1 343 ? -4.066 4.271 -26.878 1.00 90.00 343 ARG A O 1
ATOM 2641 N N . ILE A 1 344 ? -2.962 4.768 -28.779 1.00 92.12 344 ILE A N 1
ATOM 2642 C CA . ILE A 1 344 ? -1.963 5.647 -28.155 1.00 92.12 344 ILE A CA 1
ATOM 2643 C C . ILE A 1 344 ? -2.660 6.844 -27.513 1.00 92.12 344 ILE A C 1
ATOM 2645 O O . ILE A 1 344 ? -2.462 7.105 -26.325 1.00 92.12 344 ILE A O 1
ATOM 2649 N N . GLN A 1 345 ? -3.511 7.537 -28.275 1.00 90.12 345 GLN A N 1
ATOM 2650 C CA . GLN A 1 345 ? -4.253 8.699 -27.790 1.00 90.12 345 GLN A CA 1
ATOM 2651 C C . GLN A 1 345 ? -5.175 8.328 -26.627 1.00 90.12 345 GLN A C 1
ATOM 2653 O O . GLN A 1 345 ? -5.149 8.991 -25.589 1.00 90.12 345 GLN A O 1
ATOM 2658 N N . PHE A 1 346 ? -5.933 7.233 -26.751 1.00 89.12 346 PHE A N 1
ATOM 2659 C CA . PHE A 1 346 ? -6.811 6.747 -25.689 1.00 89.12 346 PHE A CA 1
ATOM 2660 C C . PHE A 1 346 ? -6.047 6.446 -24.394 1.00 89.12 346 PHE A C 1
ATOM 2662 O O . PHE A 1 346 ? -6.461 6.892 -23.318 1.00 89.12 346 PHE A O 1
ATOM 2669 N N . GLN A 1 347 ? -4.935 5.706 -24.478 1.00 91.25 347 GLN A N 1
ATOM 2670 C CA . GLN A 1 347 ? -4.156 5.341 -23.297 1.00 91.25 347 GLN A CA 1
ATOM 2671 C C . GLN A 1 347 ? -3.487 6.559 -22.654 1.00 91.25 347 GLN A C 1
ATOM 2673 O O . GLN A 1 347 ? -3.634 6.791 -21.450 1.00 91.25 347 GLN A O 1
ATOM 2678 N N . MET A 1 348 ? -2.810 7.379 -23.459 1.00 91.31 348 MET A N 1
ATOM 2679 C CA . MET A 1 348 ? -2.078 8.545 -22.972 1.00 91.31 348 MET A CA 1
ATOM 2680 C C . MET A 1 348 ? -3.010 9.601 -22.364 1.00 91.31 348 MET A C 1
ATOM 2682 O O . MET A 1 348 ? -2.698 10.160 -21.311 1.00 91.31 348 MET A O 1
ATOM 2686 N N . GLU A 1 349 ? -4.183 9.846 -22.958 1.00 90.06 349 GLU A N 1
ATOM 2687 C CA . GLU A 1 349 ? -5.146 10.808 -22.411 1.00 90.06 349 GLU A CA 1
ATOM 2688 C C . GLU A 1 349 ? -5.693 10.347 -21.057 1.00 90.06 349 GLU A C 1
ATOM 2690 O O . GLU A 1 349 ? -5.825 11.150 -20.135 1.00 90.06 349 GLU A O 1
ATOM 2695 N N . LYS A 1 350 ? -5.944 9.047 -20.872 1.00 89.31 350 LYS A N 1
ATOM 2696 C CA . LYS A 1 350 ? -6.356 8.496 -19.571 1.00 89.31 350 LYS A CA 1
ATOM 2697 C C . LYS A 1 350 ? -5.265 8.643 -18.513 1.00 89.31 350 LYS A C 1
ATOM 2699 O O . LYS A 1 350 ? -5.582 9.033 -17.386 1.00 89.31 350 LYS A O 1
ATOM 2704 N N . TYR A 1 351 ? -4.004 8.380 -18.859 1.00 91.44 351 TYR A N 1
ATOM 2705 C CA . TYR A 1 351 ? -2.879 8.572 -17.940 1.00 91.44 351 TYR A CA 1
ATOM 2706 C C . TYR A 1 351 ? -2.716 10.043 -17.553 1.00 91.44 351 TYR A C 1
ATOM 2708 O O . TYR A 1 351 ? -2.678 10.356 -16.364 1.00 91.44 351 TYR A O 1
ATOM 2716 N N . ARG A 1 352 ? -2.727 10.962 -18.526 1.00 89.38 352 ARG A N 1
ATOM 2717 C CA . ARG A 1 352 ? -2.610 12.409 -18.279 1.00 89.38 352 ARG A CA 1
ATOM 2718 C C . ARG A 1 352 ? -3.815 12.977 -17.535 1.00 89.38 352 ARG A C 1
ATOM 2720 O O . ARG A 1 352 ? -3.655 13.809 -16.646 1.00 89.38 352 ARG A O 1
ATOM 2727 N N . GLN A 1 353 ? -5.026 12.506 -17.829 1.00 86.56 353 GLN A N 1
ATOM 2728 C CA . GLN A 1 353 ? -6.229 12.884 -17.090 1.00 86.56 353 GLN A CA 1
ATOM 2729 C C . GLN A 1 353 ? -6.164 12.415 -15.632 1.00 86.56 353 GLN A C 1
ATOM 2731 O O . GLN A 1 353 ? -6.542 13.174 -14.740 1.00 86.56 353 GLN A O 1
ATOM 2736 N N . SER A 1 354 ? -5.688 11.192 -15.382 1.00 86.94 354 SER A N 1
ATOM 2737 C CA . SER A 1 354 ? -5.432 10.693 -14.026 1.00 86.94 354 SER A CA 1
ATOM 2738 C C . SER A 1 354 ? -4.369 11.538 -13.321 1.00 86.94 354 SER A C 1
ATOM 2740 O O . SER A 1 354 ? -4.582 11.974 -12.189 1.00 86.94 354 SER A O 1
ATOM 2742 N N . ALA A 1 355 ? -3.282 11.874 -14.021 1.00 86.56 355 ALA A N 1
ATOM 2743 C CA . ALA A 1 355 ? -2.199 12.691 -13.487 1.00 86.56 355 ALA A CA 1
ATOM 2744 C C . ALA A 1 355 ? -2.644 14.094 -13.075 1.00 86.56 355 ALA A C 1
ATOM 2746 O O . ALA A 1 355 ? -2.374 14.511 -11.951 1.00 86.56 355 ALA A O 1
ATOM 2747 N N . ARG A 1 356 ? -3.433 14.774 -13.915 1.00 82.06 356 ARG A N 1
ATOM 2748 C CA . ARG A 1 356 ? -4.026 16.082 -13.586 1.00 82.06 356 ARG A CA 1
ATOM 2749 C C . ARG A 1 356 ? -4.958 16.034 -12.369 1.00 82.06 356 ARG A C 1
ATOM 2751 O O . ARG A 1 356 ? -5.126 17.047 -11.704 1.00 82.06 356 ARG A O 1
ATOM 2758 N N . ARG A 1 357 ? -5.582 14.883 -12.082 1.00 76.81 357 ARG A N 1
ATOM 2759 C CA . ARG A 1 357 ? -6.488 14.706 -10.930 1.00 76.81 357 ARG A CA 1
ATOM 2760 C C . ARG A 1 357 ? -5.753 14.368 -9.636 1.00 76.81 357 ARG A C 1
ATOM 2762 O O . ARG A 1 357 ? -6.173 14.821 -8.581 1.00 76.81 357 ARG A O 1
ATOM 2769 N N . ALA A 1 358 ? -4.736 13.511 -9.708 1.00 79.88 358 ALA A N 1
ATOM 2770 C CA . ALA A 1 358 ? -4.031 13.003 -8.533 1.00 79.88 358 ALA A CA 1
ATOM 2771 C C . ALA A 1 358 ? -2.879 13.917 -8.087 1.00 79.88 358 ALA A C 1
ATOM 2773 O O . ALA A 1 358 ? -2.622 14.029 -6.891 1.00 79.88 358 ALA A O 1
ATOM 2774 N N . GLY A 1 359 ? -2.206 14.577 -9.033 1.00 80.88 359 GLY A N 1
ATOM 2775 C CA . GLY A 1 359 ? -1.032 15.405 -8.775 1.00 80.88 359 GLY A CA 1
ATOM 2776 C C . GLY A 1 359 ? 0.264 14.610 -8.565 1.00 80.88 359 GLY A C 1
ATOM 2777 O O . GLY A 1 359 ? 0.274 13.391 -8.371 1.00 80.88 359 GLY A O 1
ATOM 2778 N N . ASP A 1 360 ? 1.387 15.329 -8.592 1.00 82.62 360 ASP A N 1
ATOM 2779 C CA . ASP A 1 360 ? 2.732 14.737 -8.613 1.00 82.62 360 ASP A CA 1
ATOM 2780 C C . ASP A 1 360 ? 3.105 14.034 -7.308 1.00 82.62 360 ASP A C 1
ATOM 2782 O O . ASP A 1 360 ? 3.710 12.964 -7.336 1.00 82.62 360 ASP A O 1
ATOM 2786 N N . ALA A 1 361 ? 2.690 14.580 -6.162 1.00 80.81 361 ALA A N 1
ATOM 2787 C CA . ALA A 1 361 ? 2.976 14.000 -4.848 1.00 80.81 361 ALA A CA 1
ATOM 2788 C C . ALA A 1 361 ? 2.400 12.580 -4.670 1.00 80.81 361 ALA A C 1
ATOM 2790 O O . ALA A 1 361 ? 2.892 11.807 -3.845 1.00 80.81 361 ALA A O 1
ATOM 2791 N N . VAL A 1 362 ? 1.356 12.248 -5.436 1.00 83.25 362 VAL A N 1
ATOM 2792 C CA . VAL A 1 362 ? 0.647 10.964 -5.387 1.00 83.25 362 VAL A CA 1
ATOM 2793 C C . VAL A 1 362 ? 1.242 9.959 -6.376 1.00 83.25 362 VAL A C 1
ATOM 2795 O O . VAL A 1 362 ? 1.283 8.766 -6.077 1.00 83.25 362 VAL A O 1
ATOM 2798 N N . LEU A 1 363 ? 1.690 10.429 -7.544 1.00 90.62 363 LEU A N 1
ATOM 2799 C CA . LEU A 1 363 ? 2.051 9.573 -8.676 1.00 90.62 363 LEU A CA 1
ATOM 2800 C C . LEU A 1 363 ? 3.547 9.376 -8.883 1.00 90.62 363 LEU A C 1
ATOM 2802 O O . LEU A 1 363 ? 3.935 8.320 -9.380 1.00 90.62 363 LEU A O 1
ATOM 2806 N N . VAL A 1 364 ? 4.383 10.356 -8.541 1.00 94.12 364 VAL A N 1
ATOM 2807 C CA . VAL A 1 364 ? 5.828 10.236 -8.754 1.00 94.12 364 VAL A CA 1
ATOM 2808 C C . VAL A 1 364 ? 6.389 9.173 -7.813 1.00 94.12 364 VAL A C 1
ATOM 2810 O O . VAL A 1 364 ? 6.268 9.272 -6.591 1.00 94.12 364 VAL A O 1
ATOM 2813 N N . ASN A 1 365 ? 7.030 8.167 -8.401 1.00 95.12 365 ASN A N 1
ATOM 2814 C CA . ASN A 1 365 ? 7.698 7.100 -7.678 1.00 95.12 365 ASN A CA 1
ATOM 2815 C C . ASN A 1 365 ? 9.143 7.499 -7.345 1.00 95.12 365 ASN A C 1
ATOM 2817 O O . ASN A 1 365 ? 9.911 7.877 -8.233 1.00 95.12 365 ASN A O 1
ATOM 2821 N N . THR A 1 366 ? 9.523 7.384 -6.074 1.00 93.25 366 THR A N 1
ATOM 2822 C CA . THR A 1 366 ? 10.887 7.654 -5.592 1.00 93.25 366 THR A CA 1
ATOM 2823 C C . THR A 1 366 ? 11.373 6.521 -4.700 1.00 93.25 366 THR A C 1
ATOM 2825 O O . THR A 1 366 ? 10.573 5.721 -4.208 1.00 93.25 366 THR A O 1
ATOM 2828 N N . ASP A 1 367 ? 12.676 6.457 -4.437 1.00 90.75 367 ASP A N 1
ATOM 2829 C CA . ASP A 1 367 ? 13.259 5.446 -3.541 1.00 90.75 367 ASP A CA 1
ATOM 2830 C C . ASP A 1 367 ? 12.626 5.453 -2.136 1.00 90.75 367 ASP A C 1
ATOM 2832 O O . ASP A 1 367 ? 12.385 4.402 -1.542 1.00 90.75 367 ASP A O 1
ATOM 2836 N N . ARG A 1 368 ? 12.282 6.638 -1.615 1.00 89.44 368 ARG A N 1
ATOM 2837 C CA . ARG A 1 368 ? 11.621 6.795 -0.305 1.00 89.44 368 ARG A CA 1
ATOM 2838 C C . ARG A 1 368 ? 10.103 6.594 -0.356 1.00 89.44 368 ARG A C 1
ATOM 2840 O O . ARG A 1 368 ? 9.477 6.395 0.687 1.00 89.44 368 ARG A O 1
ATOM 2847 N N . ARG A 1 369 ? 9.492 6.661 -1.543 1.00 90.44 369 ARG A N 1
ATOM 2848 C CA . ARG A 1 369 ? 8.040 6.548 -1.753 1.00 90.44 369 ARG A CA 1
ATOM 2849 C C . ARG A 1 369 ? 7.751 5.578 -2.909 1.00 90.44 369 ARG A C 1
ATOM 2851 O O . ARG A 1 369 ? 7.551 6.038 -4.034 1.00 90.44 369 ARG A O 1
ATOM 2858 N N . PRO A 1 370 ? 7.676 4.258 -2.637 1.00 91.44 370 PRO A N 1
ATOM 2859 C CA . PRO A 1 370 ? 7.526 3.213 -3.651 1.00 91.44 370 PRO A CA 1
ATOM 2860 C C . PRO A 1 370 ? 6.092 3.117 -4.221 1.00 91.44 370 PRO A C 1
ATOM 2862 O O . PRO A 1 370 ? 5.397 2.112 -4.070 1.00 91.44 370 PRO A O 1
ATOM 2865 N N . LYS A 1 371 ? 5.615 4.188 -4.869 1.00 90.62 371 LYS A N 1
ATOM 2866 C CA . LYS A 1 371 ? 4.253 4.308 -5.419 1.00 90.62 371 LYS A CA 1
ATOM 2867 C C . LYS A 1 371 ? 3.976 3.330 -6.559 1.00 90.62 371 LYS A C 1
ATOM 2869 O O . LYS A 1 371 ? 2.866 2.805 -6.642 1.00 90.62 371 LYS A O 1
ATOM 2874 N N . ALA A 1 372 ? 4.968 3.032 -7.398 1.00 90.75 372 ALA A N 1
ATOM 2875 C CA . ALA A 1 372 ? 4.776 2.086 -8.497 1.00 90.75 372 ALA A CA 1
ATOM 2876 C C . ALA A 1 372 ? 4.468 0.672 -7.968 1.00 90.75 372 ALA A C 1
ATOM 2878 O O . ALA A 1 372 ? 3.611 -0.025 -8.522 1.00 90.75 372 ALA A O 1
ATOM 2879 N N . MET A 1 373 ? 5.080 0.285 -6.842 1.00 91.19 373 MET A N 1
ATOM 2880 C CA . MET A 1 373 ? 4.753 -0.962 -6.151 1.00 91.19 373 MET A CA 1
ATOM 2881 C C . MET A 1 373 ? 3.346 -0.989 -5.588 1.00 91.19 373 MET A C 1
ATOM 2883 O O . MET A 1 373 ? 2.644 -1.981 -5.779 1.00 91.19 373 MET A O 1
ATOM 2887 N N . LEU A 1 374 ? 2.902 0.091 -4.947 1.00 89.25 374 LEU A N 1
ATOM 2888 C CA . LEU A 1 374 ? 1.526 0.187 -4.467 1.00 89.25 374 LEU A CA 1
ATOM 2889 C C . LEU A 1 374 ? 0.524 -0.061 -5.603 1.00 89.25 374 LEU A C 1
ATOM 2891 O O . LEU A 1 374 ? -0.368 -0.898 -5.466 1.00 89.25 374 LEU A O 1
ATOM 2895 N N . PHE A 1 375 ? 0.687 0.622 -6.739 1.00 90.38 375 PHE A N 1
ATOM 2896 C CA . PHE A 1 375 ? -0.232 0.476 -7.870 1.00 90.38 375 PHE A CA 1
ATOM 2897 C C . PHE A 1 375 ? -0.144 -0.902 -8.533 1.00 90.38 375 PHE A C 1
ATOM 2899 O O . PHE A 1 375 ? -1.172 -1.457 -8.920 1.00 90.38 375 PHE A O 1
ATOM 2906 N N . SER A 1 376 ? 1.047 -1.502 -8.579 1.00 90.25 376 SER A N 1
ATOM 2907 C CA . SER A 1 376 ? 1.233 -2.873 -9.071 1.00 90.25 376 SER A CA 1
ATOM 2908 C C . SER A 1 376 ? 0.563 -3.909 -8.164 1.00 90.25 376 SER A C 1
ATOM 2910 O O . SER A 1 376 ? -0.114 -4.811 -8.654 1.00 90.25 376 SER A O 1
ATOM 2912 N N . LEU A 1 377 ? 0.679 -3.766 -6.838 1.00 87.81 377 LEU A N 1
ATOM 2913 C CA . LEU A 1 377 ? 0.001 -4.635 -5.871 1.00 87.81 377 LEU A CA 1
ATOM 2914 C C . LEU A 1 377 ? -1.519 -4.486 -5.942 1.00 87.81 377 LEU A C 1
ATOM 2916 O O . LEU A 1 377 ? -2.242 -5.478 -5.891 1.00 87.81 377 LEU A O 1
ATOM 2920 N N . MET A 1 378 ? -2.016 -3.262 -6.116 1.00 87.19 378 MET A N 1
ATOM 2921 C CA . MET A 1 378 ? -3.441 -3.016 -6.329 1.00 87.19 378 MET A CA 1
ATOM 2922 C C . MET A 1 378 ? -3.954 -3.668 -7.614 1.00 87.19 378 MET A C 1
ATOM 2924 O O . MET A 1 378 ? -5.032 -4.263 -7.607 1.00 87.19 378 MET A O 1
ATOM 2928 N N . LEU A 1 379 ? -3.181 -3.602 -8.702 1.00 87.94 379 LEU A N 1
ATOM 2929 C CA . LEU A 1 379 ? -3.508 -4.286 -9.950 1.00 87.94 379 LEU A CA 1
ATOM 2930 C C . LEU A 1 379 ? -3.497 -5.813 -9.775 1.00 87.94 379 LEU A C 1
ATOM 2932 O O . LEU A 1 379 ? -4.413 -6.488 -10.244 1.00 87.94 379 LEU A O 1
ATOM 2936 N N . ALA A 1 380 ? -2.516 -6.360 -9.053 1.00 86.00 380 ALA A N 1
ATOM 2937 C CA . ALA A 1 380 ? -2.448 -7.786 -8.739 1.00 86.00 380 ALA A CA 1
ATOM 2938 C C . ALA A 1 380 ? -3.652 -8.248 -7.896 1.00 86.00 380 ALA A C 1
ATOM 2940 O O . ALA A 1 380 ? -4.279 -9.255 -8.221 1.00 86.00 380 ALA A O 1
ATOM 2941 N N . LEU A 1 381 ? -4.039 -7.477 -6.873 1.00 84.94 381 LEU A N 1
ATOM 2942 C CA . LEU A 1 381 ? -5.243 -7.724 -6.071 1.00 84.94 381 LEU A CA 1
ATOM 2943 C C . LEU A 1 381 ? -6.521 -7.639 -6.909 1.00 84.94 381 LEU A C 1
ATOM 2945 O O . LEU A 1 381 ? -7.447 -8.419 -6.700 1.00 84.94 381 LEU A O 1
ATOM 2949 N N . ARG A 1 382 ? -6.586 -6.719 -7.877 1.00 84.19 382 ARG A N 1
ATOM 2950 C CA . ARG A 1 382 ? -7.731 -6.599 -8.788 1.00 84.19 382 ARG A CA 1
ATOM 2951 C C . ARG A 1 382 ? -7.846 -7.787 -9.746 1.00 84.19 382 ARG A C 1
ATOM 2953 O O . ARG A 1 382 ? -8.953 -8.139 -10.137 1.00 84.19 382 ARG A O 1
ATOM 2960 N N . ARG A 1 383 ? -6.724 -8.408 -10.126 1.00 84.19 383 ARG A N 1
ATOM 2961 C CA . ARG A 1 383 ? -6.709 -9.626 -10.956 1.00 84.19 383 ARG A CA 1
ATOM 2962 C C . ARG A 1 383 ? -7.187 -10.862 -10.192 1.00 84.19 383 ARG A C 1
ATOM 2964 O O . ARG A 1 383 ? -7.750 -11.760 -10.806 1.00 84.19 383 ARG A O 1
ATOM 2971 N N . THR A 1 384 ? -6.978 -10.910 -8.877 1.00 83.06 384 THR A N 1
ATOM 2972 C CA . THR A 1 384 ? -7.345 -12.061 -8.033 1.00 83.06 384 THR A CA 1
ATOM 2973 C C . THR A 1 384 ? -8.657 -11.881 -7.270 1.00 83.06 384 THR A C 1
ATOM 2975 O O . THR A 1 384 ? -9.214 -12.861 -6.782 1.00 83.06 384 THR A O 1
ATOM 2978 N N . SER A 1 385 ? -9.174 -10.654 -7.158 1.00 77.50 385 SER A N 1
ATOM 2979 C CA . SER A 1 385 ? -10.375 -10.343 -6.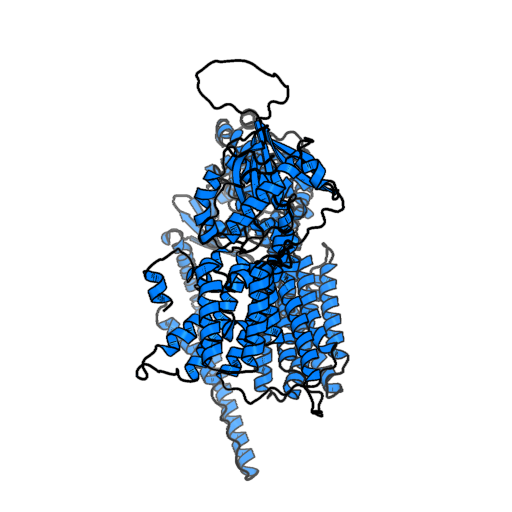382 1.00 77.50 385 SER A CA 1
ATOM 2980 C C . SER A 1 385 ? -11.319 -9.383 -7.107 1.00 77.50 385 SER A C 1
ATOM 2982 O O . SER A 1 385 ? -10.914 -8.542 -7.906 1.00 77.50 385 SER A O 1
ATOM 2984 N N . LEU A 1 386 ? -12.607 -9.445 -6.756 1.00 72.25 386 LEU A N 1
ATOM 2985 C CA . LEU A 1 386 ? -13.616 -8.492 -7.236 1.00 72.25 386 LEU A CA 1
ATOM 2986 C C . LEU A 1 386 ? -13.511 -7.113 -6.561 1.00 72.25 386 LEU A C 1
ATOM 2988 O O . LEU A 1 386 ? -14.253 -6.194 -6.923 1.00 72.25 386 LEU A O 1
ATOM 2992 N N . LEU A 1 387 ? -12.599 -6.940 -5.600 1.00 71.81 387 LEU A N 1
ATOM 2993 C CA . LEU A 1 387 ? -12.388 -5.676 -4.902 1.00 71.81 387 LEU A CA 1
ATOM 2994 C C . LEU A 1 387 ? -11.681 -4.678 -5.831 1.00 71.81 387 LEU A C 1
ATOM 2996 O O . LEU A 1 387 ? -10.810 -5.041 -6.619 1.00 71.81 387 LEU A O 1
ATOM 3000 N N . SER A 1 388 ? -12.091 -3.410 -5.783 1.00 72.38 388 SER A N 1
ATOM 3001 C CA . SER A 1 388 ? -11.412 -2.306 -6.471 1.00 72.38 388 SER A CA 1
ATOM 3002 C C . SER A 1 388 ? -11.090 -1.226 -5.454 1.00 72.38 388 SER A C 1
ATOM 3004 O O . SER A 1 388 ? -11.968 -0.748 -4.726 1.00 72.38 388 SER A O 1
ATOM 3006 N N . PHE A 1 389 ? -9.817 -0.851 -5.416 1.00 73.19 389 PHE A N 1
ATOM 3007 C CA . PHE A 1 389 ? -9.292 0.153 -4.498 1.00 73.19 389 PHE A CA 1
ATOM 3008 C C . PHE A 1 389 ? -8.935 1.453 -5.220 1.00 73.19 389 PHE A C 1
ATOM 3010 O O . PHE A 1 389 ? -8.704 2.455 -4.549 1.00 73.19 389 PHE A O 1
ATOM 3017 N N . ALA A 1 390 ? -8.963 1.485 -6.561 1.00 72.12 390 ALA A N 1
ATOM 3018 C CA . ALA A 1 390 ? -8.615 2.664 -7.357 1.00 72.12 390 ALA A CA 1
ATOM 3019 C C . ALA A 1 390 ? -9.356 3.936 -6.914 1.00 72.12 390 ALA A C 1
ATOM 3021 O O . ALA A 1 390 ? -8.748 4.992 -6.775 1.00 72.12 390 ALA A O 1
ATOM 3022 N N . ARG A 1 391 ? -10.657 3.838 -6.607 1.00 70.75 391 ARG A N 1
ATOM 3023 C CA . ARG A 1 391 ? -11.460 4.993 -6.156 1.00 70.75 391 ARG A CA 1
ATOM 3024 C C . ARG A 1 391 ? -10.986 5.606 -4.832 1.00 70.75 391 ARG A C 1
ATOM 3026 O O . ARG A 1 391 ? -11.251 6.775 -4.572 1.00 70.75 391 ARG A O 1
ATOM 3033 N N . HIS A 1 392 ? -10.318 4.812 -3.998 1.00 75.12 392 HIS A N 1
ATOM 3034 C CA . HIS A 1 392 ? -9.877 5.197 -2.658 1.00 75.12 392 HIS A CA 1
ATOM 3035 C C . HIS A 1 392 ? -8.411 5.634 -2.624 1.00 75.12 392 HIS A C 1
ATOM 3037 O O . HIS A 1 392 ? -7.977 6.191 -1.620 1.00 75.12 392 HIS A O 1
ATOM 3043 N N . VAL A 1 393 ? -7.666 5.435 -3.718 1.00 74.06 393 VAL A N 1
ATOM 3044 C CA . VAL A 1 393 ? -6.240 5.781 -3.834 1.00 74.06 393 VAL A CA 1
ATOM 3045 C C . VAL A 1 393 ? -5.941 7.219 -3.424 1.00 74.06 393 VAL A C 1
ATOM 3047 O O . VAL A 1 393 ? -5.067 7.390 -2.575 1.00 74.06 393 VAL A O 1
ATOM 3050 N N . PRO A 1 394 ? -6.636 8.254 -3.947 1.00 72.06 394 PRO A N 1
ATOM 3051 C CA . PRO A 1 394 ? -6.283 9.632 -3.616 1.00 72.06 394 PRO A CA 1
ATOM 3052 C C . PRO A 1 394 ? -6.402 9.906 -2.120 1.00 72.06 394 PRO A C 1
ATOM 3054 O O . PRO A 1 394 ? -5.524 10.531 -1.547 1.00 72.06 394 PRO A O 1
ATOM 3057 N N . VAL A 1 395 ? -7.451 9.377 -1.485 1.00 74.00 395 VAL A N 1
ATOM 3058 C CA . VAL A 1 395 ? -7.721 9.544 -0.051 1.00 74.00 395 VAL A CA 1
ATOM 3059 C C . VAL A 1 395 ? -6.693 8.805 0.796 1.00 74.00 395 VAL A C 1
ATOM 3061 O O . VAL A 1 395 ? -6.180 9.341 1.775 1.00 74.00 395 VAL A O 1
ATOM 3064 N N . LEU A 1 396 ? -6.387 7.567 0.412 1.00 76.19 396 LEU A N 1
ATOM 3065 C CA . LEU A 1 396 ? -5.451 6.725 1.138 1.00 76.19 396 LEU A CA 1
ATOM 3066 C C . LEU A 1 396 ? -4.016 7.263 1.032 1.00 76.19 396 LEU A C 1
ATOM 3068 O O . LEU A 1 396 ? -3.251 7.148 1.981 1.00 76.19 396 LEU A O 1
ATOM 3072 N N . LEU A 1 397 ? -3.654 7.894 -0.086 1.00 75.44 397 LEU A N 1
ATOM 3073 C CA . LEU A 1 397 ? -2.336 8.499 -0.273 1.00 75.44 397 LEU A CA 1
ATOM 3074 C C . LEU A 1 397 ? -2.214 9.902 0.329 1.00 75.44 397 LEU A C 1
ATOM 3076 O O . LEU A 1 397 ? -1.139 10.238 0.819 1.00 75.44 397 LEU A O 1
ATOM 3080 N N . SER A 1 398 ? -3.281 10.707 0.328 1.00 73.12 398 SER A N 1
ATOM 3081 C CA . SER A 1 398 ? -3.241 12.063 0.891 1.00 73.12 398 SER A CA 1
ATOM 3082 C C . SER A 1 398 ? -3.402 12.085 2.410 1.00 73.12 398 SER A C 1
ATOM 3084 O O . SER A 1 398 ? -2.758 12.889 3.078 1.00 73.12 398 SER A O 1
ATOM 3086 N N . VAL A 1 399 ? -4.231 11.198 2.973 1.00 77.12 399 VAL A N 1
ATOM 3087 C CA . VAL A 1 399 ? -4.587 11.227 4.404 1.00 77.12 399 VAL A CA 1
ATOM 3088 C C . VAL A 1 399 ? -4.333 9.893 5.117 1.00 77.12 399 VAL A C 1
ATOM 3090 O O . VAL A 1 399 ? -4.627 9.746 6.304 1.00 77.12 399 VAL A O 1
ATOM 3093 N N . GLY A 1 400 ? -3.718 8.921 4.433 1.00 76.44 400 GLY A N 1
ATOM 3094 C CA . GLY A 1 400 ? -3.410 7.595 4.982 1.00 76.44 400 GLY A CA 1
ATOM 3095 C C . GLY A 1 400 ? -2.571 7.612 6.254 1.00 76.44 400 GLY A C 1
ATOM 3096 O O . GLY A 1 400 ? -2.772 6.761 7.116 1.00 76.44 400 GLY A O 1
ATOM 3097 N N . VAL A 1 401 ? -1.689 8.604 6.419 1.00 81.81 401 VAL A N 1
ATOM 3098 C CA . VAL A 1 401 ? -0.884 8.767 7.643 1.00 81.81 401 VAL A CA 1
ATOM 3099 C C . VAL A 1 401 ? -1.783 8.986 8.858 1.00 81.81 401 VAL A C 1
ATOM 3101 O O . VAL A 1 401 ? -1.618 8.324 9.878 1.00 81.81 401 VAL A O 1
ATOM 3104 N N . TRP A 1 402 ? -2.784 9.861 8.741 1.00 83.38 402 TRP A N 1
ATOM 3105 C CA . TRP A 1 402 ? -3.725 10.140 9.826 1.00 83.38 402 TRP A CA 1
ATOM 3106 C C . TRP A 1 402 ? -4.679 8.975 10.077 1.00 83.38 402 TRP A C 1
ATOM 3108 O O . TRP A 1 402 ? -5.011 8.692 11.226 1.00 83.38 402 TRP A O 1
ATOM 3118 N N . ILE A 1 403 ? -5.073 8.258 9.020 1.00 84.44 403 ILE A N 1
ATOM 3119 C CA . ILE A 1 403 ? -5.851 7.018 9.144 1.00 84.44 403 ILE A CA 1
ATOM 3120 C C . ILE A 1 403 ? -5.058 5.974 9.945 1.00 84.44 403 ILE A C 1
ATOM 3122 O O . ILE A 1 403 ? -5.603 5.371 10.866 1.00 84.44 403 ILE A O 1
ATOM 3126 N N . ALA A 1 404 ? -3.767 5.803 9.647 1.00 84.19 404 ALA A N 1
ATOM 3127 C CA . ALA A 1 404 ? -2.894 4.881 10.366 1.00 84.19 404 ALA A CA 1
ATOM 3128 C C . ALA A 1 404 ? -2.592 5.347 11.801 1.00 84.19 404 ALA A C 1
ATOM 3130 O O . ALA A 1 404 ? -2.492 4.516 12.701 1.00 84.19 404 ALA A O 1
ATOM 3131 N N . ALA A 1 405 ? -2.453 6.654 12.044 1.00 86.81 405 ALA A N 1
ATOM 3132 C CA . ALA A 1 405 ? -2.185 7.213 13.374 1.00 86.81 405 ALA A CA 1
ATOM 3133 C C . ALA A 1 405 ? -3.419 7.205 14.296 1.00 86.81 405 ALA A C 1
ATOM 3135 O O . ALA A 1 405 ? -3.283 7.189 15.520 1.00 86.81 405 ALA A O 1
ATOM 3136 N N . CYS A 1 406 ? -4.628 7.191 13.730 1.00 90.19 406 CYS A N 1
ATOM 3137 C CA . CYS A 1 406 ? -5.880 7.284 14.478 1.00 90.19 406 CYS A CA 1
ATOM 3138 C C . CYS A 1 406 ? -6.029 6.230 15.601 1.00 90.19 406 CYS A C 1
ATOM 3140 O O . CYS A 1 406 ? -6.332 6.635 16.726 1.00 90.19 406 CYS A O 1
ATOM 3142 N N . PRO A 1 407 ? -5.778 4.922 15.385 1.00 89.81 407 PRO A N 1
ATOM 3143 C CA . PRO A 1 407 ? -5.818 3.926 16.459 1.00 89.81 407 PRO A CA 1
ATOM 3144 C C . PRO A 1 407 ? -4.886 4.237 17.635 1.00 89.81 407 PRO A C 1
ATOM 3146 O O . PRO A 1 407 ? -5.277 4.048 18.785 1.00 89.81 407 PRO A O 1
ATOM 3149 N N . ILE A 1 408 ? -3.687 4.766 17.363 1.00 91.75 408 ILE A N 1
ATOM 3150 C CA . ILE A 1 408 ? -2.709 5.133 18.398 1.00 91.75 408 ILE A CA 1
ATOM 3151 C C . ILE A 1 408 ? -3.240 6.309 19.220 1.00 91.75 408 ILE A C 1
ATOM 3153 O O . ILE A 1 408 ? -3.235 6.260 20.447 1.00 91.75 408 ILE A O 1
ATOM 3157 N N . ILE A 1 409 ? -3.754 7.346 18.553 1.00 91.25 409 ILE A N 1
ATOM 3158 C CA . ILE A 1 409 ? -4.309 8.532 19.220 1.00 91.25 409 ILE A CA 1
ATOM 3159 C C . ILE A 1 409 ? -5.512 8.145 20.086 1.00 91.25 409 ILE A C 1
ATOM 3161 O O . ILE A 1 409 ? -5.585 8.537 21.249 1.00 91.25 409 ILE A O 1
ATOM 3165 N N . VAL A 1 410 ? -6.435 7.340 19.550 1.00 90.94 410 VAL A N 1
ATOM 3166 C CA . VAL A 1 410 ? -7.606 6.851 20.296 1.00 90.94 410 VAL A CA 1
ATOM 3167 C C . VAL A 1 410 ? -7.167 6.042 21.513 1.00 90.94 410 VAL A C 1
ATOM 3169 O O . VAL A 1 410 ? -7.690 6.268 22.602 1.00 90.94 410 VAL A O 1
ATOM 3172 N N . TYR A 1 411 ? -6.180 5.156 21.365 1.00 90.69 411 TYR A N 1
ATOM 3173 C CA . TYR A 1 411 ? -5.606 4.421 22.489 1.00 90.69 411 TYR A CA 1
ATOM 3174 C C . TYR A 1 411 ? -5.050 5.364 23.567 1.00 90.69 411 TYR A C 1
ATOM 3176 O O . TYR A 1 411 ? -5.423 5.230 24.732 1.00 90.69 411 TYR A O 1
ATOM 3184 N N . VAL A 1 412 ? -4.221 6.345 23.193 1.00 90.06 412 VAL A N 1
ATOM 3185 C CA . VAL A 1 412 ? -3.629 7.313 24.133 1.00 90.06 412 VAL A CA 1
ATOM 3186 C C . VAL A 1 412 ? -4.715 8.091 24.875 1.00 90.06 412 VAL A C 1
ATOM 3188 O O . VAL A 1 412 ? -4.672 8.185 26.101 1.00 90.06 412 VAL A O 1
ATOM 3191 N N . VAL A 1 413 ? -5.725 8.596 24.161 1.00 90.44 413 VAL A N 1
ATOM 3192 C CA . VAL A 1 413 ? -6.839 9.345 24.760 1.00 90.44 413 VAL A CA 1
ATOM 3193 C C . VAL A 1 413 ? -7.641 8.465 25.717 1.00 90.44 413 VAL A C 1
ATOM 3195 O O . VAL A 1 413 ? -7.858 8.853 26.863 1.00 90.44 413 VAL A O 1
ATOM 3198 N N . LEU A 1 414 ? -8.048 7.264 25.293 1.00 86.94 414 LEU A N 1
ATOM 3199 C CA . LEU A 1 414 ? -8.805 6.341 26.145 1.00 86.94 414 LEU A CA 1
ATOM 3200 C C . LEU A 1 414 ? -7.998 5.916 27.376 1.00 86.94 414 LEU A C 1
ATOM 3202 O O . LEU A 1 414 ? -8.557 5.824 28.471 1.00 86.94 414 LEU A O 1
ATOM 3206 N N . ARG A 1 415 ? -6.685 5.705 27.224 1.00 85.69 415 ARG A N 1
ATOM 3207 C CA . ARG A 1 415 ? -5.793 5.380 28.340 1.00 85.69 415 ARG A CA 1
ATOM 3208 C C . ARG A 1 415 ? -5.701 6.545 29.322 1.00 85.69 415 ARG A C 1
ATOM 3210 O O . ARG A 1 415 ? -5.875 6.318 30.515 1.00 85.69 415 ARG A O 1
ATOM 3217 N N . LEU A 1 416 ? -5.508 7.778 28.852 1.00 86.12 416 LEU A N 1
ATOM 3218 C CA . LEU A 1 416 ? -5.487 8.972 29.706 1.00 86.12 416 LEU A CA 1
ATOM 3219 C C . LEU A 1 416 ? -6.814 9.168 30.448 1.00 86.12 416 LEU A C 1
ATOM 3221 O O . LEU A 1 416 ? -6.809 9.382 31.659 1.00 86.12 416 LEU A O 1
ATOM 3225 N N . VAL A 1 417 ? -7.949 9.027 29.755 1.00 85.69 417 VAL A N 1
ATOM 3226 C CA . VAL A 1 417 ? -9.284 9.112 30.368 1.00 85.69 417 VAL A CA 1
ATOM 3227 C C . VAL A 1 417 ? -9.455 8.047 31.450 1.00 85.69 417 VAL A C 1
ATOM 3229 O O . VAL A 1 417 ? -9.909 8.372 32.545 1.00 85.69 417 VAL A O 1
ATOM 3232 N N . TYR A 1 418 ? -9.054 6.799 31.186 1.00 81.25 418 TYR A N 1
ATOM 3233 C CA . TYR A 1 418 ? -9.095 5.723 32.178 1.00 81.25 418 TYR A CA 1
ATOM 3234 C C . TYR A 1 418 ? -8.248 6.055 33.413 1.00 81.25 418 TYR A C 1
ATOM 3236 O O . TYR A 1 418 ? -8.730 5.930 34.541 1.00 81.25 418 TYR A O 1
ATOM 3244 N N . LEU A 1 419 ? -7.013 6.527 33.214 1.00 78.00 419 LEU A N 1
ATOM 3245 C CA . LEU A 1 419 ? -6.118 6.888 34.313 1.00 78.00 419 LEU A CA 1
ATOM 3246 C C . LEU A 1 419 ? -6.702 8.035 35.155 1.00 78.00 419 LEU A C 1
ATOM 3248 O O . LEU A 1 419 ? -6.775 7.903 36.375 1.00 78.00 419 LEU A O 1
ATOM 3252 N N . ILE A 1 420 ? -7.216 9.099 34.532 1.00 80.44 420 ILE A N 1
ATOM 3253 C CA . ILE A 1 420 ? -7.824 10.244 35.234 1.00 80.44 420 ILE A CA 1
ATOM 3254 C C . ILE A 1 420 ? -9.120 9.845 35.960 1.00 80.44 420 ILE A C 1
ATOM 3256 O O . ILE A 1 420 ? -9.335 10.226 37.112 1.00 80.44 420 ILE A O 1
ATOM 3260 N N . ALA A 1 421 ? -9.995 9.066 35.317 1.00 77.19 421 ALA A N 1
ATOM 3261 C CA . ALA A 1 421 ? -11.253 8.621 35.918 1.00 77.19 421 ALA A CA 1
ATOM 3262 C C . ALA A 1 421 ? -11.015 7.696 37.121 1.00 77.19 421 ALA A C 1
ATOM 3264 O O . ALA A 1 421 ? -11.693 7.812 38.142 1.00 77.19 421 ALA A O 1
ATOM 3265 N N . SER A 1 422 ? -10.018 6.813 37.025 1.00 69.00 422 SER A N 1
ATOM 3266 C CA . SER A 1 422 ? -9.680 5.873 38.094 1.00 69.00 422 SER A CA 1
ATOM 3267 C C . SER A 1 422 ? -9.119 6.551 39.349 1.00 69.00 422 SER A C 1
ATOM 3269 O O . SER A 1 422 ? -9.417 6.113 40.460 1.00 69.00 422 SER A O 1
ATOM 3271 N N . GLN A 1 423 ? -8.412 7.679 39.199 1.00 66.69 423 GLN A N 1
ATOM 3272 C CA . GLN A 1 423 ? -7.931 8.483 40.329 1.00 66.69 423 GLN A CA 1
ATOM 3273 C C . GLN A 1 423 ? -9.070 9.033 41.194 1.00 66.69 423 GLN A C 1
ATOM 3275 O O . GLN A 1 423 ? -8.925 9.113 42.410 1.00 66.69 423 GLN A O 1
ATOM 3280 N N . ARG A 1 424 ? -10.209 9.396 40.588 1.00 63.06 424 ARG A N 1
ATOM 3281 C CA . ARG A 1 424 ? -11.361 9.964 41.312 1.00 63.06 424 ARG A CA 1
ATOM 3282 C C . ARG A 1 424 ? -12.132 8.927 42.128 1.00 63.06 424 ARG A C 1
ATOM 3284 O O . ARG A 1 424 ? -12.813 9.292 43.078 1.00 63.06 424 ARG A O 1
ATOM 3291 N N . SER A 1 425 ? -12.038 7.651 41.754 1.00 55.09 425 SER A N 1
ATOM 3292 C CA . SER A 1 425 ? -12.787 6.560 42.388 1.00 55.09 425 SER A CA 1
ATOM 3293 C C . SER A 1 425 ? -12.032 5.883 43.539 1.00 55.09 425 SER A C 1
ATOM 3295 O O . SER A 1 425 ? -12.641 5.135 44.303 1.00 55.09 425 SER A O 1
ATOM 3297 N N . ALA A 1 426 ? -10.720 6.096 43.664 1.00 54.34 426 ALA A N 1
ATOM 3298 C CA . ALA A 1 426 ? -9.891 5.436 44.667 1.00 54.34 426 ALA A CA 1
ATOM 3299 C C . ALA A 1 426 ? -9.975 6.159 46.026 1.00 54.34 426 ALA A C 1
ATOM 3301 O O . ALA A 1 426 ? -9.174 7.042 46.325 1.00 54.34 426 ALA A O 1
ATOM 3302 N N . GLN A 1 427 ? -10.944 5.768 46.858 1.00 44.34 427 GLN A N 1
ATOM 3303 C CA . GLN A 1 427 ? -11.103 6.264 48.235 1.00 44.34 427 GLN A CA 1
ATOM 3304 C C . GLN A 1 427 ? -10.151 5.613 49.261 1.00 44.34 427 GLN A C 1
ATOM 3306 O O . GLN A 1 427 ? -10.160 6.016 50.420 1.00 44.34 427 GLN A O 1
ATOM 3311 N N . GLN A 1 428 ? -9.300 4.652 48.876 1.00 43.47 428 GLN A N 1
ATOM 3312 C CA . GLN A 1 428 ? -8.333 4.035 49.795 1.00 43.47 428 GLN A CA 1
ATOM 3313 C C . GLN A 1 428 ? -6.878 4.239 49.339 1.00 43.47 428 GLN A C 1
ATOM 3315 O O . GLN A 1 428 ? -6.544 3.935 48.189 1.00 43.47 428 GLN A O 1
ATOM 3320 N N . PRO A 1 429 ? -5.987 4.738 50.219 1.00 39.16 429 PRO A N 1
ATOM 3321 C CA . PRO A 1 429 ? -4.565 4.842 49.934 1.00 39.16 429 PRO A CA 1
ATOM 3322 C C . PRO A 1 429 ? -3.925 3.451 50.010 1.00 39.16 429 PRO A C 1
ATOM 3324 O O . PRO A 1 429 ? -3.667 2.935 51.092 1.00 39.16 429 PRO A O 1
ATOM 3327 N N . VAL A 1 430 ? -3.647 2.840 48.857 1.00 46.56 430 VAL A N 1
ATOM 3328 C CA . VAL A 1 430 ? -2.769 1.664 48.799 1.00 46.56 430 VAL A CA 1
ATOM 3329 C C . VAL A 1 430 ? -1.322 2.153 48.861 1.00 46.56 430 VAL A C 1
ATOM 3331 O O . VAL A 1 430 ? -0.837 2.861 47.976 1.00 46.56 430 VAL A O 1
ATOM 3334 N N . THR A 1 431 ? -0.642 1.806 49.948 1.00 34.47 431 THR A N 1
ATOM 3335 C CA . THR A 1 431 ? 0.777 2.053 50.203 1.00 34.47 431 THR A CA 1
ATOM 3336 C C . THR A 1 431 ? 1.631 1.104 49.362 1.00 34.47 431 THR A C 1
ATOM 3338 O O . THR A 1 431 ? 1.999 0.016 49.782 1.00 34.47 431 THR A O 1
ATOM 3341 N N . GLY A 1 432 ? 1.942 1.513 48.135 1.00 41.19 432 GLY A N 1
ATOM 3342 C CA . GLY A 1 432 ? 2.897 0.813 47.278 1.00 41.19 432 GLY A CA 1
ATOM 3343 C C . GLY A 1 432 ? 2.846 1.351 45.857 1.00 41.19 432 GLY A C 1
ATOM 3344 O O . GLY A 1 432 ? 1.815 1.256 45.196 1.00 41.19 432 GLY A O 1
ATOM 3345 N N . GLY A 1 433 ? 3.946 1.936 45.378 1.00 43.12 433 GLY A N 1
ATOM 3346 C CA . GLY A 1 433 ? 4.102 2.382 43.989 1.00 43.12 433 GLY A CA 1
ATOM 3347 C C . GLY A 1 433 ? 4.202 1.197 43.024 1.00 43.12 433 GLY A C 1
ATOM 3348 O O . GLY A 1 433 ? 5.269 0.941 42.474 1.00 43.12 433 GLY A O 1
ATOM 3349 N N . GLY A 1 434 ? 3.125 0.426 42.883 1.00 52.22 434 GLY A N 1
ATOM 3350 C CA . GLY A 1 434 ? 3.080 -0.754 42.024 1.00 52.22 434 GLY A CA 1
ATOM 3351 C C . GLY A 1 434 ? 2.949 -0.370 40.551 1.00 52.22 434 GLY A C 1
ATOM 3352 O O . GLY A 1 434 ? 2.172 0.509 40.183 1.00 52.22 434 GLY A O 1
ATOM 3353 N N . ALA A 1 435 ? 3.717 -1.026 39.689 1.00 61.28 435 ALA A N 1
ATOM 3354 C CA . ALA A 1 435 ? 3.621 -0.837 38.250 1.00 61.28 435 ALA A CA 1
ATOM 3355 C C . ALA A 1 435 ? 2.379 -1.552 37.679 1.00 61.28 435 ALA A C 1
ATOM 3357 O O . ALA A 1 435 ? 1.959 -2.594 38.182 1.00 61.28 435 ALA A O 1
ATOM 3358 N N . SER A 1 436 ? 1.768 -1.003 36.624 1.00 75.62 436 SER A N 1
ATOM 3359 C CA . SER A 1 436 ? 0.627 -1.644 35.958 1.00 75.62 436 SER A CA 1
ATOM 3360 C C . SER A 1 436 ? 1.095 -2.790 35.057 1.00 75.62 436 SER A C 1
ATOM 3362 O O . SER A 1 436 ? 1.910 -2.568 34.162 1.00 75.62 436 SER A O 1
ATOM 3364 N N . VAL A 1 437 ? 0.521 -3.988 35.239 1.00 82.06 437 VAL A N 1
ATOM 3365 C CA . VAL A 1 437 ? 0.742 -5.152 34.353 1.00 82.06 437 VAL A CA 1
ATOM 3366 C C . VAL A 1 437 ? 0.456 -4.789 32.895 1.00 82.06 437 VAL A C 1
ATOM 3368 O O . VAL A 1 437 ? 1.286 -5.030 32.029 1.00 82.06 437 VAL A O 1
ATOM 3371 N N . PHE A 1 438 ? -0.676 -4.126 32.644 1.00 84.19 438 PHE A N 1
ATOM 3372 C CA . PHE A 1 438 ? -1.091 -3.726 31.300 1.00 84.19 438 PHE A CA 1
ATOM 3373 C C . PHE A 1 438 ? -0.089 -2.773 30.633 1.00 84.19 438 PHE A C 1
ATOM 3375 O O . PHE A 1 438 ? 0.210 -2.931 29.457 1.00 84.19 438 PHE A O 1
ATOM 3382 N N . ASP A 1 439 ? 0.457 -1.796 31.368 1.00 86.56 439 ASP A N 1
ATOM 3383 C CA . ASP A 1 439 ? 1.422 -0.852 30.786 1.00 86.56 439 ASP A CA 1
ATOM 3384 C C . ASP A 1 439 ? 2.763 -1.530 30.468 1.00 86.56 439 ASP A C 1
ATOM 3386 O O . ASP A 1 439 ? 3.407 -1.164 29.490 1.00 86.56 439 ASP A O 1
ATOM 3390 N N . ALA A 1 440 ? 3.179 -2.527 31.258 1.00 88.81 440 ALA A N 1
ATOM 3391 C CA . ALA A 1 440 ? 4.367 -3.326 30.954 1.00 88.81 440 ALA A CA 1
ATOM 3392 C C . ALA A 1 440 ? 4.158 -4.191 29.697 1.00 88.81 440 ALA A C 1
ATOM 3394 O O . ALA A 1 440 ? 5.027 -4.238 28.830 1.00 88.81 440 ALA A O 1
ATOM 3395 N N . GLU A 1 441 ? 2.988 -4.818 29.567 1.00 91.56 441 GLU A N 1
ATOM 3396 C CA . GLU A 1 441 ? 2.607 -5.620 28.397 1.00 91.56 441 GLU A CA 1
ATOM 3397 C C . GLU A 1 441 ? 2.521 -4.770 27.120 1.00 91.56 441 GLU A C 1
ATOM 3399 O O . GLU A 1 441 ? 3.084 -5.133 26.087 1.00 91.56 441 GLU A O 1
ATOM 3404 N N . VAL A 1 442 ? 1.887 -3.592 27.190 1.00 92.12 442 VAL A N 1
ATOM 3405 C CA . VAL A 1 442 ? 1.808 -2.659 26.054 1.00 92.12 442 VAL A CA 1
ATOM 3406 C C . VAL A 1 442 ? 3.176 -2.082 25.692 1.00 92.12 442 VAL A C 1
ATOM 3408 O O . VAL A 1 442 ? 3.464 -1.934 24.501 1.00 92.12 442 VAL A O 1
ATOM 3411 N N . LEU A 1 443 ? 4.031 -1.782 26.675 1.00 94.56 443 LEU A N 1
ATOM 3412 C CA . LEU A 1 443 ? 5.393 -1.309 26.419 1.00 94.56 443 LEU A CA 1
ATOM 3413 C C . LEU A 1 443 ? 6.156 -2.314 25.554 1.00 94.56 443 LEU A C 1
ATOM 3415 O O . LEU A 1 443 ? 6.711 -1.930 24.528 1.00 94.56 443 LEU A O 1
ATOM 3419 N N . ILE A 1 444 ? 6.138 -3.595 25.923 1.00 96.69 444 ILE A N 1
ATOM 3420 C CA . ILE A 1 444 ? 6.823 -4.651 25.167 1.00 96.69 444 ILE A CA 1
ATOM 3421 C C . ILE A 1 444 ? 6.180 -4.859 23.796 1.00 96.69 444 ILE A C 1
ATOM 3423 O O . ILE A 1 444 ? 6.885 -4.868 22.791 1.00 96.69 444 ILE A O 1
ATOM 3427 N N . LEU A 1 445 ? 4.847 -4.910 23.722 1.00 96.69 445 LEU A N 1
ATOM 3428 C CA . LEU A 1 445 ? 4.127 -5.044 22.454 1.00 96.69 445 LEU A CA 1
ATOM 3429 C C . LEU A 1 445 ? 4.495 -3.939 21.454 1.00 96.69 445 LEU A C 1
ATOM 3431 O O . LEU A 1 445 ? 4.814 -4.203 20.296 1.00 96.69 445 LEU A O 1
ATOM 3435 N N . THR A 1 446 ? 4.416 -2.682 21.889 1.00 96.06 446 THR A N 1
ATOM 3436 C CA . THR A 1 446 ? 4.608 -1.519 21.013 1.00 96.06 446 THR A CA 1
ATOM 3437 C C . THR A 1 446 ? 6.070 -1.303 20.647 1.00 96.06 446 THR A C 1
ATOM 3439 O O . THR A 1 446 ? 6.353 -0.914 19.515 1.00 96.06 446 THR A O 1
ATOM 3442 N N . THR A 1 447 ? 7.005 -1.587 21.557 1.00 95.88 447 THR A N 1
ATOM 3443 C CA . THR A 1 447 ? 8.445 -1.465 21.286 1.00 95.88 447 THR A CA 1
ATOM 3444 C C . THR A 1 447 ? 8.982 -2.631 20.460 1.00 95.88 447 THR A C 1
ATOM 3446 O O . THR A 1 447 ? 9.781 -2.380 19.560 1.00 95.88 447 THR A O 1
ATOM 3449 N N . GLY A 1 448 ? 8.484 -3.857 20.654 1.00 95.81 448 GLY A N 1
ATOM 3450 C CA . GLY A 1 448 ? 8.760 -5.000 19.775 1.00 95.81 448 GLY A CA 1
ATOM 3451 C C . GLY A 1 448 ? 8.220 -4.778 18.357 1.00 95.81 448 GLY A C 1
ATOM 3452 O O . GLY A 1 448 ? 8.930 -4.989 17.371 1.00 95.81 448 GLY A O 1
ATOM 3453 N N . LEU A 1 449 ? 7.001 -4.229 18.235 1.00 96.88 449 LEU A N 1
ATOM 3454 C CA . LEU A 1 449 ? 6.440 -3.789 16.950 1.00 96.88 449 LEU A CA 1
ATOM 3455 C C . LEU A 1 449 ? 7.320 -2.725 16.298 1.00 96.88 449 LEU A C 1
ATOM 3457 O O . LEU A 1 449 ? 7.702 -2.874 15.134 1.00 96.88 449 LEU A O 1
ATOM 3461 N N . ALA A 1 450 ? 7.658 -1.672 17.045 1.00 96.50 450 ALA A N 1
ATOM 3462 C CA . ALA A 1 450 ? 8.470 -0.578 16.538 1.00 96.50 450 ALA A CA 1
ATOM 3463 C C . ALA A 1 450 ? 9.858 -1.048 16.091 1.00 96.50 450 ALA A C 1
ATOM 3465 O O . ALA A 1 450 ? 10.291 -0.685 15.001 1.00 96.50 450 ALA A O 1
ATOM 3466 N N . GLY A 1 451 ? 10.514 -1.899 16.881 1.00 95.62 451 GLY A N 1
ATOM 3467 C CA . GLY A 1 451 ? 11.827 -2.452 16.571 1.00 95.62 451 GLY A CA 1
ATOM 3468 C C . GLY A 1 451 ? 11.819 -3.333 15.326 1.00 95.62 451 GLY A C 1
ATOM 3469 O O . GLY A 1 451 ? 12.646 -3.137 14.434 1.00 95.62 451 GLY A O 1
ATOM 3470 N N . MET A 1 452 ? 10.851 -4.247 15.201 1.00 95.38 452 MET A N 1
ATOM 3471 C CA . MET A 1 452 ? 10.755 -5.086 14.005 1.00 95.38 452 MET A CA 1
ATOM 3472 C C . MET A 1 452 ? 10.421 -4.252 12.763 1.00 95.38 452 MET A C 1
ATOM 3474 O O . MET A 1 452 ? 11.057 -4.416 11.723 1.00 95.38 452 MET A O 1
ATOM 3478 N N . ALA A 1 453 ? 9.484 -3.307 12.858 1.00 96.12 453 ALA A N 1
ATOM 3479 C CA . ALA A 1 453 ? 9.164 -2.415 11.748 1.00 96.12 453 ALA A CA 1
ATOM 3480 C C . ALA A 1 453 ? 10.357 -1.523 11.352 1.00 96.12 453 ALA A C 1
ATOM 3482 O O . ALA A 1 453 ? 10.621 -1.361 10.161 1.00 96.12 453 ALA A O 1
ATOM 3483 N N . LEU A 1 454 ? 11.112 -0.992 12.320 1.00 96.00 454 LEU A N 1
ATOM 3484 C CA . LEU A 1 454 ? 12.320 -0.204 12.068 1.00 96.00 454 LEU A CA 1
ATOM 3485 C C . LEU A 1 454 ? 13.405 -1.045 11.386 1.00 96.00 454 LEU A C 1
ATOM 3487 O O . LEU A 1 454 ? 14.027 -0.569 10.437 1.00 96.00 454 LEU A O 1
ATOM 3491 N N . SER A 1 455 ? 13.578 -2.308 11.792 1.00 94.62 455 SER A N 1
ATOM 3492 C CA . SER A 1 455 ? 14.504 -3.234 11.128 1.00 94.62 455 SER A CA 1
ATOM 3493 C C . SER A 1 455 ? 14.130 -3.460 9.656 1.00 94.62 455 SER A C 1
ATOM 3495 O O . SER A 1 455 ? 14.994 -3.368 8.785 1.00 94.62 455 SER A O 1
ATOM 3497 N N . VAL A 1 456 ? 12.837 -3.634 9.347 1.00 93.75 456 VAL A N 1
ATOM 3498 C CA . VAL A 1 456 ? 12.333 -3.776 7.970 1.00 93.75 456 VAL A CA 1
ATOM 3499 C C . VAL A 1 456 ? 12.554 -2.493 7.165 1.00 93.75 456 VAL A C 1
ATOM 3501 O O . VAL A 1 456 ? 12.976 -2.563 6.011 1.00 93.75 456 VAL A O 1
ATOM 3504 N N . VAL A 1 457 ? 12.322 -1.317 7.759 1.00 94.19 457 VAL A N 1
ATOM 3505 C CA . VAL A 1 457 ? 12.593 -0.017 7.117 1.00 94.19 457 VAL A CA 1
ATOM 3506 C C . VAL A 1 457 ? 14.085 0.134 6.804 1.00 94.19 457 VAL A C 1
ATOM 3508 O O . VAL A 1 457 ? 14.433 0.501 5.682 1.00 94.19 457 VAL A O 1
ATOM 3511 N N . LEU A 1 458 ? 14.971 -0.181 7.753 1.00 93.69 458 LEU A N 1
ATOM 3512 C CA . LEU A 1 458 ? 16.425 -0.126 7.563 1.00 93.69 458 LEU A CA 1
ATOM 3513 C C . LEU A 1 458 ? 16.895 -1.110 6.488 1.00 93.69 458 LEU A C 1
ATOM 3515 O O . LEU A 1 458 ? 17.684 -0.736 5.624 1.00 93.69 458 LEU A O 1
ATOM 3519 N N . MET A 1 459 ? 16.378 -2.339 6.501 1.00 91.69 459 MET A N 1
ATOM 3520 C CA . MET A 1 459 ? 16.636 -3.348 5.472 1.00 91.69 459 MET A CA 1
ATOM 3521 C C . MET A 1 459 ? 16.174 -2.874 4.092 1.00 91.69 459 MET A C 1
ATOM 3523 O O . MET A 1 459 ? 16.904 -3.034 3.118 1.00 91.69 459 MET A O 1
ATOM 3527 N N . PHE A 1 460 ? 14.999 -2.247 3.998 1.00 90.50 460 PHE A N 1
ATOM 3528 C CA . PHE A 1 460 ? 14.498 -1.677 2.750 1.00 90.50 460 PHE A CA 1
ATOM 3529 C C . PHE A 1 460 ? 15.386 -0.536 2.233 1.00 90.50 460 PHE A C 1
ATOM 3531 O O . PHE A 1 460 ? 15.759 -0.543 1.059 1.00 90.50 460 PHE A O 1
ATOM 3538 N N . LEU A 1 461 ? 15.756 0.415 3.097 1.00 90.50 461 LEU A N 1
ATOM 3539 C CA . LEU A 1 461 ? 16.644 1.527 2.743 1.00 90.50 461 LEU A CA 1
ATOM 3540 C C . LEU A 1 461 ? 18.023 1.022 2.296 1.00 90.50 461 LEU A C 1
ATOM 3542 O O . LEU A 1 461 ? 18.507 1.420 1.236 1.00 90.50 461 LEU A O 1
ATOM 3546 N N . TYR A 1 462 ? 18.601 0.079 3.048 1.00 89.88 462 TYR A N 1
ATOM 3547 C CA . TYR A 1 462 ? 19.851 -0.589 2.691 1.00 89.88 462 TYR A CA 1
ATOM 3548 C C . TYR A 1 462 ? 19.737 -1.238 1.314 1.00 89.88 462 TYR A C 1
ATOM 3550 O O . TYR A 1 462 ? 20.559 -0.996 0.430 1.00 89.88 462 TYR A O 1
ATOM 3558 N N . GLN A 1 463 ? 18.673 -2.017 1.101 1.00 87.31 463 GLN A N 1
ATOM 3559 C CA . GLN A 1 463 ? 18.431 -2.667 -0.172 1.00 87.31 463 GLN A CA 1
ATOM 3560 C C . GLN A 1 463 ? 18.367 -1.618 -1.282 1.00 87.31 463 GLN A C 1
ATOM 3562 O O . GLN A 1 463 ? 19.028 -1.817 -2.298 1.00 87.31 463 GLN A O 1
ATOM 3567 N N . SER A 1 464 ? 17.592 -0.530 -1.127 1.00 84.81 464 SER A N 1
ATOM 3568 C CA . SER A 1 464 ? 17.406 0.536 -2.137 1.00 84.81 464 SER A CA 1
ATOM 3569 C C . SER A 1 464 ? 18.725 1.100 -2.657 1.00 84.81 464 SER A C 1
ATOM 3571 O O . SER A 1 464 ? 18.851 1.358 -3.857 1.00 84.81 464 SER A O 1
ATOM 3573 N N . HIS A 1 465 ? 19.710 1.230 -1.767 1.00 82.62 465 HIS A N 1
ATOM 3574 C CA . HIS A 1 465 ? 21.006 1.809 -2.087 1.00 82.62 465 HIS A CA 1
ATOM 3575 C C . HIS A 1 465 ? 22.033 0.789 -2.608 1.00 82.62 465 HIS A C 1
ATOM 3577 O O . HIS A 1 465 ? 22.738 1.061 -3.584 1.00 82.62 465 HIS A O 1
ATOM 3583 N N . PHE A 1 466 ? 22.119 -0.387 -1.975 1.00 81.81 466 PHE A N 1
ATOM 3584 C CA . PHE A 1 466 ? 23.212 -1.342 -2.199 1.00 81.81 466 PHE A CA 1
ATOM 3585 C C . PHE A 1 466 ? 22.868 -2.530 -3.093 1.00 81.81 466 PHE A C 1
ATOM 3587 O O . PHE A 1 466 ? 23.767 -3.278 -3.465 1.00 81.81 466 PHE A O 1
ATOM 3594 N N . GLY A 1 467 ? 21.603 -2.738 -3.463 1.00 80.62 467 GLY A N 1
ATOM 3595 C CA . GLY A 1 467 ? 21.265 -3.876 -4.312 1.00 80.62 467 GLY A CA 1
ATOM 3596 C C . GLY A 1 467 ? 20.652 -5.034 -3.533 1.00 80.62 467 GLY A C 1
ATOM 3597 O O . GLY A 1 467 ? 19.550 -4.911 -2.995 1.00 80.62 467 GLY A O 1
ATOM 3598 N N . SER A 1 468 ? 21.337 -6.177 -3.551 1.00 75.25 468 SER A N 1
ATOM 3599 C CA . SER A 1 468 ? 20.881 -7.428 -2.944 1.00 75.25 468 SER A CA 1
ATOM 3600 C C . SER A 1 468 ? 21.014 -7.390 -1.424 1.00 75.25 468 SER A C 1
ATOM 3602 O O . SER A 1 468 ? 22.103 -7.209 -0.887 1.00 75.25 468 SER A O 1
ATOM 3604 N N . LEU A 1 469 ? 19.902 -7.611 -0.723 1.00 80.25 469 LEU A N 1
ATOM 3605 C CA . LEU A 1 469 ? 19.884 -7.738 0.734 1.00 80.25 469 LEU A CA 1
ATOM 3606 C C . LEU A 1 469 ? 20.183 -9.172 1.192 1.00 80.25 469 LEU A C 1
ATOM 3608 O O . LEU A 1 469 ? 20.658 -9.355 2.306 1.00 80.25 469 LEU A O 1
ATOM 3612 N N . TYR A 1 470 ? 19.914 -10.180 0.354 1.00 76.44 470 TYR A N 1
ATOM 3613 C CA . TYR A 1 470 ? 19.818 -11.587 0.766 1.00 76.44 470 TYR A CA 1
ATOM 3614 C C . TYR A 1 470 ? 21.062 -12.095 1.510 1.00 76.44 470 TYR A C 1
ATOM 3616 O O . TYR A 1 470 ? 20.935 -12.710 2.567 1.00 76.44 470 TYR A O 1
ATOM 3624 N N . LEU A 1 471 ? 22.260 -11.754 1.020 1.00 74.50 471 LEU A N 1
ATOM 3625 C CA . LEU A 1 471 ? 23.535 -12.130 1.647 1.00 74.50 471 LEU A CA 1
ATOM 3626 C C . LEU A 1 471 ? 23.763 -11.461 3.011 1.00 74.50 471 LEU A C 1
ATOM 3628 O O . LEU A 1 471 ? 24.471 -12.000 3.857 1.00 74.50 471 LEU A O 1
ATOM 3632 N N . TYR A 1 472 ? 23.146 -10.303 3.242 1.00 84.44 472 TYR A N 1
ATOM 3633 C CA . TYR A 1 472 ? 23.328 -9.495 4.444 1.00 84.44 472 TYR A CA 1
ATOM 3634 C C . TYR A 1 472 ? 22.210 -9.664 5.473 1.00 84.44 472 TYR A C 1
ATOM 3636 O O . TYR A 1 472 ? 22.385 -9.197 6.594 1.00 84.44 472 TYR A O 1
ATOM 3644 N N . ILE A 1 473 ? 21.096 -10.340 5.155 1.00 87.44 473 ILE A N 1
ATOM 3645 C CA . ILE A 1 473 ? 19.989 -10.545 6.110 1.00 87.44 473 ILE A CA 1
ATOM 3646 C C . ILE A 1 473 ? 20.513 -11.190 7.396 1.00 87.44 473 ILE A C 1
ATOM 3648 O O . ILE A 1 473 ? 20.302 -10.648 8.474 1.00 87.44 473 ILE A O 1
ATOM 3652 N N . GLY A 1 474 ? 21.260 -12.295 7.289 1.00 90.00 474 GLY A N 1
ATOM 3653 C CA . GLY A 1 474 ? 21.803 -12.999 8.457 1.00 90.00 474 GLY A CA 1
ATOM 3654 C C . GLY A 1 474 ? 22.778 -12.152 9.283 1.00 90.00 474 GLY A C 1
ATOM 3655 O O . GLY A 1 474 ? 22.748 -12.200 10.514 1.00 90.00 474 GLY A O 1
ATOM 3656 N N . LEU A 1 475 ? 23.594 -11.326 8.618 1.00 91.25 475 LEU A N 1
ATOM 3657 C CA . LEU A 1 475 ? 24.505 -10.398 9.287 1.00 91.25 475 LEU A CA 1
ATOM 3658 C C . LEU A 1 475 ? 23.730 -9.292 10.010 1.00 91.25 475 LEU A C 1
ATOM 3660 O O . LEU A 1 475 ? 23.932 -9.087 11.202 1.00 91.25 475 LEU A O 1
ATOM 3664 N N . LEU A 1 476 ? 22.817 -8.607 9.318 1.00 92.00 476 LEU A N 1
ATOM 3665 C CA . LEU A 1 476 ? 22.008 -7.526 9.883 1.00 92.00 476 LEU A CA 1
ATOM 3666 C C . LEU A 1 476 ? 21.141 -8.021 11.047 1.00 92.00 476 LEU A C 1
ATOM 3668 O O . LEU A 1 476 ? 21.066 -7.347 12.072 1.00 92.00 476 LEU A O 1
ATOM 3672 N N . SER A 1 477 ? 20.557 -9.219 10.939 1.00 92.56 477 SER A N 1
ATOM 3673 C CA . SER A 1 477 ? 19.829 -9.860 12.037 1.00 92.56 477 SER A CA 1
ATOM 3674 C C . SER A 1 477 ? 20.738 -10.178 13.226 1.00 92.56 477 SER A C 1
ATOM 3676 O O . SER A 1 477 ? 20.355 -9.915 14.361 1.00 92.56 477 SER A O 1
ATOM 3678 N N . SER A 1 478 ? 21.957 -10.674 12.992 1.00 95.56 478 SER A N 1
ATOM 3679 C CA . SER A 1 478 ? 22.937 -10.907 14.066 1.00 95.56 478 SER A CA 1
ATOM 3680 C C . SER A 1 478 ? 23.346 -9.607 14.767 1.00 95.56 478 SER A C 1
ATOM 3682 O O . SER A 1 478 ? 23.411 -9.563 15.993 1.00 95.56 478 SER A O 1
ATOM 3684 N N . VAL A 1 479 ? 23.573 -8.527 14.009 1.00 96.44 479 VAL A N 1
ATOM 3685 C CA . VAL A 1 479 ? 23.890 -7.199 14.562 1.00 96.44 479 VAL A CA 1
ATOM 3686 C C . VAL A 1 479 ? 22.725 -6.647 15.388 1.00 96.44 479 VAL A C 1
ATOM 3688 O O . VAL A 1 479 ? 22.942 -6.121 16.480 1.00 96.44 479 VAL A O 1
ATOM 3691 N N . PHE A 1 480 ? 21.488 -6.813 14.915 1.00 96.44 480 PHE A N 1
ATOM 3692 C CA . PHE A 1 480 ? 20.289 -6.471 15.678 1.00 96.44 480 PHE A CA 1
ATOM 3693 C C . PHE A 1 480 ? 20.212 -7.262 16.995 1.00 96.44 480 PHE A C 1
ATOM 3695 O O . PHE A 1 480 ? 20.043 -6.667 18.058 1.00 96.44 480 PHE A O 1
ATOM 3702 N N . MET A 1 481 ? 20.405 -8.586 16.949 1.00 96.69 481 MET A N 1
ATOM 3703 C CA . MET A 1 481 ? 20.377 -9.451 18.137 1.00 96.69 481 MET A CA 1
ATOM 3704 C C . MET A 1 481 ? 21.472 -9.096 19.149 1.00 96.69 481 MET A C 1
ATOM 3706 O O . MET A 1 481 ? 21.204 -9.059 20.351 1.00 96.69 481 MET A O 1
ATOM 3710 N N . LEU A 1 482 ? 22.684 -8.781 18.679 1.00 97.50 482 LEU A N 1
ATOM 3711 C CA . LEU A 1 482 ? 23.760 -8.271 19.530 1.00 97.50 482 LEU A CA 1
ATOM 3712 C C . LEU A 1 482 ? 23.339 -6.964 20.214 1.00 97.50 482 LEU A C 1
ATOM 3714 O O . LEU A 1 482 ? 23.537 -6.808 21.417 1.00 97.50 482 LEU A O 1
ATOM 3718 N N . GLY A 1 483 ? 22.706 -6.055 19.470 1.00 97.50 483 GLY A N 1
ATOM 3719 C CA . GLY A 1 483 ? 22.112 -4.844 20.023 1.00 97.50 483 GLY A CA 1
ATOM 3720 C C . GLY A 1 483 ? 21.112 -5.147 21.140 1.00 97.50 483 GLY A C 1
ATOM 3721 O O . GLY A 1 483 ? 21.235 -4.604 22.236 1.00 97.50 483 GLY A O 1
ATOM 3722 N N . SER A 1 484 ? 20.162 -6.056 20.911 1.00 96.44 484 SER A N 1
ATOM 3723 C CA . SER A 1 484 ? 19.163 -6.443 21.920 1.00 96.44 484 SER A CA 1
ATOM 3724 C C . SER A 1 484 ? 19.783 -7.059 23.169 1.00 96.44 484 SER A C 1
ATOM 3726 O O . SER A 1 484 ? 19.388 -6.709 24.282 1.00 96.44 484 SER A O 1
ATOM 3728 N N . PHE A 1 485 ? 20.805 -7.901 23.010 1.00 97.25 485 PHE A N 1
ATOM 3729 C CA . PHE A 1 485 ? 21.583 -8.406 24.137 1.00 97.25 485 PHE A CA 1
ATOM 3730 C C . PHE A 1 485 ? 22.224 -7.264 24.937 1.00 97.25 485 PHE A C 1
ATOM 3732 O O . PHE A 1 485 ? 22.059 -7.206 26.156 1.00 97.25 485 PHE A O 1
ATOM 3739 N N . LEU A 1 486 ? 22.904 -6.328 24.265 1.00 97.50 486 LEU A N 1
ATOM 3740 C CA . LEU A 1 486 ? 23.558 -5.193 24.920 1.00 97.50 486 LEU A CA 1
ATOM 3741 C C . LEU A 1 486 ? 22.546 -4.297 25.648 1.00 97.50 486 LEU A C 1
ATOM 3743 O O . LEU A 1 486 ? 22.775 -3.948 26.802 1.00 97.50 486 LEU A O 1
ATOM 3747 N N . GLY A 1 487 ? 21.398 -3.993 25.036 1.00 96.69 487 GLY A N 1
ATOM 3748 C CA . GLY A 1 487 ? 20.336 -3.205 25.673 1.00 96.69 487 GLY A CA 1
ATOM 3749 C C . GLY A 1 487 ? 19.759 -3.871 26.927 1.00 96.69 487 GLY A C 1
ATOM 3750 O O . GLY A 1 487 ? 19.606 -3.226 27.972 1.00 96.69 487 GLY A O 1
ATOM 3751 N N . GLY A 1 488 ? 19.491 -5.179 26.859 1.00 96.19 488 GLY A N 1
ATOM 3752 C CA . GLY A 1 488 ? 19.034 -5.962 28.010 1.00 96.19 488 GLY A CA 1
ATOM 3753 C C . GLY A 1 488 ? 20.094 -6.052 29.110 1.00 96.19 488 GLY A C 1
ATOM 3754 O O . GLY A 1 488 ? 19.795 -5.899 30.294 1.00 96.19 488 GLY A O 1
ATOM 3755 N N . TRP A 1 489 ? 21.360 -6.226 28.738 1.00 96.56 489 TRP A N 1
ATOM 3756 C CA . TRP A 1 489 ? 22.467 -6.246 29.688 1.00 96.56 489 TRP A CA 1
ATOM 3757 C C . TRP A 1 489 ? 22.646 -4.896 30.398 1.00 96.56 489 TRP A C 1
ATOM 3759 O O . TRP A 1 489 ? 22.721 -4.860 31.628 1.00 96.56 489 TRP A O 1
ATOM 3769 N N . THR A 1 490 ? 22.636 -3.781 29.658 1.00 94.56 490 THR A N 1
ATOM 3770 C CA . THR A 1 490 ? 22.783 -2.430 30.221 1.00 94.56 490 THR A CA 1
ATOM 3771 C C . THR A 1 490 ? 21.641 -2.077 31.172 1.00 94.56 490 THR A C 1
ATOM 3773 O O . THR A 1 490 ? 21.894 -1.610 32.282 1.00 94.56 490 THR A O 1
ATOM 3776 N N . SER A 1 491 ? 20.387 -2.329 30.787 1.00 94.00 491 SER A N 1
ATOM 3777 C CA . SER A 1 491 ? 19.235 -2.072 31.665 1.00 94.00 491 SER A CA 1
ATOM 3778 C C . SER A 1 491 ? 19.259 -2.952 32.915 1.00 94.00 491 SER A C 1
ATOM 3780 O O . SER A 1 491 ? 19.073 -2.436 34.014 1.00 94.00 491 SER A O 1
ATOM 3782 N N . ARG A 1 492 ? 19.578 -4.248 32.796 1.00 94.12 492 ARG A N 1
ATOM 3783 C CA . ARG A 1 492 ? 19.746 -5.142 33.955 1.00 94.12 492 ARG A CA 1
ATOM 3784 C C . ARG A 1 492 ? 20.827 -4.639 34.911 1.00 94.12 492 ARG A C 1
ATOM 3786 O O . ARG A 1 492 ? 20.620 -4.646 36.121 1.00 94.12 492 ARG A O 1
ATOM 3793 N N . TRP A 1 493 ? 21.971 -4.213 34.383 1.00 92.69 493 TRP A N 1
ATOM 3794 C CA . TRP A 1 493 ? 23.068 -3.677 35.187 1.00 92.69 493 TRP A CA 1
ATOM 3795 C C . TRP A 1 493 ? 22.680 -2.381 35.914 1.00 92.69 493 TRP A C 1
ATOM 3797 O O . TRP A 1 493 ? 22.972 -2.240 37.101 1.00 92.69 493 TRP A O 1
ATOM 3807 N N . LEU A 1 494 ? 21.964 -1.468 35.245 1.00 90.69 494 LEU A N 1
ATOM 3808 C CA . LEU A 1 494 ? 21.446 -0.240 35.862 1.00 90.69 494 LEU A CA 1
ATOM 3809 C C . LEU A 1 494 ? 20.430 -0.535 36.975 1.00 90.69 494 LEU A C 1
ATOM 3811 O O . LEU A 1 494 ? 20.519 0.052 38.052 1.00 90.69 494 LEU A O 1
ATOM 3815 N N . LEU A 1 495 ? 19.498 -1.464 36.742 1.00 90.25 495 LEU A N 1
ATOM 3816 C CA . LEU A 1 495 ? 18.503 -1.876 37.739 1.00 90.25 495 LEU A CA 1
ATOM 3817 C C . LEU A 1 495 ? 19.160 -2.561 38.947 1.00 90.25 495 LEU A C 1
ATOM 3819 O O . LEU A 1 495 ? 18.811 -2.268 40.089 1.00 90.25 495 LEU A O 1
ATOM 3823 N N . GLY A 1 496 ? 20.165 -3.411 38.712 1.00 87.69 496 GLY A N 1
ATOM 3824 C CA . GLY A 1 496 ? 20.903 -4.104 39.771 1.00 87.69 496 GLY A CA 1
ATOM 3825 C C . GLY A 1 496 ? 21.655 -3.170 40.726 1.00 87.69 496 GLY A C 1
ATOM 3826 O O . GLY A 1 496 ? 21.849 -3.520 41.884 1.00 87.69 496 GLY A O 1
ATOM 3827 N N . ARG A 1 497 ? 22.039 -1.965 40.281 1.00 85.25 497 ARG A N 1
ATOM 3828 C CA . ARG A 1 497 ? 22.687 -0.958 41.141 1.00 85.25 497 ARG A CA 1
ATOM 3829 C C . ARG A 1 497 ? 21.741 -0.263 42.108 1.00 85.25 497 ARG A C 1
ATOM 3831 O O . ARG A 1 497 ? 22.166 0.124 43.190 1.00 85.25 497 ARG A O 1
ATOM 3838 N N . HIS A 1 498 ? 20.493 -0.065 41.704 1.00 77.50 498 HIS A N 1
ATOM 3839 C CA . HIS A 1 498 ? 19.512 0.680 42.490 1.00 77.50 498 HIS A CA 1
ATOM 3840 C C . HIS A 1 498 ? 18.540 -0.227 43.251 1.00 77.50 498 HIS A C 1
ATOM 3842 O O . HIS A 1 498 ? 17.786 0.274 44.080 1.00 77.50 498 HIS A O 1
ATOM 3848 N N . ASN A 1 499 ? 18.559 -1.539 42.977 1.00 77.56 499 ASN A N 1
ATOM 3849 C CA . ASN A 1 499 ? 17.609 -2.538 43.484 1.00 77.56 499 ASN A CA 1
ATOM 3850 C C . ASN A 1 499 ? 16.128 -2.169 43.219 1.00 77.56 499 ASN A C 1
ATOM 3852 O O . ASN A 1 499 ? 15.213 -2.720 43.824 1.00 77.56 499 ASN A O 1
ATOM 3856 N N . ASP A 1 500 ? 15.910 -1.204 42.321 1.00 80.81 500 ASP A N 1
ATOM 3857 C CA . ASP A 1 500 ? 14.635 -0.641 41.897 1.00 80.81 500 ASP A CA 1
ATOM 3858 C C . ASP A 1 500 ? 14.824 0.075 40.536 1.00 80.81 500 ASP A C 1
ATOM 3860 O O . ASP A 1 500 ? 15.947 0.348 40.110 1.00 80.81 500 ASP A O 1
ATOM 3864 N N . GLU A 1 501 ? 13.729 0.389 39.848 1.00 83.56 501 GLU A N 1
ATOM 3865 C CA . GLU A 1 501 ? 13.648 1.216 38.654 1.00 83.56 501 GLU A CA 1
ATOM 3866 C C . GLU A 1 501 ? 13.874 2.703 38.993 1.00 83.56 501 GLU A C 1
ATOM 3868 O O . GLU A 1 501 ? 13.028 3.338 39.637 1.00 83.56 501 GLU A O 1
ATOM 3873 N N . PRO A 1 502 ? 14.966 3.324 38.510 1.00 84.19 502 PRO A N 1
ATOM 3874 C CA . PRO A 1 502 ? 15.153 4.761 38.636 1.00 84.19 502 PRO A CA 1
ATOM 3875 C C . PRO A 1 502 ? 14.061 5.508 37.862 1.00 84.19 502 PRO A C 1
ATOM 3877 O O . PRO A 1 502 ? 13.852 5.256 36.675 1.00 84.19 502 PRO A O 1
ATOM 3880 N N . ARG A 1 503 ? 13.422 6.505 38.492 1.00 82.31 503 ARG A N 1
ATOM 3881 C CA . ARG A 1 503 ? 12.363 7.327 37.866 1.00 82.31 503 ARG A CA 1
ATOM 3882 C C . ARG A 1 503 ? 12.691 7.857 36.454 1.00 82.31 503 ARG A C 1
ATOM 3884 O O . ARG A 1 503 ? 11.785 7.833 35.623 1.00 82.31 503 ARG A O 1
ATOM 3891 N N . PRO A 1 504 ? 13.917 8.336 36.141 1.00 87.75 504 PRO A N 1
ATOM 3892 C CA . PRO A 1 504 ? 14.218 8.841 34.802 1.00 87.75 504 PRO A CA 1
ATOM 3893 C C . PRO A 1 504 ? 14.569 7.747 33.779 1.00 87.75 504 PRO A C 1
ATOM 3895 O O . PRO A 1 504 ? 14.672 8.063 32.598 1.00 87.75 504 PRO A O 1
ATOM 3898 N N . LEU A 1 505 ? 14.752 6.482 34.182 1.00 90.38 505 LEU A N 1
ATOM 3899 C CA . LEU A 1 505 ? 15.286 5.440 33.299 1.00 90.38 505 LEU A CA 1
ATOM 3900 C C . LEU A 1 505 ? 14.380 5.187 32.086 1.00 90.38 505 LEU A C 1
ATOM 3902 O O . LEU A 1 505 ? 14.828 5.320 30.948 1.00 90.38 505 LEU A O 1
ATOM 3906 N N . LEU A 1 506 ? 13.104 4.860 32.312 1.00 90.81 506 LEU A N 1
ATOM 3907 C CA . LEU A 1 506 ? 12.159 4.593 31.226 1.00 90.81 506 LEU A CA 1
ATOM 3908 C C . LEU A 1 506 ? 11.922 5.802 30.295 1.00 90.81 506 LEU A C 1
ATOM 3910 O O . LEU A 1 506 ? 12.020 5.610 29.080 1.00 90.81 506 LEU A O 1
ATOM 3914 N N . PRO A 1 507 ? 11.644 7.035 30.778 1.00 92.12 507 PRO A N 1
ATOM 3915 C CA . PRO A 1 507 ? 11.463 8.177 29.879 1.00 92.12 507 PRO A CA 1
ATOM 3916 C C . PRO A 1 507 ? 12.740 8.527 29.100 1.00 92.12 507 PRO A C 1
ATOM 3918 O O . PRO A 1 507 ? 12.638 8.921 27.938 1.00 92.12 507 PRO A O 1
ATOM 3921 N N . LEU A 1 508 ? 13.931 8.329 29.679 1.00 93.69 508 LEU A N 1
ATOM 3922 C CA . LEU A 1 508 ? 15.197 8.497 28.960 1.00 93.69 508 LEU A CA 1
ATOM 3923 C C . LEU A 1 508 ? 15.352 7.449 27.851 1.00 93.69 508 LEU A C 1
ATOM 3925 O O . LEU A 1 508 ? 15.693 7.806 26.728 1.00 93.69 508 LEU A O 1
ATOM 3929 N N . CYS A 1 509 ? 15.039 6.180 28.132 1.00 94.94 509 CYS A N 1
ATOM 3930 C CA . CYS A 1 509 ? 15.081 5.110 27.131 1.00 94.94 509 CYS A CA 1
ATOM 3931 C C . CYS A 1 509 ? 14.091 5.364 25.985 1.00 94.94 509 CYS A C 1
ATOM 3933 O O . CYS A 1 509 ? 14.441 5.192 24.821 1.00 94.94 509 CYS A O 1
ATOM 3935 N N . LEU A 1 510 ? 12.860 5.794 26.289 1.00 95.31 510 LEU A N 1
ATOM 3936 C CA . LEU A 1 510 ? 11.864 6.162 25.274 1.00 95.31 510 LEU A CA 1
ATOM 3937 C C . LEU A 1 510 ? 12.326 7.365 24.440 1.00 95.31 510 LEU A C 1
ATOM 3939 O O . LEU A 1 510 ? 12.231 7.329 23.217 1.00 95.31 510 LEU A O 1
ATOM 3943 N N . SER A 1 511 ? 12.885 8.399 25.074 1.00 95.50 511 SER A N 1
ATOM 3944 C CA . SER A 1 511 ? 13.405 9.580 24.369 1.00 95.50 511 SER A CA 1
ATOM 3945 C C . SER A 1 511 ? 14.595 9.235 23.468 1.00 95.50 511 SER A C 1
ATOM 3947 O O . SER A 1 511 ? 14.654 9.686 22.327 1.00 95.50 511 SER A O 1
ATOM 3949 N N . ALA A 1 512 ? 15.512 8.387 23.942 1.00 95.75 512 ALA A N 1
ATOM 3950 C CA . ALA A 1 512 ? 16.634 7.897 23.147 1.00 95.75 512 ALA A CA 1
ATOM 3951 C C . ALA A 1 512 ? 16.158 7.065 21.945 1.00 95.75 512 ALA A C 1
ATOM 3953 O O . ALA A 1 512 ? 16.674 7.241 20.845 1.00 95.75 512 ALA A O 1
ATOM 3954 N N . HIS A 1 513 ? 15.132 6.225 22.121 1.00 96.81 513 HIS A N 1
ATOM 3955 C CA . HIS A 1 513 ? 14.534 5.449 21.032 1.00 96.81 513 HIS A CA 1
ATOM 3956 C C . HIS A 1 513 ? 13.886 6.355 19.974 1.00 96.81 513 HIS A C 1
ATOM 3958 O O . HIS A 1 513 ? 14.120 6.170 18.780 1.00 96.81 513 HIS A O 1
ATOM 3964 N N . LEU A 1 514 ? 13.149 7.392 20.391 1.00 96.75 514 LEU A N 1
ATOM 3965 C CA . LEU A 1 514 ? 12.626 8.415 19.477 1.00 96.75 514 LEU A CA 1
ATOM 3966 C C . LEU A 1 514 ? 13.755 9.139 18.726 1.00 96.75 514 LEU A C 1
ATOM 3968 O O . LEU A 1 514 ? 13.644 9.354 17.520 1.00 96.75 514 LEU A O 1
ATOM 3972 N N . GLY A 1 515 ? 14.862 9.451 19.407 1.00 96.38 515 GLY A N 1
ATOM 3973 C CA . GLY A 1 515 ? 16.074 9.990 18.786 1.00 96.38 515 GLY A CA 1
ATOM 3974 C C . GLY A 1 515 ? 16.695 9.039 17.757 1.00 96.38 515 GLY A C 1
ATOM 3975 O O . GLY A 1 515 ? 17.092 9.475 16.680 1.00 96.38 515 GLY A O 1
ATOM 3976 N N . GLY A 1 516 ? 16.709 7.732 18.035 1.00 95.94 516 GLY A N 1
ATOM 3977 C CA . GLY A 1 516 ? 17.141 6.701 17.090 1.00 95.94 516 GLY A CA 1
ATOM 3978 C C . GLY A 1 516 ? 16.273 6.644 15.832 1.00 95.94 516 GLY A C 1
ATOM 3979 O O . GLY A 1 516 ? 16.800 6.608 14.724 1.00 95.94 516 GLY A O 1
ATOM 3980 N N . ILE A 1 517 ? 14.946 6.715 15.981 1.00 96.62 517 ILE A N 1
ATOM 3981 C CA . ILE A 1 517 ? 14.010 6.804 14.846 1.00 96.62 517 ILE A CA 1
ATOM 3982 C C . ILE A 1 517 ? 14.260 8.093 14.042 1.00 96.62 517 ILE A C 1
ATOM 3984 O O . ILE A 1 517 ? 14.306 8.055 12.810 1.00 96.62 517 ILE A O 1
ATOM 3988 N N . ALA A 1 518 ? 14.482 9.222 14.721 1.00 95.94 518 ALA A N 1
ATOM 3989 C CA . ALA A 1 518 ? 14.812 10.492 14.079 1.00 95.94 518 ALA A CA 1
ATOM 3990 C C . ALA A 1 518 ? 16.154 10.446 13.324 1.00 95.94 518 ALA A C 1
ATOM 3992 O O . ALA A 1 518 ? 16.259 11.018 12.241 1.00 95.94 518 ALA A O 1
ATOM 3993 N N . ALA A 1 519 ? 17.152 9.711 13.825 1.00 95.31 519 ALA A N 1
ATOM 3994 C CA . ALA A 1 519 ? 18.424 9.510 13.130 1.00 95.31 519 ALA A CA 1
ATOM 3995 C C . ALA A 1 519 ? 18.245 8.791 11.779 1.00 95.31 519 ALA A C 1
ATOM 3997 O O . ALA A 1 519 ? 18.929 9.118 10.811 1.00 95.31 519 ALA A O 1
ATOM 3998 N N . VAL A 1 520 ? 17.286 7.860 11.676 1.00 94.88 520 VAL A N 1
ATOM 3999 C CA . VAL A 1 520 ? 16.956 7.194 10.402 1.00 94.88 520 VAL A CA 1
ATOM 4000 C C . VAL A 1 520 ? 16.266 8.152 9.423 1.00 94.88 520 VAL A C 1
ATOM 4002 O O . VAL A 1 520 ? 16.523 8.079 8.223 1.00 94.88 520 VAL A O 1
ATOM 4005 N N . LEU A 1 521 ? 15.433 9.082 9.909 1.00 92.12 521 LEU A N 1
ATOM 4006 C CA . LEU A 1 521 ? 14.773 10.092 9.065 1.00 92.12 521 LEU A CA 1
ATOM 4007 C C . LEU A 1 521 ? 15.775 11.009 8.349 1.00 92.12 521 LEU A C 1
ATOM 4009 O O . LEU A 1 521 ? 15.561 11.374 7.192 1.00 92.12 521 LEU A O 1
ATOM 4013 N N . VAL A 1 522 ? 16.870 11.359 9.023 1.00 92.75 522 VAL A N 1
ATOM 4014 C CA . VAL A 1 522 ? 17.912 12.254 8.494 1.00 92.75 522 VAL A CA 1
ATOM 4015 C C . VAL A 1 522 ? 19.067 11.513 7.813 1.00 92.75 522 VAL A C 1
ATOM 4017 O O . VAL A 1 522 ? 20.047 12.142 7.417 1.00 92.75 522 VAL A O 1
ATOM 4020 N N . LEU A 1 523 ? 18.969 10.188 7.651 1.00 90.19 523 LEU A N 1
ATOM 4021 C CA . LEU A 1 523 ? 20.024 9.376 7.044 1.00 90.19 523 LEU A CA 1
ATOM 4022 C C . LEU A 1 523 ? 20.289 9.827 5.589 1.00 90.19 523 LEU A C 1
ATOM 4024 O O . LEU A 1 523 ? 19.357 9.816 4.771 1.00 90.19 523 LEU A O 1
ATOM 4028 N N . PRO A 1 524 ? 21.530 10.218 5.234 1.00 86.56 524 PRO A N 1
ATOM 4029 C CA . PRO A 1 524 ? 21.857 10.650 3.881 1.00 86.56 524 PRO A CA 1
ATOM 4030 C C . PRO A 1 524 ? 21.797 9.493 2.881 1.00 86.56 524 PRO A C 1
ATOM 4032 O O . PRO A 1 524 ? 22.069 8.339 3.210 1.00 86.56 524 PRO A O 1
ATOM 4035 N N . GLU A 1 525 ? 21.503 9.819 1.622 1.00 73.94 525 GLU A N 1
ATOM 4036 C CA . GLU A 1 525 ? 21.367 8.831 0.544 1.00 73.94 525 GLU A CA 1
ATOM 4037 C C . GLU A 1 525 ? 22.667 8.079 0.231 1.00 73.94 525 GLU A C 1
ATOM 4039 O O . GLU A 1 525 ? 22.590 7.007 -0.346 1.00 73.94 525 GLU A O 1
ATOM 4044 N N . GLY A 1 526 ? 23.836 8.590 0.635 1.00 76.31 526 GLY A N 1
ATOM 4045 C CA . GLY A 1 526 ? 25.147 7.941 0.484 1.00 76.31 526 GLY A CA 1
ATOM 4046 C C . GLY A 1 526 ? 25.698 7.296 1.762 1.00 76.31 526 GLY A C 1
ATOM 4047 O O . GLY A 1 526 ? 26.910 7.126 1.878 1.00 76.31 526 GLY A O 1
ATOM 4048 N N . ALA A 1 527 ? 24.853 7.006 2.756 1.00 88.44 527 ALA A N 1
ATOM 4049 C CA . ALA A 1 527 ? 25.295 6.396 4.009 1.00 88.44 527 ALA A CA 1
ATOM 4050 C C . ALA A 1 527 ? 25.990 5.043 3.770 1.00 88.44 527 ALA A C 1
ATOM 4052 O O . ALA A 1 527 ? 25.495 4.206 3.017 1.00 88.44 527 ALA A O 1
ATOM 4053 N N . SER A 1 528 ? 27.127 4.814 4.434 1.00 91.81 528 SER A N 1
ATOM 4054 C CA . SER A 1 528 ? 27.913 3.584 4.279 1.00 91.81 528 SER A CA 1
ATOM 4055 C C . SER A 1 528 ? 27.194 2.359 4.870 1.00 91.81 528 SER A C 1
ATOM 4057 O O . SER A 1 528 ? 26.388 2.509 5.793 1.00 91.81 528 SER A O 1
ATOM 4059 N N . PRO A 1 529 ? 27.519 1.122 4.435 1.00 90.94 529 PRO A N 1
ATOM 4060 C CA . PRO A 1 529 ? 26.975 -0.098 5.043 1.00 90.94 529 PRO A CA 1
ATOM 4061 C C . PRO A 1 529 ? 27.174 -0.160 6.565 1.00 90.94 529 PRO A C 1
ATOM 4063 O O . PRO A 1 529 ? 26.320 -0.669 7.289 1.00 90.94 529 PRO A O 1
ATOM 4066 N N . PHE A 1 530 ? 28.278 0.409 7.057 1.00 92.50 530 PHE A N 1
ATOM 4067 C CA . PHE A 1 530 ? 28.572 0.500 8.483 1.00 92.50 530 PHE A CA 1
ATOM 4068 C C . PHE A 1 530 ? 27.563 1.380 9.235 1.00 92.50 530 PHE A C 1
ATOM 4070 O O . PHE A 1 530 ? 27.106 0.994 10.307 1.00 92.50 530 PHE A O 1
ATOM 4077 N N . ALA A 1 531 ? 27.143 2.514 8.663 1.00 93.94 531 ALA A N 1
ATOM 4078 C CA . ALA A 1 531 ? 26.115 3.362 9.269 1.00 93.94 531 ALA A CA 1
ATOM 4079 C C . ALA A 1 531 ? 24.780 2.611 9.432 1.00 93.94 531 ALA A C 1
ATOM 4081 O O . ALA A 1 531 ? 24.145 2.695 10.484 1.00 93.94 531 ALA A O 1
ATOM 4082 N N . TYR A 1 532 ? 24.392 1.807 8.435 1.00 93.50 532 TYR A N 1
ATOM 4083 C CA . TYR A 1 532 ? 23.217 0.934 8.535 1.00 93.50 532 TYR A CA 1
ATOM 4084 C C . TYR A 1 532 ? 23.374 -0.132 9.624 1.00 93.50 532 TYR A C 1
ATOM 4086 O O . TYR A 1 532 ? 22.424 -0.377 10.365 1.00 93.50 532 TYR A O 1
ATOM 4094 N N . ALA A 1 533 ? 24.558 -0.736 9.763 1.00 94.38 533 ALA A N 1
ATOM 4095 C CA . ALA A 1 533 ? 24.832 -1.697 10.830 1.00 94.38 533 ALA A CA 1
ATOM 4096 C C . ALA A 1 533 ? 24.735 -1.054 12.227 1.00 94.38 533 ALA A C 1
ATOM 4098 O O . ALA A 1 533 ? 24.132 -1.640 13.122 1.00 94.38 533 ALA A O 1
ATOM 4099 N N . VAL A 1 534 ? 25.247 0.171 12.408 1.00 96.00 534 VAL A N 1
ATOM 4100 C CA . VAL A 1 534 ? 25.132 0.923 13.673 1.00 96.00 534 VAL A CA 1
ATOM 4101 C C . VAL A 1 534 ? 23.672 1.228 14.008 1.00 96.00 534 VAL A C 1
ATOM 4103 O O . VAL A 1 534 ? 23.242 0.994 15.136 1.00 96.00 534 VAL A O 1
ATOM 4106 N N . LEU A 1 535 ? 22.883 1.700 13.038 1.00 96.00 535 LEU A N 1
ATOM 4107 C CA . LEU A 1 535 ? 21.451 1.953 13.238 1.00 96.00 535 LEU A CA 1
ATOM 4108 C C . LEU A 1 535 ? 20.676 0.664 13.533 1.00 96.00 535 LEU A C 1
ATOM 4110 O O . LEU A 1 535 ? 19.779 0.666 14.374 1.00 96.00 535 LEU A O 1
ATOM 4114 N N . MET A 1 536 ? 21.049 -0.445 12.889 1.00 96.31 536 MET A N 1
ATOM 4115 C CA . MET A 1 536 ? 20.468 -1.762 13.145 1.00 96.31 536 MET A CA 1
ATOM 4116 C C . MET A 1 536 ? 20.782 -2.252 14.566 1.00 96.31 536 MET A C 1
ATOM 4118 O O . MET A 1 536 ? 19.879 -2.692 15.277 1.00 96.31 536 MET A O 1
ATOM 4122 N N . ALA A 1 537 ? 22.033 -2.109 15.019 1.00 97.00 537 ALA A N 1
ATOM 4123 C CA . ALA A 1 537 ? 22.427 -2.406 16.396 1.00 97.00 537 ALA A CA 1
ATOM 4124 C C . ALA A 1 537 ? 21.672 -1.519 17.396 1.00 97.00 537 ALA A C 1
ATOM 4126 O O . ALA A 1 537 ? 21.141 -2.022 18.382 1.00 97.00 537 ALA A O 1
ATOM 4127 N N . GLY A 1 538 ? 21.568 -0.214 17.121 1.00 96.00 538 GLY A N 1
ATOM 4128 C CA . GLY A 1 538 ? 20.819 0.737 17.944 1.00 96.00 538 GLY A CA 1
ATOM 4129 C C . GLY A 1 538 ? 19.338 0.372 18.063 1.00 96.00 538 GLY A C 1
ATOM 4130 O O . GLY A 1 538 ? 18.800 0.345 19.168 1.00 96.00 538 GLY A O 1
ATOM 4131 N N . SER A 1 539 ? 18.696 -0.006 16.953 1.00 95.56 539 SER A N 1
ATOM 4132 C CA . SER A 1 539 ? 17.329 -0.541 16.965 1.00 95.56 539 SER A CA 1
ATOM 4133 C C . SER A 1 539 ? 17.213 -1.775 17.864 1.00 95.56 539 SER A C 1
ATOM 4135 O O . SER A 1 539 ? 16.252 -1.885 18.623 1.00 95.56 539 SER A O 1
ATOM 4137 N N . GLY A 1 540 ? 18.195 -2.680 17.810 1.00 96.69 540 GLY A N 1
ATOM 4138 C CA . GLY A 1 540 ? 18.273 -3.838 18.695 1.00 96.69 540 GLY A CA 1
ATOM 4139 C C . GLY A 1 540 ? 18.376 -3.439 20.167 1.00 96.69 540 GLY A C 1
ATOM 4140 O O . GLY A 1 540 ? 17.603 -3.939 20.985 1.00 96.69 540 GLY A O 1
ATOM 4141 N N . VAL A 1 541 ? 19.275 -2.502 20.499 1.00 97.38 541 VAL A N 1
ATOM 4142 C CA . VAL A 1 541 ? 19.467 -1.963 21.861 1.00 97.38 541 VAL A CA 1
ATOM 4143 C C . VAL A 1 541 ? 18.157 -1.437 22.429 1.00 97.38 541 VAL A C 1
ATOM 4145 O O . VAL A 1 541 ? 17.815 -1.769 23.566 1.00 97.38 541 VAL A O 1
ATOM 4148 N N . PHE A 1 542 ? 17.399 -0.668 21.644 1.00 94.75 542 PHE A N 1
ATOM 4149 C CA . PHE A 1 542 ? 16.114 -0.147 22.097 1.00 94.75 542 PHE A CA 1
ATOM 4150 C C . PHE A 1 542 ? 15.097 -1.252 22.365 1.00 94.75 542 PHE A C 1
ATOM 4152 O O . PHE A 1 542 ? 14.387 -1.155 23.351 1.00 94.75 542 PHE A O 1
ATOM 4159 N N . VAL A 1 543 ? 15.046 -2.335 21.590 1.00 94.12 543 VAL A N 1
ATOM 4160 C CA . VAL A 1 543 ? 14.164 -3.470 21.927 1.00 94.12 543 VAL A CA 1
ATOM 4161 C C . VAL A 1 543 ? 14.621 -4.162 23.216 1.00 94.12 543 VAL A C 1
ATOM 4163 O O . VAL A 1 543 ? 13.813 -4.438 24.102 1.00 94.12 543 VAL A O 1
ATOM 4166 N N . GLY A 1 544 ? 15.928 -4.382 23.371 1.00 95.75 544 GLY A N 1
ATOM 4167 C CA . GLY A 1 544 ? 16.491 -5.086 24.523 1.00 95.75 544 GLY A CA 1
ATOM 4168 C C . GLY A 1 544 ? 16.331 -4.356 25.859 1.00 95.75 544 GLY A C 1
ATOM 4169 O O . GLY A 1 544 ? 16.109 -4.994 26.888 1.00 95.75 544 GLY A O 1
ATOM 4170 N N . VAL A 1 545 ? 16.423 -3.020 25.864 1.00 96.50 545 VAL A N 1
ATOM 4171 C CA . VAL A 1 545 ? 16.434 -2.211 27.099 1.00 96.50 545 VAL A CA 1
ATOM 4172 C C . VAL A 1 545 ? 15.135 -2.315 27.904 1.00 96.50 545 VAL A C 1
ATOM 4174 O O . VAL A 1 545 ? 15.149 -2.163 29.126 1.00 96.50 545 VAL A O 1
ATOM 4177 N N . TYR A 1 546 ? 14.007 -2.593 27.246 1.00 95.56 546 TYR A N 1
ATOM 4178 C CA . TYR A 1 546 ? 12.701 -2.624 27.903 1.00 95.56 546 TYR A CA 1
ATOM 4179 C C . TYR A 1 546 ? 12.413 -3.945 28.623 1.00 95.56 546 TYR A C 1
ATOM 4181 O O . TYR A 1 546 ? 11.613 -3.940 29.558 1.00 95.56 546 TYR A O 1
ATOM 4189 N N . PHE A 1 547 ? 13.073 -5.052 28.262 1.00 94.81 547 PHE A N 1
ATOM 4190 C CA . PHE A 1 547 ? 12.801 -6.375 28.840 1.00 94.81 547 PHE A CA 1
ATOM 4191 C C . PHE A 1 547 ? 13.035 -6.424 30.361 1.00 94.81 547 PHE A C 1
ATOM 4193 O O . PHE A 1 547 ? 12.098 -6.762 31.088 1.00 94.81 547 PHE A O 1
ATOM 4200 N N . PRO A 1 548 ? 14.216 -6.045 30.896 1.00 94.62 548 PRO A N 1
ATOM 4201 C CA . PRO A 1 548 ? 14.436 -6.042 32.346 1.00 94.62 548 PRO A CA 1
ATOM 4202 C C . PRO A 1 548 ? 13.561 -5.031 33.092 1.00 94.62 548 PRO A C 1
ATOM 4204 O O . PRO A 1 548 ? 13.125 -5.309 34.207 1.00 94.62 548 PRO A O 1
ATOM 4207 N N . ILE A 1 549 ? 13.264 -3.881 32.472 1.00 93.00 549 ILE A N 1
ATOM 4208 C CA . ILE A 1 549 ? 12.377 -2.860 33.051 1.00 93.00 549 ILE A CA 1
ATOM 4209 C C . ILE A 1 549 ? 10.957 -3.426 33.200 1.00 93.00 549 ILE A C 1
ATOM 4211 O O . ILE A 1 549 ? 10.360 -3.343 34.273 1.00 93.00 549 ILE A O 1
ATOM 4215 N N . ALA A 1 550 ? 10.419 -4.042 32.146 1.00 93.00 550 ALA A N 1
ATOM 4216 C CA . ALA A 1 550 ? 9.095 -4.650 32.166 1.00 93.00 550 ALA A CA 1
ATOM 4217 C C . ALA A 1 550 ? 9.029 -5.857 33.117 1.00 93.00 550 ALA A C 1
ATOM 4219 O O . ALA A 1 550 ? 8.044 -5.998 33.840 1.00 93.00 550 ALA A O 1
ATOM 4220 N N . ALA A 1 551 ? 10.085 -6.675 33.187 1.00 92.56 551 ALA A N 1
ATOM 4221 C CA . ALA A 1 551 ? 10.176 -7.796 34.123 1.00 92.56 551 ALA A CA 1
ATOM 4222 C C . ALA A 1 551 ? 10.071 -7.335 35.585 1.00 92.56 551 ALA A C 1
ATOM 4224 O O . ALA A 1 551 ? 9.224 -7.841 36.321 1.00 92.56 551 ALA A O 1
ATOM 4225 N N . LEU A 1 552 ? 10.850 -6.319 35.980 1.00 89.75 552 LEU A N 1
ATOM 4226 C CA . LEU A 1 552 ? 10.797 -5.745 37.329 1.00 89.75 552 LEU A CA 1
ATOM 4227 C C . LEU A 1 552 ? 9.408 -5.172 37.647 1.00 89.75 552 LEU A C 1
ATOM 4229 O O . LEU A 1 552 ? 8.884 -5.344 38.747 1.00 89.75 552 LEU A O 1
ATOM 4233 N N . ARG A 1 553 ? 8.777 -4.506 36.674 1.00 87.75 553 ARG A N 1
ATOM 4234 C CA . ARG A 1 553 ? 7.417 -3.970 36.821 1.00 87.75 553 ARG A CA 1
ATOM 4235 C C . ARG A 1 553 ? 6.368 -5.067 37.016 1.00 87.75 553 ARG A C 1
ATOM 4237 O O . ARG A 1 553 ? 5.482 -4.908 37.854 1.00 87.75 553 ARG A O 1
ATOM 4244 N N . LEU A 1 554 ? 6.462 -6.173 36.278 1.00 87.44 554 LEU A N 1
ATOM 4245 C CA . LEU A 1 554 ? 5.565 -7.325 36.423 1.00 87.44 554 LEU A CA 1
ATOM 4246 C C . LEU A 1 554 ? 5.765 -8.038 37.766 1.00 87.44 554 LEU A C 1
ATOM 4248 O O . LEU A 1 554 ? 4.781 -8.402 38.413 1.00 87.44 554 LEU A O 1
ATOM 4252 N N . GLU A 1 555 ? 7.012 -8.183 38.210 1.00 85.75 555 GLU A N 1
ATOM 4253 C CA . GLU A 1 555 ? 7.356 -8.737 39.522 1.00 85.75 555 GLU A CA 1
ATOM 4254 C C . GLU A 1 555 ? 6.770 -7.880 40.655 1.00 85.75 555 GLU A C 1
ATOM 4256 O O . GLU A 1 555 ? 6.053 -8.391 41.516 1.00 85.75 555 GLU A O 1
ATOM 4261 N N . LYS A 1 556 ? 6.949 -6.553 40.592 1.00 83.88 556 LYS A N 1
ATOM 4262 C CA . LYS A 1 556 ? 6.329 -5.596 41.528 1.00 83.88 556 LYS A CA 1
ATOM 4263 C C . LYS A 1 556 ? 4.802 -5.618 41.514 1.00 83.88 556 LYS A C 1
ATOM 4265 O O . LYS A 1 556 ? 4.175 -5.237 42.500 1.00 83.88 556 LYS A O 1
ATOM 4270 N N . ALA A 1 557 ? 4.197 -6.045 40.409 1.00 78.94 557 ALA A N 1
ATOM 4271 C CA . ALA A 1 557 ? 2.756 -6.239 40.293 1.00 78.94 557 ALA A CA 1
ATOM 4272 C C . ALA A 1 557 ? 2.279 -7.606 40.829 1.00 78.94 557 ALA A C 1
ATOM 4274 O O . ALA A 1 557 ? 1.103 -7.943 40.683 1.00 78.94 557 ALA A O 1
ATOM 4275 N N . GLY A 1 558 ? 3.170 -8.400 41.433 1.00 80.88 558 GLY A N 1
ATOM 4276 C CA . GLY A 1 558 ? 2.860 -9.693 42.043 1.00 80.88 558 GLY A CA 1
ATOM 4277 C C . GLY A 1 558 ? 2.802 -10.864 41.058 1.00 80.88 558 GLY A C 1
ATOM 4278 O O . GLY A 1 558 ? 2.238 -11.908 41.388 1.00 80.88 558 GLY A O 1
ATOM 4279 N N . ARG A 1 559 ? 3.341 -10.724 39.837 1.00 82.38 559 ARG A N 1
ATOM 4280 C CA . ARG A 1 559 ? 3.455 -11.847 38.891 1.00 82.38 559 ARG A CA 1
ATOM 4281 C C . ARG A 1 559 ? 4.655 -12.723 39.254 1.00 82.38 559 ARG A C 1
ATOM 4283 O O . ARG A 1 559 ? 5.731 -12.216 39.550 1.00 82.38 559 ARG A O 1
ATOM 4290 N N . SER A 1 560 ? 4.487 -14.044 39.174 1.00 88.25 560 SER A N 1
ATOM 4291 C CA . SER A 1 560 ? 5.613 -14.977 39.293 1.00 88.25 560 SER A CA 1
ATOM 4292 C C . SER A 1 560 ? 6.589 -14.803 38.125 1.00 88.25 560 SER A C 1
ATOM 4294 O O . SER A 1 560 ? 6.177 -14.425 37.028 1.00 88.25 560 SER A O 1
ATOM 4296 N N . ALA A 1 561 ? 7.865 -15.145 38.326 1.00 88.50 561 ALA A N 1
ATOM 4297 C CA . ALA A 1 561 ? 8.885 -15.049 37.278 1.00 88.50 561 ALA A CA 1
ATOM 4298 C C . ALA A 1 561 ? 8.500 -15.818 35.998 1.00 88.50 561 ALA A C 1
ATOM 4300 O O . ALA A 1 561 ? 8.687 -15.312 34.895 1.00 88.50 561 ALA A O 1
ATOM 4301 N N . ALA A 1 562 ? 7.889 -17.001 36.140 1.00 89.12 562 ALA A N 1
ATOM 4302 C CA . ALA A 1 562 ? 7.404 -17.790 35.006 1.00 89.12 562 ALA A CA 1
ATOM 4303 C C . ALA A 1 562 ? 6.266 -17.085 34.245 1.00 89.12 562 ALA A C 1
ATOM 4305 O O . ALA A 1 562 ? 6.286 -17.024 33.019 1.00 89.12 562 ALA A O 1
ATOM 4306 N N . ALA A 1 563 ? 5.292 -16.509 34.961 1.00 86.44 563 ALA A N 1
ATOM 4307 C CA . ALA A 1 563 ? 4.189 -15.779 34.338 1.00 86.44 563 ALA A CA 1
ATOM 4308 C C . ALA A 1 563 ? 4.655 -14.465 33.691 1.00 86.44 563 ALA A C 1
ATOM 4310 O O . ALA A 1 563 ? 4.150 -14.090 32.635 1.00 86.44 563 ALA A O 1
ATOM 4311 N N . ALA A 1 564 ? 5.617 -13.775 34.312 1.00 89.31 564 ALA A N 1
ATOM 4312 C CA . ALA A 1 564 ? 6.230 -12.581 33.748 1.00 89.31 564 ALA A CA 1
ATOM 4313 C C . ALA A 1 564 ? 6.989 -12.919 32.459 1.00 89.31 564 ALA A C 1
ATOM 4315 O O . ALA A 1 564 ? 6.717 -12.304 31.435 1.00 89.31 564 ALA A O 1
ATOM 4316 N N . GLY A 1 565 ? 7.852 -13.942 32.475 1.00 92.19 565 GLY A N 1
ATOM 4317 C CA . GLY A 1 565 ? 8.578 -14.405 31.288 1.00 92.19 565 GLY A CA 1
ATOM 4318 C C . GLY A 1 565 ? 7.649 -14.765 30.125 1.00 92.19 565 GLY A C 1
ATOM 4319 O O . GLY A 1 565 ? 7.827 -14.245 29.028 1.00 92.19 565 GLY A O 1
ATOM 4320 N N . ALA A 1 566 ? 6.602 -15.556 30.390 1.00 92.06 566 ALA A N 1
ATOM 4321 C CA . ALA A 1 566 ? 5.617 -15.933 29.375 1.00 92.06 566 ALA A CA 1
ATOM 4322 C C . ALA A 1 566 ? 4.861 -14.725 28.793 1.00 92.06 566 ALA A C 1
ATOM 4324 O O . ALA A 1 566 ? 4.597 -14.679 27.593 1.00 92.06 566 ALA A O 1
ATOM 4325 N N . SER A 1 567 ? 4.515 -13.737 29.627 1.00 90.12 567 SER A N 1
ATOM 4326 C CA . SER A 1 567 ? 3.858 -12.512 29.157 1.00 90.12 567 SER A CA 1
ATOM 4327 C C . SER A 1 567 ? 4.792 -11.688 28.263 1.00 90.12 567 SER A C 1
ATOM 4329 O O . SER A 1 567 ? 4.411 -11.330 27.150 1.00 90.12 567 SER A O 1
ATOM 4331 N N . LEU A 1 568 ? 6.037 -11.456 28.696 1.00 94.81 568 LEU A N 1
ATOM 4332 C CA . LEU A 1 568 ? 7.026 -10.702 27.917 1.00 94.81 568 LEU A CA 1
ATOM 4333 C C . LEU A 1 568 ? 7.270 -11.335 26.540 1.00 94.81 568 LEU A C 1
ATOM 4335 O O . LEU A 1 568 ? 7.217 -10.635 25.534 1.00 94.81 568 LEU A O 1
ATOM 4339 N N . GLU A 1 569 ? 7.473 -12.653 26.487 1.00 94.75 569 GLU A N 1
ATOM 4340 C CA . GLU A 1 569 ? 7.690 -13.390 25.235 1.00 94.75 569 GLU A CA 1
ATOM 4341 C C . GLU A 1 569 ? 6.472 -13.311 24.301 1.00 94.75 569 GLU A C 1
ATOM 4343 O O . GLU A 1 569 ? 6.604 -13.016 23.112 1.00 94.75 569 GLU A O 1
ATOM 4348 N N . MET A 1 570 ? 5.262 -13.500 24.840 1.00 95.75 570 MET A N 1
ATOM 4349 C CA . MET A 1 570 ? 4.026 -13.426 24.059 1.00 95.75 570 MET A CA 1
ATOM 4350 C C . MET A 1 570 ? 3.824 -12.042 23.433 1.00 95.75 570 MET A C 1
ATOM 4352 O O . MET A 1 570 ? 3.506 -11.941 22.244 1.00 95.75 570 MET A O 1
ATOM 4356 N N . PHE A 1 571 ? 3.979 -10.974 24.219 1.00 95.81 571 PHE A N 1
ATOM 4357 C CA . PHE A 1 571 ? 3.758 -9.614 23.732 1.00 95.81 571 PHE A CA 1
ATOM 4358 C C . PHE A 1 571 ? 4.872 -9.142 22.792 1.00 95.81 571 PHE A C 1
ATOM 4360 O O . PHE A 1 571 ? 4.563 -8.434 21.834 1.00 95.81 571 PHE A O 1
ATOM 4367 N N . ASP A 1 572 ? 6.122 -9.573 22.985 1.00 95.56 572 ASP A N 1
ATOM 4368 C CA . ASP A 1 572 ? 7.214 -9.275 22.052 1.00 95.56 572 ASP A CA 1
ATOM 4369 C C . ASP A 1 572 ? 6.986 -9.948 20.694 1.00 95.56 572 ASP A C 1
ATOM 4371 O O . ASP A 1 572 ? 7.007 -9.281 19.661 1.00 95.56 572 ASP A O 1
ATOM 4375 N N . HIS A 1 573 ? 6.651 -11.242 20.676 1.00 95.75 573 HIS A N 1
ATOM 4376 C CA . HIS A 1 573 ? 6.354 -11.952 19.432 1.00 95.75 573 HIS A CA 1
ATOM 4377 C C . HIS A 1 573 ? 5.115 -11.414 18.719 1.00 95.75 573 HIS A C 1
ATOM 4379 O O . HIS A 1 573 ? 5.133 -11.257 17.496 1.00 95.75 573 HIS A O 1
ATOM 4385 N N . LEU A 1 574 ? 4.050 -11.085 19.457 1.00 96.69 574 LEU A N 1
ATOM 4386 C CA . LEU A 1 574 ? 2.865 -10.457 18.875 1.00 96.69 574 LEU A CA 1
ATOM 4387 C C . LEU A 1 574 ? 3.205 -9.081 18.285 1.00 96.69 574 LEU A C 1
ATOM 4389 O O . LEU A 1 574 ? 2.763 -8.758 17.180 1.00 96.69 574 LEU A O 1
ATOM 4393 N N . GLY A 1 575 ? 4.014 -8.298 19.001 1.00 96.00 575 GLY A N 1
ATOM 4394 C CA . GLY A 1 575 ? 4.491 -6.989 18.573 1.00 96.00 575 GLY A CA 1
ATOM 4395 C C . GLY A 1 575 ? 5.331 -7.094 17.309 1.00 96.00 575 GLY A C 1
ATOM 4396 O O . GLY A 1 575 ? 4.990 -6.494 16.292 1.00 96.00 575 GLY A O 1
ATOM 4397 N N . GLY A 1 576 ? 6.376 -7.919 17.334 1.00 95.31 576 GLY A N 1
ATOM 4398 C CA . GLY A 1 576 ? 7.265 -8.161 16.204 1.00 95.31 576 GLY A CA 1
ATOM 4399 C C . GLY A 1 576 ? 6.527 -8.687 14.971 1.00 95.31 576 GLY A C 1
ATOM 4400 O O . GLY A 1 576 ? 6.711 -8.156 13.874 1.00 95.31 576 GLY A O 1
ATOM 4401 N N . ALA A 1 577 ? 5.621 -9.659 15.135 1.00 95.56 577 ALA A N 1
ATOM 4402 C CA . ALA A 1 577 ? 4.802 -10.177 14.038 1.00 95.56 577 ALA A CA 1
ATOM 4403 C C . ALA A 1 577 ? 3.906 -9.087 13.428 1.00 95.56 577 ALA A C 1
ATOM 4405 O O . ALA A 1 577 ? 3.875 -8.922 12.204 1.00 95.56 577 ALA A O 1
ATOM 4406 N N . ALA A 1 578 ? 3.223 -8.298 14.265 1.00 93.69 578 ALA A N 1
ATOM 4407 C CA . ALA A 1 578 ? 2.433 -7.161 13.803 1.00 93.69 578 ALA A CA 1
ATOM 4408 C C . ALA A 1 578 ? 3.310 -6.115 13.098 1.00 93.69 578 ALA A C 1
ATOM 4410 O O . ALA A 1 578 ? 2.923 -5.594 12.055 1.00 93.69 578 ALA A O 1
ATOM 4411 N N . GLY A 1 579 ? 4.511 -5.843 13.613 1.00 94.19 579 GLY A N 1
ATOM 4412 C CA . GLY A 1 579 ? 5.457 -4.883 13.045 1.00 94.19 579 GLY A CA 1
ATOM 4413 C C . GLY A 1 579 ? 5.933 -5.295 11.659 1.00 94.19 579 GLY A C 1
ATOM 4414 O O . GLY A 1 579 ? 5.903 -4.482 10.734 1.00 94.19 579 GLY A O 1
ATOM 4415 N N . ALA A 1 580 ? 6.289 -6.568 11.479 1.00 91.00 580 ALA A N 1
ATOM 4416 C CA . ALA A 1 580 ? 6.700 -7.120 10.191 1.00 91.00 580 ALA A CA 1
ATOM 4417 C C . ALA A 1 580 ? 5.569 -7.075 9.147 1.00 91.00 580 ALA A C 1
ATOM 4419 O O . ALA A 1 580 ? 5.781 -6.611 8.024 1.00 91.00 580 ALA A O 1
ATOM 4420 N N . VAL A 1 581 ? 4.353 -7.500 9.516 1.00 91.31 581 VAL A N 1
ATOM 4421 C CA . VAL A 1 581 ? 3.194 -7.503 8.604 1.00 91.31 581 VAL A CA 1
ATOM 4422 C C . VAL A 1 581 ? 2.768 -6.078 8.249 1.00 91.31 581 VAL A C 1
ATOM 4424 O O . VAL A 1 581 ? 2.638 -5.748 7.069 1.00 91.31 581 VAL A O 1
ATOM 4427 N N . CYS A 1 582 ? 2.588 -5.209 9.248 1.00 90.00 582 CYS A N 1
ATOM 4428 C CA . CYS A 1 582 ? 2.144 -3.835 9.031 1.00 90.00 582 CYS A CA 1
ATOM 4429 C C . CYS A 1 582 ? 3.157 -3.037 8.207 1.00 90.00 582 CYS A C 1
ATOM 4431 O O . CYS A 1 582 ? 2.757 -2.357 7.264 1.00 90.00 582 CYS A O 1
ATOM 4433 N N . SER A 1 583 ? 4.456 -3.128 8.510 1.00 90.12 583 SER A N 1
ATOM 4434 C CA . SER A 1 583 ? 5.479 -2.377 7.771 1.00 90.12 583 SER A CA 1
ATOM 4435 C C . SER A 1 583 ? 5.605 -2.833 6.316 1.00 90.12 583 SER A C 1
ATOM 4437 O O . SER A 1 583 ? 5.569 -1.989 5.420 1.00 90.12 583 SER A O 1
ATOM 4439 N N . GLY A 1 584 ? 5.687 -4.144 6.066 1.00 83.31 584 GLY A N 1
ATOM 4440 C CA . GLY A 1 584 ? 5.923 -4.689 4.729 1.00 83.31 584 GLY A CA 1
ATOM 4441 C C . GLY A 1 584 ? 4.731 -4.578 3.775 1.00 83.31 584 GLY A C 1
ATOM 4442 O O . GLY A 1 584 ? 4.929 -4.331 2.587 1.00 83.31 584 GLY A O 1
ATOM 4443 N N . TRP A 1 585 ? 3.499 -4.757 4.267 1.00 79.56 585 TRP A N 1
ATOM 4444 C CA . TRP A 1 585 ? 2.304 -4.809 3.410 1.00 79.56 585 TRP A CA 1
ATOM 4445 C C . TRP A 1 585 ? 1.526 -3.497 3.361 1.00 79.56 585 TRP A C 1
ATOM 4447 O O . TRP A 1 585 ? 0.875 -3.215 2.356 1.00 79.56 585 TRP A O 1
ATOM 4457 N N . LEU A 1 586 ? 1.567 -2.707 4.437 1.00 82.56 586 LEU A N 1
ATOM 4458 C CA . LEU A 1 586 ? 0.734 -1.515 4.574 1.00 82.56 586 LEU A CA 1
ATOM 4459 C C . LEU A 1 586 ? 1.580 -0.247 4.614 1.00 82.56 586 LEU A C 1
ATOM 4461 O O . LEU A 1 586 ? 1.473 0.568 3.707 1.00 82.56 586 LEU A O 1
ATOM 4465 N N . LEU A 1 587 ? 2.430 -0.069 5.627 1.00 89.19 587 LEU A N 1
ATOM 4466 C CA . LEU A 1 587 ? 3.065 1.223 5.895 1.00 89.19 587 LEU A CA 1
ATOM 4467 C C . LEU A 1 587 ? 4.066 1.618 4.797 1.00 89.19 587 LEU A C 1
ATOM 4469 O O . LEU A 1 587 ? 3.928 2.699 4.227 1.00 89.19 587 LEU A O 1
ATOM 4473 N N . LEU A 1 588 ? 5.013 0.748 4.424 1.00 89.75 588 LEU A N 1
ATOM 4474 C CA . LEU A 1 588 ? 6.026 1.085 3.415 1.00 89.75 588 LEU A CA 1
ATOM 4475 C C . LEU A 1 588 ? 5.442 1.283 2.007 1.00 89.75 588 LEU A C 1
ATOM 4477 O O . LEU A 1 588 ? 5.705 2.339 1.426 1.00 89.75 588 LEU A O 1
ATOM 4481 N N . PRO A 1 589 ? 4.638 0.354 1.443 1.00 85.44 589 PRO A N 1
ATOM 4482 C CA . PRO A 1 589 ? 4.073 0.554 0.109 1.00 85.44 589 PRO A CA 1
ATOM 4483 C C . PRO A 1 589 ? 3.144 1.771 0.051 1.00 85.44 589 PRO A C 1
ATOM 4485 O O . PRO A 1 589 ? 3.148 2.515 -0.930 1.00 85.44 589 PRO A O 1
ATOM 4488 N N . LEU A 1 590 ? 2.357 2.003 1.107 1.00 84.12 590 LEU A N 1
ATOM 4489 C CA . LEU A 1 590 ? 1.354 3.058 1.095 1.00 84.12 590 LEU A CA 1
ATOM 4490 C C . LEU A 1 590 ? 1.933 4.436 1.419 1.00 84.12 590 LEU A C 1
ATOM 4492 O O . LEU A 1 590 ? 1.735 5.397 0.669 1.00 84.12 590 LEU A O 1
ATOM 4496 N N . LEU A 1 591 ? 2.631 4.537 2.547 1.00 85.88 591 LEU A N 1
ATOM 4497 C CA . LEU A 1 591 ? 3.083 5.802 3.116 1.00 85.88 591 LEU A CA 1
ATOM 4498 C C . LEU A 1 591 ? 4.506 6.156 2.668 1.00 85.88 591 LEU A C 1
ATOM 4500 O O . LEU A 1 591 ? 4.829 7.336 2.540 1.00 85.88 591 LEU A O 1
ATOM 4504 N N . GLY A 1 592 ? 5.335 5.158 2.356 1.00 89.69 592 GLY A N 1
ATOM 4505 C CA . GLY A 1 592 ? 6.775 5.332 2.169 1.00 89.69 592 GLY A CA 1
ATOM 4506 C C . GLY A 1 592 ? 7.528 5.334 3.499 1.00 89.69 592 GLY A C 1
ATOM 4507 O O . GLY A 1 592 ? 6.954 5.086 4.559 1.00 89.69 592 GLY A O 1
ATOM 4508 N N . THR A 1 593 ? 8.830 5.597 3.460 1.00 91.31 593 THR A N 1
ATOM 4509 C CA . THR A 1 593 ? 9.710 5.443 4.632 1.00 91.31 593 THR A CA 1
ATOM 4510 C C . THR A 1 593 ? 9.501 6.527 5.680 1.00 91.31 593 THR A C 1
ATOM 4512 O O . THR A 1 593 ? 9.320 6.220 6.854 1.00 91.31 593 THR A O 1
ATOM 4515 N N . GLU A 1 594 ? 9.468 7.790 5.264 1.00 91.12 594 GLU A N 1
ATOM 4516 C CA . GLU A 1 594 ? 9.386 8.937 6.173 1.00 91.12 594 GLU A CA 1
ATOM 4517 C C . GLU A 1 594 ? 8.106 8.937 7.032 1.00 91.12 594 GLU A C 1
ATOM 4519 O O . GLU A 1 594 ? 8.224 8.967 8.259 1.00 91.12 594 GLU A O 1
ATOM 4524 N N . PRO A 1 595 ? 6.879 8.820 6.481 1.00 91.50 595 PRO A N 1
ATOM 4525 C CA . PRO A 1 595 ? 5.698 8.809 7.337 1.00 91.50 595 PRO A CA 1
ATOM 4526 C C . PRO A 1 595 ? 5.556 7.507 8.135 1.00 91.50 595 PRO A C 1
ATOM 4528 O O . PRO A 1 595 ? 4.940 7.515 9.198 1.00 91.50 595 PRO A O 1
ATOM 4531 N N . THR A 1 596 ? 6.152 6.402 7.667 1.00 93.88 596 THR A N 1
ATOM 4532 C CA . THR A 1 596 ? 6.255 5.167 8.459 1.00 93.88 596 THR A CA 1
ATOM 4533 C C . THR A 1 596 ? 7.090 5.410 9.714 1.00 93.88 596 THR A C 1
ATOM 4535 O O . THR A 1 596 ? 6.657 5.048 10.801 1.00 93.88 596 THR A O 1
ATOM 4538 N N . LEU A 1 597 ? 8.240 6.079 9.603 1.00 94.81 597 LEU A N 1
ATOM 4539 C CA . LEU A 1 597 ? 9.087 6.410 10.754 1.00 94.81 597 LEU A CA 1
ATOM 4540 C C . LEU A 1 597 ? 8.376 7.347 11.741 1.00 94.81 597 LEU A C 1
ATOM 4542 O O . LEU A 1 597 ? 8.421 7.097 12.944 1.00 94.81 597 LEU A O 1
ATOM 4546 N N . TRP A 1 598 ? 7.641 8.356 11.259 1.00 93.69 598 TRP A N 1
ATOM 4547 C CA . TRP A 1 598 ? 6.785 9.182 12.124 1.00 93.69 598 TRP A CA 1
ATOM 4548 C C . TRP A 1 598 ? 5.727 8.357 12.857 1.00 93.69 598 TRP A C 1
ATOM 4550 O O . TRP A 1 598 ? 5.530 8.532 14.058 1.00 93.69 598 TRP A O 1
ATOM 4560 N N . TRP A 1 599 ? 5.072 7.428 12.159 1.00 94.31 599 TRP A N 1
ATOM 4561 C CA . TRP A 1 599 ? 4.090 6.525 12.756 1.00 94.31 599 TRP A CA 1
ATOM 4562 C C . TRP A 1 599 ? 4.707 5.648 13.858 1.00 94.31 599 TRP A C 1
ATOM 4564 O O . TRP A 1 599 ? 4.124 5.522 14.935 1.00 94.31 599 TRP A O 1
ATOM 4574 N N . LEU A 1 600 ? 5.914 5.113 13.635 1.00 95.38 600 LEU A N 1
ATOM 4575 C CA . LEU A 1 600 ? 6.666 4.371 14.655 1.00 95.38 600 LEU A CA 1
ATOM 4576 C C . LEU A 1 600 ? 7.026 5.262 15.849 1.00 95.38 600 LEU A C 1
ATOM 4578 O O . LEU A 1 600 ? 6.878 4.839 16.995 1.00 95.38 600 LEU A O 1
ATOM 4582 N N . GLY A 1 601 ? 7.421 6.511 15.596 1.00 95.12 601 GLY A N 1
ATOM 4583 C CA . GLY A 1 601 ? 7.661 7.508 16.637 1.00 95.12 601 GLY A CA 1
ATOM 4584 C C . GLY A 1 601 ? 6.420 7.758 17.499 1.00 95.12 601 GLY A C 1
ATOM 4585 O O . GLY A 1 601 ? 6.503 7.690 18.723 1.00 95.12 601 GLY A O 1
ATOM 4586 N N . PHE A 1 602 ? 5.247 7.962 16.888 1.00 94.12 602 PHE A N 1
ATOM 4587 C CA . PHE A 1 602 ? 3.986 8.110 17.626 1.00 94.12 602 PHE A CA 1
ATOM 4588 C C . PHE A 1 602 ? 3.637 6.867 18.449 1.00 94.12 602 PHE A C 1
ATOM 4590 O O . PHE A 1 602 ? 3.170 6.996 19.581 1.00 94.12 602 PHE A O 1
ATOM 4597 N N . LEU A 1 603 ? 3.886 5.671 17.910 1.00 95.25 603 LEU A N 1
ATOM 4598 C CA . LEU A 1 603 ? 3.644 4.417 18.617 1.00 95.25 603 LEU A CA 1
ATOM 4599 C C . LEU A 1 603 ? 4.534 4.283 19.862 1.00 95.25 603 LEU A C 1
ATOM 4601 O O . LEU A 1 603 ? 4.037 3.941 20.933 1.00 95.25 603 LEU A O 1
ATOM 4605 N N . VAL A 1 604 ? 5.829 4.593 19.750 1.00 95.69 604 VAL A N 1
ATOM 4606 C CA . VAL A 1 604 ? 6.757 4.580 20.894 1.00 95.69 604 VAL A CA 1
ATOM 4607 C C . VAL A 1 604 ? 6.375 5.663 21.906 1.00 95.69 604 VAL A C 1
ATOM 4609 O O . VAL A 1 604 ? 6.290 5.382 23.104 1.00 95.69 604 VAL A O 1
ATOM 4612 N N . ALA A 1 605 ? 6.065 6.876 21.436 1.00 94.44 605 ALA A N 1
ATOM 4613 C CA . ALA A 1 605 ? 5.664 8.005 22.273 1.00 94.44 605 ALA A CA 1
ATOM 4614 C C . ALA A 1 605 ? 4.355 7.756 23.045 1.00 94.44 605 ALA A C 1
ATOM 4616 O O . ALA A 1 605 ? 4.175 8.319 24.125 1.00 94.44 605 ALA A O 1
ATOM 4617 N N . ALA A 1 606 ? 3.468 6.876 22.563 1.00 92.62 606 ALA A N 1
ATOM 4618 C CA . ALA A 1 606 ? 2.245 6.494 23.274 1.00 92.62 606 ALA A CA 1
ATOM 4619 C C . ALA A 1 606 ? 2.519 5.929 24.685 1.00 92.62 606 ALA A C 1
ATOM 4621 O O . ALA A 1 606 ? 1.685 6.072 25.581 1.00 92.62 606 ALA A O 1
ATOM 4622 N N . ASN A 1 607 ? 3.708 5.359 24.915 1.00 92.19 607 ASN A N 1
ATOM 4623 C CA . ASN A 1 607 ? 4.138 4.845 26.220 1.00 92.19 607 ASN A CA 1
ATOM 4624 C C . ASN A 1 607 ? 4.543 5.941 27.223 1.00 92.19 607 ASN A C 1
ATOM 4626 O O . ASN A 1 607 ? 4.742 5.646 28.401 1.00 92.19 607 ASN A O 1
ATOM 4630 N N . LEU A 1 608 ? 4.642 7.206 26.799 1.00 89.06 608 LEU A N 1
ATOM 4631 C CA . LEU A 1 608 ? 4.872 8.338 27.704 1.00 89.06 608 LEU A CA 1
ATOM 4632 C C . LEU A 1 608 ? 3.593 8.757 28.444 1.00 89.06 608 LEU A C 1
ATOM 4634 O O . LEU A 1 608 ? 3.673 9.325 29.533 1.00 89.06 608 LEU A O 1
ATOM 4638 N N . ALA A 1 609 ? 2.408 8.454 27.901 1.00 82.69 609 ALA A N 1
ATOM 4639 C CA . ALA A 1 609 ? 1.136 8.880 28.487 1.00 82.69 609 ALA A CA 1
ATOM 4640 C C . ALA A 1 609 ? 0.902 8.344 29.920 1.00 82.69 609 ALA A C 1
ATOM 4642 O O . ALA A 1 609 ? 0.551 9.146 30.790 1.00 82.69 609 ALA A O 1
ATOM 4643 N N . PRO A 1 610 ? 1.161 7.055 30.233 1.00 78.62 610 PRO A N 1
ATOM 4644 C CA . PRO A 1 610 ? 1.073 6.552 31.607 1.00 78.62 610 PRO A CA 1
ATOM 4645 C C . PRO A 1 610 ? 2.107 7.156 32.569 1.00 78.62 610 PRO A C 1
ATOM 4647 O O . PRO A 1 610 ? 1.887 7.129 33.775 1.00 78.62 610 PRO A O 1
ATOM 4650 N N . LEU A 1 611 ? 3.224 7.693 32.061 1.00 80.56 611 LEU A N 1
ATOM 4651 C CA . LEU A 1 611 ? 4.271 8.329 32.874 1.00 80.56 611 LEU A CA 1
ATOM 4652 C C . LEU A 1 611 ? 3.938 9.782 33.225 1.00 80.56 611 LEU A C 1
ATOM 4654 O O . LEU A 1 611 ? 4.336 10.265 34.284 1.00 80.56 611 LEU A O 1
ATOM 4658 N N . ALA A 1 612 ? 3.200 10.476 32.355 1.00 74.19 612 ALA A N 1
ATOM 4659 C CA . ALA A 1 612 ? 2.786 11.862 32.567 1.00 74.19 612 ALA A CA 1
ATOM 4660 C C . ALA A 1 612 ? 1.747 12.005 33.694 1.00 74.19 612 ALA A C 1
ATOM 4662 O O . ALA A 1 612 ? 1.678 13.034 34.367 1.00 74.19 612 ALA A O 1
ATOM 4663 N N . VAL A 1 613 ? 0.945 10.965 33.927 1.00 71.94 613 VAL A N 1
ATOM 4664 C CA . VAL A 1 613 ? -0.064 10.932 34.986 1.00 71.94 613 VAL A CA 1
ATOM 4665 C C . VAL A 1 613 ? 0.524 10.178 36.179 1.00 71.94 613 VAL A C 1
ATOM 4667 O O . VAL A 1 613 ? 0.796 8.990 36.070 1.00 71.94 613 VAL A O 1
ATOM 4670 N N . LYS A 1 614 ? 0.712 10.833 37.339 1.00 63.66 614 LYS A N 1
ATOM 4671 C CA . LYS A 1 614 ? 1.116 10.143 38.584 1.00 63.66 614 LYS A CA 1
ATOM 4672 C C . LYS A 1 614 ? 0.060 9.085 38.925 1.00 63.66 614 LYS A C 1
ATOM 4674 O O . LYS A 1 614 ? -1.010 9.406 39.443 1.00 63.66 614 LYS A O 1
ATOM 4679 N N . THR A 1 615 ? 0.323 7.830 38.588 1.00 54.28 615 THR A N 1
ATOM 4680 C CA . THR A 1 615 ? -0.619 6.732 38.791 1.00 54.28 615 THR A CA 1
ATOM 4681 C C . THR A 1 615 ? -0.534 6.222 40.231 1.00 54.28 615 THR A C 1
ATOM 4683 O O . THR A 1 615 ? 0.543 5.952 40.757 1.00 54.28 615 THR A O 1
ATOM 4686 N N . ARG A 1 616 ? -1.694 6.114 40.891 1.00 53.47 616 ARG A N 1
ATOM 4687 C CA . ARG A 1 616 ? -1.900 5.232 42.047 1.00 53.47 616 ARG A CA 1
ATOM 4688 C C . ARG A 1 616 ? -2.530 3.954 41.507 1.00 53.47 616 ARG A C 1
ATOM 4690 O O . ARG A 1 616 ? -3.409 4.024 40.649 1.00 53.47 616 ARG A O 1
ATOM 4697 N N . THR A 1 617 ? -2.035 2.806 41.949 1.00 53.41 617 THR A N 1
ATOM 4698 C CA . THR A 1 617 ? -2.501 1.496 41.496 1.00 53.41 617 THR A CA 1
ATOM 4699 C C . THR A 1 617 ? -3.993 1.335 41.750 1.00 53.41 617 THR A C 1
ATOM 4701 O O . THR A 1 617 ? -4.483 1.544 42.857 1.00 53.41 617 THR A O 1
ATOM 4704 N N . VAL A 1 618 ? -4.721 0.927 40.713 1.00 47.59 618 VAL A N 1
ATOM 4705 C CA . VAL A 1 618 ? -6.050 0.342 40.884 1.00 47.59 618 VAL A CA 1
ATOM 4706 C C . VAL A 1 618 ? -5.820 -1.158 41.045 1.00 47.59 618 VAL A C 1
ATOM 4708 O O . VAL A 1 618 ? -5.244 -1.759 40.132 1.00 47.59 618 VAL A O 1
ATOM 4711 N N . PRO A 1 619 ? -6.204 -1.783 42.170 1.00 46.56 619 PRO A N 1
ATOM 4712 C CA . PRO A 1 619 ? -6.142 -3.232 42.282 1.00 46.56 619 PRO A CA 1
ATOM 4713 C C . PRO A 1 619 ? -6.959 -3.865 41.151 1.00 46.56 619 PRO A C 1
ATOM 4715 O O . PRO A 1 619 ? -8.071 -3.425 40.851 1.00 46.56 619 PRO A O 1
ATOM 4718 N N . VAL A 1 620 ? -6.397 -4.889 40.502 1.00 49.34 620 VAL A N 1
ATOM 4719 C CA . VAL A 1 620 ? -7.137 -5.706 39.534 1.00 49.34 620 VAL A CA 1
ATOM 4720 C C . VAL A 1 620 ? -8.327 -6.306 40.287 1.00 49.34 620 VAL A C 1
ATOM 4722 O O . VAL A 1 620 ? -8.098 -7.024 41.260 1.00 49.34 620 VAL A O 1
ATOM 4725 N N . PRO A 1 621 ? -9.585 -6.025 39.901 1.00 48.22 621 PRO A N 1
ATOM 4726 C CA . PRO A 1 621 ? -10.727 -6.603 40.590 1.00 48.22 621 PRO A CA 1
ATOM 4727 C C . PRO A 1 621 ? -10.697 -8.120 40.384 1.00 48.22 621 PRO A C 1
ATOM 4729 O O . PRO A 1 621 ? -10.925 -8.626 39.286 1.00 48.22 621 PRO A O 1
ATOM 4732 N N . THR A 1 622 ? -10.383 -8.859 41.445 1.00 46.47 622 THR A N 1
ATOM 4733 C CA . THR A 1 622 ? -10.251 -10.323 41.443 1.00 46.47 622 THR A CA 1
ATOM 4734 C C . THR A 1 622 ? -11.596 -11.058 41.442 1.00 46.47 622 THR A C 1
ATOM 4736 O O . THR A 1 622 ? -11.627 -12.286 41.397 1.00 46.47 622 THR A O 1
ATOM 4739 N N . THR A 1 623 ? -12.723 -10.345 41.404 1.00 47.06 623 THR A N 1
ATOM 4740 C CA . THR A 1 623 ? -14.055 -10.887 41.725 1.00 47.06 623 THR A CA 1
ATOM 4741 C C . THR A 1 623 ? -15.039 -10.958 40.547 1.00 47.06 623 THR A C 1
ATOM 4743 O O . THR A 1 623 ? -16.246 -11.025 40.758 1.00 47.06 623 THR A O 1
ATOM 4746 N N . GLY A 1 624 ? -14.563 -10.958 39.297 1.00 56.88 624 GLY A N 1
ATOM 4747 C CA . GLY A 1 624 ? -15.415 -11.213 38.123 1.00 56.88 624 GLY A CA 1
ATOM 4748 C C . GLY A 1 624 ? -15.509 -12.702 37.761 1.00 56.88 624 GLY A C 1
ATOM 4749 O O . GLY A 1 624 ? -14.482 -13.386 37.753 1.00 56.88 624 GLY A O 1
ATOM 4750 N N . ASP A 1 625 ? -16.714 -13.171 37.412 1.00 71.06 625 ASP A N 1
ATOM 4751 C CA . ASP A 1 625 ? -16.977 -14.459 36.740 1.00 71.06 625 ASP A CA 1
ATOM 4752 C C . ASP A 1 625 ? -16.081 -14.602 35.484 1.00 71.06 625 ASP A C 1
ATOM 4754 O O . ASP A 1 625 ? -15.688 -13.603 34.874 1.00 71.06 625 ASP A O 1
ATOM 4758 N N . GLY A 1 626 ? -15.748 -15.827 35.065 1.00 69.75 626 GLY A N 1
ATOM 4759 C CA . GLY A 1 626 ? -14.922 -16.095 33.880 1.00 69.75 626 GLY A CA 1
ATOM 4760 C C . GLY A 1 626 ? -15.466 -15.445 32.599 1.00 69.75 626 GLY A C 1
ATOM 4761 O O . GLY A 1 626 ? -14.693 -15.001 31.747 1.00 69.75 626 GLY A O 1
ATOM 4762 N N . PHE A 1 627 ? -16.791 -15.294 32.500 1.00 74.25 627 PHE A N 1
ATOM 4763 C CA . PHE A 1 627 ? -17.427 -14.539 31.419 1.00 74.25 627 PHE A CA 1
ATOM 4764 C C . PHE A 1 627 ? -17.097 -13.039 31.465 1.00 74.25 627 PHE A C 1
ATOM 4766 O O . PHE A 1 627 ? -16.737 -12.456 30.447 1.00 74.25 627 PHE A O 1
ATOM 4773 N N . ASP A 1 628 ? -17.151 -12.399 32.634 1.00 71.81 628 ASP A N 1
ATOM 4774 C CA . ASP A 1 628 ? -16.886 -10.959 32.755 1.00 71.81 628 ASP A CA 1
ATOM 4775 C C . ASP A 1 628 ? -15.403 -10.626 32.553 1.00 71.81 628 ASP A C 1
ATOM 4777 O O . ASP A 1 628 ? -15.071 -9.564 32.019 1.00 71.81 628 ASP A O 1
ATOM 4781 N N . ARG A 1 629 ? -14.508 -11.563 32.899 1.00 70.69 629 ARG A N 1
ATOM 4782 C CA . ARG A 1 629 ? -13.065 -11.459 32.626 1.00 70.69 629 ARG A CA 1
ATOM 4783 C C . ARG A 1 629 ? -12.737 -11.406 31.133 1.00 70.69 629 ARG A C 1
ATOM 4785 O O . ARG A 1 629 ? -11.680 -10.899 30.778 1.00 70.69 629 ARG A O 1
ATOM 4792 N N . THR A 1 630 ? -13.621 -11.900 30.267 1.00 73.81 630 THR A N 1
ATOM 4793 C CA . THR A 1 630 ? -13.398 -11.971 28.814 1.00 73.81 630 THR A CA 1
ATOM 4794 C C . THR A 1 630 ? -14.281 -10.992 28.042 1.00 73.81 630 THR A C 1
ATOM 4796 O O . THR A 1 630 ? -13.782 -10.209 27.234 1.00 73.81 630 THR A O 1
ATOM 4799 N N . ALA A 1 631 ? -15.583 -10.966 28.328 1.00 78.50 631 ALA A N 1
ATOM 4800 C CA . ALA A 1 631 ? -16.558 -10.161 27.600 1.00 78.50 631 ALA A CA 1
ATOM 4801 C C . ALA A 1 631 ? -16.347 -8.652 27.788 1.00 78.50 631 ALA A C 1
ATOM 4803 O O . ALA A 1 631 ? -16.522 -7.878 26.845 1.00 78.50 631 ALA A O 1
ATOM 4804 N N . ARG A 1 632 ? -15.951 -8.211 28.990 1.00 76.75 632 ARG A N 1
ATOM 4805 C CA . ARG A 1 632 ? -15.788 -6.783 29.286 1.00 76.75 632 ARG A CA 1
ATOM 4806 C C . ARG A 1 632 ? -14.553 -6.175 28.602 1.00 76.75 632 ARG A C 1
ATOM 4808 O O . ARG A 1 632 ? -14.729 -5.150 27.942 1.00 76.75 632 ARG A O 1
ATOM 4815 N N . PRO A 1 633 ? -13.346 -6.780 28.667 1.00 77.25 633 PRO A N 1
ATOM 4816 C CA . PRO A 1 633 ? -12.213 -6.333 27.855 1.00 77.25 633 PRO A CA 1
ATOM 4817 C C . PRO A 1 633 ? -12.527 -6.354 26.359 1.00 77.25 633 PRO A C 1
ATOM 4819 O O . PRO A 1 633 ? -12.305 -5.350 25.689 1.00 77.25 633 PRO A O 1
ATOM 4822 N N . ALA A 1 634 ? -13.139 -7.434 25.858 1.00 81.31 634 ALA A N 1
ATOM 4823 C CA . ALA A 1 634 ? -13.530 -7.537 24.453 1.00 81.31 634 ALA A CA 1
ATOM 4824 C C . ALA A 1 634 ? -14.471 -6.397 24.026 1.00 81.31 634 ALA A C 1
ATOM 4826 O O . ALA A 1 634 ? -14.284 -5.808 22.964 1.00 81.31 634 ALA A O 1
ATOM 4827 N N . GLY A 1 635 ? -15.439 -6.031 24.872 1.00 83.50 635 GLY A N 1
ATOM 4828 C CA . GLY A 1 635 ? -16.334 -4.900 24.630 1.00 83.50 635 GLY A CA 1
ATOM 4829 C C . GLY A 1 635 ? -15.600 -3.559 24.520 1.00 83.50 635 GLY A C 1
ATOM 4830 O O . GLY A 1 635 ? -15.869 -2.794 23.594 1.00 83.50 635 GLY A O 1
ATOM 4831 N N . TYR A 1 636 ? -14.644 -3.276 25.413 1.00 82.50 636 TYR A N 1
ATOM 4832 C CA . TYR A 1 636 ? -13.837 -2.050 25.333 1.00 82.50 636 TYR A CA 1
ATOM 4833 C C . TYR A 1 636 ? -12.923 -2.035 24.104 1.00 82.50 636 TYR A C 1
ATOM 4835 O O . TYR A 1 636 ? -12.808 -1.001 23.444 1.00 82.50 636 TYR A O 1
ATOM 4843 N N . THR A 1 637 ? -12.321 -3.173 23.753 1.00 83.50 637 THR A N 1
ATOM 4844 C CA . THR A 1 637 ? -11.507 -3.306 22.539 1.00 83.50 637 THR A CA 1
ATOM 4845 C C . THR A 1 637 ? -12.344 -3.057 21.284 1.00 83.50 637 THR A C 1
ATOM 4847 O O . THR A 1 637 ? -11.943 -2.269 20.430 1.00 83.50 637 THR A O 1
ATOM 4850 N N . LEU A 1 638 ? -13.537 -3.655 21.192 1.00 87.62 638 LEU A N 1
ATOM 4851 C CA . LEU A 1 638 ? -14.468 -3.430 20.082 1.00 87.62 638 LEU A CA 1
ATOM 4852 C C . LEU A 1 638 ? -14.905 -1.965 19.987 1.00 87.62 638 LEU A C 1
ATOM 4854 O O . LEU A 1 638 ? -14.964 -1.421 18.886 1.00 87.62 638 LEU A O 1
ATOM 4858 N N . ALA A 1 639 ? -15.164 -1.309 21.121 1.00 87.50 639 ALA A N 1
ATOM 4859 C CA . ALA A 1 639 ? -15.495 0.113 21.149 1.00 87.50 639 ALA A CA 1
ATOM 4860 C C . ALA A 1 639 ? -14.335 0.979 20.629 1.00 87.50 639 ALA A C 1
ATOM 4862 O O . ALA A 1 639 ? -14.560 1.860 19.802 1.00 87.50 639 ALA A O 1
ATOM 4863 N N . GLY A 1 640 ? -13.097 0.698 21.053 1.00 88.06 640 GLY A N 1
ATOM 4864 C CA . GLY A 1 640 ? -11.902 1.379 20.549 1.00 88.06 640 GLY A CA 1
ATOM 4865 C C . GLY A 1 640 ? -11.745 1.224 19.035 1.00 88.06 640 GLY A C 1
ATOM 4866 O O . GLY A 1 640 ? -11.614 2.223 18.331 1.00 88.06 640 GLY A O 1
ATOM 4867 N N . ILE A 1 641 ? -11.863 -0.007 18.522 1.00 88.38 641 ILE A N 1
ATOM 4868 C CA . ILE A 1 641 ? -11.811 -0.299 17.079 1.00 88.38 641 ILE A CA 1
ATOM 4869 C C . ILE A 1 641 ? -12.901 0.471 16.324 1.00 88.38 641 ILE A C 1
ATOM 4871 O O . ILE A 1 641 ? -12.619 1.107 15.308 1.00 88.38 641 ILE A O 1
ATOM 4875 N N . ALA A 1 642 ? -14.139 0.446 16.822 1.00 89.38 642 ALA A N 1
ATOM 4876 C CA . ALA A 1 642 ? -15.262 1.139 16.202 1.00 89.38 642 ALA A CA 1
ATOM 4877 C C . ALA A 1 642 ? -15.034 2.660 16.138 1.00 89.38 642 ALA A C 1
ATOM 4879 O O . ALA A 1 642 ? -15.244 3.263 15.086 1.00 89.38 642 ALA A O 1
ATOM 4880 N N . ILE A 1 643 ? -14.547 3.274 17.224 1.00 89.69 643 ILE A N 1
ATOM 4881 C CA . ILE A 1 643 ? -14.215 4.707 17.274 1.00 89.69 643 ILE A CA 1
ATOM 4882 C C . ILE A 1 643 ? -13.094 5.037 16.285 1.00 89.69 643 ILE A C 1
ATOM 4884 O O . ILE A 1 643 ? -13.223 5.991 15.517 1.00 89.69 643 ILE A O 1
ATOM 4888 N N . SER A 1 644 ? -12.019 4.245 16.253 1.00 89.81 644 SER A N 1
ATOM 4889 C CA . SER A 1 644 ? -10.907 4.465 15.325 1.00 89.81 644 SER A CA 1
ATOM 4890 C C . SER A 1 644 ? -11.350 4.378 13.867 1.00 89.81 644 SER A C 1
ATOM 4892 O O . SER A 1 644 ? -11.019 5.251 13.067 1.00 89.81 644 SER A O 1
ATOM 4894 N N . LEU A 1 645 ? -12.150 3.367 13.515 1.00 89.00 645 LEU A N 1
ATOM 4895 C CA . LEU A 1 645 ? -12.679 3.225 12.159 1.00 89.00 645 LEU A CA 1
ATOM 4896 C C . LEU A 1 645 ? -13.633 4.364 11.795 1.00 89.00 645 LEU A C 1
ATOM 4898 O O . LEU A 1 645 ? -13.578 4.862 10.672 1.00 89.00 645 LEU A O 1
ATOM 4902 N N . LEU A 1 646 ? -14.476 4.815 12.727 1.00 88.44 646 LEU A N 1
ATOM 4903 C CA . LEU A 1 646 ? -15.340 5.970 12.504 1.00 88.44 646 LEU A CA 1
ATOM 4904 C C . LEU A 1 646 ? -14.523 7.234 12.244 1.00 88.44 646 LEU A C 1
ATOM 4906 O O . LEU A 1 646 ? -14.780 7.910 11.252 1.00 88.44 646 LEU A O 1
ATOM 4910 N N . ILE A 1 647 ? -13.535 7.554 13.081 1.00 88.69 647 ILE A N 1
ATOM 4911 C CA . ILE A 1 647 ? -12.687 8.741 12.891 1.00 88.69 647 ILE A CA 1
ATOM 4912 C C . ILE A 1 647 ? -11.938 8.646 11.558 1.00 88.69 647 ILE A C 1
ATOM 4914 O O . ILE A 1 647 ? -11.991 9.586 10.767 1.00 88.69 647 ILE A O 1
ATOM 4918 N N . ALA A 1 648 ? -11.328 7.498 11.252 1.00 86.38 648 ALA A N 1
ATOM 4919 C CA . ALA A 1 648 ? -10.680 7.258 9.963 1.00 86.38 648 ALA A CA 1
ATOM 4920 C C . ALA A 1 648 ? -11.641 7.476 8.781 1.00 86.38 648 ALA A C 1
ATOM 4922 O O . ALA A 1 648 ? -11.274 8.089 7.780 1.00 86.38 648 ALA A O 1
ATOM 4923 N N . SER A 1 649 ? -12.892 7.038 8.916 1.00 85.44 649 SER A N 1
ATOM 4924 C CA . SER A 1 649 ? -13.939 7.230 7.912 1.00 85.44 649 SER A CA 1
ATOM 4925 C C . SER A 1 649 ? -14.347 8.701 7.734 1.00 85.44 649 SER A C 1
ATOM 4927 O O . SER A 1 649 ? -14.614 9.147 6.615 1.00 85.44 649 SER A O 1
ATOM 4929 N N . HIS A 1 650 ? -14.351 9.491 8.811 1.00 85.06 650 HIS A N 1
ATOM 4930 C CA . HIS A 1 650 ? -14.588 10.938 8.751 1.00 85.06 650 HIS A CA 1
ATOM 4931 C C . HIS A 1 650 ? -13.438 11.678 8.081 1.00 85.06 650 HIS A C 1
ATOM 4933 O O . HIS A 1 650 ? -13.676 12.499 7.198 1.00 85.06 650 HIS A O 1
ATOM 4939 N N . ILE A 1 651 ? -12.203 11.342 8.453 1.00 82.75 651 ILE A N 1
ATOM 4940 C CA . ILE A 1 651 ? -10.984 11.869 7.836 1.00 82.75 651 ILE A CA 1
ATOM 4941 C C . ILE A 1 651 ? -11.002 11.584 6.327 1.00 82.75 651 ILE A C 1
ATOM 4943 O O . ILE A 1 651 ? -10.828 12.491 5.511 1.00 82.75 651 ILE A O 1
ATOM 4947 N N . ALA A 1 652 ? -11.303 10.339 5.948 1.00 80.00 652 ALA A N 1
ATOM 4948 C CA . ALA A 1 652 ? -11.423 9.930 4.555 1.00 80.00 652 ALA A CA 1
ATOM 4949 C C . ALA A 1 652 ? -12.517 10.707 3.804 1.00 80.00 652 ALA A C 1
ATOM 4951 O O . ALA A 1 652 ? -12.328 11.085 2.649 1.00 80.00 652 ALA A O 1
ATOM 4952 N N . GLN A 1 653 ? -13.657 10.975 4.443 1.00 77.44 653 GLN A N 1
ATOM 4953 C CA . GLN A 1 653 ? -14.735 11.749 3.833 1.00 77.44 653 GLN A CA 1
ATOM 4954 C C . GLN A 1 653 ? -14.379 13.230 3.669 1.00 77.44 653 GLN A C 1
ATOM 4956 O O . GLN A 1 653 ? -14.709 13.810 2.635 1.00 77.44 653 GLN A O 1
ATOM 4961 N N . ALA A 1 654 ? -13.723 13.839 4.658 1.00 75.06 654 ALA A N 1
ATOM 4962 C CA . ALA A 1 654 ? -13.272 15.224 4.574 1.00 75.06 654 ALA A CA 1
ATOM 4963 C C . ALA A 1 654 ? -12.325 15.412 3.377 1.00 75.06 654 ALA A C 1
ATOM 4965 O O . ALA A 1 654 ? -12.487 16.352 2.603 1.00 75.06 654 ALA A O 1
ATOM 4966 N N . ALA A 1 655 ? -11.439 14.439 3.144 1.00 70.62 655 ALA A N 1
ATOM 4967 C CA . ALA A 1 655 ? -10.557 14.401 1.977 1.00 70.62 655 ALA A CA 1
ATOM 4968 C C . ALA A 1 655 ? -11.301 14.269 0.633 1.00 70.62 655 ALA A C 1
ATOM 4970 O O . ALA A 1 655 ? -10.778 14.645 -0.412 1.00 70.62 655 ALA A O 1
ATOM 4971 N N . GLN A 1 656 ? -12.523 13.725 0.637 1.00 67.81 656 GLN A N 1
ATOM 4972 C CA . GLN A 1 656 ? -13.362 13.568 -0.557 1.00 67.81 656 GLN A CA 1
ATOM 4973 C C . GLN A 1 656 ? -14.259 14.782 -0.844 1.00 67.81 656 GLN A C 1
ATOM 4975 O O . GLN A 1 656 ? -15.021 14.737 -1.812 1.00 67.81 656 GLN A O 1
ATOM 4980 N N . ALA A 1 657 ? -14.210 15.854 -0.045 1.00 58.94 657 ALA A N 1
ATOM 4981 C CA . ALA A 1 657 ? -15.039 17.042 -0.265 1.00 58.94 657 ALA A CA 1
ATOM 4982 C C . ALA A 1 657 ? -14.807 17.670 -1.658 1.00 58.94 657 ALA A C 1
ATOM 4984 O O . ALA A 1 657 ? -15.776 18.040 -2.326 1.00 58.94 657 ALA A O 1
ATOM 4985 N N . ASP A 1 658 ? -13.568 17.635 -2.164 1.00 53.91 658 ASP A N 1
ATOM 4986 C CA . ASP A 1 658 ? -13.206 18.081 -3.521 1.00 53.91 658 ASP A CA 1
ATOM 4987 C C . ASP A 1 658 ? -13.836 17.237 -4.647 1.00 53.91 658 ASP A C 1
ATOM 4989 O O . ASP A 1 658 ? -13.985 17.696 -5.782 1.00 53.91 658 A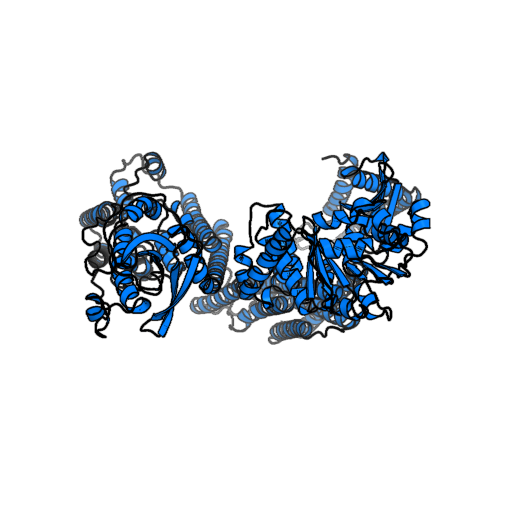SP A O 1
ATOM 4993 N N . GLN A 1 659 ? -14.299 16.014 -4.359 1.00 60.94 659 GLN A N 1
ATOM 4994 C CA . GLN A 1 659 ? -14.965 15.157 -5.348 1.00 60.94 659 GLN A CA 1
ATOM 4995 C C . GLN A 1 659 ? -16.449 15.499 -5.565 1.00 60.94 659 GLN A C 1
ATOM 4997 O O . GLN A 1 659 ? -17.083 14.936 -6.464 1.00 60.94 659 GLN A O 1
ATOM 5002 N N . ALA A 1 660 ? -17.034 16.420 -4.790 1.00 63.59 660 ALA A N 1
ATOM 5003 C CA . ALA A 1 660 ? -18.438 16.810 -4.943 1.00 63.59 660 ALA A CA 1
ATOM 5004 C C . ALA A 1 660 ? -18.741 17.392 -6.339 1.00 63.59 660 ALA A C 1
ATOM 5006 O O . ALA A 1 660 ? -19.780 17.081 -6.927 1.00 63.59 660 ALA A O 1
ATOM 5007 N N . GLY A 1 661 ? -17.806 18.161 -6.912 1.00 66.38 661 GLY A N 1
ATOM 5008 C CA . GLY A 1 661 ? -17.930 18.701 -8.271 1.00 66.38 661 GLY A CA 1
ATOM 5009 C C . GLY A 1 661 ? -17.918 17.624 -9.364 1.00 66.38 661 GLY A C 1
ATOM 5010 O O . GLY A 1 661 ? -18.614 17.761 -10.371 1.00 66.38 661 GLY A O 1
ATOM 5011 N N . LEU A 1 662 ? -17.187 16.522 -9.151 1.00 68.31 662 LEU A N 1
ATOM 5012 C CA . LEU A 1 662 ? -17.159 15.369 -10.061 1.00 68.31 662 LEU A CA 1
ATOM 5013 C C . LEU A 1 662 ? -18.488 14.609 -10.038 1.00 68.31 662 LEU A C 1
ATOM 5015 O O . LEU A 1 662 ? -19.042 14.332 -11.098 1.00 68.31 662 LEU A O 1
ATOM 5019 N N . ARG A 1 663 ? -19.044 14.349 -8.846 1.00 75.50 663 ARG A N 1
ATOM 5020 C CA . ARG A 1 663 ? -20.360 13.694 -8.708 1.00 75.50 663 ARG A CA 1
ATOM 5021 C C . ARG A 1 663 ? -21.468 14.511 -9.365 1.00 75.50 663 ARG A C 1
ATOM 5023 O O . ARG A 1 663 ? -22.347 13.942 -10.004 1.00 75.50 663 ARG A O 1
ATOM 5030 N N . LEU A 1 664 ? -21.404 15.841 -9.249 1.00 82.00 664 LEU A N 1
ATOM 5031 C CA . LEU A 1 664 ? -22.334 16.728 -9.944 1.00 82.00 664 LEU A CA 1
ATOM 5032 C C . LEU A 1 664 ? -22.190 16.617 -11.469 1.00 82.00 664 LEU A C 1
ATOM 5034 O O . LEU A 1 664 ? -23.202 16.574 -12.159 1.00 82.00 664 LEU A O 1
ATOM 5038 N N . ARG A 1 665 ? -20.963 16.513 -11.999 1.00 80.44 665 ARG A N 1
ATOM 5039 C CA . ARG A 1 665 ? -20.725 16.319 -13.439 1.00 80.44 665 ARG A CA 1
ATOM 5040 C C . ARG A 1 665 ? -21.274 14.984 -13.944 1.00 80.44 665 ARG A C 1
ATOM 5042 O O . ARG A 1 665 ? -21.941 14.955 -14.972 1.00 80.44 665 ARG A O 1
ATOM 5049 N N . GLU A 1 666 ? -21.011 13.889 -13.234 1.00 79.69 666 GLU A N 1
ATOM 5050 C CA . GLU A 1 666 ? -21.535 12.559 -13.583 1.00 79.69 666 GLU A CA 1
ATOM 5051 C C . GLU A 1 666 ? -23.067 12.530 -13.528 1.00 79.69 666 GLU A C 1
ATOM 5053 O O . GLU A 1 666 ? -23.723 11.996 -14.425 1.00 79.69 666 GLU A O 1
ATOM 5058 N N . ALA A 1 667 ? -23.657 13.161 -12.508 1.00 82.56 667 ALA A N 1
ATOM 5059 C CA . ALA A 1 667 ? -25.101 13.317 -12.416 1.00 82.56 667 ALA A CA 1
ATOM 5060 C C . ALA A 1 667 ? -25.659 14.174 -13.559 1.00 82.56 667 ALA A C 1
ATOM 5062 O O . ALA A 1 667 ? -26.686 13.808 -14.121 1.00 82.56 667 ALA A O 1
ATOM 5063 N N . ALA A 1 668 ? -24.974 15.256 -13.946 1.00 83.38 668 ALA A N 1
ATOM 5064 C CA . ALA A 1 668 ? -25.366 16.095 -15.075 1.00 83.38 668 ALA A CA 1
ATOM 5065 C C . ALA A 1 668 ? -25.344 15.319 -16.401 1.00 83.38 668 ALA A C 1
ATOM 5067 O O . ALA A 1 668 ? -26.293 15.418 -17.174 1.00 83.38 668 ALA A O 1
ATOM 5068 N N . GLN A 1 669 ? -24.327 14.484 -16.641 1.00 83.00 669 GLN A N 1
ATOM 5069 C CA . GLN A 1 669 ? -24.273 13.612 -17.824 1.00 83.00 669 GLN A CA 1
ATOM 5070 C C . GLN A 1 669 ? -25.426 12.608 -17.845 1.00 83.00 669 GLN A C 1
ATOM 5072 O O . GLN A 1 669 ? -26.050 12.407 -18.881 1.00 83.00 669 GLN A O 1
ATOM 5077 N N . ALA A 1 670 ? -25.735 11.999 -16.701 1.00 82.25 670 ALA A N 1
ATOM 5078 C CA . ALA A 1 670 ? -26.814 11.024 -16.612 1.00 82.25 670 ALA A CA 1
ATOM 5079 C C . ALA A 1 670 ? -28.215 11.647 -16.726 1.00 82.25 670 ALA A C 1
ATOM 5081 O O . ALA A 1 670 ? -29.102 11.016 -17.287 1.00 82.25 670 ALA A O 1
ATOM 5082 N N . LEU A 1 671 ? -28.416 12.858 -16.195 1.00 83.19 671 LEU A N 1
ATOM 5083 C CA . LEU A 1 671 ? -29.693 13.576 -16.274 1.00 83.19 671 LEU A CA 1
ATOM 5084 C C . LEU A 1 671 ? -29.967 14.129 -17.677 1.00 83.19 671 LEU A C 1
ATOM 5086 O O . LEU A 1 671 ? -31.119 14.204 -18.081 1.00 83.19 671 LEU A O 1
ATOM 5090 N N . THR A 1 672 ? -28.924 14.530 -18.409 1.00 81.44 672 THR A N 1
ATOM 5091 C CA . THR A 1 672 ? -29.080 15.259 -19.683 1.00 81.44 672 THR A CA 1
ATOM 5092 C C . THR A 1 672 ? -28.757 14.414 -20.913 1.00 81.44 672 THR A C 1
ATOM 5094 O O . THR A 1 672 ? -29.098 14.805 -22.025 1.00 81.44 672 THR A O 1
ATOM 5097 N N . GLY A 1 673 ? -28.040 13.295 -20.753 1.00 75.69 673 GLY A N 1
ATOM 5098 C CA . GLY A 1 673 ? -27.499 12.499 -21.860 1.00 75.69 673 GLY A CA 1
ATOM 5099 C C . GLY A 1 673 ? -26.451 13.230 -22.717 1.00 75.69 673 GLY A C 1
ATOM 5100 O O . GLY A 1 673 ? -25.918 12.641 -23.658 1.00 75.69 673 GLY A O 1
ATOM 5101 N N . SER A 1 674 ? -26.137 14.495 -22.407 1.00 73.12 674 SER A N 1
ATOM 5102 C CA . SER A 1 674 ? -25.248 15.344 -23.198 1.00 73.12 674 SER A CA 1
ATOM 5103 C C . SER A 1 674 ? -23.789 15.175 -22.780 1.00 73.12 674 SER A C 1
ATOM 5105 O O . SER A 1 674 ? -23.448 15.124 -21.595 1.00 73.12 674 SER A O 1
ATOM 5107 N N . LYS A 1 675 ? -22.903 15.125 -23.779 1.00 70.12 675 LYS A N 1
ATOM 5108 C CA . LYS A 1 675 ? -21.448 15.189 -23.577 1.00 70.12 675 LYS A CA 1
ATOM 5109 C C . LYS A 1 675 ? -20.923 16.631 -23.552 1.00 70.12 675 LYS A C 1
ATOM 5111 O O . LYS A 1 675 ? -19.829 16.841 -23.031 1.00 70.12 675 LYS A O 1
ATOM 5116 N N . ASP A 1 676 ? -21.695 17.598 -24.056 1.00 79.50 676 ASP A N 1
ATOM 5117 C CA . ASP A 1 676 ? -21.352 19.027 -24.062 1.00 79.50 676 ASP A CA 1
ATOM 5118 C C . ASP A 1 676 ? -21.882 19.705 -22.789 1.00 79.50 676 ASP A C 1
ATOM 5120 O O . ASP A 1 676 ? -22.995 20.234 -22.746 1.00 79.50 676 ASP A O 1
ATOM 5124 N N . LEU A 1 677 ? -21.091 19.606 -21.717 1.00 81.56 677 LEU A N 1
ATOM 5125 C CA . LEU A 1 677 ? -21.353 20.249 -20.431 1.00 81.56 677 LEU A CA 1
ATOM 5126 C C . LEU A 1 677 ? -20.247 21.260 -20.145 1.00 81.56 677 LEU A C 1
ATOM 5128 O O . LEU A 1 677 ? -19.086 20.880 -19.956 1.00 81.56 677 LEU A O 1
ATOM 5132 N N . ARG A 1 678 ? -20.613 22.540 -20.065 1.00 82.50 678 ARG A N 1
ATOM 5133 C CA . ARG A 1 678 ? -19.677 23.639 -19.800 1.00 82.50 678 ARG A CA 1
ATOM 5134 C C . ARG A 1 678 ? -19.760 24.045 -18.326 1.00 82.50 678 ARG A C 1
ATOM 5136 O O . ARG A 1 678 ? -20.862 24.329 -17.851 1.00 82.50 678 ARG A O 1
ATOM 5143 N N . PRO A 1 679 ? -18.645 24.036 -17.573 1.00 85.12 679 PRO A N 1
ATOM 5144 C CA . PRO A 1 679 ? -18.663 24.446 -16.177 1.00 85.12 679 PRO A CA 1
ATOM 5145 C C . PRO A 1 679 ? -18.813 25.967 -16.083 1.00 85.12 679 PRO A C 1
ATOM 5147 O O . PRO A 1 679 ? -18.148 26.712 -16.801 1.00 85.12 679 PRO A O 1
ATOM 5150 N N . ARG A 1 680 ? -19.659 26.426 -15.164 1.00 84.06 680 ARG A N 1
ATOM 5151 C CA . ARG A 1 680 ? -19.796 27.829 -14.766 1.00 84.06 680 ARG A CA 1
ATOM 5152 C C . ARG A 1 680 ? -19.733 27.927 -13.248 1.00 84.06 680 ARG A C 1
ATOM 5154 O O . ARG A 1 680 ? -20.047 26.968 -12.539 1.00 84.06 680 ARG A O 1
ATOM 5161 N N . GLU A 1 681 ? -19.322 29.084 -12.755 1.00 85.94 681 GLU A N 1
ATOM 5162 C CA . GLU A 1 681 ? -19.248 29.369 -11.326 1.00 85.94 681 GLU A CA 1
ATOM 5163 C C . GLU A 1 681 ? -20.082 30.605 -11.004 1.00 85.94 681 GLU A C 1
ATOM 5165 O O . GLU A 1 681 ? -20.177 31.525 -11.814 1.00 85.94 681 GLU A O 1
ATOM 5170 N N . ALA A 1 682 ? -20.722 30.595 -9.839 1.00 81.88 682 ALA A N 1
ATOM 5171 C CA . ALA A 1 682 ? -21.461 31.729 -9.306 1.00 81.88 682 ALA A CA 1
ATOM 5172 C C . ALA A 1 682 ? -21.104 31.929 -7.833 1.00 81.88 682 ALA A C 1
ATOM 5174 O O . ALA A 1 682 ? -20.994 30.960 -7.077 1.00 81.88 682 ALA A O 1
ATOM 5175 N N . THR A 1 683 ? -20.929 33.180 -7.422 1.00 80.88 683 THR A N 1
ATOM 5176 C CA . THR A 1 683 ? -20.571 33.538 -6.046 1.00 80.88 683 THR A CA 1
ATOM 5177 C C . THR A 1 683 ? -21.837 33.720 -5.216 1.00 80.88 683 THR A C 1
ATOM 5179 O O . THR A 1 683 ? -22.705 34.517 -5.559 1.00 80.88 683 THR A O 1
ATOM 5182 N N . LEU A 1 684 ? -21.958 32.959 -4.131 1.00 79.31 684 LEU A N 1
ATOM 5183 C CA . LEU A 1 684 ? -23.040 33.077 -3.159 1.00 79.31 684 LEU A CA 1
ATOM 5184 C C . LEU A 1 684 ? -22.900 34.366 -2.329 1.00 79.31 684 LEU A C 1
ATOM 5186 O O . LEU A 1 684 ? -21.785 34.858 -2.152 1.00 79.31 684 LEU A O 1
ATOM 5190 N N . PRO A 1 685 ? -23.997 34.860 -1.722 1.00 69.19 685 PRO A N 1
ATOM 5191 C CA . PRO A 1 685 ? -23.969 36.026 -0.831 1.00 69.19 685 PRO A CA 1
ATOM 5192 C C . PRO A 1 685 ? -23.014 35.898 0.370 1.00 69.19 685 PRO A C 1
ATOM 5194 O O . PRO A 1 685 ? -22.622 36.901 0.950 1.00 69.19 685 PRO A O 1
ATOM 5197 N N . ASP A 1 686 ? -22.630 34.674 0.745 1.00 67.19 686 ASP A N 1
ATOM 5198 C CA . ASP A 1 686 ? -21.699 34.385 1.843 1.00 67.19 686 ASP A CA 1
ATOM 5199 C C . ASP A 1 686 ? -20.230 34.237 1.394 1.00 67.19 686 ASP A C 1
ATOM 5201 O O . ASP A 1 686 ? -19.399 33.724 2.143 1.00 67.19 686 ASP A O 1
ATOM 5205 N N . GLY A 1 687 ? -19.910 34.648 0.163 1.00 68.81 687 GLY A N 1
ATOM 5206 C CA . GLY A 1 687 ? -18.558 34.626 -0.404 1.00 68.81 687 GLY A CA 1
ATOM 5207 C C . GLY A 1 687 ? -18.102 33.263 -0.934 1.00 68.81 687 GLY A C 1
ATOM 5208 O O . GLY A 1 687 ? -17.023 33.164 -1.515 1.00 68.81 687 GLY A O 1
ATOM 5209 N N . ARG A 1 688 ? -18.900 32.197 -0.780 1.00 77.06 688 ARG A N 1
ATOM 5210 C CA . ARG A 1 688 ? -18.569 30.865 -1.315 1.00 77.06 688 ARG A CA 1
ATOM 5211 C C . ARG A 1 688 ? -18.903 30.775 -2.802 1.00 77.06 688 ARG A C 1
ATOM 5213 O O . ARG A 1 688 ? -19.946 31.249 -3.237 1.00 77.06 688 ARG A O 1
ATOM 5220 N N . THR A 1 689 ? -18.079 30.095 -3.591 1.00 77.25 689 THR A N 1
ATOM 5221 C CA . THR A 1 689 ? -18.389 29.823 -5.002 1.00 77.25 689 THR A CA 1
ATOM 5222 C C . THR A 1 689 ? -19.170 28.516 -5.148 1.00 77.25 689 THR A C 1
ATOM 5224 O O . THR A 1 689 ? -18.860 27.498 -4.525 1.00 77.25 689 THR A O 1
ATOM 5227 N N . MET A 1 690 ? -20.219 28.528 -5.970 1.00 83.81 690 MET A N 1
ATOM 5228 C CA . MET A 1 690 ? -20.923 27.325 -6.410 1.00 83.81 690 MET A CA 1
ATOM 5229 C C . MET A 1 690 ? -20.586 27.053 -7.871 1.00 83.81 690 MET A C 1
ATOM 5231 O O . MET A 1 690 ? -20.644 27.951 -8.708 1.00 83.81 690 MET A O 1
ATOM 5235 N N . ARG A 1 691 ? -20.304 25.792 -8.194 1.00 84.69 691 ARG A N 1
ATOM 5236 C CA . ARG A 1 691 ? -20.136 25.344 -9.577 1.00 84.69 691 ARG A CA 1
ATOM 5237 C C . ARG A 1 691 ? -21.427 24.705 -10.081 1.00 84.69 691 ARG A C 1
ATOM 5239 O O . ARG A 1 691 ? -22.008 23.864 -9.393 1.00 84.69 691 ARG A O 1
ATOM 5246 N N . TYR A 1 692 ? -21.842 25.068 -11.287 1.00 87.94 692 TYR A N 1
ATOM 5247 C CA . TYR A 1 692 ? -22.969 24.471 -12.002 1.00 87.94 692 TYR A CA 1
ATOM 5248 C C . TYR A 1 692 ? -22.573 24.160 -13.450 1.00 87.94 692 TYR A C 1
ATOM 5250 O O . TYR A 1 692 ? -21.534 24.614 -13.934 1.00 87.94 692 TYR A O 1
ATOM 5258 N N . TRP A 1 693 ? -23.360 23.327 -14.127 1.00 87.69 693 TRP A N 1
ATOM 5259 C CA . TRP A 1 693 ? -23.080 22.894 -15.496 1.00 87.69 693 TRP A CA 1
ATOM 5260 C C . TRP A 1 693 ? -24.162 23.388 -16.437 1.00 87.69 693 TRP A C 1
ATOM 5262 O O . TRP A 1 693 ? -25.343 23.172 -16.182 1.00 87.69 693 TRP A O 1
ATOM 5272 N N . VAL A 1 694 ? -23.751 24.003 -17.538 1.00 86.25 694 VAL A N 1
ATOM 5273 C CA . VAL A 1 694 ? -24.647 24.411 -18.618 1.00 86.25 694 VAL A CA 1
ATOM 5274 C C . VAL A 1 694 ? -24.636 23.346 -19.708 1.00 86.25 694 VAL A C 1
ATOM 5276 O O . VAL A 1 694 ? -23.572 22.847 -20.084 1.00 86.25 694 VAL A O 1
ATOM 5279 N N . VAL A 1 695 ? -25.821 22.988 -20.199 1.00 83.38 695 VAL A N 1
ATOM 5280 C CA . VAL A 1 695 ? -26.016 21.980 -21.246 1.00 83.38 695 VAL A CA 1
ATOM 5281 C C . VAL A 1 695 ? -25.987 22.659 -22.614 1.00 83.38 695 VAL A C 1
ATOM 5283 O O . VAL A 1 695 ? -26.874 23.455 -22.929 1.00 83.38 695 VAL A O 1
ATOM 5286 N N . GLY A 1 696 ? -24.983 22.338 -23.431 1.00 71.62 696 GLY A N 1
ATOM 5287 C CA . GLY A 1 696 ? -24.879 22.832 -24.805 1.00 71.62 696 GLY A CA 1
ATOM 5288 C C . GLY A 1 696 ? -25.852 22.140 -25.766 1.00 71.62 696 GLY A C 1
ATOM 5289 O O . GLY A 1 696 ? -26.314 21.019 -25.521 1.00 71.62 696 GLY A O 1
ATOM 5290 N N . ALA A 1 697 ? -26.188 22.805 -26.872 1.00 58.78 697 ALA A N 1
ATOM 5291 C CA . ALA A 1 697 ? -27.014 22.234 -27.929 1.00 58.78 697 ALA A CA 1
ATOM 5292 C C . ALA A 1 697 ? -26.267 21.107 -28.669 1.00 58.78 697 ALA A C 1
ATOM 5294 O O . ALA A 1 697 ? -25.475 21.358 -29.570 1.00 58.78 697 ALA A O 1
ATOM 5295 N N . SER A 1 698 ? -26.554 19.847 -28.330 1.00 48.78 698 SER A N 1
ATOM 5296 C CA . SER A 1 698 ? -26.185 18.693 -29.159 1.00 48.78 698 SER A CA 1
ATOM 5297 C C . SER A 1 698 ? -27.438 18.004 -29.711 1.00 48.78 698 SER A C 1
ATOM 5299 O O . SER A 1 698 ? -28.461 17.866 -29.034 1.00 48.78 698 SER A O 1
ATOM 5301 N N . SER A 1 699 ? -27.357 17.669 -30.995 1.00 38.94 699 SER A N 1
ATOM 5302 C CA . SER A 1 699 ? -28.391 17.223 -31.925 1.00 38.94 699 SER A CA 1
ATOM 5303 C C . SER A 1 699 ? -28.979 15.851 -31.583 1.00 38.94 699 SER A C 1
ATOM 5305 O O . SER A 1 699 ? -28.328 14.821 -31.744 1.00 38.94 699 SER A O 1
ATOM 5307 N N . ARG A 1 700 ? -30.259 15.816 -31.188 1.00 37.38 700 ARG A N 1
ATOM 5308 C CA . ARG A 1 700 ? -31.109 14.629 -31.381 1.00 37.38 700 ARG A CA 1
ATOM 5309 C C . ARG A 1 700 ? -32.603 14.954 -31.286 1.00 37.38 700 ARG A C 1
ATOM 5311 O O . ARG A 1 700 ? -33.165 14.984 -30.195 1.00 37.38 700 ARG A O 1
ATOM 5318 N N . THR A 1 701 ? -33.241 15.162 -32.439 1.00 30.66 701 THR A N 1
ATOM 5319 C CA . THR A 1 701 ? -34.668 14.860 -32.687 1.00 30.66 701 THR A CA 1
ATOM 5320 C C . THR A 1 701 ? -34.902 14.765 -34.211 1.00 30.66 701 THR A C 1
ATOM 5322 O O . THR A 1 701 ? -34.505 15.700 -34.904 1.00 30.66 701 THR A O 1
ATOM 5325 N N . PRO A 1 702 ? -35.471 13.675 -34.771 1.00 33.03 702 PRO A N 1
ATOM 5326 C CA . PRO A 1 702 ? -36.060 13.663 -36.119 1.00 33.03 702 PRO A CA 1
ATOM 5327 C C . PRO A 1 702 ? -37.534 14.162 -36.082 1.00 33.03 702 PRO A C 1
ATOM 5329 O O . PRO A 1 702 ? -38.045 14.387 -34.986 1.00 33.03 702 PRO A O 1
ATOM 5332 N N . PRO A 1 703 ? -38.186 14.430 -37.238 1.00 53.44 703 PRO A N 1
ATOM 5333 C CA . PRO A 1 703 ? -38.833 15.726 -37.501 1.00 53.44 703 PRO A CA 1
ATOM 5334 C C . PRO A 1 703 ? -40.372 15.763 -37.376 1.00 53.44 703 PRO A C 1
ATOM 5336 O O . PRO A 1 703 ? -41.014 14.734 -37.210 1.00 53.44 703 PRO A O 1
ATOM 5339 N N . GLN A 1 704 ? -40.900 16.976 -37.627 1.00 33.16 704 GLN A N 1
ATOM 5340 C CA . GLN A 1 704 ? -42.299 17.436 -37.777 1.00 33.16 704 GLN A CA 1
ATOM 5341 C C . GLN A 1 704 ? -42.890 17.976 -36.460 1.00 33.16 704 GLN A C 1
ATOM 5343 O O . GLN A 1 704 ? -42.857 17.316 -35.435 1.00 33.16 704 GLN A O 1
ATOM 5348 N N . THR A 1 705 ? -43.356 19.223 -36.362 1.00 31.17 705 THR A N 1
ATOM 5349 C CA . THR A 1 705 ? -44.130 20.020 -37.327 1.00 31.17 705 THR A CA 1
ATOM 5350 C C . THR A 1 705 ? -43.848 21.510 -37.083 1.00 31.17 705 THR A C 1
ATOM 5352 O O . THR A 1 705 ? -43.631 21.923 -35.945 1.00 31.17 705 THR A O 1
ATOM 5355 N N . GLN A 1 706 ? -43.812 22.308 -38.153 1.00 36.56 706 GLN A N 1
ATOM 5356 C CA . GLN A 1 706 ? -43.704 23.771 -38.104 1.00 36.56 706 GLN A CA 1
ATOM 5357 C C . GLN A 1 706 ? -44.863 24.376 -37.302 1.00 36.56 706 GLN A C 1
ATOM 5359 O O . GLN A 1 706 ? 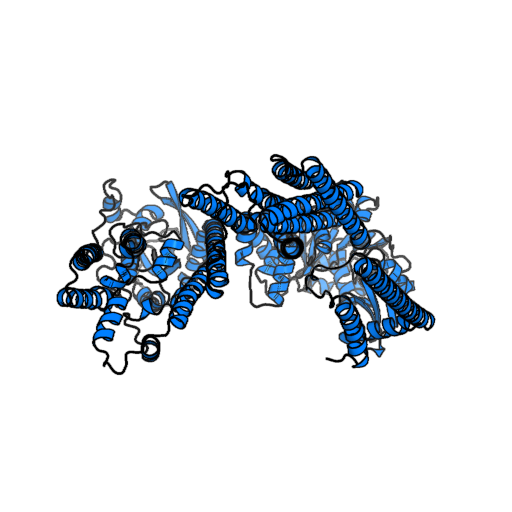-45.990 23.971 -37.545 1.00 36.56 706 GLN A O 1
ATOM 5364 N N . VAL A 1 707 ? -44.590 25.361 -36.435 1.00 29.31 707 VAL A N 1
ATOM 5365 C CA . VAL A 1 707 ? -45.243 26.688 -36.401 1.00 29.31 707 VAL A CA 1
ATOM 5366 C C . VAL A 1 707 ? -44.442 27.632 -35.479 1.00 29.31 707 VAL A C 1
ATOM 5368 O O . VAL A 1 707 ? -44.097 27.280 -34.357 1.00 29.31 707 VAL A O 1
ATOM 5371 N N . ALA A 1 708 ? -44.224 28.838 -36.014 1.00 28.38 708 ALA A N 1
ATOM 5372 C CA . ALA A 1 708 ? -43.954 30.145 -35.403 1.00 28.38 708 ALA A CA 1
ATOM 5373 C C . ALA A 1 708 ? -42.659 30.409 -34.610 1.00 28.38 708 ALA A C 1
ATOM 5375 O O . ALA A 1 708 ? -42.327 29.792 -33.604 1.00 28.38 708 ALA A O 1
ATOM 5376 N N . ALA A 1 709 ? -41.979 31.449 -35.094 1.00 32.69 709 ALA A N 1
ATOM 5377 C CA . ALA A 1 709 ? -40.795 32.092 -34.561 1.00 32.69 709 ALA A CA 1
ATOM 5378 C C . ALA A 1 709 ? -41.084 32.952 -33.318 1.00 32.69 709 ALA A C 1
ATOM 5380 O O . ALA A 1 709 ? -42.080 33.669 -33.294 1.00 32.69 709 ALA A O 1
ATOM 5381 N N . ALA A 1 710 ? -40.144 32.956 -32.369 1.00 30.27 710 ALA A N 1
ATOM 5382 C CA . ALA A 1 710 ? -39.777 34.118 -31.555 1.00 30.27 710 ALA A CA 1
ATOM 5383 C C . ALA A 1 710 ? -38.404 33.877 -30.887 1.00 30.27 710 ALA A C 1
ATOM 5385 O O . ALA A 1 710 ? -38.144 32.789 -30.377 1.00 30.27 710 ALA A O 1
ATOM 5386 N N . ASP A 1 711 ? -37.560 34.908 -30.938 1.00 31.30 711 ASP A N 1
ATOM 5387 C CA . ASP A 1 711 ? -36.263 35.128 -30.277 1.00 31.30 711 ASP A CA 1
ATOM 5388 C C . ASP A 1 711 ? -35.064 34.222 -30.615 1.00 31.30 711 ASP A C 1
ATOM 5390 O O . ASP A 1 711 ? -34.759 33.210 -29.980 1.00 31.30 711 ASP A O 1
ATOM 5394 N N . LYS A 1 712 ? -34.294 34.698 -31.606 1.00 35.53 712 LYS A N 1
ATOM 5395 C CA . LYS A 1 712 ? -32.864 34.413 -31.756 1.00 35.53 712 LYS A CA 1
ATOM 5396 C C . LYS A 1 712 ? -32.098 35.160 -30.662 1.00 35.53 712 LYS A C 1
ATOM 5398 O O . LYS A 1 712 ? -31.996 36.377 -30.732 1.00 35.53 712 LYS A O 1
ATOM 5403 N N . ASP A 1 713 ? -31.517 34.413 -29.729 1.00 36.84 713 ASP A N 1
ATOM 5404 C CA . ASP A 1 713 ? -30.543 34.926 -28.761 1.00 36.84 713 ASP A CA 1
ATOM 5405 C C . ASP A 1 713 ? -29.329 33.972 -28.690 1.00 36.84 713 ASP A C 1
ATOM 5407 O O . ASP A 1 713 ? -29.473 32.747 -28.582 1.00 36.84 713 ASP A O 1
ATOM 5411 N N . GLU A 1 714 ? -28.126 34.539 -28.814 1.00 41.28 714 GLU A N 1
ATOM 5412 C CA . GLU A 1 714 ? -26.881 33.950 -29.355 1.00 41.28 714 GLU A CA 1
ATOM 5413 C C . GLU A 1 714 ? -26.135 32.888 -28.507 1.00 41.28 714 GLU A C 1
ATOM 5415 O O . GLU A 1 714 ? -25.008 32.523 -28.835 1.00 41.28 714 GLU A O 1
ATOM 5420 N N . THR A 1 715 ? -26.701 32.312 -27.442 1.00 49.00 715 THR A N 1
ATOM 5421 C CA . THR A 1 715 ? -25.900 31.466 -26.519 1.00 49.00 715 THR A CA 1
ATOM 5422 C C . THR A 1 715 ? -26.036 29.946 -26.683 1.00 49.00 715 THR A C 1
ATOM 5424 O O . THR A 1 715 ? -25.207 29.205 -26.160 1.00 49.00 715 THR A O 1
ATOM 5427 N N . GLY A 1 716 ? -27.028 29.425 -27.417 1.00 56.72 716 GLY A N 1
ATOM 5428 C CA . GLY A 1 716 ? -27.145 27.977 -27.702 1.00 56.72 716 GLY A CA 1
ATOM 5429 C C . GLY A 1 716 ? -27.320 27.040 -26.483 1.00 56.72 716 GLY A C 1
ATOM 5430 O O . GLY A 1 716 ? -27.259 25.819 -26.625 1.00 56.72 716 GLY A O 1
ATOM 5431 N N . GLU A 1 717 ? -27.539 27.575 -25.279 1.00 70.25 717 GLU A N 1
ATOM 5432 C CA . GLU A 1 717 ? -27.649 26.808 -24.025 1.00 70.25 717 GLU A CA 1
ATOM 5433 C C . GLU A 1 717 ? -29.061 26.213 -23.864 1.00 70.25 717 GLU A C 1
ATOM 5435 O O . GLU A 1 717 ? -30.029 26.952 -23.965 1.00 70.25 717 GLU A O 1
ATOM 5440 N N . LYS A 1 718 ? -29.254 24.912 -23.608 1.00 75.69 718 LYS A N 1
ATOM 5441 C CA . LYS A 1 718 ? -30.611 24.326 -23.438 1.00 75.69 718 LYS A CA 1
ATOM 5442 C C . LYS A 1 718 ? -31.135 24.378 -21.996 1.00 75.69 718 LYS A C 1
ATOM 5444 O O . LYS A 1 718 ? -32.345 24.347 -21.781 1.00 75.69 718 LYS A O 1
ATOM 5449 N N . GLY A 1 719 ? -30.241 24.462 -21.015 1.00 85.00 719 GLY A N 1
ATOM 5450 C CA . GLY A 1 719 ? -30.587 24.430 -19.596 1.00 85.00 719 GLY A CA 1
ATOM 5451 C C . GLY A 1 719 ? -29.363 24.275 -18.699 1.00 85.00 719 GLY A C 1
ATOM 5452 O O . GLY A 1 719 ? -28.227 24.240 -19.181 1.00 85.00 719 GLY A O 1
ATOM 5453 N N . SER A 1 720 ? -29.607 24.148 -17.396 1.00 89.56 720 SER A N 1
ATOM 5454 C CA . SER A 1 720 ? -28.567 24.122 -16.365 1.00 89.56 720 SER A CA 1
ATOM 5455 C C . SER A 1 720 ? -28.789 22.993 -15.363 1.00 89.56 720 SER A C 1
ATOM 5457 O O . SER A 1 720 ? -29.920 22.688 -14.986 1.00 89.56 720 SER A O 1
ATOM 5459 N N . VAL A 1 721 ? -27.693 22.399 -14.890 1.00 89.94 721 VAL A N 1
ATOM 5460 C CA . VAL A 1 721 ? -27.679 21.405 -13.812 1.00 89.94 721 VAL A CA 1
ATOM 5461 C C . VAL A 1 721 ? -26.895 21.948 -12.626 1.00 89.94 721 VAL A C 1
ATOM 5463 O O . VAL A 1 721 ? -25.714 22.286 -12.749 1.00 89.94 721 VAL A O 1
ATOM 5466 N N . PHE A 1 722 ? -27.531 21.994 -11.459 1.00 90.62 722 PHE A N 1
ATOM 5467 C CA . PHE A 1 722 ? -26.933 22.522 -10.233 1.00 90.62 722 PHE A CA 1
ATOM 5468 C C . PHE A 1 722 ? -27.155 21.598 -9.032 1.00 90.62 722 PHE A C 1
ATOM 5470 O O . PHE A 1 722 ? -28.007 20.709 -9.048 1.00 90.62 722 PHE A O 1
ATOM 5477 N N . SER A 1 723 ? -26.348 21.794 -7.986 1.00 90.25 723 SER A N 1
ATOM 5478 C CA . SER A 1 723 ? -26.470 21.081 -6.710 1.00 90.25 723 SER A CA 1
ATOM 5479 C C . SER A 1 723 ? -27.250 21.923 -5.706 1.00 90.25 723 SER A C 1
ATOM 5481 O O . SER A 1 723 ? -26.968 23.110 -5.554 1.00 90.25 723 SER A O 1
ATOM 5483 N N . THR A 1 724 ? -28.180 21.318 -4.967 1.00 87.25 724 THR A N 1
ATOM 5484 C CA . THR A 1 724 ? -28.932 22.021 -3.911 1.00 87.25 724 THR A CA 1
ATOM 5485 C C . THR A 1 724 ? -28.102 22.300 -2.655 1.00 87.25 724 THR A C 1
ATOM 5487 O O . THR A 1 724 ? -28.433 23.201 -1.889 1.00 87.25 724 THR A O 1
ATOM 5490 N N . GLY A 1 725 ? -27.000 21.570 -2.446 1.00 83.38 725 GLY A N 1
ATOM 5491 C CA . GLY A 1 725 ? -26.209 21.618 -1.208 1.00 83.38 725 GLY A CA 1
ATOM 5492 C C . GLY A 1 725 ? -25.613 22.994 -0.863 1.00 83.38 725 GLY A C 1
ATOM 5493 O O . GLY A 1 725 ? -25.723 23.419 0.284 1.00 83.38 725 GLY A O 1
ATOM 5494 N N . PRO A 1 726 ? -24.992 23.724 -1.810 1.00 79.94 726 PRO A N 1
ATOM 5495 C CA . PRO A 1 726 ? -24.482 25.073 -1.552 1.00 79.94 726 PRO A CA 1
ATOM 5496 C C . PRO A 1 726 ? -25.583 26.114 -1.289 1.00 79.94 726 PRO A C 1
ATOM 5498 O O . PRO A 1 726 ? -25.319 27.109 -0.614 1.00 79.94 726 PRO A O 1
ATOM 5501 N N . LEU A 1 727 ? -26.792 25.875 -1.814 1.00 79.38 727 LEU A N 1
ATOM 5502 C CA . LEU A 1 727 ? -27.912 26.823 -1.868 1.00 79.38 727 LEU A CA 1
ATOM 5503 C C . LEU A 1 727 ? -28.842 26.744 -0.652 1.00 79.38 727 LEU A C 1
ATOM 5505 O O . LEU A 1 727 ? -29.411 27.760 -0.247 1.00 79.38 727 LEU A O 1
ATOM 5509 N N . VAL A 1 728 ? -29.025 25.551 -0.084 1.00 76.88 728 VAL A N 1
ATOM 5510 C CA . VAL A 1 728 ? -29.981 25.293 1.000 1.00 76.88 728 VAL A CA 1
ATOM 5511 C C . VAL A 1 728 ? -29.264 24.667 2.192 1.00 76.88 728 VAL A C 1
ATOM 5513 O O . VAL A 1 728 ? -28.597 23.643 2.068 1.00 76.88 728 VAL A O 1
ATOM 5516 N N . LYS A 1 729 ? -29.429 25.287 3.364 1.00 70.94 729 LYS A N 1
ATOM 5517 C CA . LYS A 1 729 ? -28.970 24.790 4.667 1.00 70.94 729 LYS A CA 1
ATOM 5518 C C . LYS A 1 729 ? -30.178 24.679 5.602 1.00 70.94 729 LYS A C 1
ATOM 5520 O O . LYS A 1 729 ? -31.099 25.481 5.491 1.00 70.94 729 LYS A O 1
ATOM 5525 N N . GLY A 1 730 ? -30.164 23.708 6.514 1.00 65.06 730 GLY A N 1
ATOM 5526 C CA . GLY A 1 730 ? -31.187 23.546 7.561 1.00 65.06 730 GLY A CA 1
ATOM 5527 C C . GLY A 1 730 ? -32.243 22.475 7.278 1.00 65.06 730 GLY A C 1
ATOM 5528 O O . GLY A 1 730 ? -32.609 21.743 8.189 1.00 65.06 730 GLY A O 1
ATOM 5529 N N . VAL A 1 731 ? -32.633 22.267 6.017 1.00 71.69 731 VAL A N 1
ATOM 5530 C CA . VAL A 1 731 ? -33.683 21.292 5.668 1.00 71.69 731 VAL A CA 1
ATOM 5531 C C . VAL A 1 731 ? -33.180 19.848 5.794 1.00 71.69 731 VAL A C 1
ATOM 5533 O O . VAL A 1 731 ? -32.212 19.456 5.141 1.00 71.69 731 VAL A O 1
ATOM 5536 N N . SER A 1 732 ? -33.844 19.046 6.630 1.00 74.69 732 SER A N 1
ATOM 5537 C CA . SER A 1 732 ? -33.504 17.636 6.876 1.00 74.69 732 SER A CA 1
ATOM 5538 C C . SER A 1 732 ? -34.747 16.749 6.846 1.00 74.69 732 SER A C 1
ATOM 5540 O O . SER A 1 732 ? -35.802 17.148 7.334 1.00 74.69 732 SER A O 1
ATOM 5542 N N . GLY A 1 733 ? -34.616 15.551 6.275 1.00 77.31 733 GLY A N 1
ATOM 5543 C CA . GLY A 1 733 ? -35.651 14.521 6.321 1.00 77.31 733 GLY A CA 1
ATOM 5544 C C . GLY A 1 733 ? -35.591 13.696 7.611 1.00 77.31 733 GLY A C 1
ATOM 5545 O O . GLY A 1 733 ? -35.107 14.162 8.649 1.00 77.31 733 GLY A O 1
ATOM 5546 N N . TYR A 1 734 ? -36.073 12.456 7.554 1.00 75.94 734 TYR A N 1
ATOM 5547 C CA . TYR A 1 734 ? -36.050 11.522 8.682 1.00 75.94 734 TYR A CA 1
ATOM 5548 C C . TYR A 1 734 ? -34.611 11.130 9.073 1.00 75.94 734 TYR A C 1
ATOM 5550 O O . TYR A 1 734 ? -34.270 11.085 10.256 1.00 75.94 734 TYR A O 1
ATOM 5558 N N . GLY A 1 735 ? -33.746 10.906 8.079 1.00 69.69 735 GLY A N 1
ATOM 5559 C CA . GLY A 1 735 ? -32.345 10.508 8.248 1.00 69.69 735 GLY A CA 1
ATOM 5560 C C . GLY A 1 735 ? -31.303 11.621 8.249 1.00 69.69 735 GLY A C 1
ATOM 5561 O O . GLY A 1 735 ? -30.134 11.351 8.521 1.00 69.69 735 GLY A O 1
ATOM 5562 N N . GLY A 1 736 ? -31.695 12.849 7.904 1.00 75.62 736 GLY A N 1
ATOM 5563 C CA . GLY A 1 736 ? -30.782 13.981 7.722 1.00 75.62 736 GLY A CA 1
ATOM 5564 C C . GLY A 1 736 ? -30.946 14.680 6.364 1.00 75.62 736 GLY A C 1
ATOM 5565 O O . GLY A 1 736 ? -31.966 14.504 5.694 1.00 75.62 736 GLY A O 1
ATOM 5566 N N . PRO A 1 737 ? -29.977 15.513 5.944 1.00 77.19 737 PRO A N 1
ATOM 5567 C CA . PRO A 1 737 ? -30.096 16.320 4.731 1.00 77.19 737 PRO A CA 1
ATOM 5568 C C . PRO A 1 737 ? -29.975 15.484 3.447 1.00 77.19 737 PRO A C 1
ATOM 5570 O O . PRO A 1 737 ? -29.130 14.586 3.339 1.00 77.19 737 PRO A O 1
ATOM 5573 N N . VAL A 1 738 ? -30.779 15.842 2.441 1.00 82.19 738 VAL A N 1
ATOM 5574 C CA . VAL A 1 738 ? -30.784 15.232 1.103 1.00 82.19 738 VAL A CA 1
ATOM 5575 C C . VAL A 1 738 ? -30.274 16.249 0.082 1.00 82.19 738 VAL A C 1
ATOM 5577 O O . VAL A 1 738 ? -30.887 17.289 -0.147 1.00 82.19 738 VAL A O 1
ATOM 5580 N N . VAL A 1 739 ? -29.137 15.948 -0.547 1.00 85.44 739 VAL A N 1
ATOM 5581 C CA . VAL A 1 739 ? -28.525 16.787 -1.584 1.00 85.44 739 VAL A CA 1
ATOM 5582 C C . VAL A 1 739 ? -28.909 16.250 -2.956 1.00 85.44 739 VAL A C 1
ATOM 5584 O O . VAL A 1 739 ? -28.668 15.079 -3.268 1.00 85.44 739 VAL A O 1
ATOM 5587 N N . LEU A 1 740 ? -29.465 17.123 -3.791 1.00 88.88 740 LEU A N 1
ATOM 5588 C CA . LEU A 1 740 ? -30.010 16.796 -5.103 1.00 88.88 740 LEU A CA 1
ATOM 5589 C C . LEU A 1 740 ? -29.196 17.487 -6.203 1.00 88.88 740 LEU A C 1
ATOM 5591 O O . LEU A 1 740 ? -28.774 18.632 -6.048 1.00 88.88 740 LEU A O 1
ATOM 5595 N N . ALA A 1 741 ? -28.996 16.786 -7.315 1.00 89.75 741 ALA A N 1
ATOM 5596 C CA . ALA A 1 741 ? -28.709 17.372 -8.615 1.00 89.75 741 ALA A CA 1
ATOM 5597 C C . ALA A 1 741 ? -30.046 17.677 -9.281 1.00 89.75 741 ALA A C 1
ATOM 5599 O O . ALA A 1 741 ? -30.887 16.786 -9.422 1.00 89.75 741 ALA A O 1
ATOM 5600 N N . VAL A 1 742 ? -30.225 18.927 -9.679 1.00 90.62 742 VAL A N 1
ATOM 5601 C CA . VAL A 1 742 ? -31.464 19.437 -10.259 1.00 90.62 742 VAL A CA 1
ATOM 5602 C C . VAL A 1 742 ? -31.147 19.917 -11.666 1.00 90.62 742 VAL A C 1
ATOM 5604 O O . VAL A 1 742 ? -30.265 20.756 -11.839 1.00 90.62 742 VAL A O 1
ATOM 5607 N N . SER A 1 743 ? -31.835 19.355 -12.659 1.00 90.44 743 SER A N 1
ATOM 5608 C CA . SER A 1 743 ? -31.756 19.766 -14.060 1.00 90.44 743 SER A CA 1
ATOM 5609 C C . SER A 1 743 ? -32.964 20.627 -14.398 1.00 90.44 743 SER A C 1
ATOM 5611 O O . SER A 1 743 ? -34.100 20.173 -14.249 1.00 90.44 743 SER A O 1
ATOM 5613 N N . VAL A 1 744 ? -32.725 21.848 -14.867 1.00 89.88 744 VAL A N 1
ATOM 5614 C CA . VAL A 1 744 ? -33.770 22.806 -15.250 1.00 89.88 744 VAL A CA 1
ATOM 5615 C C . VAL A 1 744 ? -33.559 23.311 -16.671 1.00 89.88 744 VAL A C 1
ATOM 5617 O O . VAL A 1 744 ? -32.424 23.425 -17.137 1.00 89.88 744 VAL A O 1
ATOM 5620 N N . ASP A 1 745 ? -34.657 23.623 -17.355 1.00 86.62 745 ASP A N 1
ATOM 5621 C CA . ASP A 1 745 ? -34.612 24.366 -18.615 1.00 86.62 745 ASP A CA 1
ATOM 5622 C C . ASP A 1 745 ? -34.354 25.871 -18.383 1.00 86.62 745 ASP A C 1
ATOM 5624 O O . ASP A 1 745 ? -34.220 26.341 -17.248 1.00 86.62 745 ASP A O 1
ATOM 5628 N N . ARG A 1 746 ? -34.310 26.652 -19.470 1.00 81.56 746 ARG A N 1
ATOM 5629 C CA . ARG A 1 746 ? -34.150 28.117 -19.412 1.00 81.56 746 ARG A CA 1
ATOM 5630 C C . ARG A 1 746 ? -35.237 28.827 -18.606 1.00 81.56 746 ARG A C 1
ATOM 5632 O O . ARG A 1 746 ? -34.985 29.920 -18.109 1.00 81.56 746 ARG A O 1
ATOM 5639 N N . ASN A 1 747 ? -36.432 28.260 -18.493 1.00 78.56 747 ASN A N 1
ATOM 5640 C CA . ASN A 1 747 ? -37.579 28.879 -17.833 1.00 78.56 747 ASN A CA 1
ATOM 5641 C C . ASN A 1 747 ? -37.713 28.448 -16.365 1.00 78.56 747 ASN A C 1
ATOM 5643 O O . ASN A 1 747 ? -38.548 28.999 -15.648 1.00 78.56 747 ASN A O 1
ATOM 5647 N N . GLY A 1 748 ? -36.873 27.520 -15.897 1.00 80.00 748 GLY A N 1
ATOM 5648 C CA . GLY A 1 748 ? -36.931 26.959 -14.547 1.00 80.00 748 GLY A CA 1
ATOM 5649 C C . GLY A 1 748 ? -37.823 25.729 -14.425 1.00 80.00 748 GLY A C 1
ATOM 5650 O O . GLY A 1 748 ? -38.107 25.299 -13.308 1.00 80.00 748 GLY A O 1
ATOM 5651 N N . THR A 1 749 ? -38.282 25.160 -15.539 1.00 87.19 749 THR A N 1
ATOM 5652 C CA . THR A 1 749 ? -39.039 23.908 -15.561 1.00 87.19 749 THR A CA 1
ATOM 5653 C C . THR A 1 749 ? -38.113 22.749 -15.231 1.00 87.19 749 THR A C 1
ATOM 5655 O O . THR A 1 749 ? -37.045 22.587 -15.830 1.00 87.19 749 THR A O 1
ATOM 5658 N N . LEU A 1 750 ? -38.526 21.931 -14.270 1.00 88.69 750 LEU A N 1
ATOM 5659 C CA . LEU A 1 750 ? -37.776 20.790 -13.781 1.00 88.69 750 LEU A CA 1
ATOM 5660 C C . LEU A 1 750 ? -37.757 19.667 -14.825 1.00 88.69 750 LEU A C 1
ATOM 5662 O O . LEU A 1 750 ? -38.779 19.037 -15.084 1.00 88.69 750 LEU A O 1
ATOM 5666 N N . GLN A 1 751 ? -36.586 19.399 -15.399 1.00 87.31 751 GLN A N 1
ATOM 5667 C CA . GLN A 1 751 ? -36.373 18.334 -16.389 1.00 87.31 751 GLN A CA 1
ATOM 5668 C C . GLN A 1 751 ? -36.011 17.000 -15.723 1.00 87.31 751 GLN A C 1
ATOM 5670 O O . GLN A 1 751 ? -36.294 15.930 -16.251 1.00 87.31 751 GLN A O 1
ATOM 5675 N N . GLY A 1 752 ? -35.389 17.049 -14.544 1.00 86.62 752 GLY A N 1
ATOM 5676 C CA . GLY A 1 752 ? -35.051 15.848 -13.791 1.00 86.62 752 GLY A CA 1
ATOM 5677 C C . GLY A 1 752 ? -34.345 16.146 -12.477 1.00 86.62 752 GLY A C 1
ATOM 5678 O O . GLY A 1 752 ? -33.654 17.157 -12.330 1.00 86.62 752 GLY A O 1
ATOM 5679 N N . VAL A 1 753 ? -34.504 15.233 -11.523 1.00 88.25 753 VAL A N 1
ATOM 5680 C CA . VAL A 1 753 ? -33.859 15.288 -10.209 1.00 88.25 753 VAL A CA 1
ATOM 5681 C C . VAL A 1 753 ? -33.133 13.981 -9.965 1.00 88.25 753 VAL A C 1
ATOM 5683 O O . VAL A 1 753 ? -33.676 12.900 -10.184 1.00 88.25 753 VAL A O 1
ATOM 5686 N N . ARG A 1 754 ? -31.902 14.068 -9.467 1.00 87.38 754 ARG A N 1
ATOM 5687 C CA . ARG A 1 754 ? -31.151 12.903 -9.007 1.00 87.38 754 ARG A CA 1
ATOM 5688 C C . ARG A 1 754 ? -30.550 13.168 -7.643 1.00 87.38 754 ARG A C 1
ATOM 5690 O O . ARG A 1 754 ? -29.929 14.198 -7.415 1.00 87.38 754 ARG A O 1
ATOM 5697 N N . VAL A 1 755 ? -30.674 12.209 -6.738 1.00 85.94 755 VAL A N 1
ATOM 5698 C CA . VAL A 1 755 ? -30.034 12.285 -5.423 1.00 85.94 755 VAL A CA 1
ATOM 5699 C C . VAL A 1 755 ? -28.512 12.166 -5.586 1.00 85.94 755 VAL A C 1
ATOM 5701 O O . VAL A 1 755 ? -28.016 11.145 -6.058 1.00 85.94 755 VAL A O 1
ATOM 5704 N N . LEU A 1 756 ? -27.764 13.205 -5.198 1.00 77.50 756 LEU A N 1
ATOM 5705 C CA . LEU A 1 756 ? -26.291 13.214 -5.189 1.00 77.50 756 LEU A CA 1
ATOM 5706 C C . LEU A 1 756 ? -25.726 12.606 -3.908 1.00 77.50 756 LEU A C 1
ATOM 5708 O O . LEU A 1 756 ? -24.703 11.921 -3.921 1.00 77.50 756 LEU A O 1
ATOM 5712 N N . ARG A 1 757 ? -26.377 12.904 -2.785 1.00 77.44 757 ARG A N 1
ATOM 5713 C CA . ARG A 1 757 ? -26.028 12.398 -1.461 1.00 77.44 757 ARG A CA 1
ATOM 5714 C C . ARG A 1 757 ? -27.294 12.373 -0.622 1.00 77.44 757 ARG A C 1
ATOM 5716 O O . ARG A 1 757 ? -27.976 13.384 -0.517 1.00 77.44 757 ARG A O 1
ATOM 5723 N N . SER A 1 758 ? -27.576 11.237 -0.002 1.00 77.94 758 SER A N 1
ATOM 5724 C CA . SER A 1 758 ? -28.673 11.106 0.950 1.00 77.94 758 SER A CA 1
ATOM 5725 C C . SER A 1 758 ? -28.212 10.335 2.178 1.00 77.94 758 SER A C 1
ATOM 5727 O O . SER A 1 758 ? -27.336 9.473 2.085 1.00 77.94 758 SER A O 1
ATOM 5729 N N . GLN A 1 759 ? -28.790 10.702 3.315 1.00 74.94 759 GLN A N 1
ATOM 5730 C CA . GLN A 1 759 ? -28.623 10.048 4.615 1.00 74.94 759 GLN A CA 1
ATOM 5731 C C . GLN A 1 759 ? -29.893 9.284 5.015 1.00 74.94 759 GLN A C 1
ATOM 5733 O O . GLN A 1 759 ? -30.064 8.874 6.160 1.00 74.94 759 GLN A O 1
ATOM 5738 N N . GLU A 1 760 ? -30.807 9.126 4.060 1.00 78.12 760 GLU A N 1
ATOM 5739 C CA . GLU A 1 760 ? -32.069 8.441 4.264 1.00 78.12 760 GLU A CA 1
ATOM 5740 C C . GLU A 1 760 ? -31.937 6.931 4.161 1.00 78.12 760 GLU A C 1
ATOM 5742 O O . GLU A 1 760 ? -31.009 6.392 3.544 1.00 78.12 760 GLU A O 1
ATOM 5747 N N . THR A 1 761 ? -32.909 6.247 4.755 1.00 72.44 761 THR A N 1
ATOM 5748 C CA . THR A 1 761 ? -33.049 4.801 4.648 1.00 72.44 761 THR A CA 1
ATOM 5749 C C . THR A 1 761 ? -33.254 4.427 3.179 1.00 72.44 761 THR A C 1
ATOM 5751 O O . THR A 1 761 ? -34.062 5.064 2.496 1.00 72.44 761 THR A O 1
ATOM 5754 N N . PRO A 1 762 ? -32.587 3.379 2.668 1.00 71.25 762 PRO A N 1
ATOM 5755 C CA . PRO A 1 762 ? -32.758 2.960 1.278 1.00 71.25 762 PRO A CA 1
ATOM 5756 C C . PRO A 1 762 ? -34.207 2.628 0.925 1.00 71.25 762 PRO A C 1
ATOM 5758 O O . PRO A 1 762 ? -34.642 2.992 -0.158 1.00 71.25 762 PRO A O 1
ATOM 5761 N N . ALA A 1 763 ? -34.954 2.019 1.853 1.00 69.62 763 ALA A N 1
ATOM 5762 C CA . ALA A 1 763 ? -36.365 1.689 1.663 1.00 69.62 763 ALA A CA 1
ATOM 5763 C C . ALA A 1 763 ? -37.214 2.936 1.345 1.00 69.62 763 ALA A C 1
ATOM 5765 O O . ALA A 1 763 ? -38.014 2.915 0.413 1.00 69.62 763 ALA A O 1
ATOM 5766 N N . TYR A 1 764 ? -36.977 4.056 2.042 1.00 72.69 764 TYR A N 1
ATOM 5767 C CA . TYR A 1 764 ? -37.652 5.322 1.741 1.00 72.69 764 TYR A CA 1
ATOM 5768 C C . TYR A 1 764 ? -37.202 5.909 0.399 1.00 72.69 764 TYR A C 1
ATOM 5770 O O . TYR A 1 764 ? -38.023 6.425 -0.350 1.00 72.69 764 TYR A O 1
ATOM 5778 N N . LEU A 1 765 ? -35.913 5.816 0.051 1.00 75.44 765 LEU A N 1
ATOM 5779 C CA . LEU A 1 765 ? -35.416 6.315 -1.239 1.00 75.44 765 LEU A CA 1
ATOM 5780 C C . LEU A 1 765 ? -35.943 5.514 -2.436 1.00 75.44 765 LEU A C 1
ATOM 5782 O O . LEU A 1 765 ? -36.214 6.108 -3.476 1.00 75.44 765 LEU A O 1
ATOM 5786 N N . GLU A 1 766 ? -36.096 4.197 -2.296 1.00 74.50 766 GLU A N 1
ATOM 5787 C CA . GLU A 1 766 ? -36.726 3.344 -3.309 1.00 74.50 766 GLU A CA 1
ATOM 5788 C C . GLU A 1 766 ? -38.198 3.723 -3.499 1.00 74.50 766 GLU A C 1
ATOM 5790 O O . GLU A 1 766 ? -38.632 3.913 -4.635 1.00 74.50 766 GLU A O 1
ATOM 5795 N N . GLN A 1 767 ? -38.933 3.955 -2.404 1.00 71.31 767 GLN A N 1
ATOM 5796 C CA . GLN A 1 767 ? -40.326 4.415 -2.444 1.00 71.31 767 GLN A CA 1
ATOM 5797 C C . GLN A 1 767 ? -40.477 5.787 -3.129 1.00 71.31 767 GLN A C 1
ATOM 5799 O O . GLN A 1 767 ? -41.454 6.034 -3.834 1.00 71.31 767 GLN A O 1
ATOM 5804 N N . LEU A 1 768 ? -39.495 6.678 -2.954 1.00 79.88 768 LEU A N 1
ATOM 5805 C CA . LEU A 1 768 ? -39.483 8.010 -3.564 1.00 79.88 768 LEU A CA 1
ATOM 5806 C C . LEU A 1 768 ? -39.015 8.007 -5.026 1.00 79.88 768 LEU A C 1
ATOM 5808 O O . LEU A 1 768 ? -39.134 9.034 -5.685 1.00 79.88 768 LEU A O 1
ATOM 5812 N N . GLY A 1 769 ? -38.480 6.900 -5.550 1.00 79.31 769 GLY A N 1
ATOM 5813 C CA . GLY A 1 769 ? -37.882 6.852 -6.888 1.00 79.31 769 GLY A CA 1
ATOM 5814 C C . GLY A 1 769 ? -38.858 7.213 -8.013 1.00 79.31 769 GLY A C 1
ATOM 5815 O O . GLY A 1 769 ? -38.535 8.051 -8.855 1.00 79.31 769 GLY A O 1
ATOM 5816 N N . GLU A 1 770 ? -40.055 6.622 -8.007 1.00 79.56 770 GLU A N 1
ATOM 5817 C CA . GLU A 1 770 ? -41.110 6.930 -8.987 1.00 79.56 770 GLU A CA 1
ATOM 5818 C C . GLU A 1 770 ? -41.752 8.301 -8.725 1.00 79.56 770 GLU A C 1
ATOM 5820 O O . GLU A 1 770 ? -41.952 9.082 -9.653 1.00 79.56 770 GLU A O 1
ATOM 5825 N N . TRP A 1 771 ? -41.969 8.657 -7.457 1.00 85.56 771 TRP A N 1
ATOM 5826 C CA . TRP A 1 771 ? -42.499 9.972 -7.074 1.00 85.56 771 TRP A CA 1
ATOM 5827 C C . TRP A 1 771 ? -41.559 11.130 -7.462 1.00 85.56 771 TRP A C 1
ATOM 5829 O O . TRP A 1 771 ? -42.003 12.186 -7.895 1.00 85.56 771 TRP A O 1
ATOM 5839 N N . LEU A 1 772 ? -40.236 10.947 -7.406 1.00 83.94 772 LEU A N 1
ATOM 5840 C CA . LEU A 1 772 ? -39.278 11.958 -7.868 1.00 83.94 772 LEU A CA 1
ATOM 5841 C C . LEU A 1 772 ? -39.389 12.226 -9.376 1.00 83.94 772 LEU A C 1
ATOM 5843 O O . LEU A 1 772 ? -39.137 13.351 -9.810 1.00 83.94 772 LEU A O 1
ATOM 5847 N N . LYS A 1 773 ? -39.769 11.219 -10.175 1.00 82.12 773 LYS A N 1
ATOM 5848 C CA . LYS A 1 773 ? -40.012 11.397 -11.614 1.00 82.12 773 LYS A CA 1
ATOM 5849 C C . LYS A 1 773 ? -41.297 12.186 -11.864 1.00 82.12 773 LYS A C 1
ATOM 5851 O O . LYS A 1 773 ? -41.313 13.008 -12.778 1.00 82.12 773 LYS A O 1
ATOM 5856 N N . SER A 1 774 ? -42.331 12.014 -11.034 1.00 82.56 774 SER A N 1
ATOM 5857 C CA . SER A 1 774 ? -43.590 12.766 -11.167 1.00 82.56 774 SER A CA 1
ATOM 5858 C C . SER A 1 774 ? -43.460 14.258 -10.837 1.00 82.56 774 SER A C 1
ATOM 5860 O O . SER A 1 774 ? -44.371 15.021 -11.132 1.00 82.56 774 SER A O 1
ATOM 5862 N N . LEU A 1 775 ? -42.332 14.704 -10.265 1.00 83.56 775 LEU A N 1
ATOM 5863 C CA . LEU A 1 775 ? -42.049 16.130 -10.048 1.00 83.56 775 LEU A CA 1
ATOM 5864 C C . LEU A 1 775 ? -41.643 16.873 -11.335 1.00 83.56 775 LEU A C 1
ATOM 5866 O O . LEU A 1 775 ? -41.601 18.105 -11.342 1.00 83.56 775 LEU A O 1
ATOM 5870 N N . THR A 1 776 ? -41.294 16.153 -12.406 1.00 84.31 776 THR A N 1
ATOM 5871 C CA . THR A 1 776 ? -40.865 16.759 -13.678 1.00 84.31 776 THR A CA 1
ATOM 5872 C C . THR A 1 776 ? -41.983 17.586 -14.326 1.00 84.31 776 THR A C 1
ATOM 5874 O O . THR A 1 776 ? -43.165 17.321 -14.136 1.00 84.31 776 THR A O 1
ATOM 5877 N N . GLY A 1 777 ? -41.618 18.646 -15.053 1.00 79.12 777 GLY A N 1
ATOM 5878 C CA . GLY A 1 777 ? -42.569 19.579 -15.676 1.00 79.12 777 GLY A CA 1
ATOM 5879 C C . GLY A 1 777 ? -43.014 20.752 -14.789 1.00 79.12 777 GLY A C 1
ATOM 5880 O O . GLY A 1 777 ? -43.613 21.703 -15.284 1.00 79.12 777 GLY A O 1
ATOM 5881 N N . GLN A 1 778 ? -42.677 20.746 -13.498 1.00 84.50 778 GLN A N 1
ATOM 5882 C CA . GLN A 1 778 ? -42.999 21.831 -12.562 1.00 84.50 778 GLN A CA 1
ATOM 5883 C C . GLN A 1 778 ? -41.948 22.953 -12.606 1.00 84.50 778 GLN A C 1
ATOM 5885 O O . GLN A 1 778 ? -40.751 22.689 -12.714 1.00 84.50 778 GLN A O 1
ATOM 5890 N N . ASN A 1 779 ? -42.362 24.220 -12.493 1.00 84.50 779 ASN A N 1
ATOM 5891 C CA . ASN A 1 779 ? -41.439 25.362 -12.548 1.00 84.50 779 ASN A CA 1
ATOM 5892 C C . ASN A 1 779 ? -40.889 25.723 -11.161 1.00 84.50 779 ASN A C 1
ATOM 5894 O O . ASN A 1 779 ? -41.557 26.413 -10.398 1.00 84.50 779 ASN A O 1
ATOM 5898 N N . VAL A 1 780 ? -39.655 25.321 -10.852 1.00 83.81 780 VAL A N 1
ATOM 5899 C CA . VAL A 1 780 ? -39.037 25.489 -9.522 1.00 83.81 780 VAL A CA 1
ATOM 5900 C C . VAL A 1 780 ? -38.534 26.908 -9.229 1.00 83.81 780 VAL A C 1
ATOM 5902 O O . VAL A 1 780 ? -38.037 27.160 -8.135 1.00 83.81 780 VAL A O 1
ATOM 5905 N N . PHE A 1 781 ? -38.645 27.853 -10.168 1.00 82.44 781 PHE A N 1
ATOM 5906 C CA . PHE A 1 781 ? -38.295 29.260 -9.927 1.00 82.44 781 PHE A CA 1
ATOM 5907 C C . PHE A 1 781 ? -39.462 30.077 -9.353 1.00 82.44 781 PHE A C 1
ATOM 5909 O O . PHE A 1 781 ? -39.252 31.206 -8.906 1.00 82.44 781 PHE A O 1
ATOM 5916 N N . LYS A 1 782 ? -40.684 29.523 -9.329 1.00 76.69 782 LYS A N 1
ATOM 5917 C CA . LYS A 1 782 ? -41.868 30.187 -8.761 1.00 76.69 782 LYS A CA 1
ATOM 5918 C C . LYS A 1 782 ? -42.008 29.921 -7.244 1.00 76.69 782 LYS A C 1
ATOM 5920 O O . LYS A 1 782 ? -41.800 28.789 -6.817 1.00 76.69 782 LYS A O 1
ATOM 5925 N N . PRO A 1 783 ? -42.436 30.914 -6.432 1.00 56.69 783 PRO A N 1
ATOM 5926 C CA . PRO A 1 783 ? -42.554 30.787 -4.970 1.00 56.69 783 PRO A CA 1
ATOM 5927 C C . PRO A 1 783 ? -43.477 29.657 -4.481 1.00 56.69 783 PRO A C 1
ATOM 5929 O O . PRO A 1 783 ? -43.166 29.002 -3.492 1.00 56.69 783 PRO A O 1
ATOM 5932 N N . ARG A 1 784 ? -44.599 29.419 -5.177 1.00 63.12 784 ARG A N 1
ATOM 5933 C CA . ARG A 1 784 ? -45.600 28.379 -4.852 1.00 63.12 784 ARG A CA 1
ATOM 5934 C C . ARG A 1 784 ? -45.467 27.108 -5.691 1.00 63.12 784 ARG A C 1
ATOM 5936 O O . ARG A 1 784 ? -46.388 26.301 -5.775 1.00 63.12 784 ARG A O 1
ATOM 5943 N N . ALA A 1 785 ? -44.329 26.926 -6.355 1.00 60.38 785 ALA A N 1
ATOM 5944 C CA . ALA A 1 785 ? -44.086 25.706 -7.103 1.00 60.38 785 ALA A CA 1
ATOM 5945 C C . ALA A 1 785 ? -44.161 24.498 -6.161 1.00 60.38 785 ALA A C 1
ATOM 5947 O O . ALA A 1 785 ? -43.544 24.495 -5.095 1.00 60.38 785 ALA A O 1
ATOM 5948 N N . LEU A 1 786 ? -44.885 23.456 -6.570 1.00 73.19 786 LEU A N 1
ATOM 5949 C CA . LEU A 1 786 ? -45.004 22.193 -5.840 1.00 73.19 786 LEU A CA 1
ATOM 5950 C C . LEU A 1 786 ? -45.862 22.228 -4.555 1.00 73.19 786 LEU A C 1
ATOM 5952 O O . LEU A 1 786 ? -45.773 21.270 -3.795 1.00 73.19 786 LEU A O 1
ATOM 5956 N N . GLU A 1 787 ? -46.641 23.279 -4.247 1.00 66.81 787 GLU A N 1
ATOM 5957 C CA . GLU A 1 787 ? -47.535 23.296 -3.058 1.00 66.81 787 GLU A CA 1
ATOM 5958 C C . GLU A 1 787 ? -48.642 22.230 -3.112 1.00 66.81 787 GLU A C 1
ATOM 5960 O O . GLU A 1 787 ? -48.969 21.654 -2.082 1.00 66.81 787 GLU A O 1
ATOM 5965 N N . GLU A 1 788 ? -49.141 21.920 -4.308 1.00 67.19 788 GLU A N 1
ATOM 5966 C CA . GLU A 1 788 ? -50.210 20.936 -4.552 1.00 67.19 788 GLU A CA 1
ATOM 5967 C C . GLU A 1 788 ? -49.693 19.492 -4.701 1.00 67.19 788 GLU A C 1
ATOM 5969 O O . GLU A 1 788 ? -50.452 18.585 -5.027 1.00 67.19 788 GLU A O 1
ATOM 5974 N N . VAL A 1 789 ? -48.390 19.257 -4.505 1.00 78.50 789 VAL A N 1
ATOM 5975 C CA . VAL A 1 789 ? -47.806 17.917 -4.639 1.00 78.50 789 VAL A CA 1
ATOM 5976 C C . VAL A 1 789 ? -47.927 17.161 -3.322 1.00 78.50 789 VAL A C 1
ATOM 5978 O O . VAL A 1 789 ? -47.304 17.533 -2.325 1.00 78.50 789 VAL A O 1
ATOM 5981 N N . ASP A 1 790 ? -48.664 16.053 -3.352 1.00 75.94 790 ASP A N 1
ATOM 5982 C CA . ASP A 1 790 ? -48.844 15.185 -2.195 1.00 75.94 790 ASP A CA 1
ATOM 5983 C C . ASP A 1 790 ? -47.534 14.538 -1.722 1.00 75.94 790 ASP A C 1
ATOM 5985 O O . ASP A 1 790 ? -46.657 14.135 -2.499 1.00 75.94 790 ASP A O 1
ATOM 5989 N N . THR A 1 791 ? -47.425 14.408 -0.399 1.00 79.69 791 THR A N 1
ATOM 5990 C CA . THR A 1 791 ? -46.334 13.680 0.260 1.00 79.69 791 THR A CA 1
ATOM 5991 C C . THR A 1 791 ? -46.565 12.171 0.221 1.00 79.69 791 THR A C 1
ATOM 5993 O O . THR A 1 791 ? -47.695 11.691 0.173 1.00 79.69 791 THR A O 1
ATOM 5996 N N . VAL A 1 792 ? -45.484 11.393 0.284 1.00 75.62 792 VAL A N 1
ATOM 5997 C CA . VAL A 1 792 ? -45.573 9.929 0.219 1.00 75.62 792 VAL A CA 1
ATOM 5998 C C . VAL A 1 792 ? -45.849 9.354 1.609 1.00 75.62 792 VAL A C 1
ATOM 6000 O O . VAL A 1 792 ? -45.075 9.570 2.546 1.00 75.62 792 VAL A O 1
ATOM 6003 N N . SER A 1 793 ? -46.940 8.594 1.751 1.00 68.12 793 SER A N 1
ATOM 6004 C CA . SER A 1 793 ? -47.291 7.914 3.007 1.00 68.12 793 SER A CA 1
ATOM 6005 C C . SER A 1 793 ? -46.197 6.922 3.426 1.00 68.12 793 SER A C 1
ATOM 6007 O O . SER A 1 793 ? -45.745 6.100 2.627 1.00 68.12 793 SER A O 1
ATOM 6009 N N . GLY A 1 794 ? -45.741 7.020 4.677 1.00 66.56 794 GLY A N 1
ATOM 6010 C CA . GLY A 1 794 ? -44.608 6.253 5.211 1.00 66.56 794 GLY A CA 1
ATOM 6011 C C . GLY A 1 794 ? -43.235 6.920 5.032 1.00 66.56 794 GLY A C 1
ATOM 6012 O O . GLY A 1 794 ? -42.350 6.660 5.839 1.00 66.56 794 GLY A O 1
ATOM 6013 N N . ALA A 1 795 ? -43.075 7.840 4.070 1.00 74.06 795 ALA A N 1
ATOM 6014 C CA . ALA A 1 795 ? -41.849 8.617 3.825 1.00 74.06 795 ALA A CA 1
ATOM 6015 C C . ALA A 1 795 ? -42.084 10.143 3.908 1.00 74.06 795 ALA A C 1
ATOM 6017 O O . ALA A 1 795 ? -41.335 10.938 3.336 1.00 74.06 795 ALA A O 1
ATOM 6018 N N . THR A 1 796 ? -43.122 10.562 4.643 1.00 76.50 796 THR A N 1
ATOM 6019 C CA . THR A 1 796 ? -43.661 11.932 4.660 1.00 76.50 796 THR A CA 1
ATOM 6020 C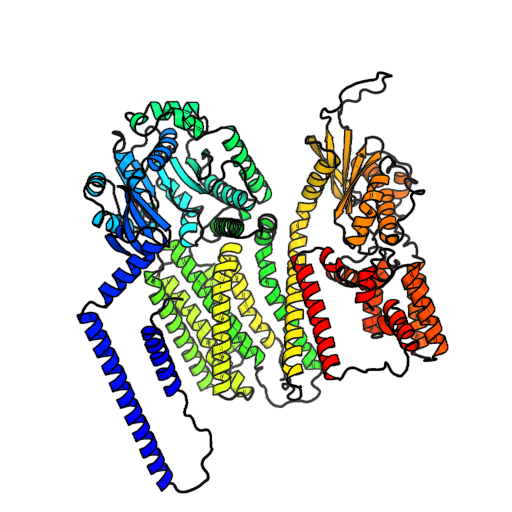 C . THR A 1 796 ? -42.625 12.991 5.038 1.00 76.50 796 THR A C 1
ATOM 6022 O O . THR A 1 796 ? -42.541 14.029 4.386 1.00 76.50 796 THR A O 1
ATOM 6025 N N . MET A 1 797 ? -41.803 12.735 6.066 1.00 75.44 797 MET A N 1
ATOM 6026 C CA . MET A 1 797 ? -40.726 13.650 6.489 1.00 75.44 797 MET A CA 1
ATOM 6027 C C . MET A 1 797 ? -39.696 13.873 5.377 1.00 75.44 797 MET A C 1
ATOM 6029 O O . MET A 1 797 ? -39.260 14.998 5.140 1.00 75.44 797 MET A O 1
ATOM 6033 N N . THR A 1 798 ? -39.319 12.804 4.680 1.00 81.94 798 THR A N 1
ATOM 6034 C CA . THR A 1 798 ? -38.313 12.844 3.620 1.00 81.94 798 THR A CA 1
ATOM 6035 C C . THR A 1 798 ? -38.855 13.501 2.351 1.00 81.94 798 THR A C 1
ATOM 6037 O O . THR A 1 798 ? -38.171 14.351 1.779 1.00 81.94 798 THR A O 1
ATOM 6040 N N . SER A 1 799 ? -40.084 13.178 1.926 1.00 84.19 799 SER A N 1
ATOM 6041 C CA . SER A 1 799 ? -40.716 13.830 0.768 1.00 84.19 799 SER A CA 1
ATOM 6042 C C . SER A 1 799 ? -40.934 15.326 1.008 1.00 84.19 799 SER A C 1
ATOM 6044 O O . SER A 1 799 ? -40.604 16.136 0.146 1.00 84.19 799 SER A O 1
ATOM 6046 N N . GLU A 1 800 ? -41.392 15.713 2.203 1.00 83.44 800 GLU A N 1
ATOM 6047 C CA . GLU A 1 800 ? -41.580 17.121 2.579 1.00 83.44 800 GLU A CA 1
ATOM 6048 C C . GLU A 1 800 ? -40.244 17.887 2.585 1.00 83.44 800 GLU A C 1
ATOM 6050 O O . GLU A 1 800 ? -40.154 19.007 2.077 1.00 83.44 800 GLU A O 1
ATOM 6055 N N . ALA A 1 801 ? -39.168 17.275 3.093 1.00 82.56 801 ALA A N 1
ATOM 6056 C CA . ALA A 1 801 ? -37.830 17.865 3.071 1.00 82.56 801 ALA A CA 1
ATOM 6057 C C . ALA A 1 801 ? -37.300 18.080 1.640 1.00 82.56 801 ALA A C 1
ATOM 6059 O O . ALA A 1 801 ? -36.677 19.108 1.353 1.00 82.56 801 ALA A O 1
ATOM 6060 N N . ILE A 1 802 ? -37.563 17.142 0.725 1.00 86.12 802 ILE A N 1
ATOM 6061 C CA . ILE A 1 802 ? -37.214 17.273 -0.697 1.00 86.12 802 ILE A CA 1
ATOM 6062 C C . ILE A 1 802 ? -37.988 18.430 -1.338 1.00 86.12 802 ILE A C 1
ATOM 6064 O O . ILE A 1 802 ? -37.365 19.283 -1.973 1.00 86.12 802 ILE A O 1
ATOM 6068 N N . LEU A 1 803 ? -39.307 18.517 -1.124 1.00 85.94 803 LEU A N 1
ATOM 6069 C CA . LEU A 1 803 ? -40.131 19.615 -1.646 1.00 85.94 803 LEU A CA 1
ATOM 6070 C C . LEU A 1 803 ? -39.645 20.973 -1.132 1.00 85.94 803 LEU A C 1
ATOM 6072 O O . LEU A 1 803 ? -39.420 21.887 -1.925 1.00 85.94 803 LEU A O 1
ATOM 6076 N N . ARG A 1 804 ? -39.388 21.100 0.177 1.00 82.12 804 ARG A N 1
ATOM 6077 C CA . ARG A 1 804 ? -38.834 22.331 0.771 1.00 82.12 804 ARG A CA 1
ATOM 6078 C C . ARG A 1 804 ? -37.479 22.699 0.184 1.00 82.12 804 ARG A C 1
ATOM 6080 O O . ARG A 1 804 ? -37.230 23.870 -0.093 1.00 82.12 804 ARG A O 1
ATOM 6087 N N . THR A 1 805 ? -36.619 21.710 -0.039 1.00 85.88 805 THR A N 1
ATOM 6088 C CA . THR A 1 805 ? -35.296 21.930 -0.627 1.00 85.88 805 THR A CA 1
ATOM 6089 C C . THR A 1 805 ? -35.413 22.425 -2.065 1.00 85.88 805 THR A C 1
ATOM 6091 O O . THR A 1 805 ? -34.720 23.370 -2.425 1.00 85.88 805 THR A O 1
ATOM 6094 N N . LEU A 1 806 ? -36.306 21.857 -2.879 1.00 86.06 806 LEU A N 1
ATOM 6095 C CA . LEU A 1 806 ? -36.541 22.325 -4.248 1.00 86.06 806 LEU A CA 1
ATOM 6096 C C . LEU A 1 806 ? -37.138 23.741 -4.278 1.00 86.06 806 LEU A C 1
ATOM 6098 O O . LEU A 1 806 ? -36.620 24.589 -5.007 1.00 86.06 806 LEU A O 1
ATOM 6102 N N . ARG A 1 807 ? -38.140 24.027 -3.429 1.00 83.69 807 ARG A N 1
ATOM 6103 C CA . ARG A 1 807 ? -38.773 25.356 -3.301 1.00 83.69 807 ARG A CA 1
ATOM 6104 C C . ARG A 1 807 ? -37.788 26.452 -2.885 1.00 83.69 807 ARG A C 1
ATOM 6106 O O . ARG A 1 807 ? -37.940 27.595 -3.294 1.00 83.69 807 ARG A O 1
ATOM 6113 N N . GLN A 1 808 ? -36.772 26.119 -2.088 1.00 82.12 808 GLN A N 1
ATOM 6114 C CA . GLN A 1 808 ? -35.747 27.079 -1.664 1.00 82.12 808 GLN A CA 1
ATOM 6115 C C . GLN A 1 808 ? -34.564 27.160 -2.638 1.00 82.12 808 GLN A C 1
ATOM 6117 O O . GLN A 1 808 ? -34.039 28.246 -2.886 1.00 82.12 808 GLN A O 1
ATOM 6122 N N . ALA A 1 809 ? -34.119 26.027 -3.188 1.00 85.62 809 ALA A N 1
ATOM 6123 C CA . ALA A 1 809 ? -32.935 25.970 -4.039 1.00 85.62 809 ALA A CA 1
ATOM 6124 C C . ALA A 1 809 ? -33.175 26.606 -5.412 1.00 85.62 809 ALA A C 1
ATOM 6126 O O . ALA A 1 809 ? -32.294 27.306 -5.904 1.00 85.62 809 ALA A O 1
ATOM 6127 N N . GLY A 1 810 ? -34.348 26.390 -6.017 1.00 85.25 810 GLY A N 1
ATOM 6128 C CA . GLY A 1 810 ? -34.679 26.906 -7.348 1.00 85.25 810 GLY A CA 1
ATOM 6129 C C . GLY A 1 810 ? -34.603 28.436 -7.440 1.00 85.25 810 GLY A C 1
ATOM 6130 O O . GLY A 1 810 ? -33.811 28.944 -8.237 1.00 85.25 810 GLY A O 1
ATOM 6131 N N . PRO A 1 811 ? -35.334 29.194 -6.602 1.00 81.69 811 PRO A N 1
ATOM 6132 C CA . PRO A 1 811 ? -35.302 30.654 -6.644 1.00 81.69 811 PRO A CA 1
ATOM 6133 C C . PRO A 1 811 ? -33.930 31.235 -6.275 1.00 81.69 811 PRO A C 1
ATOM 6135 O O . PRO A 1 811 ? -33.480 32.194 -6.902 1.00 81.69 811 PRO A O 1
ATOM 6138 N N . ARG A 1 812 ? -33.215 30.625 -5.314 1.00 83.19 812 ARG A N 1
ATOM 6139 C CA . ARG A 1 812 ? -31.844 31.032 -4.953 1.00 83.19 812 ARG A CA 1
ATOM 6140 C C . ARG A 1 812 ? -30.857 30.808 -6.097 1.00 83.19 812 ARG A C 1
ATOM 6142 O O . ARG A 1 812 ? -30.002 31.657 -6.332 1.00 83.19 812 ARG A O 1
ATOM 6149 N N . PHE A 1 813 ? -30.983 29.700 -6.826 1.00 85.88 813 PHE A N 1
ATOM 6150 C CA . PHE A 1 813 ? -30.181 29.447 -8.020 1.00 85.88 813 PHE A CA 1
ATOM 6151 C C . PHE A 1 813 ? -30.477 30.472 -9.121 1.00 85.88 813 PHE A C 1
ATOM 6153 O O . PHE A 1 813 ? -29.545 31.047 -9.675 1.00 85.88 813 PHE A O 1
ATOM 6160 N N . ALA A 1 814 ? -31.754 30.759 -9.399 1.00 84.06 814 ALA A N 1
ATOM 6161 C CA . ALA A 1 814 ? -32.139 31.756 -10.399 1.00 84.06 814 ALA A CA 1
ATOM 6162 C C . ALA A 1 814 ? -31.595 33.159 -10.073 1.00 84.06 814 ALA A C 1
ATOM 6164 O O . ALA A 1 814 ? -31.114 33.853 -10.967 1.00 84.06 814 ALA A O 1
ATOM 6165 N N . ALA A 1 815 ? -31.617 33.547 -8.796 1.00 79.69 815 ALA A N 1
ATOM 6166 C CA . ALA A 1 815 ? -31.088 34.830 -8.346 1.00 79.69 815 ALA A CA 1
ATOM 6167 C C . ALA A 1 815 ? -29.552 34.903 -8.442 1.00 79.69 815 ALA A C 1
ATOM 6169 O O . ALA A 1 815 ? -29.018 35.875 -8.965 1.00 79.69 815 ALA A O 1
ATOM 6170 N N . VAL A 1 816 ? -28.838 33.876 -7.960 1.00 81.81 816 VAL A N 1
ATOM 6171 C CA . VAL A 1 816 ? -27.368 33.906 -7.834 1.00 81.81 816 VAL A CA 1
ATOM 6172 C C . VAL A 1 816 ? -26.652 33.527 -9.132 1.00 81.81 816 VAL A C 1
ATOM 6174 O O . VAL A 1 816 ? -25.666 34.158 -9.497 1.00 81.81 816 VAL A O 1
ATOM 6177 N N . ALA A 1 817 ? -27.117 32.490 -9.830 1.00 81.94 817 ALA A N 1
ATOM 6178 C CA . ALA A 1 817 ? -26.431 31.947 -11.002 1.00 81.94 817 ALA A CA 1
ATOM 6179 C C . ALA A 1 817 ? -26.944 32.519 -12.330 1.00 81.94 817 ALA A C 1
ATOM 6181 O O . ALA A 1 817 ? -26.157 32.649 -13.263 1.00 81.94 817 ALA A O 1
ATOM 6182 N N . LEU A 1 818 ? -28.239 32.853 -12.417 1.00 81.19 818 LEU A N 1
ATOM 6183 C CA . LEU A 1 818 ? -28.867 33.374 -13.642 1.00 81.19 818 LEU A CA 1
ATOM 6184 C C . LEU A 1 818 ? -29.158 34.883 -13.584 1.00 81.19 818 LEU A C 1
ATOM 6186 O O . LEU A 1 818 ? -29.688 35.420 -14.551 1.00 81.19 818 LEU A O 1
ATOM 6190 N N . GLN A 1 819 ? -28.856 35.549 -12.460 1.00 74.75 819 GLN A N 1
ATOM 6191 C CA . GLN A 1 819 ? -29.118 36.978 -12.223 1.00 74.75 819 GLN A CA 1
ATOM 6192 C C . GLN A 1 819 ? -30.572 37.408 -12.509 1.00 74.75 819 GLN A C 1
ATOM 6194 O O . GLN A 1 819 ? -30.845 38.563 -12.832 1.00 74.75 819 GLN A O 1
ATOM 6199 N N . ARG A 1 820 ? -31.541 36.491 -12.381 1.00 72.94 820 ARG A N 1
ATOM 6200 C CA . ARG A 1 820 ? -32.959 36.786 -12.621 1.00 72.94 820 ARG A CA 1
ATOM 6201 C C . ARG A 1 820 ? -33.631 37.272 -11.345 1.00 72.94 820 ARG A C 1
ATOM 6203 O O . ARG A 1 820 ? -33.637 36.572 -10.331 1.00 72.94 820 ARG A O 1
ATOM 6210 N N . GLN A 1 821 ? -34.268 38.438 -11.416 1.00 55.84 821 GLN A N 1
ATOM 6211 C CA . GLN A 1 821 ? -35.134 38.929 -10.347 1.00 55.84 821 GLN A CA 1
ATOM 6212 C C . GLN A 1 821 ? -36.410 38.079 -10.294 1.00 55.84 821 GLN A C 1
ATOM 6214 O O . GLN A 1 821 ? -37.309 38.212 -11.119 1.00 55.84 821 GLN A O 1
ATOM 6219 N N . THR A 1 822 ? -36.485 37.171 -9.324 1.00 56.97 822 THR A N 1
ATOM 6220 C CA . THR A 1 822 ? -37.726 36.469 -8.973 1.00 56.97 822 THR A CA 1
ATOM 6221 C C . THR A 1 822 ? -38.415 37.221 -7.833 1.00 56.97 822 THR A C 1
ATOM 6223 O O . THR A 1 822 ? -37.742 37.852 -7.023 1.00 56.97 822 THR A O 1
ATOM 6226 N N . ALA A 1 823 ? -39.746 37.144 -7.712 1.00 49.88 823 ALA A N 1
ATOM 6227 C CA . ALA A 1 823 ? -40.473 37.749 -6.583 1.00 49.88 823 ALA A CA 1
ATOM 6228 C C . ALA A 1 823 ? -39.930 37.285 -5.206 1.00 49.88 823 ALA A C 1
ATOM 6230 O O . ALA A 1 823 ? -39.961 38.034 -4.237 1.00 49.88 823 ALA A O 1
ATOM 6231 N N . VAL A 1 824 ? -39.330 36.088 -5.159 1.00 50.84 824 VAL A N 1
ATOM 6232 C CA . VAL A 1 824 ? -38.644 35.501 -3.993 1.00 50.84 824 VAL A CA 1
ATOM 6233 C C . VAL A 1 824 ? -37.287 36.160 -3.702 1.00 50.84 824 VAL A C 1
ATOM 6235 O O . VAL A 1 824 ? -36.860 36.191 -2.552 1.00 50.84 824 VAL A O 1
ATOM 6238 N N . ALA A 1 825 ? -36.602 36.729 -4.702 1.00 47.28 825 ALA A N 1
ATOM 6239 C CA . ALA A 1 825 ? -35.320 37.417 -4.517 1.00 47.28 825 ALA A CA 1
ATOM 6240 C C . ALA A 1 825 ? -35.445 38.676 -3.638 1.00 47.28 825 ALA A C 1
ATOM 6242 O O . ALA A 1 825 ? -34.473 39.062 -2.997 1.00 47.28 825 ALA A O 1
ATOM 6243 N N . LYS A 1 826 ? -36.642 39.277 -3.554 1.00 43.62 826 LYS A N 1
ATOM 6244 C CA . LYS A 1 826 ? -36.927 40.424 -2.677 1.00 43.62 826 LYS A CA 1
ATOM 6245 C C . LYS A 1 826 ? -37.176 40.010 -1.217 1.00 43.62 826 LYS A C 1
ATOM 6247 O O . LYS A 1 826 ? -36.786 40.735 -0.314 1.00 43.62 826 LYS A O 1
ATOM 6252 N N . GLU A 1 827 ? -37.745 38.826 -0.984 1.00 44.16 827 GLU A N 1
ATOM 6253 C CA . GLU A 1 827 ? -37.908 38.230 0.357 1.00 44.16 827 GLU A CA 1
ATOM 6254 C C . GLU A 1 827 ? -36.615 37.577 0.874 1.00 44.16 827 GLU A C 1
ATOM 6256 O O . GLU A 1 827 ? -36.339 37.595 2.070 1.00 44.16 827 GLU A O 1
ATOM 6261 N N . ALA A 1 828 ? -35.787 37.030 -0.022 1.00 43.47 828 ALA A N 1
ATOM 6262 C CA . ALA A 1 828 ? -34.518 36.386 0.320 1.00 43.47 828 ALA A CA 1
ATOM 6263 C C . ALA A 1 828 ? -33.359 37.371 0.590 1.00 43.47 828 ALA A C 1
ATOM 6265 O O . ALA A 1 828 ? -32.325 36.941 1.099 1.00 43.47 828 ALA A O 1
ATOM 6266 N N . ALA A 1 829 ? -33.515 38.656 0.242 1.00 40.66 829 ALA A N 1
ATOM 6267 C CA . ALA A 1 829 ? -32.499 39.703 0.396 1.00 40.66 829 ALA A CA 1
ATOM 6268 C C . ALA A 1 829 ? -32.612 40.520 1.703 1.00 40.66 829 ALA A C 1
ATOM 6270 O O . ALA A 1 829 ? -31.738 41.343 1.970 1.00 40.66 829 ALA A O 1
ATOM 6271 N N . SER A 1 830 ? -33.639 40.299 2.534 1.00 34.94 830 SER A N 1
ATOM 6272 C CA . SER A 1 830 ? -33.736 40.954 3.848 1.00 34.94 830 SER A CA 1
ATOM 6273 C C . SER A 1 830 ? -32.822 40.275 4.887 1.00 34.94 830 SER A C 1
ATOM 6275 O O . SER A 1 830 ? -32.937 39.061 5.080 1.00 34.94 830 SER A O 1
ATOM 6277 N N . PRO A 1 831 ? -31.976 41.029 5.623 1.00 38.81 831 PRO A N 1
ATOM 6278 C CA . PRO A 1 831 ? -31.139 40.504 6.715 1.00 38.81 831 PRO A CA 1
ATOM 6279 C C . PRO A 1 831 ? -31.948 39.889 7.871 1.00 38.81 831 PRO A C 1
ATOM 6281 O O . PRO A 1 831 ? -31.445 39.028 8.589 1.00 38.81 831 PRO A O 1
ATOM 6284 N N . ASP A 1 832 ? -33.219 40.282 8.003 1.00 33.81 832 ASP A N 1
ATOM 6285 C CA . ASP A 1 832 ? -34.179 39.765 8.988 1.00 33.81 832 ASP A CA 1
ATOM 6286 C C . ASP A 1 832 ? -34.826 38.426 8.600 1.00 33.81 832 ASP A C 1
ATOM 6288 O O . ASP A 1 832 ? -35.604 37.863 9.370 1.00 33.81 832 ASP A O 1
ATOM 6292 N N . GLY A 1 833 ? -34.451 37.836 7.460 1.00 39.06 833 GLY A N 1
ATOM 6293 C CA . GLY A 1 833 ? -34.766 36.449 7.105 1.00 39.06 833 GLY A CA 1
ATOM 6294 C C . GLY A 1 833 ? -34.005 35.418 7.947 1.00 39.06 833 GLY A C 1
ATOM 6295 O O . GLY A 1 833 ? -33.703 34.325 7.460 1.00 39.06 833 GLY A O 1
ATOM 6296 N N . THR A 1 834 ? -33.664 35.753 9.197 1.00 39.03 834 THR A N 1
ATOM 6297 C CA . THR A 1 834 ? -33.272 34.757 10.186 1.00 39.03 834 THR A CA 1
ATOM 6298 C C . THR A 1 834 ? -34.349 33.688 10.193 1.00 39.03 834 THR A C 1
ATOM 6300 O O . THR A 1 834 ? -35.544 33.969 10.274 1.00 39.03 834 THR A O 1
ATOM 6303 N N . HIS A 1 835 ? -33.902 32.449 10.018 1.00 47.50 835 HIS A N 1
ATOM 6304 C CA . HIS A 1 835 ? -34.687 31.240 10.149 1.00 47.50 835 HIS A CA 1
ATOM 6305 C C . HIS A 1 835 ? -35.604 31.356 11.374 1.00 47.50 835 HIS A C 1
ATOM 6307 O O . HIS A 1 835 ? -35.203 31.022 12.488 1.00 47.50 835 HIS A O 1
ATOM 6313 N N . ARG A 1 836 ? -36.852 31.811 11.201 1.00 44.31 836 ARG A N 1
ATOM 6314 C CA . ARG A 1 836 ? -37.906 31.507 12.161 1.00 44.31 836 ARG A CA 1
ATOM 6315 C C . ARG A 1 836 ? -37.993 29.993 12.095 1.00 44.31 836 ARG A C 1
ATOM 6317 O O . ARG A 1 836 ? -38.606 29.470 11.167 1.00 44.31 836 ARG A O 1
ATOM 6324 N N . ASN A 1 837 ? -37.294 29.314 13.009 1.00 53.09 837 ASN A N 1
ATOM 6325 C CA . ASN A 1 837 ? -37.462 27.900 13.307 1.00 53.09 837 ASN A CA 1
ATOM 6326 C C . ASN A 1 837 ? -38.965 27.713 13.499 1.00 53.09 837 ASN A C 1
ATOM 6328 O O . ASN A 1 837 ? -39.486 27.974 14.584 1.00 53.09 837 ASN A O 1
ATOM 6332 N N . ARG A 1 838 ? -39.689 27.383 12.423 1.00 61.97 838 ARG A N 1
ATOM 6333 C CA . ARG A 1 838 ? -41.113 27.094 12.507 1.00 61.97 838 ARG A CA 1
ATOM 6334 C C . ARG A 1 838 ? -41.179 25.885 13.414 1.00 61.97 838 ARG A C 1
ATOM 6336 O O . ARG A 1 838 ? -40.681 24.823 13.052 1.00 61.97 838 ARG A O 1
ATOM 6343 N N . LEU A 1 839 ? -41.696 26.118 14.612 1.00 70.00 839 LEU A N 1
ATOM 6344 C CA . LEU A 1 839 ? -41.843 25.124 15.652 1.00 70.00 839 LEU A CA 1
ATOM 6345 C C . LEU A 1 839 ? -42.595 23.936 15.047 1.00 70.00 839 LEU A C 1
ATOM 6347 O O . LEU A 1 839 ? -43.762 24.063 14.676 1.00 70.00 839 LEU A O 1
ATOM 6351 N N . ASP A 1 840 ? -41.903 22.812 14.868 1.00 80.44 840 ASP A N 1
ATOM 6352 C CA . ASP A 1 840 ? -42.522 21.601 14.348 1.00 80.44 840 ASP A CA 1
ATOM 6353 C C . ASP A 1 840 ? -43.516 21.102 15.399 1.00 80.44 840 ASP A C 1
ATOM 6355 O O . ASP A 1 840 ? -43.144 20.829 16.541 1.00 80.44 840 ASP A O 1
ATOM 6359 N N . ILE A 1 841 ? -44.793 20.976 15.039 1.00 84.19 841 ILE A N 1
ATOM 6360 C CA . ILE A 1 841 ? -45.821 20.515 15.978 1.00 84.19 841 ILE A CA 1
ATOM 6361 C C . ILE A 1 841 ? -45.475 19.137 16.558 1.00 84.19 841 ILE A C 1
ATOM 6363 O O . ILE A 1 841 ? -45.747 18.859 17.725 1.00 84.19 841 ILE A O 1
ATOM 6367 N N . ARG A 1 842 ? -44.778 18.300 15.779 1.00 88.06 842 ARG A N 1
ATOM 6368 C CA . ARG A 1 842 ? -44.301 16.982 16.212 1.00 88.06 842 ARG A CA 1
ATOM 6369 C C . ARG A 1 842 ? -43.226 17.103 17.292 1.00 88.06 842 ARG A C 1
ATOM 6371 O O . ARG A 1 842 ? -43.223 16.313 18.230 1.00 88.06 842 ARG A O 1
ATOM 6378 N N . PHE A 1 843 ? -42.348 18.107 17.204 1.00 87.94 843 PHE A N 1
ATOM 6379 C CA . PHE A 1 843 ? -41.356 18.401 18.243 1.00 87.94 843 PHE A CA 1
ATOM 6380 C C . PHE A 1 843 ? -42.035 18.780 19.562 1.00 87.94 843 PHE A C 1
ATOM 6382 O O . PHE A 1 843 ? -41.695 18.226 20.605 1.00 87.94 843 PHE A O 1
ATOM 6389 N N . VAL A 1 844 ? -43.034 19.669 19.513 1.00 89.69 844 VAL A N 1
ATOM 6390 C CA . VAL A 1 844 ? -43.786 20.097 20.707 1.00 89.69 844 VAL A CA 1
ATOM 6391 C C . VAL A 1 844 ? -44.453 18.906 21.384 1.00 89.69 844 VAL A C 1
ATOM 6393 O O . VAL A 1 844 ? -44.326 18.737 22.595 1.00 89.69 844 VAL A O 1
ATOM 6396 N N . VAL A 1 845 ? -45.110 18.046 20.602 1.00 90.69 845 VAL A N 1
ATOM 6397 C CA . VAL A 1 845 ? -45.763 16.844 21.129 1.00 90.69 845 VAL A CA 1
ATOM 6398 C C . VAL A 1 845 ? -44.745 15.873 21.732 1.00 90.69 845 VAL A C 1
ATOM 6400 O O . VAL A 1 845 ? -44.983 15.363 22.822 1.00 90.69 845 VAL A O 1
ATOM 6403 N N . LEU A 1 846 ? -43.585 15.658 21.104 1.00 91.12 846 LEU A N 1
ATOM 6404 C CA . LEU A 1 846 ? -42.529 14.799 21.659 1.00 91.12 846 LEU A CA 1
ATOM 6405 C C . LEU A 1 846 ? -41.961 15.333 22.985 1.00 91.12 846 LEU A C 1
ATOM 6407 O O . LEU A 1 846 ? -41.749 14.557 23.918 1.00 91.12 846 LEU A O 1
ATOM 6411 N N . VAL A 1 847 ? -41.754 16.648 23.100 1.00 91.69 847 VAL A N 1
ATOM 6412 C CA . VAL A 1 847 ? -41.312 17.289 24.351 1.00 91.69 847 VAL A CA 1
ATOM 6413 C C . VAL A 1 847 ? -42.392 17.191 25.432 1.00 91.69 847 VAL A C 1
ATOM 6415 O O . VAL A 1 847 ? -42.077 16.875 26.580 1.00 91.69 847 VAL A O 1
ATOM 6418 N N . ALA A 1 848 ? -43.664 17.393 25.078 1.00 93.12 848 ALA A N 1
ATOM 6419 C CA . ALA A 1 848 ? -44.783 17.232 26.004 1.00 93.12 848 ALA A CA 1
ATOM 6420 C C . ALA A 1 848 ? -44.900 15.782 26.507 1.00 93.12 848 ALA A C 1
ATOM 6422 O O . ALA A 1 848 ? -44.992 15.557 27.714 1.00 93.12 848 ALA A O 1
ATOM 6423 N N . LEU A 1 849 ? -44.808 14.793 25.609 1.00 92.88 849 LEU A N 1
ATOM 6424 C CA . LEU A 1 849 ? -44.777 13.371 25.967 1.00 92.88 849 LEU A CA 1
ATOM 6425 C C . LEU A 1 849 ? -43.587 13.044 26.879 1.00 92.88 849 LEU A C 1
ATOM 6427 O O . LEU A 1 849 ? -43.741 12.260 27.812 1.00 92.88 849 LEU A O 1
ATOM 6431 N N . LEU A 1 850 ? -42.420 13.665 26.667 1.00 93.12 850 LEU A N 1
ATOM 6432 C CA . LEU A 1 850 ? -41.263 13.496 27.551 1.00 93.12 850 LEU A CA 1
ATOM 6433 C C . LEU A 1 850 ? -41.530 14.058 28.951 1.00 93.12 850 LEU A C 1
ATOM 6435 O O . LEU A 1 850 ? -41.227 13.389 29.937 1.00 93.12 850 LEU A O 1
ATOM 6439 N N . GLY A 1 851 ? -42.135 15.244 29.049 1.00 92.94 851 GLY A N 1
ATOM 6440 C CA . GLY A 1 851 ? -42.541 15.829 30.328 1.00 92.94 851 GLY A CA 1
ATOM 6441 C C . GLY A 1 851 ? -43.529 14.939 31.089 1.00 92.94 851 GLY A C 1
ATOM 6442 O O . GLY A 1 851 ? -43.319 14.645 32.266 1.00 92.94 851 GLY A O 1
ATOM 6443 N N . VAL A 1 852 ? -44.556 14.428 30.399 1.00 92.19 852 VAL A N 1
ATOM 6444 C CA . VAL A 1 852 ? -45.534 13.491 30.979 1.00 92.19 852 VAL A CA 1
ATOM 6445 C C . VAL A 1 852 ? -44.870 12.173 31.387 1.00 92.19 852 VAL A C 1
ATOM 6447 O O . VAL A 1 852 ? -45.159 11.664 32.466 1.00 92.19 852 VAL A O 1
ATOM 6450 N N . ALA A 1 853 ? -43.935 11.641 30.595 1.00 91.62 853 ALA A N 1
ATOM 6451 C CA . ALA A 1 853 ? -43.179 10.439 30.948 1.00 91.62 853 ALA A CA 1
ATOM 6452 C C . ALA A 1 853 ? -42.341 10.625 32.225 1.00 91.62 853 ALA A C 1
ATOM 6454 O O . ALA A 1 853 ? -42.288 9.727 33.067 1.00 91.62 853 ALA A O 1
ATOM 6455 N N . ILE A 1 854 ? -41.705 11.791 32.399 1.00 91.25 854 ILE A N 1
ATOM 6456 C CA . ILE A 1 854 ? -40.950 12.122 33.618 1.00 91.25 854 ILE A CA 1
ATOM 6457 C C . ILE A 1 854 ? -41.896 12.193 34.825 1.00 91.25 854 ILE A C 1
ATOM 6459 O O . ILE A 1 854 ? -41.584 11.622 35.871 1.00 91.25 854 ILE A O 1
ATOM 6463 N N . LEU A 1 855 ? -43.066 12.821 34.673 1.00 91.12 855 LEU A N 1
ATOM 6464 C CA . LEU A 1 855 ? -44.070 12.926 35.735 1.00 91.12 855 LEU A CA 1
ATOM 6465 C C . LEU A 1 855 ? -44.657 11.556 36.119 1.00 91.12 855 LEU A C 1
ATOM 6467 O O . LEU A 1 855 ? -44.706 11.209 37.298 1.00 91.12 855 LEU A O 1
ATOM 6471 N N . LEU A 1 856 ? -45.050 10.739 35.137 1.00 89.69 856 LEU A N 1
ATOM 6472 C CA . LEU A 1 856 ? -45.588 9.390 35.360 1.00 89.69 856 LEU A CA 1
ATOM 6473 C C . LEU A 1 856 ? -44.567 8.455 36.008 1.00 89.69 856 LEU A C 1
ATOM 6475 O O . LEU A 1 856 ? -44.938 7.565 36.770 1.00 89.69 856 LEU A O 1
ATOM 6479 N N . ARG A 1 857 ? -43.274 8.673 35.756 1.00 87.31 857 ARG A N 1
ATOM 6480 C CA . ARG A 1 857 ? -42.214 7.943 36.448 1.00 87.31 857 ARG A CA 1
ATOM 6481 C C . ARG A 1 857 ? -42.118 8.303 37.932 1.00 87.31 857 ARG A C 1
ATOM 6483 O O . ARG A 1 857 ? -41.725 7.450 38.723 1.00 87.31 857 ARG A O 1
ATOM 6490 N N . GLN A 1 858 ? -42.456 9.536 38.308 1.00 85.81 858 GLN A N 1
ATOM 6491 C CA . GLN A 1 858 ? -42.512 9.965 39.709 1.00 85.81 858 GLN A CA 1
ATOM 6492 C C . GLN A 1 858 ? -43.810 9.518 40.402 1.00 85.81 858 GLN A C 1
ATOM 6494 O O . GLN A 1 858 ? -43.816 9.341 41.617 1.00 85.81 858 GLN A O 1
ATOM 6499 N N . VAL A 1 859 ? -44.889 9.288 39.643 1.00 84.94 859 VAL A N 1
ATOM 6500 C CA . VAL A 1 859 ? -46.204 8.871 40.161 1.00 84.94 859 VAL A CA 1
ATOM 6501 C C . VAL A 1 859 ? -46.674 7.583 39.459 1.00 84.94 859 VAL A C 1
ATOM 6503 O O . VAL A 1 859 ? -47.500 7.638 38.541 1.00 84.94 859 VAL A O 1
ATOM 6506 N N . PRO A 1 860 ? -46.167 6.400 39.866 1.00 75.19 860 PRO A N 1
ATOM 6507 C CA . PRO A 1 860 ? -46.328 5.152 39.120 1.00 75.19 860 PRO A CA 1
ATOM 6508 C C . PRO A 1 860 ? -47.721 4.526 39.313 1.00 75.19 860 PRO A C 1
ATOM 6510 O O . PRO A 1 860 ? -47.892 3.540 40.028 1.00 75.19 860 PRO A O 1
ATOM 6513 N N . LYS A 1 861 ? -48.744 5.084 38.657 1.00 88.12 861 LYS A N 1
ATOM 6514 C CA . LYS A 1 861 ? -50.088 4.485 38.579 1.00 88.12 861 LYS A CA 1
ATOM 6515 C C . LYS A 1 861 ? -50.232 3.636 37.309 1.00 88.12 861 LYS A C 1
ATOM 6517 O O . LYS A 1 861 ? -49.919 4.095 36.212 1.00 88.12 861 LYS A O 1
ATOM 6522 N N . VAL A 1 862 ? -50.769 2.421 37.455 1.00 84.69 862 VAL A N 1
ATOM 6523 C CA . VAL A 1 862 ? -50.850 1.407 36.380 1.00 84.69 862 VAL A CA 1
ATOM 6524 C C . VAL A 1 862 ? -51.700 1.874 35.191 1.00 84.69 862 VAL A C 1
ATOM 6526 O O . VAL A 1 862 ? -51.236 1.853 34.055 1.00 84.69 862 VAL A O 1
ATOM 6529 N N . TRP A 1 863 ? -52.927 2.345 35.436 1.00 87.12 863 TRP A N 1
ATOM 6530 C CA . TRP A 1 863 ? -53.851 2.758 34.370 1.00 87.12 863 TRP A CA 1
ATOM 6531 C C . TRP A 1 863 ? -53.403 4.011 33.598 1.00 87.12 863 TRP A C 1
ATOM 6533 O O . TRP A 1 863 ? -53.386 3.955 32.368 1.00 87.12 863 TRP A O 1
ATOM 6543 N N . PRO A 1 864 ? -52.967 5.107 34.256 1.00 89.62 864 PRO A N 1
ATOM 6544 C CA . PRO A 1 864 ? -52.395 6.260 33.559 1.00 89.62 864 PRO A CA 1
ATOM 6545 C C . PRO A 1 864 ? -51.175 5.902 32.708 1.00 89.62 864 PRO A C 1
ATOM 6547 O O . PRO A 1 864 ? -51.040 6.401 31.594 1.00 89.62 864 PRO A O 1
ATOM 6550 N N . ARG A 1 865 ? -50.315 4.994 33.191 1.00 89.81 865 ARG A N 1
ATOM 6551 C CA . ARG A 1 865 ? -49.173 4.500 32.416 1.00 89.81 865 ARG A CA 1
ATOM 6552 C C . ARG A 1 865 ? -49.620 3.719 31.180 1.00 89.81 865 ARG A C 1
ATOM 6554 O O . ARG A 1 865 ? -49.124 3.997 30.096 1.00 89.81 865 ARG A O 1
ATOM 6561 N N . ARG A 1 866 ? -50.570 2.788 31.309 1.00 90.12 866 ARG A N 1
ATOM 6562 C CA . ARG A 1 866 ? -51.095 2.014 30.167 1.00 90.12 866 ARG A CA 1
ATOM 6563 C C . ARG A 1 866 ? -51.743 2.905 29.110 1.00 90.12 866 ARG A C 1
ATOM 6565 O O . ARG A 1 866 ? -51.457 2.745 27.927 1.00 90.12 866 ARG A O 1
ATOM 6572 N N . LEU A 1 867 ? -52.554 3.878 29.534 1.00 91.31 867 LEU A N 1
ATOM 6573 C CA . LEU A 1 867 ? -53.150 4.860 28.628 1.00 91.31 867 LEU A CA 1
ATOM 6574 C C . LEU A 1 867 ? -52.067 5.670 27.901 1.00 91.31 867 LEU A C 1
ATOM 6576 O O . LEU A 1 867 ? -52.145 5.854 26.691 1.00 91.31 867 LEU A O 1
ATOM 6580 N N . PHE A 1 868 ? -51.028 6.101 28.619 1.00 93.56 868 PHE A N 1
ATOM 6581 C CA . PHE A 1 868 ? -49.896 6.811 28.030 1.00 93.56 868 PHE A CA 1
ATOM 6582 C C . PHE A 1 868 ? -49.131 5.960 27.005 1.00 93.56 868 PHE A C 1
ATOM 6584 O O . PHE A 1 868 ? -48.824 6.450 25.922 1.00 93.56 868 PHE A O 1
ATOM 6591 N N . LEU A 1 869 ? -48.863 4.683 27.300 1.00 92.62 869 LEU A N 1
ATOM 6592 C CA . LEU A 1 869 ? -48.217 3.764 26.356 1.00 92.62 869 LEU A CA 1
ATOM 6593 C C . LEU A 1 869 ? -49.069 3.558 25.096 1.00 92.62 869 LEU A C 1
ATOM 6595 O O . LEU A 1 869 ? -48.526 3.573 23.994 1.00 92.62 869 LEU A O 1
ATOM 6599 N N . LEU A 1 870 ? -50.394 3.440 25.238 1.00 92.44 870 LEU A N 1
ATOM 6600 C CA . LEU A 1 870 ? -51.312 3.341 24.101 1.00 92.44 870 LEU A CA 1
ATOM 6601 C C . LEU A 1 870 ? -51.280 4.611 23.235 1.00 92.44 870 LEU A C 1
ATOM 6603 O O . LEU A 1 870 ? -51.160 4.518 22.014 1.00 92.44 870 LEU A O 1
ATOM 6607 N N . VAL A 1 871 ? -51.335 5.793 23.860 1.00 93.31 871 VAL A N 1
ATOM 6608 C CA . VAL A 1 871 ? -51.240 7.084 23.157 1.00 93.31 871 VAL A CA 1
ATOM 6609 C C . VAL A 1 871 ? -49.907 7.205 22.423 1.00 93.31 871 VAL A C 1
ATOM 6611 O O . VAL A 1 871 ? -49.895 7.528 21.236 1.00 93.31 871 VAL A O 1
ATOM 6614 N N . THR A 1 872 ? -48.790 6.891 23.082 1.00 92.31 872 THR A N 1
ATOM 6615 C CA . THR A 1 872 ? -47.465 6.885 22.451 1.00 92.31 872 THR A CA 1
ATOM 6616 C C . THR A 1 872 ? -47.425 5.921 21.263 1.00 92.31 872 THR A C 1
ATOM 6618 O O . THR A 1 872 ? -47.008 6.317 20.179 1.00 92.31 872 THR A O 1
ATOM 6621 N N . LEU A 1 873 ? -47.914 4.686 21.415 1.00 91.44 873 LEU A N 1
ATOM 6622 C CA . LEU A 1 873 ? -47.933 3.681 20.348 1.00 91.44 873 LEU A CA 1
ATOM 6623 C C . LEU A 1 873 ? -48.711 4.151 19.107 1.00 91.44 873 LEU A C 1
ATOM 6625 O O . LEU A 1 873 ? -48.234 3.997 17.982 1.00 91.44 873 LEU A O 1
ATOM 6629 N N . VAL A 1 874 ? -49.896 4.734 19.300 1.00 89.62 874 VAL A N 1
ATOM 6630 C CA . VAL A 1 874 ? -50.737 5.209 18.191 1.00 89.62 874 VAL A CA 1
ATOM 6631 C C . VAL A 1 874 ? -50.125 6.443 17.529 1.00 89.62 874 VAL A C 1
ATOM 6633 O O . VAL A 1 874 ? -49.968 6.466 16.309 1.00 89.62 874 VAL A O 1
ATOM 6636 N N . VAL A 1 875 ? -49.743 7.450 18.319 1.00 89.75 875 VAL A N 1
ATOM 6637 C CA . VAL A 1 875 ? -49.288 8.750 17.803 1.00 89.75 875 VAL A CA 1
ATOM 6638 C C . VAL A 1 875 ? -47.867 8.667 17.242 1.00 89.75 875 VAL A C 1
ATOM 6640 O O . VAL A 1 875 ? -47.636 9.024 16.087 1.00 89.75 875 VAL A O 1
ATOM 6643 N N . THR A 1 876 ? -46.895 8.189 18.027 1.00 88.44 876 THR A N 1
ATOM 6644 C CA . THR A 1 876 ? -45.488 8.160 17.592 1.00 88.44 876 THR A CA 1
ATOM 6645 C C . THR A 1 876 ? -45.170 6.934 16.739 1.00 88.44 876 THR A C 1
ATOM 6647 O O . THR A 1 876 ? -44.319 7.031 15.860 1.00 88.44 876 THR A O 1
ATOM 6650 N N . GLY A 1 877 ? -45.873 5.813 16.931 1.00 86.88 877 GLY A N 1
ATOM 6651 C CA . GLY A 1 877 ? -45.736 4.601 16.117 1.00 86.88 877 GLY A CA 1
ATOM 6652 C C . GLY A 1 877 ? -46.538 4.669 14.819 1.00 86.88 877 GLY A C 1
ATOM 6653 O O . GLY A 1 877 ? -45.985 4.964 13.764 1.00 86.88 877 GLY A O 1
ATOM 6654 N N . PHE A 1 878 ? -47.844 4.401 14.879 1.00 82.94 878 PHE A N 1
ATOM 6655 C CA . PHE A 1 878 ? -48.672 4.207 13.678 1.00 82.94 878 PHE A CA 1
ATOM 6656 C C . PHE A 1 878 ? -48.948 5.481 12.871 1.00 82.94 878 PHE A C 1
ATOM 6658 O O . PHE A 1 878 ? -48.977 5.425 11.643 1.00 82.94 878 PHE A O 1
ATOM 6665 N N . GLN A 1 879 ? -49.165 6.623 13.529 1.00 83.06 879 GLN A N 1
ATOM 6666 C CA . GLN A 1 879 ? -49.549 7.853 12.834 1.00 83.06 879 GLN A CA 1
ATOM 6667 C C . GLN A 1 879 ? -48.346 8.590 12.232 1.00 83.06 879 GLN A C 1
ATOM 6669 O O . GLN A 1 879 ? -48.444 9.118 11.124 1.00 83.06 879 GLN A O 1
ATOM 6674 N N . TRP A 1 880 ? -47.218 8.650 12.949 1.00 81.44 880 TRP A N 1
ATOM 6675 C CA . TRP A 1 880 ? -46.043 9.420 12.520 1.00 81.44 880 TRP A CA 1
ATOM 6676 C C . TRP A 1 880 ? -44.803 8.590 12.174 1.00 81.44 880 TRP A C 1
ATOM 6678 O O . TRP A 1 880 ? -43.885 9.148 11.573 1.00 81.44 880 TRP A O 1
ATOM 6688 N N . ASN A 1 881 ? -44.746 7.300 12.526 1.00 81.56 881 ASN A N 1
ATOM 6689 C CA . ASN A 1 881 ? -43.557 6.446 12.376 1.00 81.56 881 ASN A CA 1
ATOM 6690 C C . ASN A 1 881 ? -42.262 7.123 12.895 1.00 81.56 881 ASN A C 1
ATOM 6692 O O . ASN A 1 881 ? -41.195 7.080 12.279 1.00 81.56 881 ASN A O 1
ATOM 6696 N N . LEU A 1 882 ? -42.369 7.801 14.042 1.00 82.81 882 LEU A N 1
ATOM 6697 C CA . LEU A 1 882 ? -41.304 8.547 14.709 1.00 82.81 882 LEU A CA 1
ATOM 6698 C C . LEU A 1 882 ? -40.721 7.724 15.858 1.00 82.81 882 LEU A C 1
ATOM 6700 O O . LEU A 1 882 ? -41.059 7.903 17.028 1.00 82.81 882 LEU A O 1
ATOM 6704 N N . GLN A 1 883 ? -39.787 6.846 15.515 1.00 86.81 883 GLN A N 1
ATOM 6705 C CA . GLN A 1 883 ? -39.023 6.062 16.481 1.00 86.81 883 GLN A CA 1
ATOM 6706 C C . GLN A 1 883 ? -37.520 6.294 16.338 1.00 86.81 883 GLN A C 1
ATOM 6708 O O . GLN A 1 883 ? -37.018 6.587 15.251 1.00 86.81 883 GLN A O 1
ATOM 6713 N N . TYR A 1 884 ? -36.807 6.158 17.453 1.00 87.56 884 TYR A N 1
ATOM 6714 C CA . TYR A 1 884 ? -35.354 6.201 17.509 1.00 87.56 884 TYR A CA 1
ATOM 6715 C C . TYR A 1 884 ? -34.792 4.843 17.083 1.00 87.56 884 TYR A C 1
ATOM 6717 O O . TYR A 1 884 ? -35.142 3.809 17.651 1.00 87.56 884 TYR A O 1
ATOM 6725 N N . SER A 1 885 ? -33.911 4.857 16.093 1.00 86.69 885 SER A N 1
ATOM 6726 C CA . SER A 1 885 ? -33.360 3.676 15.430 1.00 86.69 885 SER A CA 1
ATOM 6727 C C . SER A 1 885 ? -31.847 3.816 15.226 1.00 86.69 885 SER A C 1
ATOM 6729 O O . SER A 1 885 ? -31.236 4.844 15.552 1.00 86.69 885 SER A O 1
ATOM 6731 N N . SER A 1 886 ? -31.223 2.798 14.632 1.00 84.69 886 SER A N 1
ATOM 6732 C CA . SER A 1 886 ? -29.815 2.850 14.216 1.00 84.69 886 SER A CA 1
ATOM 6733 C C . SER A 1 886 ? -29.509 4.005 13.251 1.00 84.69 886 SER A C 1
ATOM 6735 O O . SER A 1 886 ? -28.372 4.477 13.200 1.00 84.69 886 SER A O 1
ATOM 6737 N N . GLN A 1 887 ? -30.513 4.531 12.544 1.00 84.31 887 GLN A N 1
ATOM 6738 C CA . GLN A 1 887 ? -30.354 5.663 11.637 1.00 84.31 887 GLN A CA 1
ATOM 6739 C C . GLN A 1 887 ? -30.014 6.966 12.349 1.00 84.31 887 GLN A C 1
ATOM 6741 O O . GLN A 1 887 ? -29.099 7.665 11.913 1.00 84.31 887 GLN A O 1
ATOM 6746 N N . GLN A 1 888 ? -30.674 7.274 13.465 1.00 86.62 888 GLN A N 1
ATOM 6747 C CA . GLN A 1 888 ? -30.359 8.476 14.238 1.00 86.62 888 GLN A CA 1
ATOM 6748 C C . GLN A 1 888 ? -29.002 8.350 14.936 1.00 86.62 888 GLN A C 1
ATOM 6750 O O . GLN A 1 888 ? -28.246 9.320 14.975 1.00 86.62 888 GLN A O 1
ATOM 6755 N N . VAL A 1 889 ? -28.641 7.140 15.384 1.00 85.00 889 VAL A N 1
ATOM 6756 C CA . VAL A 1 889 ? -27.294 6.848 15.903 1.00 85.00 889 VAL A CA 1
ATOM 6757 C C . VAL A 1 889 ? -26.239 7.145 14.838 1.00 85.00 889 VAL A C 1
ATOM 6759 O O . VAL A 1 889 ? -25.276 7.859 15.100 1.00 85.00 889 VAL A O 1
ATOM 6762 N N . VAL A 1 890 ? -26.421 6.645 13.615 1.00 84.06 890 VAL A N 1
ATOM 6763 C CA . VAL A 1 890 ? -25.471 6.866 12.519 1.00 84.06 890 VAL A CA 1
ATOM 6764 C C . VAL A 1 890 ? -25.444 8.318 12.037 1.00 84.06 890 VAL A C 1
ATOM 6766 O O . VAL A 1 890 ? -24.367 8.814 11.695 1.00 84.06 890 VAL A O 1
ATOM 6769 N N . ALA A 1 891 ? -26.578 9.022 12.031 1.00 82.44 891 ALA A N 1
ATOM 6770 C CA . ALA A 1 891 ? -26.635 10.451 11.722 1.00 82.44 891 ALA A CA 1
ATOM 6771 C C . ALA A 1 891 ? -25.806 11.272 12.724 1.00 82.44 891 ALA A C 1
ATOM 6773 O O . ALA A 1 891 ? -24.960 12.071 12.308 1.00 82.44 891 ALA A O 1
ATOM 6774 N N . LEU A 1 892 ? -25.963 10.988 14.025 1.00 84.06 892 LEU A N 1
ATOM 6775 C CA . LEU A 1 892 ? -25.177 11.596 15.101 1.00 84.06 892 LEU A CA 1
ATOM 6776 C C . LEU A 1 892 ? -23.685 11.264 14.969 1.00 84.06 892 LEU A C 1
ATOM 6778 O O . LEU A 1 892 ? -22.851 12.167 14.960 1.00 84.06 892 LEU A O 1
ATOM 6782 N N . LEU A 1 893 ? -23.346 9.980 14.789 1.00 83.50 893 LEU A N 1
ATOM 6783 C CA . LEU A 1 893 ? -21.962 9.530 14.590 1.00 83.50 893 LEU A CA 1
ATOM 6784 C C . LEU A 1 893 ? -21.324 10.122 13.334 1.00 83.50 893 LEU A C 1
ATOM 6786 O O . LEU A 1 893 ? -20.104 10.190 13.263 1.00 83.50 893 LEU A O 1
ATOM 6790 N N . SER A 1 894 ? -22.130 10.534 12.354 1.00 77.75 894 SER A N 1
ATOM 6791 C CA . SER A 1 894 ? -21.665 11.163 11.119 1.00 77.75 894 SER A CA 1
ATOM 6792 C C . SER A 1 894 ? -21.478 12.680 11.221 1.00 77.75 894 SER A C 1
ATOM 6794 O O . SER A 1 894 ? -21.155 13.305 10.209 1.00 77.75 894 SER A O 1
ATOM 6796 N N . GLY A 1 895 ? -21.736 13.274 12.393 1.00 74.56 895 GLY A N 1
ATOM 6797 C CA . GLY A 1 895 ? -21.686 14.720 12.614 1.00 74.56 895 GLY A CA 1
ATOM 6798 C C . GLY A 1 895 ? -22.797 15.503 11.903 1.00 74.56 895 GLY A C 1
ATOM 6799 O O . GLY A 1 895 ? -22.695 16.718 11.764 1.00 74.56 895 GLY A O 1
ATOM 6800 N N . ASN A 1 896 ? -23.848 14.831 11.422 1.00 70.44 896 ASN A N 1
ATOM 6801 C CA . ASN A 1 896 ? -24.930 15.455 10.660 1.00 70.44 896 ASN A CA 1
ATOM 6802 C C . ASN A 1 896 ? -26.112 15.769 11.579 1.00 70.44 896 ASN A C 1
ATOM 6804 O O . ASN A 1 896 ? -27.125 15.072 11.573 1.00 70.44 896 ASN A O 1
ATOM 6808 N N . VAL A 1 897 ? -25.966 16.815 12.389 1.00 70.25 897 VAL A N 1
ATOM 6809 C CA . VAL A 1 897 ? -27.067 17.337 13.208 1.00 70.25 897 VAL A CA 1
ATOM 6810 C C . VAL A 1 897 ? -27.959 18.231 12.329 1.00 70.25 897 VAL A C 1
ATOM 6812 O O . VAL A 1 897 ? -27.419 19.030 11.556 1.00 70.25 897 VAL A O 1
ATOM 6815 N N . PRO A 1 898 ? -29.300 18.110 12.391 1.00 68.88 898 PRO A N 1
ATOM 6816 C CA . PRO A 1 898 ? -30.205 19.006 11.671 1.00 68.88 898 PRO A CA 1
ATOM 6817 C C . PRO A 1 898 ? -29.947 20.470 12.047 1.00 68.88 898 PRO A C 1
ATOM 6819 O O . PRO A 1 898 ? -29.735 20.775 13.217 1.00 68.88 898 PRO A O 1
ATOM 6822 N N . GLY A 1 899 ? -29.988 21.382 11.071 1.00 63.66 899 GLY A N 1
ATOM 6823 C CA . GLY A 1 899 ? -29.861 22.821 11.354 1.00 63.66 899 GLY A CA 1
ATOM 6824 C C . GLY A 1 899 ? -31.091 23.405 12.062 1.00 63.66 899 GLY A C 1
ATOM 6825 O O . GLY A 1 899 ? -30.975 24.395 12.780 1.00 63.66 899 GLY A O 1
ATOM 6826 N N . ASP A 1 900 ? -32.246 22.753 11.906 1.00 72.31 900 ASP A N 1
ATOM 6827 C CA . ASP A 1 900 ? -33.506 23.131 12.540 1.00 72.31 900 ASP A CA 1
ATOM 6828 C C . ASP A 1 900 ? -33.617 22.462 13.925 1.00 72.31 900 ASP A C 1
ATOM 6830 O O . ASP A 1 900 ? -34.125 21.343 14.067 1.00 72.31 900 ASP A O 1
ATOM 6834 N N . TRP A 1 901 ? -33.135 23.151 14.963 1.00 75.19 901 TRP A N 1
ATOM 6835 C CA . TRP A 1 901 ? -33.077 22.648 16.347 1.00 75.19 901 TRP A CA 1
ATOM 6836 C C . TRP A 1 901 ? -34.445 22.300 16.963 1.00 75.19 901 TRP A C 1
ATOM 6838 O O . TRP A 1 901 ? -34.518 21.497 17.890 1.00 75.19 901 TRP A O 1
ATOM 6848 N N . LEU A 1 902 ? -35.532 22.876 16.436 1.00 82.38 902 LEU A N 1
ATOM 6849 C CA . LEU A 1 902 ? -36.915 22.681 16.900 1.00 82.38 902 LEU A CA 1
ATOM 6850 C C . LEU A 1 902 ? -37.717 21.731 15.989 1.00 82.38 902 LEU A C 1
ATOM 6852 O O . LEU A 1 902 ? -38.900 21.954 15.736 1.00 82.38 902 LEU A O 1
ATOM 6856 N N . SER A 1 903 ? -37.063 20.695 15.459 1.00 82.25 903 SER A N 1
ATOM 6857 C CA . SER A 1 903 ? -37.666 19.682 14.580 1.00 82.25 903 SER A CA 1
ATOM 6858 C C . SER A 1 903 ? -37.752 18.309 15.250 1.00 82.25 903 SER A C 1
ATOM 6860 O O . SER A 1 903 ? -36.914 17.963 16.090 1.00 82.25 903 SER A O 1
ATOM 6862 N N . ALA A 1 904 ? -38.721 17.478 14.846 1.00 83.69 904 ALA A N 1
ATOM 6863 C CA . ALA A 1 904 ? -38.830 16.104 15.349 1.00 83.69 904 ALA A CA 1
ATOM 6864 C C . ALA A 1 904 ? -37.552 15.277 15.101 1.00 83.69 904 ALA A C 1
ATOM 6866 O O . ALA A 1 904 ? -37.121 14.528 15.979 1.00 83.69 904 ALA A O 1
ATOM 6867 N N . SER A 1 905 ? -36.889 15.463 13.952 1.00 82.19 905 SER A N 1
ATOM 6868 C CA . SER A 1 905 ? -35.609 14.808 13.647 1.00 82.19 905 SER A CA 1
ATOM 6869 C C . SER A 1 905 ? -34.504 15.216 14.628 1.00 82.19 905 SER A C 1
ATOM 6871 O O . SER A 1 905 ? -33.741 14.360 15.074 1.00 82.19 905 SER A O 1
ATOM 6873 N N . CYS A 1 906 ? -34.430 16.495 15.021 1.00 84.44 906 CYS A N 1
ATOM 6874 C CA . CYS A 1 906 ? -33.463 16.960 16.022 1.00 84.44 906 CYS A CA 1
ATOM 6875 C C . CYS A 1 906 ? -33.757 16.379 17.413 1.00 84.44 906 CYS A C 1
ATOM 6877 O O . CYS A 1 906 ? -32.836 15.942 18.109 1.00 84.44 906 CYS A O 1
ATOM 6879 N N . PHE A 1 907 ? -35.034 16.295 17.802 1.00 88.38 907 PHE A N 1
ATOM 6880 C CA . PHE A 1 907 ? -35.421 15.630 19.048 1.00 88.38 907 PHE A CA 1
ATOM 6881 C C . PHE A 1 907 ? -34.983 14.163 19.067 1.00 88.38 907 PHE A C 1
ATOM 6883 O O . PHE A 1 907 ? -34.438 13.706 20.067 1.00 88.38 907 PHE A O 1
ATOM 6890 N N . LEU A 1 908 ? -35.154 13.427 17.966 1.00 88.62 908 LEU A N 1
ATOM 6891 C CA . LEU A 1 908 ? -34.690 12.042 17.901 1.00 88.62 908 LEU A CA 1
ATOM 6892 C C . LEU A 1 908 ? -33.155 11.955 17.925 1.00 88.62 908 LEU A C 1
ATOM 6894 O O . LEU A 1 908 ? -32.621 11.184 18.709 1.00 88.62 908 LEU A O 1
ATOM 6898 N N . ILE A 1 909 ? -32.431 12.746 17.128 1.00 87.44 909 ILE A N 1
ATOM 6899 C CA . ILE A 1 909 ? -30.961 12.653 17.013 1.00 87.44 909 ILE A CA 1
ATOM 6900 C C . ILE A 1 909 ? -30.234 13.118 18.285 1.00 87.44 909 ILE A C 1
ATOM 6902 O O . ILE A 1 909 ? -29.232 12.514 18.661 1.00 87.44 909 ILE A O 1
ATOM 6906 N N . VAL A 1 910 ? -30.715 14.176 18.946 1.00 87.69 910 VAL A N 1
ATOM 6907 C CA . VAL A 1 910 ? -30.034 14.811 20.094 1.00 87.69 910 VAL A CA 1
ATOM 6908 C C . VAL A 1 910 ? -30.854 14.700 21.377 1.00 87.69 910 VAL A C 1
ATOM 6910 O O . VAL A 1 910 ? -30.319 14.334 22.425 1.00 87.69 910 VAL A O 1
ATOM 6913 N N . GLY A 1 911 ? -32.156 14.985 21.302 1.00 89.19 911 GLY A N 1
ATOM 6914 C CA . GLY A 1 911 ? -33.050 14.999 22.463 1.00 89.19 911 GLY A CA 1
ATOM 6915 C C . GLY A 1 911 ? -33.166 13.638 23.154 1.00 89.19 911 GLY A C 1
ATOM 6916 O O . GLY A 1 911 ? -33.055 13.571 24.376 1.00 89.19 911 GLY A O 1
ATOM 6917 N N . VAL A 1 912 ? -33.311 12.545 22.398 1.00 90.62 912 VAL A N 1
ATOM 6918 C CA . VAL A 1 912 ? -33.403 11.185 22.956 1.00 90.62 912 VAL A CA 1
ATOM 6919 C C . VAL A 1 912 ? -32.100 10.763 23.654 1.00 90.62 912 VAL A C 1
ATOM 6921 O O . VAL A 1 912 ? -32.182 10.389 24.826 1.00 90.62 912 VAL A O 1
ATOM 6924 N N . PRO A 1 913 ? -30.900 10.851 23.037 1.00 89.88 913 PRO A N 1
ATOM 6925 C CA . PRO A 1 913 ? -29.647 10.567 23.741 1.00 89.88 913 PRO A CA 1
ATOM 6926 C C . PRO A 1 913 ? -29.448 11.403 25.007 1.00 89.88 913 PRO A C 1
ATOM 6928 O O . PRO A 1 913 ? -29.027 10.860 26.028 1.00 89.88 913 PRO A O 1
ATOM 6931 N N . LEU A 1 914 ? -29.788 12.696 24.972 1.00 90.25 914 LEU A N 1
ATOM 6932 C CA . LEU A 1 914 ? -29.681 13.581 26.133 1.00 90.25 914 LEU A CA 1
ATOM 6933 C C . LEU A 1 914 ? -30.667 13.187 27.243 1.00 90.25 914 LEU A C 1
ATOM 6935 O O . LEU A 1 914 ? -30.278 13.091 28.405 1.00 90.25 914 LEU A O 1
ATOM 6939 N N . ALA A 1 915 ? -31.922 12.897 26.893 1.00 88.94 915 ALA A N 1
ATOM 6940 C CA . ALA A 1 915 ? -32.924 12.418 27.840 1.00 88.94 915 ALA A CA 1
ATOM 6941 C C . ALA A 1 915 ? -32.499 11.089 28.479 1.00 88.94 915 ALA A C 1
ATOM 6943 O O . ALA A 1 915 ? -32.688 10.895 29.679 1.00 88.94 915 ALA A O 1
ATOM 6944 N N . VAL A 1 916 ? -31.877 10.193 27.705 1.00 89.94 916 VAL A N 1
ATOM 6945 C CA . VAL A 1 916 ? -31.351 8.928 28.228 1.00 89.94 916 VAL A CA 1
ATOM 6946 C C . VAL A 1 916 ? -30.138 9.139 29.134 1.00 89.94 916 VAL A C 1
ATOM 6948 O O . VAL A 1 916 ? -30.017 8.466 30.156 1.00 89.94 916 VAL A O 1
ATOM 6951 N N . LEU A 1 917 ? -29.259 10.086 28.803 1.00 88.00 917 LEU A N 1
ATOM 6952 C CA . LEU A 1 917 ? -28.099 10.433 29.624 1.00 88.00 917 LEU A CA 1
ATOM 6953 C C . LEU A 1 917 ? -28.511 11.020 30.983 1.00 88.00 917 LEU A C 1
ATOM 6955 O O . LEU A 1 917 ? -27.934 10.653 32.002 1.00 88.00 917 LEU A O 1
ATOM 6959 N N . LEU A 1 918 ? -29.508 11.909 30.997 1.00 89.94 918 LEU A N 1
ATOM 6960 C CA . LEU A 1 918 ? -29.958 12.616 32.201 1.00 89.94 918 LEU A CA 1
ATOM 6961 C C . LEU A 1 918 ? -30.913 11.783 33.060 1.00 89.94 918 LEU A C 1
ATOM 6963 O O . LEU A 1 918 ? -30.798 11.768 34.283 1.00 89.94 918 LEU A O 1
ATOM 6967 N N . PHE A 1 919 ? -31.859 11.085 32.428 1.00 88.75 919 PHE A N 1
ATOM 6968 C CA . PHE A 1 919 ? -32.942 10.396 33.127 1.00 88.75 919 PHE A CA 1
ATOM 6969 C C . PHE A 1 919 ? -32.830 8.866 33.044 1.00 88.75 919 PHE A C 1
ATOM 6971 O O . PHE A 1 919 ? -33.650 8.161 33.623 1.00 88.75 919 PHE A O 1
ATOM 6978 N N . GLY A 1 920 ? -31.835 8.284 32.376 1.00 87.38 920 GLY A N 1
ATOM 6979 C CA . GLY A 1 920 ? -31.726 6.830 32.201 1.00 87.38 920 GLY A CA 1
ATOM 6980 C C . GLY A 1 920 ? -32.693 6.291 31.140 1.00 87.38 920 GLY A C 1
ATOM 6981 O O . GLY A 1 920 ? -33.021 6.977 30.183 1.00 87.38 920 GLY A O 1
ATOM 6982 N N . ASN A 1 921 ? -33.184 5.054 31.265 1.00 86.62 921 ASN A N 1
ATOM 6983 C CA . ASN A 1 921 ? -33.929 4.386 30.180 1.00 86.62 921 ASN A CA 1
ATOM 6984 C C . ASN A 1 921 ? -35.393 4.863 29.985 1.00 86.62 921 ASN A C 1
ATOM 6986 O O . ASN A 1 921 ? -36.292 4.059 29.743 1.00 86.62 921 ASN A O 1
ATOM 6990 N N . ILE A 1 922 ? -35.645 6.169 30.104 1.00 90.00 922 ILE A N 1
ATOM 6991 C CA . ILE A 1 922 ? -36.979 6.768 29.987 1.00 90.00 922 ILE A CA 1
ATOM 6992 C C . ILE A 1 922 ? -37.552 6.639 28.575 1.00 90.00 922 ILE A C 1
ATOM 6994 O O . ILE A 1 922 ? -38.753 6.448 28.417 1.00 90.00 922 ILE A O 1
ATOM 6998 N N . TYR A 1 923 ? -36.695 6.674 27.549 1.00 90.56 923 TYR A N 1
ATOM 6999 C CA . TYR A 1 923 ? -37.140 6.521 26.170 1.00 90.56 923 TYR A CA 1
ATOM 7000 C C . TYR A 1 923 ? -37.755 5.138 25.943 1.00 90.56 923 TYR A C 1
ATOM 7002 O O . TYR A 1 923 ? -38.937 5.050 25.631 1.00 90.56 923 TYR A O 1
ATOM 7010 N N . CYS A 1 924 ? -37.000 4.056 26.170 1.00 88.25 924 CYS A N 1
ATOM 7011 C CA . CYS A 1 924 ? -37.512 2.707 25.911 1.00 88.25 924 CYS A CA 1
ATOM 7012 C C . CYS A 1 924 ? -38.681 2.326 26.829 1.00 88.25 924 CYS A C 1
ATOM 7014 O O . CYS A 1 924 ? -39.523 1.546 26.409 1.00 88.25 924 CYS A O 1
ATOM 7016 N N . GLY A 1 925 ? -38.730 2.857 28.057 1.00 88.00 925 GLY A N 1
ATOM 7017 C CA . GLY A 1 925 ? -39.785 2.526 29.019 1.00 88.00 925 GLY A CA 1
ATOM 7018 C C . GLY A 1 925 ? -41.093 3.309 28.868 1.00 88.00 925 GLY A C 1
ATOM 7019 O O . GLY A 1 925 ? -42.101 2.871 29.406 1.00 88.00 925 GLY A O 1
ATOM 7020 N N . TYR A 1 926 ? -41.090 4.466 28.195 1.00 90.12 926 TYR A N 1
ATOM 7021 C CA . TYR A 1 926 ? -42.263 5.353 28.143 1.00 90.12 926 TYR A CA 1
ATOM 7022 C C . TYR A 1 926 ? -42.517 5.946 26.747 1.00 90.12 926 TYR A C 1
ATOM 7024 O O . TYR A 1 926 ? -43.648 5.921 26.274 1.00 90.12 926 TYR A O 1
ATOM 7032 N N . LEU A 1 927 ? -41.493 6.486 26.075 1.00 90.81 927 LEU A N 1
ATOM 7033 C CA . LEU A 1 927 ? -41.661 7.215 24.803 1.00 90.81 927 LEU A CA 1
ATOM 7034 C C . LEU A 1 927 ? -41.500 6.361 23.538 1.00 90.81 927 LEU A C 1
ATOM 7036 O O . LEU A 1 927 ? -41.882 6.793 22.452 1.00 90.81 927 LEU A O 1
ATOM 7040 N N . CYS A 1 928 ? -40.882 5.191 23.644 1.00 91.12 928 CYS A N 1
ATOM 7041 C CA . CYS A 1 928 ? -40.630 4.322 22.506 1.00 91.12 928 CYS A CA 1
ATOM 7042 C C . CYS A 1 928 ? -41.923 3.589 22.113 1.00 91.12 928 CYS A C 1
ATOM 7044 O O . CYS A 1 928 ? -42.428 2.815 22.930 1.00 91.12 928 CYS A O 1
ATOM 7046 N N . PRO A 1 929 ? -42.432 3.739 20.874 1.00 90.94 929 PRO A N 1
ATOM 7047 C CA . PRO A 1 929 ? -43.635 3.028 20.443 1.00 90.94 929 PRO A CA 1
ATOM 7048 C C . PRO A 1 929 ? -43.420 1.509 20.422 1.00 90.94 929 PRO A C 1
ATOM 7050 O O . PRO A 1 929 ? -44.318 0.756 20.780 1.00 90.94 929 PRO A O 1
ATOM 7053 N N . PHE A 1 930 ? -42.213 1.038 20.095 1.00 89.00 930 PHE A N 1
ATOM 7054 C CA . PHE A 1 930 ? -41.892 -0.390 20.152 1.00 89.00 930 PHE A CA 1
ATOM 7055 C C . PHE A 1 930 ? -41.869 -0.923 21.593 1.00 89.00 930 PHE A C 1
ATOM 7057 O O . PHE A 1 930 ? -42.383 -2.004 21.853 1.00 89.00 930 PHE A O 1
ATOM 7064 N N . GLY A 1 931 ? -41.336 -0.147 22.544 1.00 88.94 931 GLY A N 1
ATOM 7065 C CA . GLY A 1 931 ? -41.374 -0.501 23.968 1.00 88.94 931 GLY A CA 1
ATOM 7066 C C . GLY A 1 931 ? -42.805 -0.546 24.511 1.00 88.94 931 GLY A C 1
ATOM 7067 O O . GLY A 1 931 ? -43.172 -1.495 25.199 1.00 88.94 931 GLY A O 1
ATOM 7068 N N . ALA A 1 932 ? -43.638 0.424 24.120 1.00 91.25 932 ALA A N 1
ATOM 7069 C CA . ALA A 1 932 ? -45.062 0.432 24.438 1.00 91.25 932 ALA A CA 1
ATOM 7070 C C . ALA A 1 932 ? -45.787 -0.797 23.872 1.00 91.25 932 ALA A C 1
ATOM 7072 O O . ALA A 1 932 ? -46.556 -1.432 24.588 1.00 91.25 932 ALA A O 1
ATOM 7073 N N . LEU A 1 933 ? -45.507 -1.174 22.619 1.00 90.06 933 LEU A N 1
ATOM 7074 C CA . LEU A 1 933 ? -46.056 -2.384 22.008 1.00 90.06 933 LEU A CA 1
ATOM 7075 C C . LEU A 1 933 ? -45.636 -3.646 22.773 1.00 90.06 933 LEU A C 1
ATOM 7077 O O . LEU A 1 933 ? -46.487 -4.474 23.077 1.00 90.06 933 LEU A O 1
ATOM 7081 N N . GLN A 1 934 ? -44.348 -3.783 23.106 1.00 88.38 934 GLN A N 1
ATOM 7082 C CA . GLN A 1 934 ? -43.831 -4.933 23.855 1.00 88.38 934 GLN A CA 1
ATOM 7083 C C . GLN A 1 934 ? -44.520 -5.094 25.214 1.00 88.38 934 GLN A C 1
ATOM 7085 O O . GLN A 1 934 ? -44.892 -6.206 25.582 1.00 88.38 934 GLN A O 1
ATOM 7090 N N . GLU A 1 935 ? -44.710 -3.995 25.947 1.00 88.50 935 GLU A N 1
ATOM 7091 C CA . GLU A 1 935 ? -45.352 -4.019 27.264 1.00 88.50 935 GLU A CA 1
ATOM 7092 C C . GLU A 1 935 ? -46.858 -4.311 27.161 1.00 88.50 935 GLU A C 1
ATOM 7094 O O . GLU A 1 935 ? -47.358 -5.192 27.858 1.00 88.50 935 GLU A O 1
ATOM 7099 N N . LEU A 1 936 ? -47.571 -3.658 26.234 1.00 89.44 936 LEU A N 1
ATOM 7100 C CA . LEU A 1 936 ? -49.006 -3.881 26.015 1.00 89.44 936 LEU A CA 1
ATOM 7101 C C . LEU A 1 936 ? -49.312 -5.303 25.514 1.00 89.44 936 LEU A C 1
ATOM 7103 O O . LEU A 1 936 ? -50.306 -5.894 25.923 1.00 89.44 936 LEU A O 1
ATOM 7107 N N . VAL A 1 937 ? -48.460 -5.875 24.656 1.00 86.94 937 VAL A N 1
ATOM 7108 C CA . VAL A 1 937 ? -48.579 -7.279 24.219 1.00 86.94 937 VAL A CA 1
ATOM 7109 C C . VAL A 1 937 ? -48.231 -8.237 25.358 1.00 86.94 937 VAL A C 1
ATOM 7111 O O . VAL A 1 937 ? -48.885 -9.268 25.508 1.00 86.94 937 VAL A O 1
ATOM 7114 N N . GLY A 1 938 ? -47.241 -7.895 26.188 1.00 83.19 938 GLY A N 1
ATOM 7115 C CA . GLY A 1 938 ? -46.904 -8.653 27.392 1.00 83.19 938 GLY A CA 1
ATOM 7116 C C . GLY A 1 938 ? -48.079 -8.767 28.367 1.00 83.19 938 GLY A C 1
ATOM 7117 O O . GLY A 1 938 ? -48.327 -9.852 28.887 1.00 83.19 938 GLY A O 1
ATOM 7118 N N . ASP A 1 939 ? -48.844 -7.686 28.540 1.00 82.88 939 ASP A N 1
ATOM 7119 C CA . ASP A 1 939 ? -50.059 -7.648 29.369 1.00 82.88 939 ASP A CA 1
ATOM 7120 C C . ASP A 1 939 ? -51.187 -8.561 28.841 1.00 82.88 939 ASP A C 1
ATOM 7122 O O . ASP A 1 939 ? -52.030 -9.012 29.616 1.00 82.88 939 ASP A O 1
ATOM 7126 N N . LEU A 1 940 ? -51.211 -8.856 27.536 1.00 83.56 940 LEU A N 1
ATOM 7127 C CA . LEU A 1 940 ? -52.207 -9.731 26.899 1.00 83.56 940 LEU A CA 1
ATOM 7128 C C . LEU A 1 940 ? -51.818 -11.221 26.956 1.00 83.56 940 LEU A C 1
ATOM 7130 O O . LEU A 1 940 ? -52.575 -12.078 26.492 1.00 83.56 940 LEU A O 1
ATOM 7134 N N . ARG A 1 941 ? -50.635 -11.552 27.490 1.00 77.62 941 ARG A N 1
ATOM 7135 C CA . ARG A 1 941 ? -50.089 -12.913 27.462 1.00 77.62 941 ARG A CA 1
ATOM 7136 C C . ARG A 1 941 ? -50.692 -13.796 28.571 1.00 77.62 941 ARG A C 1
ATOM 7138 O O . ARG A 1 941 ? -50.674 -13.394 29.735 1.00 77.62 941 ARG A O 1
ATOM 7145 N N . PRO A 1 942 ? -51.156 -15.027 28.266 1.00 80.44 942 PRO A N 1
ATOM 7146 C CA . PRO A 1 942 ? -51.663 -15.949 29.281 1.00 80.44 942 PRO A CA 1
ATOM 7147 C C . PRO A 1 942 ? -50.581 -16.344 30.305 1.00 80.44 942 PRO A C 1
ATOM 7149 O O . PRO A 1 942 ? -49.420 -16.518 29.916 1.00 80.44 942 PRO A O 1
ATOM 7152 N N . PRO A 1 943 ? -50.938 -16.597 31.582 1.00 72.94 943 PRO A N 1
ATOM 7153 C CA . PRO A 1 943 ? -49.982 -16.972 32.632 1.00 72.94 943 PRO A CA 1
ATOM 7154 C C . PRO A 1 943 ? -49.125 -18.203 32.293 1.00 72.94 943 PRO A C 1
ATOM 7156 O O . PRO A 1 943 ? -47.955 -18.262 32.654 1.00 72.94 943 PRO A O 1
ATOM 7159 N N . GLY A 1 944 ? -49.672 -19.163 31.538 1.00 74.00 944 GLY A N 1
ATOM 7160 C CA . GLY A 1 944 ? -48.970 -20.395 31.153 1.00 74.00 944 GLY A CA 1
ATOM 7161 C C . GLY A 1 944 ? -47.830 -20.217 30.142 1.00 74.00 944 GLY A C 1
ATOM 7162 O O . GLY A 1 944 ? -47.116 -21.175 29.869 1.00 74.00 944 GLY A O 1
ATOM 7163 N N . TRP A 1 945 ? -47.659 -19.025 29.558 1.00 75.38 945 TRP A N 1
ATOM 7164 C CA . TRP A 1 945 ? -46.608 -18.719 28.573 1.00 75.38 945 TRP A CA 1
ATOM 7165 C C . TRP A 1 945 ? -45.511 -17.798 29.138 1.00 75.38 945 TRP A C 1
ATOM 7167 O O . TRP A 1 945 ? -44.681 -17.276 28.388 1.00 75.38 945 TRP A O 1
ATOM 7177 N N . GLN A 1 946 ? -45.501 -17.571 30.455 1.00 67.88 946 GLN A N 1
ATOM 7178 C CA . GLN A 1 946 ? -44.448 -16.818 31.133 1.00 67.88 946 GLN A CA 1
ATOM 7179 C C . GLN A 1 946 ? -43.210 -17.700 31.322 1.00 67.88 946 GLN A C 1
ATOM 7181 O O . GLN A 1 946 ? -43.123 -18.495 32.253 1.00 67.88 946 GLN A O 1
ATOM 7186 N N . THR A 1 947 ? -42.234 -17.553 30.430 1.00 72.31 947 THR A N 1
ATOM 7187 C CA . THR A 1 947 ? -40.900 -18.139 30.597 1.00 72.31 947 THR A CA 1
ATOM 7188 C C . THR A 1 947 ? -39.893 -17.015 30.780 1.00 72.31 947 THR A C 1
ATOM 7190 O O . THR A 1 947 ? -39.480 -16.394 29.797 1.00 72.31 947 THR A O 1
ATOM 7193 N N . ASP A 1 948 ? -39.492 -16.741 32.020 1.00 73.50 948 ASP A N 1
ATOM 7194 C CA . ASP A 1 948 ? -38.342 -15.876 32.262 1.00 73.50 948 ASP A CA 1
ATOM 7195 C C . ASP A 1 948 ? -37.067 -16.630 31.858 1.00 73.50 948 ASP A C 1
ATOM 7197 O O . ASP A 1 948 ? -36.793 -17.709 32.393 1.00 73.50 948 ASP A O 1
ATOM 7201 N N . PRO A 1 949 ? -36.274 -16.108 30.903 1.00 77.69 949 PRO A N 1
ATOM 7202 C CA . PRO A 1 949 ? -35.043 -16.768 30.508 1.00 77.69 949 PRO A CA 1
ATOM 7203 C C . PRO A 1 949 ? -34.092 -16.853 31.700 1.00 77.69 949 PRO A C 1
ATOM 7205 O O . PRO A 1 949 ? -33.954 -15.900 32.471 1.00 77.69 949 PRO A O 1
ATOM 7208 N N . GLU A 1 950 ? -33.356 -17.959 31.815 1.00 84.44 950 GLU A N 1
ATOM 7209 C CA . GLU A 1 950 ? -32.327 -18.075 32.846 1.00 84.44 950 GLU A CA 1
ATOM 7210 C C . GLU A 1 950 ? -31.317 -16.917 32.757 1.00 84.44 950 GLU A C 1
ATOM 7212 O O . GLU A 1 950 ? -30.970 -16.421 31.678 1.00 84.44 950 GLU A O 1
ATOM 7217 N N . LYS A 1 951 ? -30.754 -16.522 33.904 1.00 80.75 951 LYS A N 1
ATOM 7218 C CA . LYS A 1 951 ? -29.804 -15.398 34.016 1.00 80.75 951 LYS A CA 1
ATOM 7219 C C . LYS A 1 951 ? -28.596 -15.518 33.072 1.00 80.75 951 LYS A C 1
ATOM 7221 O O . LYS A 1 951 ? -28.013 -14.503 32.691 1.00 80.75 951 LYS A O 1
ATOM 7226 N N . ARG A 1 952 ? -28.210 -16.738 32.680 1.00 80.06 952 ARG A N 1
ATOM 7227 C CA . ARG A 1 952 ? -27.152 -17.001 31.689 1.00 80.06 952 ARG A CA 1
ATOM 7228 C C . ARG A 1 952 ? -27.519 -16.461 30.303 1.00 80.06 952 ARG A C 1
ATOM 7230 O O . ARG A 1 952 ? -26.698 -15.784 29.684 1.00 80.06 952 ARG A O 1
ATOM 7237 N N . TRP A 1 953 ? -28.746 -16.705 29.847 1.00 83.38 953 TRP A N 1
ATOM 7238 C CA . TRP A 1 953 ? -29.250 -16.229 28.556 1.00 83.38 953 TRP A CA 1
ATOM 7239 C C . TRP A 1 953 ? -29.387 -14.709 28.528 1.00 83.38 953 TRP A C 1
ATOM 7241 O O . TRP A 1 953 ? -29.016 -14.083 27.539 1.00 83.38 953 TRP A O 1
ATOM 7251 N N . TRP A 1 954 ? -29.777 -14.096 29.650 1.00 81.69 954 TRP A N 1
ATOM 7252 C CA . TRP A 1 954 ? -29.763 -12.638 29.805 1.00 81.69 954 TRP A CA 1
ATOM 7253 C C . TRP A 1 954 ? -28.368 -12.026 29.626 1.00 81.69 954 TRP A C 1
ATOM 7255 O O . TRP A 1 954 ? -28.217 -11.011 28.940 1.00 81.69 954 TRP A O 1
ATOM 7265 N N . ARG A 1 955 ? -27.327 -12.637 30.212 1.00 79.94 955 ARG A N 1
ATOM 7266 C CA . ARG A 1 955 ? -25.940 -12.165 30.037 1.00 79.94 955 ARG A CA 1
ATOM 7267 C C . ARG A 1 955 ? -25.470 -12.317 28.593 1.00 79.94 955 ARG A C 1
ATOM 7269 O O . ARG A 1 955 ? -24.881 -11.383 28.051 1.00 79.94 955 ARG A O 1
ATOM 7276 N N . LEU A 1 956 ? -25.771 -13.453 27.962 1.00 81.31 956 LEU A N 1
ATOM 7277 C CA . LEU A 1 956 ? -25.427 -13.699 26.562 1.00 81.31 956 LEU A CA 1
ATOM 7278 C C . LEU A 1 956 ? -26.124 -12.695 25.632 1.00 81.31 956 LEU A C 1
ATOM 7280 O O . LEU A 1 956 ? -25.459 -12.065 24.811 1.00 81.31 956 LEU A O 1
ATOM 7284 N N . GLY A 1 957 ? -27.431 -12.485 25.807 1.00 83.88 957 GLY A N 1
ATOM 7285 C CA . GLY A 1 957 ? -28.217 -11.526 25.028 1.00 83.88 957 GLY A CA 1
ATOM 7286 C C . GLY A 1 957 ? -27.703 -10.092 25.170 1.00 83.88 957 GLY A C 1
ATOM 7287 O O . GLY A 1 957 ? -27.596 -9.364 24.180 1.00 83.88 957 GLY A O 1
ATOM 7288 N N . ARG A 1 958 ? -27.278 -9.696 26.379 1.00 82.94 958 ARG A N 1
ATOM 7289 C CA . ARG A 1 958 ? -26.651 -8.386 26.609 1.00 82.94 958 ARG A CA 1
ATOM 7290 C C . ARG A 1 958 ? -25.349 -8.224 25.821 1.00 82.94 958 ARG A C 1
ATOM 7292 O O . ARG A 1 958 ? -25.146 -7.172 25.218 1.00 82.94 958 ARG A O 1
ATOM 7299 N N . SER A 1 959 ? -24.488 -9.239 25.797 1.00 82.94 959 SER A N 1
ATOM 7300 C CA . SER A 1 959 ? -23.241 -9.197 25.021 1.00 82.94 959 SER A CA 1
ATOM 7301 C C . SER A 1 959 ? -23.491 -9.240 23.511 1.00 82.94 959 SER A C 1
ATOM 7303 O O . SER A 1 959 ? -22.858 -8.488 22.770 1.00 82.94 959 SER A O 1
ATOM 7305 N N . ALA A 1 960 ? -24.461 -10.040 23.055 1.00 85.19 960 ALA A N 1
ATOM 7306 C CA . ALA A 1 960 ? -24.859 -10.112 21.650 1.00 85.19 960 ALA A CA 1
ATOM 7307 C C . ALA A 1 960 ? -25.314 -8.745 21.113 1.00 85.19 960 ALA A C 1
ATOM 7309 O O . ALA A 1 960 ? -24.895 -8.344 20.029 1.00 85.19 960 ALA A O 1
ATOM 7310 N N . LYS A 1 961 ? -26.077 -7.974 21.903 1.00 84.50 961 LYS A N 1
ATOM 7311 C CA . LYS A 1 961 ? -26.476 -6.601 21.548 1.00 84.50 961 LYS A CA 1
ATOM 7312 C C . LYS A 1 961 ? -25.273 -5.698 21.249 1.00 84.50 961 LYS A C 1
ATOM 7314 O O . LYS A 1 961 ? -25.295 -4.960 20.266 1.00 84.50 961 LYS A O 1
ATOM 7319 N N . TYR A 1 962 ? -24.233 -5.731 22.083 1.00 84.12 962 TYR A N 1
ATOM 7320 C CA . TYR A 1 962 ? -23.045 -4.896 21.873 1.00 84.12 962 TYR A CA 1
ATOM 7321 C C . TYR A 1 962 ? -22.190 -5.377 20.700 1.00 84.12 962 TYR A C 1
ATOM 7323 O O . TYR A 1 962 ? -21.627 -4.548 19.990 1.00 84.12 962 TYR A O 1
ATOM 7331 N N . LEU A 1 963 ? -22.137 -6.689 20.457 1.00 86.56 963 LEU A N 1
ATOM 7332 C CA . LEU A 1 963 ? -21.474 -7.248 19.281 1.00 86.56 963 LEU A CA 1
ATOM 7333 C C . LEU A 1 963 ? -22.172 -6.812 17.984 1.00 86.56 963 LEU A C 1
ATOM 7335 O O . LEU A 1 963 ? -21.504 -6.361 17.057 1.00 86.56 963 LEU A O 1
ATOM 7339 N N . LEU A 1 964 ? -23.506 -6.886 17.936 1.00 85.69 964 LEU A N 1
ATOM 7340 C CA . LEU A 1 964 ? -24.305 -6.420 16.797 1.00 85.69 964 LEU A CA 1
ATOM 7341 C C . LEU A 1 964 ? -24.133 -4.915 16.566 1.00 85.69 964 LEU A C 1
ATOM 7343 O O . LEU A 1 964 ? -23.949 -4.486 15.428 1.00 85.69 964 LEU A O 1
ATOM 7347 N N . LEU A 1 965 ? -24.124 -4.115 17.639 1.00 84.56 965 LEU A N 1
ATOM 7348 C CA . LEU A 1 965 ? -23.857 -2.680 17.549 1.00 84.56 965 LEU A CA 1
ATOM 7349 C C . LEU A 1 965 ? -22.453 -2.402 16.997 1.00 84.56 965 LEU A C 1
ATOM 7351 O O . LEU A 1 965 ? -22.307 -1.578 16.096 1.00 84.56 965 LEU A O 1
ATOM 7355 N N . ALA A 1 966 ? -21.429 -3.094 17.504 1.00 86.94 966 ALA A N 1
ATOM 7356 C CA . ALA A 1 966 ? -20.064 -2.956 17.009 1.00 86.94 966 ALA A CA 1
ATOM 7357 C C . ALA A 1 966 ? -19.981 -3.322 15.521 1.00 86.94 966 ALA A C 1
ATOM 7359 O O . ALA A 1 966 ? -19.425 -2.555 14.741 1.00 86.94 966 ALA A O 1
ATOM 7360 N N . LEU A 1 967 ? -20.597 -4.434 15.106 1.00 87.88 967 LEU A N 1
ATOM 7361 C CA . LEU A 1 967 ? -20.653 -4.852 13.706 1.00 87.88 967 LEU A CA 1
ATOM 7362 C C . LEU A 1 967 ? -21.319 -3.790 12.820 1.00 87.88 967 LEU A C 1
ATOM 7364 O O . LEU A 1 967 ? -20.768 -3.437 11.781 1.00 87.88 967 LEU A O 1
ATOM 7368 N N . LEU A 1 968 ? -22.464 -3.244 13.240 1.00 86.19 968 LEU A N 1
ATOM 7369 C CA . LEU A 1 968 ? -23.178 -2.201 12.501 1.00 86.19 968 LEU A CA 1
ATOM 7370 C C . LEU A 1 968 ? -22.324 -0.938 12.342 1.00 86.19 968 LEU A C 1
ATOM 7372 O O . LEU A 1 968 ? -22.210 -0.407 11.237 1.00 86.19 968 LEU A O 1
ATOM 7376 N N . VAL A 1 969 ? -21.681 -0.481 13.421 1.00 86.75 969 VAL A N 1
ATOM 7377 C CA . VAL A 1 969 ? -20.808 0.702 13.395 1.00 86.75 969 VAL A CA 1
ATOM 7378 C C . VAL A 1 969 ? -19.582 0.468 12.514 1.00 86.75 969 VAL A C 1
ATOM 7380 O O . VAL A 1 969 ? -19.234 1.338 11.720 1.00 86.75 969 VAL A O 1
ATOM 7383 N N . VAL A 1 970 ? -18.954 -0.707 12.601 1.00 88.00 970 VAL A N 1
ATOM 7384 C CA . VAL A 1 970 ? -17.798 -1.085 11.774 1.00 88.00 970 VAL A CA 1
ATOM 7385 C C . VAL A 1 970 ? -18.185 -1.147 10.296 1.00 88.00 970 VAL A C 1
ATOM 7387 O O . VAL A 1 970 ? -17.526 -0.526 9.463 1.00 88.00 970 VAL A O 1
ATOM 7390 N N . LEU A 1 971 ? -19.278 -1.833 9.953 1.00 86.62 971 LEU A N 1
ATOM 7391 C CA . LEU A 1 971 ? -19.773 -1.919 8.576 1.00 86.62 971 LEU A CA 1
ATOM 7392 C C . LEU A 1 971 ? -20.132 -0.538 8.021 1.00 86.62 971 LEU A C 1
ATOM 7394 O O . LEU A 1 971 ? -19.795 -0.223 6.875 1.00 86.62 971 LEU A O 1
ATOM 7398 N N . PHE A 1 972 ? -20.771 0.311 8.826 1.00 86.00 972 PHE A N 1
ATOM 7399 C CA . PHE A 1 972 ? -21.048 1.688 8.439 1.00 86.00 972 PHE A CA 1
ATOM 7400 C C . PHE A 1 972 ? -19.759 2.497 8.243 1.00 86.00 972 PHE A C 1
ATOM 7402 O O . PHE A 1 972 ? -19.625 3.179 7.230 1.00 86.00 972 PHE A O 1
ATOM 7409 N N . ALA A 1 973 ? -18.789 2.406 9.154 1.00 86.31 973 ALA A N 1
ATOM 7410 C CA . ALA A 1 973 ? -17.520 3.121 9.047 1.00 86.31 973 ALA A CA 1
ATOM 7411 C C . ALA A 1 973 ? -16.744 2.728 7.778 1.00 86.31 973 ALA A C 1
ATOM 7413 O O . ALA A 1 973 ? -16.216 3.599 7.086 1.00 86.31 973 ALA A O 1
ATOM 7414 N N . LEU A 1 974 ? -16.731 1.438 7.430 1.00 81.44 974 LEU A N 1
ATOM 7415 C CA . LEU A 1 974 ? -16.041 0.918 6.246 1.00 81.44 974 LEU A CA 1
ATOM 7416 C C . LEU A 1 974 ? -16.744 1.279 4.929 1.00 81.44 974 LEU A C 1
ATOM 7418 O O . LEU A 1 974 ? -16.081 1.530 3.924 1.00 81.44 974 LEU A O 1
ATOM 7422 N N . THR A 1 975 ? -18.079 1.289 4.905 1.00 80.00 975 THR A N 1
ATOM 7423 C CA . THR A 1 975 ? -18.849 1.489 3.661 1.00 80.00 975 THR A CA 1
ATOM 7424 C C . THR A 1 975 ? -19.332 2.921 3.454 1.00 80.00 975 THR A C 1
ATOM 7426 O O . THR A 1 975 ? -19.614 3.308 2.320 1.00 80.00 975 THR A O 1
ATOM 7429 N N . ARG A 1 976 ? -19.492 3.687 4.540 1.00 76.75 976 ARG A N 1
ATOM 7430 C CA . ARG A 1 976 ? -20.238 4.956 4.609 1.00 76.75 976 ARG A CA 1
ATOM 7431 C C . ARG A 1 976 ? -21.621 4.897 3.961 1.00 76.75 976 ARG A C 1
ATOM 7433 O O . ARG A 1 976 ? -22.156 5.912 3.517 1.00 76.75 976 ARG A O 1
ATOM 7440 N N . SER A 1 977 ? -22.205 3.703 3.908 1.00 78.38 977 SER A N 1
ATOM 7441 C CA . SER A 1 977 ? -23.484 3.456 3.265 1.00 78.38 977 SER A CA 1
ATOM 7442 C C . SER A 1 977 ? -24.573 3.302 4.312 1.00 78.38 977 SER A C 1
ATOM 7444 O O . SER A 1 977 ? -24.541 2.382 5.128 1.00 78.38 977 SER A O 1
ATOM 7446 N N . TYR A 1 978 ? -25.599 4.145 4.222 1.00 77.06 978 TYR A N 1
ATOM 7447 C CA . TYR A 1 978 ? -26.818 4.010 5.021 1.00 77.06 978 TYR A CA 1
ATOM 7448 C C . TYR A 1 978 ? -27.607 2.735 4.662 1.00 77.06 978 TYR A C 1
ATOM 7450 O O . TYR A 1 978 ? -28.529 2.363 5.378 1.00 77.06 978 TYR A O 1
ATOM 7458 N N . ARG A 1 979 ? -27.206 1.992 3.611 1.00 75.56 979 ARG A N 1
ATOM 7459 C CA . ARG A 1 979 ? -27.781 0.674 3.284 1.00 75.56 979 ARG A CA 1
ATOM 7460 C C . ARG A 1 979 ? -27.560 -0.385 4.350 1.00 75.56 979 ARG A C 1
ATOM 7462 O O . ARG A 1 979 ? -28.398 -1.267 4.483 1.00 75.56 979 ARG A O 1
ATOM 7469 N N . VAL A 1 980 ? -26.486 -0.271 5.128 1.00 78.62 980 VAL A N 1
ATOM 7470 C CA . VAL A 1 980 ? -26.212 -1.183 6.251 1.00 78.62 980 VAL A CA 1
ATOM 7471 C C . VAL A 1 980 ? -27.350 -1.154 7.283 1.00 78.62 980 VAL A C 1
ATOM 7473 O O . VAL A 1 980 ? -27.584 -2.139 7.972 1.00 78.62 980 VAL A O 1
ATOM 7476 N N . LEU A 1 981 ? -28.099 -0.051 7.341 1.00 76.12 981 LEU A N 1
ATOM 7477 C CA . LEU A 1 981 ? -29.194 0.163 8.284 1.00 76.12 981 LEU A CA 1
ATOM 7478 C C . LEU A 1 981 ? -30.519 -0.449 7.827 1.00 76.12 981 LEU A C 1
ATOM 7480 O O . LEU A 1 981 ? -31.456 -0.507 8.610 1.00 76.12 981 LEU A O 1
ATOM 7484 N N . GLY A 1 982 ? -30.611 -0.935 6.584 1.00 69.75 982 GLY A N 1
ATOM 7485 C CA . GLY A 1 982 ? -31.837 -1.554 6.069 1.00 69.75 982 GLY A CA 1
ATOM 7486 C C . GLY A 1 982 ? -32.243 -2.834 6.808 1.00 69.75 982 GLY A C 1
ATOM 7487 O O . GLY A 1 982 ? -33.380 -3.264 6.676 1.00 69.75 982 GLY A O 1
ATOM 7488 N N . ALA A 1 983 ? -31.337 -3.431 7.588 1.00 68.62 983 ALA A N 1
ATOM 7489 C CA . ALA A 1 983 ? -31.620 -4.590 8.432 1.00 68.62 983 ALA A CA 1
ATOM 7490 C C . ALA A 1 983 ? -32.197 -4.224 9.813 1.00 68.62 983 ALA A C 1
ATOM 7492 O O . ALA A 1 983 ? -32.483 -5.128 10.593 1.00 68.62 983 ALA A O 1
ATOM 7493 N N . ASP A 1 984 ? -32.329 -2.935 10.147 1.00 75.56 984 ASP A N 1
ATOM 7494 C CA . ASP A 1 984 ? -32.911 -2.499 11.416 1.00 75.56 984 ASP A CA 1
ATOM 7495 C C . ASP A 1 984 ? -34.436 -2.709 11.395 1.00 75.56 984 ASP A C 1
ATOM 7497 O O . ASP A 1 984 ? -35.139 -1.975 10.692 1.00 75.56 984 ASP A O 1
ATOM 7501 N N . PRO A 1 985 ? -34.972 -3.684 12.156 1.00 72.19 985 PRO A N 1
ATOM 7502 C CA . PRO A 1 985 ? -36.398 -3.977 12.143 1.00 72.19 985 PRO A CA 1
ATOM 7503 C C . PRO A 1 985 ? -37.219 -2.799 12.661 1.00 72.19 985 PRO A C 1
ATOM 7505 O O . PRO A 1 985 ? -38.360 -2.631 12.233 1.00 72.19 985 PRO A O 1
ATOM 7508 N N . LEU A 1 986 ? -36.642 -1.946 13.522 1.00 76.75 986 LEU A N 1
ATOM 7509 C CA . LEU A 1 986 ? -37.348 -0.787 14.052 1.00 76.75 986 LEU A CA 1
ATOM 7510 C C . LEU A 1 986 ? -37.817 0.095 12.898 1.00 76.75 986 LEU A C 1
ATOM 7512 O O . LEU A 1 986 ? -38.987 0.432 12.855 1.00 76.75 986 LEU A O 1
ATOM 7516 N N . LEU A 1 987 ? -36.994 0.336 11.875 1.00 70.19 987 LEU A N 1
ATOM 7517 C CA . LEU A 1 987 ? -37.364 1.176 10.727 1.00 70.19 987 LEU A CA 1
ATOM 7518 C C . LEU A 1 987 ? -38.590 0.677 9.938 1.00 70.19 987 LEU A C 1
ATOM 7520 O O . LEU A 1 987 ? -39.214 1.472 9.238 1.00 70.19 987 LEU A O 1
ATOM 7524 N N . MET A 1 988 ? -38.944 -0.609 10.041 1.00 69.88 988 MET A N 1
ATOM 7525 C CA . MET A 1 988 ? -39.977 -1.236 9.209 1.00 69.88 988 MET A CA 1
ATOM 7526 C C . MET A 1 988 ? -41.277 -1.562 9.950 1.00 69.88 988 MET A C 1
ATOM 7528 O O . MET A 1 988 ? -42.327 -1.559 9.309 1.00 69.88 988 MET A O 1
ATOM 7532 N N . VAL A 1 989 ? -41.239 -1.808 11.268 1.00 73.88 989 VAL A N 1
ATOM 7533 C CA . VAL A 1 989 ? -42.388 -2.327 12.052 1.00 73.88 989 VAL A CA 1
ATOM 7534 C C . VAL A 1 989 ? -43.654 -1.472 11.918 1.00 73.88 989 VAL A C 1
ATOM 7536 O O . VAL A 1 989 ? -44.746 -2.020 11.792 1.00 73.88 989 VAL A O 1
ATOM 7539 N N . PHE A 1 990 ? -43.518 -0.144 11.904 1.00 74.69 990 PHE A N 1
ATOM 7540 C CA . PHE A 1 990 ? -44.646 0.790 11.773 1.00 74.69 990 PHE A CA 1
ATOM 7541 C C . PHE A 1 990 ? -44.780 1.388 10.359 1.00 74.69 990 PHE A C 1
ATOM 7543 O O . PHE A 1 990 ? -45.575 2.301 10.143 1.00 74.69 990 PHE A O 1
ATOM 7550 N N . SER A 1 991 ? -44.014 0.885 9.383 1.00 66.88 991 SER A N 1
ATOM 7551 C CA . SER A 1 991 ? -44.071 1.341 7.989 1.00 66.88 991 SER A CA 1
ATOM 7552 C C . SER A 1 991 ? -45.172 0.619 7.196 1.00 66.88 991 SER A C 1
ATOM 7554 O O . SER A 1 991 ? -45.535 -0.520 7.489 1.00 66.88 991 SER A O 1
ATOM 7556 N N . SER A 1 992 ? -45.701 1.254 6.147 1.00 55.50 992 SER A N 1
ATOM 7557 C CA . SER A 1 992 ? -46.724 0.669 5.261 1.00 55.50 992 SER A CA 1
ATOM 7558 C C . SER A 1 992 ? -46.210 -0.489 4.384 1.00 55.50 992 SER A C 1
ATOM 7560 O O . SER A 1 992 ? -47.011 -1.168 3.739 1.00 55.50 992 SER A O 1
ATOM 7562 N N . LEU A 1 993 ? -44.898 -0.764 4.390 1.00 51.41 993 LEU A N 1
ATOM 7563 C CA . LEU A 1 993 ? -44.248 -1.887 3.707 1.00 51.41 993 LEU A CA 1
ATOM 7564 C C . LEU A 1 993 ? -44.484 -3.198 4.476 1.00 51.41 993 LEU A C 1
ATOM 7566 O O . LEU A 1 993 ? -43.588 -3.778 5.089 1.00 51.41 993 LEU A O 1
ATOM 7570 N N . ARG A 1 994 ? -45.727 -3.686 4.443 1.00 51.31 994 ARG A N 1
ATOM 7571 C CA . ARG A 1 994 ? -46.100 -4.997 4.984 1.00 51.31 994 ARG A CA 1
ATOM 7572 C C . ARG A 1 994 ? -45.497 -6.103 4.113 1.00 51.31 994 ARG A C 1
ATOM 7574 O O . ARG A 1 994 ? -46.090 -6.480 3.108 1.00 51.31 994 ARG A O 1
ATOM 7581 N N . SER A 1 995 ? -44.365 -6.683 4.516 1.00 43.59 995 SER A N 1
ATOM 7582 C CA . SER A 1 995 ? -44.072 -8.072 4.142 1.00 43.59 995 SER A CA 1
ATOM 7583 C C . SER A 1 995 ? -44.588 -8.985 5.268 1.00 43.59 995 SER A C 1
ATOM 7585 O O . SER A 1 995 ? -44.091 -8.907 6.396 1.00 43.59 995 SER A O 1
ATOM 7587 N N . PRO A 1 996 ? -45.590 -9.851 5.018 1.00 42.03 996 PRO A N 1
ATOM 7588 C CA . PRO A 1 996 ? -46.134 -10.753 6.041 1.00 42.03 996 PRO A CA 1
ATOM 7589 C C . PRO A 1 996 ? -45.067 -11.670 6.660 1.00 42.03 996 PRO A C 1
ATOM 7591 O O . PRO A 1 996 ? -45.172 -12.074 7.813 1.00 42.03 996 PRO A O 1
ATOM 7594 N N . ARG A 1 997 ? -44.003 -11.962 5.898 1.00 44.19 997 ARG A N 1
ATOM 7595 C CA . ARG A 1 997 ? -42.895 -12.838 6.300 1.00 44.19 997 ARG A CA 1
ATOM 7596 C C . ARG A 1 997 ? -41.948 -12.212 7.328 1.00 44.19 997 ARG A C 1
ATOM 7598 O O . ARG A 1 997 ? -41.346 -12.956 8.089 1.00 44.19 997 ARG A O 1
ATOM 7605 N N . MET A 1 998 ? -41.807 -10.884 7.371 1.00 43.50 998 MET A N 1
ATOM 7606 C CA . MET A 1 998 ? -40.933 -10.223 8.354 1.00 43.50 998 MET A CA 1
ATOM 7607 C C . MET A 1 998 ? -41.633 -9.936 9.680 1.00 43.50 998 MET A C 1
ATOM 7609 O O . MET A 1 998 ? -40.984 -9.996 10.719 1.00 43.50 998 MET A O 1
ATOM 7613 N N . LEU A 1 999 ? -42.949 -9.696 9.675 1.00 40.16 999 LEU A N 1
ATOM 7614 C CA . LEU A 1 999 ? -43.714 -9.528 10.916 1.00 40.16 999 LEU A CA 1
ATOM 7615 C C . LEU A 1 999 ? -43.692 -10.816 11.757 1.00 40.16 999 LEU A C 1
ATOM 7617 O O . LEU A 1 999 ? -43.520 -10.753 12.965 1.00 40.16 999 LEU A O 1
ATOM 7621 N N . ALA A 1 1000 ? -43.765 -11.977 11.096 1.00 39.94 1000 ALA A N 1
ATOM 7622 C CA . ALA A 1 1000 ? -43.646 -13.294 11.725 1.00 39.94 1000 ALA A CA 1
ATOM 7623 C C . ALA A 1 1000 ? -42.228 -13.634 12.232 1.00 39.94 1000 ALA A C 1
ATOM 7625 O O . ALA A 1 1000 ? -42.063 -14.626 12.928 1.00 39.94 1000 ALA A O 1
ATOM 7626 N N . ALA A 1 1001 ? -41.209 -12.858 11.846 1.00 38.91 1001 ALA A N 1
ATOM 7627 C CA . ALA A 1 1001 ? -39.836 -13.011 12.332 1.00 38.91 1001 ALA A CA 1
ATOM 7628 C C . ALA A 1 1001 ? -39.464 -11.976 13.413 1.00 38.91 1001 ALA A C 1
ATOM 7630 O O . ALA A 1 1001 ? -38.464 -12.154 14.106 1.00 38.91 1001 ALA A O 1
ATOM 7631 N N . ALA A 1 1002 ? -40.217 -10.872 13.509 1.00 36.97 1002 ALA A N 1
ATOM 7632 C CA . ALA A 1 1002 ? -40.018 -9.797 14.482 1.00 36.97 1002 ALA A CA 1
ATOM 7633 C C . ALA A 1 1002 ? -40.885 -9.953 15.746 1.00 36.97 1002 ALA A C 1
ATOM 7635 O O . ALA A 1 1002 ? -40.486 -9.470 16.808 1.00 36.97 1002 ALA A O 1
ATOM 7636 N N . VAL A 1 1003 ? -42.053 -10.591 15.612 1.00 35.75 1003 VAL A N 1
ATOM 7637 C CA . VAL A 1 1003 ? -42.862 -11.155 16.709 1.00 35.75 1003 VAL A CA 1
ATOM 7638 C C . VAL A 1 1003 ? -42.275 -12.503 17.095 1.00 35.75 1003 VAL A C 1
ATOM 7640 O O . VAL A 1 1003 ? -42.164 -12.754 18.316 1.00 35.75 1003 VAL A O 1
#

Foldseek 3Di:
DDDPPVVVCVVVVVVVVVVVVPPDDDDDDDDDDDPVVVVVVVVVVVVVVVVVVVVVVVVVVVVVVVVVVCVVVCVVVVVVLVVLLVLCVVPDPSVFWDAWDDALVWIWTWGDDPNWIFIDTPSDTQEIPQPQPVLLVLCLVFCLLPVQWAAEEEEETHCLNNVLLLVVFPSHPAYEYYYLQLCVVVVCLVVDDPVSNVSCVRHHRPSDHPLVCLVPDPAAGQEYEAPYEQCQALQRLLCQALVNLQSNQVRHDANHKYKHKYAAAQPDDDLLRLLLLLLSVLQNCVRFVDWFWFHHRIIIIMGDVDPSGDLDQVSSLVSQVPRVCSCVSPNSCVSCVRRPPVRRCVSVVSSVVVCVVQDDQQRHDHLQASQSNLSVVQVVCVVVDVDHCSVLSSLCQPCVLVLLLLLLVLVLVVVLVVQVVVVVVPPDADPAPAFDLVLLLLLLLLLLLLLLLVLVLLLSLCCSQRRDSSVCPVVLVVLLQLLLVVLQVVLVVVCVVVVHDDLCLLVVLLVVVLVLLVCVLPDDSPDDPVVSSVSSSPSSSSSNNSLVVSQRNCVSLVDDSVRSVVSSVVSSVNNSVNNNCCNRPPCCNRHGSNSSSVSSNSSSCSSCSVSVRSGDDDPDPPDDDPCCVPLVVVLVVLVSVLLSLLVSLLSSVVSCPVCLVVLQVVVVCVLPVAPDWDWDWWAAPVRDIFIKTWGADDDDDDDDDDDDDDDDDPDRTFWIWGKLVVQDAQQAFLLFDWIWTFIAGPQQFTSAIDTSDDLDAVVLVVQCVVVRVVLGRWRLLAQCTCVPPDADAQRRRVRVSVSVSSNRRSVSCCCTVVVDDGPVVVVVPDPVVPPPLPQAVLLVVLVVQLVVLVVCVVVVDDVVQLVQLVVLLVVCFQVPLLAQWVSLVVCLSSVRQRPSCNDSSNCNNPVVVVSCVVPNPSCLCGNGSVSSVVVVVVVVDDPVPDDDDPPVVVVVVVSVVSVVVSVLSSVCSVPVDSNSRNPIVSSPPNGPPDDVVVVVVVD

Sequence (1003 aa):
RGLPAERIALVAGLVLSVAATVGAFDSRPPPVCDDRRRREAGRREAAKRAMHASALAGAAGLVAAALAGLLAVGAGESWSRARQGRIWGRLLPREEFRGAFTTAQAQYLFGQREGQFVVLSWGGVSEALPNTEHASEVIALSLAQHPQARRVLVVGPGSLSICLRLRRLPQIERIVWLHPDPEYPRALLNVLPHPFRDAAQGVAVPGQEVRQYLRETPERFDLVLLNLPDPTTLVLNRYWTREFFTLVKRTLATGGVLCARMTGAANFMGGELVYLGSSAVRTIESVFPHVVLKPGDESWLIASESDRLTAAPAELRDRFAAIRGAAQLYPPDGLMSLYVPDRIQFQMEKYRQSARRAGDAVLVNTDRRPKAMLFSLMLALRRTSLLSFARHVPVLLSVGVWIAACPIIVYVVLRLVYLIASQRSAQQPVTGGGASVFDAEVLILTTGLAGMALSVVLMFLYQSHFGSLYLYIGLLSSVFMLGSFLGGWTSRWLLGRHNDEPRPLLPLCLSAHLGGIAAVLVLPEGASPFAYAVLMAGSGVFVGVYFPIAALRLEKAGRSAAAAGASLEMFDHLGGAAGAVCSGWLLLPLLGTEPTLWWLGFLVAANLAPLAVKTRTVPVPTTGDGFDRTARPAGYTLAGIAISLLIASHIAQAAQADQAGLRLREAAQALTGSKDLRPREATLPDGRTMRYWVVGASSRTPPQTQVAAADKDETGEKGSVFSTGPLVKGVSGYGGPVVLAVSVDRNGTLQGVRVLRSQETPAYLEQLGEWLKSLTGQNVFKPRALEEVDTVSGATMTSEAILRTLRQAGPRFAAVALQRQTAVAKEAASPDGTHRNRLDIRFVVLVALLGVAILLRQVPKVWPRRLFLLVTLVVTGFQWNLQYSSQQVVALLSGNVPGDWLSASCFLIVGVPLAVLLFGNIYCGYLCPFGALQELVGDLRPPGWQTDPEKRWWRLGRSAKYLLLALLVVLFALTRSYRVLGADPLLMVFSSLRSPRMLAAAV

pLDDT: mean 81.81, std 16.09, range [28.38, 98.44]

Secondary structure (DSSP, 8-state):
----HHHHHHHHHHHHHHHTTT------PPPS--HHHHHHHHHHHHHHHHHHHHHHHHHHHHHHHHHHHHHHTTHHHHHHHHHHHHHHTTTS-GGGEEEEEE-SS-EEEEEEETTEEEEEETTEEEEEET-HHHHHHHHHHHHTT-TT--EEEEESTT-HHHHHHHTTSTT--EEEEE-SSTTHHHHHHHHS-HHHHHHHTTEE---S-HHHHHHH----EEEEEE-PPP--SHHHHGGGSHHHHHHHHHHEEEEEEEEEEEE--SS---HHHHHHHHHHHHHHHTT-SEEEEE-SSEEEEEEESSTT----HHHHHHHHHTSTTHHHHS-TTHHHHHS-HHHHHHHHHHHHHHHHHH-HHHH--BTTB-HHHHHHHHHHHHHH-S---GGGHHHHHHHHHHHHHHHHHHHHHHHHHHHHHHHHH--S---S-PPPHHHHHHHHHHHHHHHHHHHHHHHHHHHHHHS--HHHHHHHHHHHHHHHHHHHHHHHHHHHHHTS--TTHHHHHHHHHHHHHHHHHT--TT--HHHHHHHHHHHHHHHHHHHHHHHHHHHHTT--HHHHHHHHHHHHHHHHHHHHHIIIIIIHHHH-HHHHHHHHHHHHHGGGHHHHS-PPPPPP-TT--HHHHHHHHHHHHHHHHHHHHHHHHHHHHHHTGGGHHHHHHHHHHHHH--S-EEEEEEE-TTS-EEEEEEEE-----------------TT-EEEEEEESTTT--S---SSS--EEEEEEETT-BEEEEEEEE--S-HHHHHHHHHHHHHTTT-BTTSTTTTTTPPPPTT-HHHHHHHHHHHHHHHHHHHHHHS----HHHHHTT-TT--------HHHHHHHHHHHHHHHHHHS--HHHHHHHHHHHIIIIIIIT-----HHHHHHHHTT---S-TTSHHHIIIIIHHHHHHHHSTHIIIII-HHHHHHHHHHHTS-GGG--PPPHHHHHHHHHHHHHHHHHHHHHHHHH--GGGGGG-THHHHTSS---HHHHHHH-

Radius of gyration: 37.17 Å; chains: 1; bounding box: 86×84×101 Å